Protein 3TQU (pdb70)

Sequence (776 aa):
LEIVLASQNSSKLAEQELLRDLEIKFIPQTEFSVPDIEETGSTFVENAIIKARHAAKQTGLPALADDSGLTIAALNSAPGVFSSRYAGKNATDAERIQKVLEALEAADDSDRSASFHCVIALENENDPAPLICHGVWEGEIAREPRGKNGFGYDPIFYVPSHQRTAAELDPQEKNAISHRGQALEQLSTVLTEALEIVLASQNSSKLAEQELLRDLEIKFIPQTEFSVPDIEETGSTFVENAIIKARHAAKQTGLPALADDSGLTIAALNSAPGVFSSRYAGKNATDAERIQKVLEALEAADDSDRSASFHCVIALENENDPAPLICHGVWEGEIAREPRGKNGFGYDPIFYVPSHQRTAAELDPQEKNAISHRGQALEQLSTVLTEALEIVLASQNSSKLAEQELLRDLEIKFIPQTEFSVPDIEETGSTFVENAIIKARHAAKQTGLPALADDSGLTIAALNSAPGVFSSRYAGKNATDAERIQKVLEALEAADDSDRSASFHCVIALENENDPAPLICHGVWEGEIAREPRGKNGFGYDPIFYVPSHQRTAAELDPQEKNAISHRGQALEQLSTVLTEALEIVLASQNSSKLAEQELLRDLEIKFIPQTEFSVPDIEETGSTFVENAIIKARHAAKQTGLPALADDSGLTIAALNSAPGVFSSRYAGKNATDAERIQKVLEALEAADDSDRSASFHCVIALENENDPAPLICHGVWEGEIAREPRGKNGFGYDPIFYVPSHQRTAAELDPQEKNAISHRGQALEQLSTVLTEA

InterPro domains:
  IPR002637 RdgB/HAM1 [PF01725] (4-191)
  IPR002637 RdgB/HAM1 [PTHR11067] (4-196)
  IPR002637 RdgB/HAM1 [TIGR00042] (3-194)
  IPR002637 RdgB/HAM1 [cd00515] (4-190)
  IPR020922 dITP/XTP pyrophosphatase [MF_01405] (2-196)
  IPR029001 Inosine triphosphate pyrophosphatase-like [G3DSA:3.90.950.10] (1-200)
  IPR029001 Inosine triphosphate pyrophosphatase-like [SSF52972] (1-195)

Nearest PDB structures (foldseek):
  3tqu-assembly2_D  TM=1.002E+00  e=1.047E-41  Coxiella burnetii RSA 493
  1k7k-assembly1_A  TM=9.656E-01  e=2.363E-29  Escherichia coli
  2pyu-assembly1_A-2  TM=9.667E-01  e=3.264E-29  Escherichia coli K-12
  4bnq-assembly1_B  TM=9.479E-01  e=2.314E-22  Staphylococcus aureus
  6wwd-assembly1_B  TM=8.424E-01  e=2.136E-20  Mycobacteroides abscessus ATCC 19977

Foldseek 3Di:
DEEEELDPDPVVLVLVVLQVPPPYDYHYLVVLPQDADDQDDPAFQSSQLVSQLSSQASPVFKYKGKGKAKFWVLVVGPPGSCLVCQQHPPDFLVSSLVSVLVVCVVSVDPGQKMKMKMWMWIGHNPDPDTDIFIFIAIFGFANDFDAQADGRNQRGGQRVVVRHGNRNDDPVVSCCRHSVNRSSVVVSVVSVVD/DEEEELDPDPVVLVVVVLCVVPPYHYHYLVVLPQDADDQPDQAFQSRQLVSQLSSQASPVFKYKGKGKAKAWVLLVGPPHSCLCQQQHVPDALVRSLVSVLVVVVVSPDPRFKMKMKMWMWIGHNPDPDTDIFIFIAIFGFANDFDAQADGRNQRGGGHVVVRHGNRNDDPVVSCCRHRNVRSSVVVSVVSVVD/DEEEELDPDPVLLVVVVLCVVPPYHYHYLVVLPQDDDDQDDPAFQSSQLVSQLSSQASPVFKYKYKGKAKAWVLLVGPPHSCLCQQQHVPDALVSSLVVVLVVVVVSPDPFQKMKMKMWMWIGHNPDPDTDIFMFIAIFGFANDFDADADGRNQRGGQHVVVRHGNRNDDPVVSCCRHSNNRSSVVVSVVSVVD/DEEEEADPDPVVLVVVVLCVPPPYHYHYLVVLVQDADDQPDQAFQSSQLVSQLSSQASPVFKYKGKGKAKAWVLVVGPPHSCLCCCQHPPDALVSSLVSVLVVCVVSPDPAQKMKIKMWMWIGGNPDPDTDIFMFIAIFGFANDFDAQADGRRQRGGQHVVVRHGLRNDDPVVSCCRHSNVRSSVVVSVVSVVD

B-factor: mean 22.66, std 10.91, range [1.34, 74.61]

Organism: Coxiella burnetii (strain RSA 493 / Nine Mile phase I) (NCBI:txid227377)

Secondary structure (DSSP, 8-state):
-EEEE----HHHHH---TTTTSS-EEEEGGGGTPPP-----SSHHHHHHHHHHHHHHHHSS-EEEEEEEEEEGGGTT-BGGGTTTTT-TT--HHHHHHHHHHHHHHHT-S--EEEEEEEEE---TT-SS--EEEEEEEEEE-SS---SSS-TTGGGEEETTTTEETTTS-HHHHHHHSHHHHHHHHHHHHHHH-/-EEEE----HHHHH---TTTTSS-EEEEGGGGTPPP-----SSHHHHHHHHHHHHHHHHSS-EEEEEEEEEEGGGTTEEGGGTTTBTBTT--HHHHHHHHHHHHHHHT-S--EEEEEEEEE---TT-SS--EEEEEEEEEE-SS---SSS-TTGGGEEETTTTEEGGGS-HHHHHHHSHHHHHHHHHHHHHHH-/-EEEE----HHHHH---TTTTSS-EEEEGGGGTPPPPP---SSHHHHHHHHHHHHHHHHSS-EEEEEEEEEEGGGTTEEGGGTTTTT-TT--HHHHHHHHHHHHHHHT-S--EEEEEEEEE---TT-SS--EEEEEEEEEE-SS---SSS-TTGGGEEETTTTEETTTS-HHHHHHHSHHHHHHHHHHHHHHH-/-EEEE----HHHHH---TTTTSS-EEEEGGGGTPPP-----SSHHHHHHHHHHHHHHHHSS-EEEEEEEEEEGGGTT-BGGGTTTTT-TT--HHHHHHHHHHHHHHHT-S--EEEEEEEEE---TT-SS--EEEEEEEEEE-SS---SSS-TTGGGEEETTTTEETTTS-HHHHHHHSHHHHHHHHHHHHHHH-

Radius of gyration: 35.39 Å; Cα contacts (8 Å, |Δi|>4): 1648; chains: 4; bounding box: 60×51×115 Å

Solvent-accessible surface area: 37513 Å² total

Structure (mmCIF, N/CA/C/O backbone):
data_3TQU
#
_entry.id   3TQU
#
_cell.length_a   51.528
_cell.length_b   86.737
_cell.length_c   105.794
_cell.angle_alpha   90.000
_cell.angle_beta   92.490
_cell.angle_gamma   90.000
#
_symmetry.space_group_name_H-M   'P 1 21 1'
#
loop_
_entity.id
_entity.type
_entity.pdbx_description
1 polymer 'Non-canonical purine NTP pyrophosphatase'
2 non-polymer 'CALCIUM ION'
3 non-polymer 1,2-ETHANEDIOL
4 water water
#
loop_
_atom_site.group_PDB
_atom_site.id
_atom_site.type_symbol
_atom_site.label_atom_id
_atom_site.label_alt_id
_atom_site.label_comp_id
_atom_site.label_asym_id
_atom_site.label_entity_id
_atom_site.label_seq_id
_atom_site.pdbx_PDB_ins_code
_atom_site.Cartn_x
_atom_site.Cartn_y
_atom_site.Cartn_z
_atom_site.occupancy
_atom_site.B_iso_or_equiv
_atom_site.auth_seq_id
_atom_site.auth_comp_id
_atom_site.auth_asym_id
_atom_site.auth_atom_id
_atom_site.pdbx_PDB_model_num
ATOM 9 N N . LEU A 1 5 ? 25.619 49.659 124.119 1.00 28.39 2 LEU A N 1
ATOM 10 C CA . LEU A 1 5 ? 26.458 50.070 123.001 1.00 25.98 2 LEU A CA 1
ATOM 11 C C . LEU A 1 5 ? 25.584 50.421 121.802 1.00 25.52 2 LEU A C 1
ATOM 12 O O . LEU A 1 5 ? 24.740 49.628 121.389 1.00 25.42 2 LEU A O 1
ATOM 17 N N . GLU A 1 6 ? 25.786 51.615 121.251 1.00 23.35 3 GLU A N 1
ATOM 18 C CA . GLU A 1 6 ? 25.036 52.060 120.082 1.00 19.87 3 GLU A CA 1
ATOM 19 C C . GLU A 1 6 ? 25.903 52.058 118.826 1.00 16.58 3 GLU A C 1
ATOM 20 O O . GLU A 1 6 ? 26.948 52.708 118.784 1.00 13.87 3 GLU A O 1
ATOM 26 N N . ILE A 1 7 ? 25.467 51.326 117.806 1.00 11.79 4 ILE A N 1
ATOM 27 C CA . ILE A 1 7 ? 26.180 51.303 116.534 1.00 12.85 4 ILE A CA 1
ATOM 28 C C . ILE A 1 7 ? 25.244 51.682 115.393 1.00 12.90 4 ILE A C 1
ATOM 29 O O . ILE A 1 7 ? 24.140 51.159 115.289 1.00 15.36 4 ILE A O 1
ATOM 34 N N . VAL A 1 8 ? 25.689 52.601 114.545 1.00 14.70 5 VAL A N 1
ATOM 35 C CA . VAL A 1 8 ? 24.885 53.044 113.413 1.00 12.50 5 VAL A CA 1
ATOM 36 C C . VAL A 1 8 ? 25.025 52.089 112.237 1.00 12.19 5 VAL A C 1
ATOM 37 O O . VAL A 1 8 ? 26.134 51.700 111.873 1.00 11.71 5 VAL A O 1
ATOM 41 N N . LEU A 1 9 ? 23.892 51.714 111.653 1.00 11.60 6 LEU A N 1
ATOM 42 C CA . LEU A 1 9 ? 23.869 50.885 110.459 1.00 12.15 6 LEU A CA 1
ATOM 43 C C . LEU A 1 9 ? 23.685 51.784 109.243 1.00 14.25 6 LEU A C 1
ATOM 44 O O . LEU A 1 9 ? 22.699 52.513 109.150 1.00 14.20 6 LEU A O 1
ATOM 49 N N . ALA A 1 10 ? 24.632 51.737 108.312 1.00 11.30 7 ALA A N 1
ATOM 50 C CA . ALA A 1 10 ? 24.583 52.612 107.145 1.00 15.08 7 ALA A CA 1
ATOM 51 C C . ALA A 1 10 ? 23.451 52.244 106.181 1.00 19.20 7 ALA A C 1
ATOM 52 O O . ALA A 1 10 ? 22.952 53.092 105.443 1.00 24.69 7 ALA A O 1
ATOM 54 N N . SER A 1 11 ? 23.036 50.983 106.206 1.00 18.74 8 SER A N 1
ATOM 55 C CA . SER A 1 11 ? 22.044 50.476 105.260 1.00 16.12 8 SER A CA 1
ATOM 56 C C . SER A 1 11 ? 20.611 50.942 105.543 1.00 14.29 8 SER A C 1
ATOM 57 O O . SER A 1 11 ? 20.217 51.115 106.693 1.00 13.86 8 SER A O 1
ATOM 60 N N . GLN A 1 12 ? 19.840 51.142 104.478 1.00 13.95 9 GLN A N 1
ATOM 61 C CA . GLN A 1 12 ? 18.417 51.440 104.591 1.00 16.84 9 GLN A CA 1
ATOM 62 C C . GLN A 1 12 ? 17.621 50.158 104.401 1.00 16.44 9 GLN A C 1
ATOM 63 O O . GLN A 1 12 ? 16.391 50.177 104.348 1.00 19.57 9 GLN A O 1
ATOM 69 N N . ASN A 1 13 ? 18.333 49.043 104.287 1.00 14.52 10 ASN A N 1
ATOM 70 C CA . ASN A 1 13 ? 17.709 47.762 103.990 1.00 17.80 10 ASN A CA 1
ATOM 71 C C . ASN A 1 13 ? 17.126 47.123 105.248 1.00 17.05 10 ASN A C 1
ATOM 72 O O . ASN A 1 13 ? 17.863 46.767 106.168 1.00 19.00 10 ASN A O 1
ATOM 77 N N . SER A 1 14 ? 15.803 46.978 105.277 1.00 13.90 11 SER A N 1
ATOM 78 C CA . SER A 1 14 ? 15.100 46.488 106.463 1.00 10.68 11 SER A CA 1
ATOM 79 C C . SER A 1 14 ? 15.442 45.041 106.817 1.00 10.25 11 SER A C 1
ATOM 80 O O . SER A 1 14 ? 15.490 44.678 107.993 1.00 12.65 11 SER A O 1
ATOM 83 N N . SER A 1 15 ? 15.680 44.213 105.806 1.00 13.97 12 SER A N 1
ATOM 84 C CA . SER A 1 15 ? 16.032 42.822 106.060 1.00 17.98 12 SER A CA 1
ATOM 85 C C . SER A 1 15 ? 17.429 42.726 106.677 1.00 17.25 12 SER A C 1
ATOM 86 O O . SER A 1 15 ? 17.691 41.856 107.507 1.00 17.40 12 SER A O 1
ATOM 89 N N . LYS A 1 16 ? 18.319 43.628 106.281 1.00 16.45 13 LYS A N 1
ATOM 90 C CA . LYS A 1 16 ? 19.664 43.651 106.850 1.00 18.56 13 LYS A CA 1
ATOM 91 C C . LYS A 1 16 ? 19.645 44.014 108.336 1.00 19.93 13 LYS A C 1
ATOM 92 O O . LYS A 1 16 ? 20.377 43.430 109.135 1.00 22.10 13 LYS A O 1
ATOM 98 N N . LEU A 1 17 ? 18.806 44.979 108.702 1.00 15.86 14 LEU A N 1
ATOM 99 C CA . LEU A 1 17 ? 18.653 45.363 110.101 1.00 13.71 14 LEU A CA 1
ATOM 100 C C . LEU A 1 17 ? 18.060 44.221 110.919 1.00 17.44 14 LEU A C 1
ATOM 101 O O . LEU A 1 17 ? 18.536 43.917 112.013 1.00 15.97 14 LEU A O 1
ATOM 106 N N . ALA A 1 18 ? 17.020 43.591 110.382 1.00 16.81 15 ALA A N 1
ATOM 107 C CA . ALA A 1 18 ? 16.367 42.478 111.062 1.00 20.33 15 ALA A CA 1
ATOM 108 C C . ALA A 1 18 ? 17.316 41.296 111.253 1.00 22.25 15 ALA A C 1
ATOM 109 O O . ALA A 1 18 ? 17.352 40.686 112.322 1.00 22.51 15 ALA A O 1
ATOM 111 N N . GLU A 1 19 ? 18.082 40.970 110.215 1.00 23.49 16 GLU A N 1
ATOM 112 C CA . GLU A 1 19 ? 19.040 39.871 110.301 1.00 25.63 16 GLU A CA 1
ATOM 113 C C . GLU A 1 19 ? 20.061 40.132 111.408 1.00 26.47 16 GLU A C 1
ATOM 114 O O . GLU A 1 19 ? 20.469 39.217 112.122 1.00 27.74 16 GLU A O 1
ATOM 128 N N . GLN A 1 21 ? 19.690 42.228 114.121 1.00 18.83 18 GLN A N 1
ATOM 129 C CA . GLN A 1 21 ? 19.058 42.193 115.433 1.00 17.20 18 GLN A CA 1
ATOM 130 C C . GLN A 1 21 ? 18.902 40.755 115.908 1.00 20.21 18 GLN A C 1
ATOM 131 O O . GLN A 1 21 ? 19.113 40.451 117.081 1.00 21.60 18 GLN A O 1
ATOM 137 N N . GLU A 1 22 ? 18.527 39.877 114.984 1.00 20.95 19 GLU A N 1
ATOM 138 C CA . GLU A 1 22 ? 18.413 38.453 115.274 1.00 22.99 19 GLU A CA 1
ATOM 139 C C . GLU A 1 22 ? 19.777 37.871 115.647 1.00 19.64 19 GLU A C 1
ATOM 140 O O . GLU A 1 22 ? 19.898 37.078 116.579 1.00 19.63 19 GLU A O 1
ATOM 146 N N . LEU A 1 23 ? 20.801 38.284 114.910 1.00 18.82 20 LEU A N 1
ATOM 147 C CA . LEU A 1 23 ? 22.157 37.784 115.108 1.00 21.93 20 LEU A CA 1
ATOM 148 C C . LEU A 1 23 ? 22.714 38.120 116.485 1.00 20.84 20 LEU A C 1
ATOM 149 O O . LEU A 1 23 ? 23.362 37.286 117.118 1.00 20.97 20 LEU A O 1
ATOM 154 N N . LEU A 1 24 ? 22.468 39.346 116.941 1.00 15.08 21 LEU A N 1
ATOM 155 C CA . LEU A 1 24 ? 23.067 39.836 118.181 1.00 18.00 21 LEU A CA 1
ATOM 156 C C . LEU A 1 24 ? 22.058 39.992 119.313 1.00 16.84 21 LEU A C 1
ATOM 157 O O . LEU A 1 24 ? 22.250 40.804 120.218 1.00 18.12 21 LEU A O 1
ATOM 162 N N . ARG A 1 25 ? 20.998 39.191 119.272 1.00 19.60 22 ARG A N 1
ATOM 163 C CA . ARG A 1 25 ? 19.894 39.320 120.218 1.00 23.17 22 ARG A CA 1
ATOM 164 C C . ARG A 1 25 ? 20.313 39.154 121.679 1.00 23.79 22 ARG A C 1
ATOM 165 O O . ARG A 1 25 ? 19.649 39.666 122.582 1.00 25.08 22 ARG A O 1
ATOM 173 N N . ASP A 1 26 ? 21.412 38.447 121.911 1.00 24.98 23 ASP A N 1
ATOM 174 C CA . ASP A 1 26 ? 21.851 38.168 123.277 1.00 24.74 23 ASP A CA 1
ATOM 175 C C . ASP A 1 26 ? 22.954 39.108 123.758 1.00 25.35 23 ASP A C 1
ATOM 176 O O . ASP A 1 26 ? 23.445 38.978 124.881 1.00 24.98 23 ASP A O 1
ATOM 181 N N . LEU A 1 27 ? 23.332 40.058 122.909 1.00 24.42 24 LEU A N 1
ATOM 182 C CA . LEU A 1 27 ? 24.353 41.044 123.255 1.00 23.01 24 LEU A CA 1
ATOM 183 C C . LEU A 1 27 ? 23.716 42.398 123.554 1.00 21.04 24 LEU A C 1
ATOM 184 O O . LEU A 1 27 ? 22.657 42.724 123.023 1.00 18.37 24 LEU A O 1
ATOM 189 N N . GLU A 1 28 ? 24.358 43.189 124.405 1.00 20.15 25 GLU A N 1
ATOM 190 C CA . GLU A 1 28 ? 23.837 44.512 124.727 1.00 20.03 25 GLU A CA 1
ATOM 191 C C . GLU A 1 28 ? 24.287 45.539 123.696 1.00 20.99 25 GLU A C 1
ATOM 192 O O . GLU A 1 28 ? 25.086 46.429 123.997 1.00 20.94 25 GLU A O 1
ATOM 198 N N . ILE A 1 29 ? 23.771 45.403 122.479 1.00 21.40 26 ILE A N 1
ATOM 199 C CA . ILE A 1 29 ? 24.080 46.330 121.399 1.00 21.93 26 ILE A CA 1
ATOM 200 C C . ILE A 1 29 ? 22.807 46.737 120.667 1.00 20.36 26 ILE A C 1
ATOM 201 O O . ILE A 1 29 ? 21.936 45.905 120.405 1.00 19.12 26 ILE A O 1
ATOM 206 N N . LYS A 1 30 ? 22.704 48.021 120.341 1.00 17.46 27 LYS A N 1
ATOM 207 C CA . LYS A 1 30 ? 21.550 48.535 119.620 1.00 17.98 27 LYS A CA 1
ATOM 208 C C . LYS A 1 30 ? 21.981 49.159 118.302 1.00 17.00 27 LYS A C 1
ATOM 209 O O . LYS A 1 30 ? 22.737 50.132 118.284 1.00 15.50 27 LYS A O 1
ATOM 215 N N . PHE A 1 31 ? 21.503 48.596 117.198 1.00 13.29 28 PHE A N 1
ATOM 216 C CA . PHE A 1 31 ? 21.800 49.160 115.889 1.00 13.24 28 PHE A CA 1
ATOM 217 C C . PHE A 1 31 ? 20.761 50.197 115.478 1.00 18.41 28 PHE A C 1
ATOM 218 O O . PHE A 1 31 ? 19.556 49.972 115.598 1.00 22.15 28 PHE A O 1
ATOM 226 N N . ILE A 1 32 ? 21.243 51.336 114.996 1.00 16.82 29 ILE A N 1
ATOM 227 C CA . ILE A 1 32 ? 20.376 52.426 114.581 1.00 11.81 29 ILE A CA 1
ATOM 228 C C . ILE A 1 32 ? 20.656 52.776 113.128 1.00 12.46 29 ILE A C 1
ATOM 229 O O . ILE A 1 32 ? 21.776 53.152 112.782 1.00 14.70 29 ILE A O 1
ATOM 234 N N . PRO A 1 33 ? 19.642 52.643 112.264 1.00 10.60 30 PRO A N 1
ATOM 235 C CA . PRO A 1 33 ? 19.818 52.986 110.850 1.00 14.95 30 PRO A CA 1
ATOM 236 C C . PRO A 1 33 ? 20.256 54.441 110.714 1.00 12.89 30 PRO A C 1
ATOM 237 O O . PRO A 1 33 ? 19.782 55.295 111.467 1.00 12.96 30 PRO A O 1
ATOM 241 N N . GLN A 1 34 ? 21.157 54.720 109.778 1.00 13.97 31 GLN A N 1
ATOM 242 C CA . GLN A 1 34 ? 21.670 56.075 109.622 1.00 14.26 31 GLN A CA 1
ATOM 243 C C . GLN A 1 34 ? 20.549 57.058 109.314 1.00 14.38 31 GLN A C 1
ATOM 244 O O . GLN A 1 34 ? 20.666 58.248 109.593 1.00 14.82 31 GLN A O 1
ATOM 250 N N . THR A 1 35 ? 19.455 56.554 108.753 1.00 18.33 32 THR A N 1
ATOM 251 C CA . THR A 1 35 ? 18.304 57.398 108.446 1.00 15.18 32 THR A CA 1
ATOM 252 C C . THR A 1 35 ? 17.705 58.049 109.690 1.00 15.85 32 THR A C 1
ATOM 253 O O . THR A 1 35 ? 17.012 59.061 109.593 1.00 13.63 32 THR A O 1
ATOM 257 N N . GLU A 1 36 ? 17.971 57.471 110.857 1.00 16.87 33 GLU A N 1
ATOM 258 C CA . GLU A 1 36 ? 17.451 58.018 112.108 1.00 16.03 33 GLU A CA 1
ATOM 259 C C . GLU A 1 36 ? 18.243 59.240 112.557 1.00 16.06 33 GLU A C 1
ATOM 260 O O . GLU A 1 36 ? 17.870 59.921 113.515 1.00 14.00 33 GLU A O 1
ATOM 266 N N . PHE A 1 37 ? 19.341 59.500 111.853 1.00 16.34 34 PHE A N 1
ATOM 267 C CA . PHE A 1 37 ? 20.170 60.679 112.078 1.00 16.95 34 PHE A CA 1
ATOM 268 C C . PHE A 1 37 ? 20.094 61.588 110.861 1.00 13.97 34 PHE A C 1
ATOM 269 O O . PHE A 1 37 ? 20.833 62.566 110.756 1.00 14.99 34 PHE A O 1
ATOM 277 N N . SER A 1 38 ? 19.204 61.242 109.936 1.00 9.57 35 SER A N 1
ATOM 278 C CA . SER A 1 38 ? 19.053 61.972 108.684 1.00 13.88 35 SER A CA 1
ATOM 279 C C . SER A 1 38 ? 20.347 62.025 107.878 1.00 17.90 35 SER A C 1
ATOM 280 O O . SER A 1 38 ? 20.660 63.039 107.253 1.00 17.93 35 SER A O 1
ATOM 283 N N . VAL A 1 39 ? 21.093 60.924 107.893 1.00 17.21 36 VAL A N 1
ATOM 284 C CA . VAL A 1 39 ? 22.300 60.806 107.086 1.00 17.08 36 VAL A CA 1
ATOM 285 C C . VAL A 1 39 ? 21.940 60.366 105.671 1.00 18.27 36 VAL A C 1
ATOM 286 O O . VAL A 1 39 ? 21.273 59.348 105.485 1.00 20.21 36 VAL A O 1
ATOM 290 N N . PRO A 1 40 ? 22.378 61.135 104.666 1.00 16.68 37 PRO A N 1
ATOM 291 C CA . PRO A 1 40 ? 22.109 60.763 103.274 1.00 22.28 37 PRO A CA 1
ATOM 292 C C . PRO A 1 40 ? 23.026 59.632 102.811 1.00 21.15 37 PRO A C 1
ATOM 293 O O . PRO A 1 40 ? 24.094 59.430 103.393 1.00 17.95 37 PRO A O 1
ATOM 297 N N . ASP A 1 41 ? 22.605 58.897 101.788 1.00 20.75 38 ASP A N 1
ATOM 298 C CA . ASP A 1 41 ? 23.464 57.890 101.176 1.00 22.82 38 ASP A CA 1
ATOM 299 C C . ASP A 1 41 ? 24.688 58.568 100.572 1.00 21.82 38 ASP A C 1
ATOM 300 O O . ASP A 1 41 ? 24.608 59.699 100.090 1.00 20.45 38 ASP A O 1
ATOM 305 N N . ILE A 1 42 ? 25.819 57.872 100.602 1.00 18.62 39 ILE A N 1
ATOM 306 C CA . ILE A 1 42 ? 27.031 58.348 99.952 1.00 20.25 39 ILE A CA 1
ATOM 307 C C . ILE A 1 42 ? 27.346 57.422 98.784 1.00 20.43 39 ILE A C 1
ATOM 308 O O . ILE A 1 42 ? 27.066 56.227 98.844 1.00 19.26 39 ILE A O 1
ATOM 313 N N . GLU A 1 43 ? 27.916 57.974 97.719 1.00 20.24 40 GLU A N 1
ATOM 314 C CA . GLU A 1 43 ? 28.187 57.201 96.510 1.00 20.86 40 GLU A CA 1
ATOM 315 C C . GLU A 1 43 ? 29.288 56.157 96.699 1.00 19.37 40 GLU A C 1
ATOM 316 O O . GLU A 1 43 ? 30.350 56.449 97.246 1.00 20.63 40 GLU A O 1
ATOM 322 N N . GLU A 1 44 ? 29.025 54.936 96.244 1.00 19.95 41 GLU A N 1
ATOM 323 C CA . GLU A 1 44 ? 30.030 53.882 96.257 1.00 18.94 41 GLU A CA 1
ATOM 324 C C . GLU A 1 44 ? 30.950 54.014 95.048 1.00 20.89 41 GLU A C 1
ATOM 325 O O . GLU A 1 44 ? 30.544 53.760 93.915 1.00 25.78 41 GLU A O 1
ATOM 331 N N . THR A 1 45 ? 32.194 54.407 95.298 1.00 15.66 42 THR A N 1
ATOM 332 C CA . THR A 1 45 ? 33.129 54.701 94.220 1.00 18.83 42 THR A CA 1
ATOM 333 C C . THR A 1 45 ? 34.327 53.757 94.204 1.00 16.74 42 THR A C 1
ATOM 334 O O . THR A 1 45 ? 35.229 53.907 93.378 1.00 17.39 42 THR A O 1
ATOM 338 N N . GLY A 1 46 ? 34.334 52.785 95.111 1.00 15.11 43 GLY A N 1
ATOM 339 C CA . GLY A 1 46 ? 35.439 51.848 95.205 1.00 18.56 43 GLY A CA 1
ATOM 340 C C . GLY A 1 46 ? 35.383 50.733 94.176 1.00 19.82 43 GLY A C 1
ATOM 341 O O . GLY A 1 46 ? 34.327 50.441 93.618 1.00 21.43 43 GLY A O 1
ATOM 342 N N . SER A 1 47 ? 36.528 50.106 93.923 1.00 8.92 44 SER A N 1
ATOM 343 C CA . SER A 1 47 ? 36.594 48.994 92.979 1.00 10.69 44 SER A CA 1
ATOM 344 C C . SER A 1 47 ? 36.585 47.640 93.685 1.00 8.70 44 SER A C 1
ATOM 345 O O . SER A 1 47 ? 36.565 46.599 93.037 1.00 12.88 44 SER A O 1
ATOM 348 N N . THR A 1 48 ? 36.593 47.668 95.015 1.00 11.61 45 THR A N 1
ATOM 349 C CA . THR A 1 48 ? 36.447 46.459 95.820 1.00 11.82 45 THR A CA 1
ATOM 350 C C . THR A 1 48 ? 35.299 46.629 96.806 1.00 8.61 45 THR A C 1
ATOM 351 O O . THR A 1 48 ? 34.977 47.749 97.206 1.00 10.72 45 THR A O 1
ATOM 355 N N . PHE A 1 49 ? 34.696 45.516 97.211 1.00 9.49 46 PHE A N 1
ATOM 356 C CA . PHE A 1 49 ? 33.631 45.554 98.207 1.00 12.47 46 PHE A CA 1
ATOM 357 C C . PHE A 1 49 ? 34.128 46.207 99.493 1.00 12.60 46 PHE A C 1
ATOM 358 O O . PHE A 1 49 ? 33.432 47.028 100.096 1.00 9.57 46 PHE A O 1
ATOM 366 N N . VAL A 1 50 ? 35.342 45.856 99.905 1.00 12.48 47 VAL A N 1
ATOM 367 C CA . VAL A 1 50 ? 35.876 46.377 101.157 1.00 11.53 47 VAL A CA 1
ATOM 368 C C . VAL A 1 50 ? 36.000 47.901 101.123 1.00 10.46 47 VAL A C 1
ATOM 369 O O . VAL A 1 50 ? 35.702 48.573 102.106 1.00 10.68 47 VAL A O 1
ATOM 373 N N . GLU A 1 51 ? 36.420 48.447 99.986 1.00 8.19 48 GLU A N 1
ATOM 374 C CA . GLU A 1 51 ? 36.511 49.899 99.838 1.00 10.59 48 GLU A CA 1
ATOM 375 C C . GLU A 1 51 ? 35.154 50.590 99.990 1.00 11.15 48 GLU A C 1
ATOM 376 O O . GLU A 1 51 ? 35.049 51.647 100.615 1.00 12.10 48 GLU A O 1
ATOM 382 N N . ASN A 1 52 ? 34.119 49.998 99.411 1.00 9.85 49 ASN A N 1
ATOM 383 C CA . ASN A 1 52 ? 32.782 50.569 99.508 1.00 11.38 49 ASN A CA 1
ATOM 384 C C . ASN A 1 52 ? 32.218 50.439 100.919 1.00 13.41 49 ASN A C 1
ATOM 385 O O . ASN A 1 52 ? 31.579 51.361 101.433 1.00 7.75 49 ASN A O 1
ATOM 390 N N . ALA A 1 53 ? 32.472 49.295 101.546 1.00 7.40 50 ALA A N 1
ATOM 391 C CA . ALA A 1 53 ? 32.045 49.068 102.920 1.00 11.73 50 ALA A CA 1
ATOM 392 C C . ALA A 1 53 ? 32.638 50.130 103.837 1.00 11.94 50 ALA A C 1
ATOM 393 O O . ALA A 1 53 ? 31.946 50.684 104.693 1.00 12.91 50 ALA A O 1
ATOM 395 N N . ILE A 1 54 ? 33.921 50.425 103.648 1.00 8.48 51 ILE A N 1
ATOM 396 C CA . ILE A 1 54 ? 34.584 51.445 104.456 1.00 8.24 51 ILE A CA 1
ATOM 397 C C . ILE A 1 54 ? 34.040 52.837 104.156 1.00 12.20 51 ILE A C 1
ATOM 398 O O . ILE A 1 54 ? 33.769 53.616 105.072 1.00 9.96 51 ILE A O 1
ATOM 403 N N . ILE A 1 55 ? 33.879 53.142 102.872 1.00 13.32 52 ILE A N 1
ATOM 404 C CA . ILE A 1 55 ? 33.364 54.440 102.454 1.00 13.19 52 ILE A CA 1
ATOM 405 C C . ILE A 1 55 ? 32.044 54.749 103.152 1.00 12.38 52 ILE A C 1
ATOM 406 O O . ILE A 1 55 ? 31.832 55.857 103.636 1.00 10.46 52 ILE A O 1
ATOM 411 N N . LYS A 1 56 ? 31.168 53.753 103.215 1.00 11.83 53 LYS A N 1
ATOM 412 C CA . LYS A 1 56 ? 29.830 53.951 103.756 1.00 16.17 53 LYS A CA 1
ATOM 413 C C . LYS A 1 56 ? 29.823 53.987 105.285 1.00 15.38 53 LYS A C 1
ATOM 414 O O . LYS A 1 56 ? 29.085 54.764 105.890 1.00 11.51 53 LYS A O 1
ATOM 420 N N . ALA A 1 57 ? 30.652 53.157 105.907 1.00 13.41 54 ALA A N 1
ATOM 421 C CA . ALA A 1 57 ? 30.756 53.154 107.361 1.00 10.47 54 ALA A CA 1
ATOM 422 C C . ALA A 1 57 ? 31.413 54.435 107.875 1.00 7.54 54 ALA A C 1
ATOM 423 O O . ALA A 1 57 ? 30.961 55.021 108.858 1.00 8.56 54 ALA A O 1
ATOM 425 N N . ARG A 1 58 ? 32.477 54.872 107.209 1.00 9.94 55 ARG A N 1
ATOM 426 C CA . ARG A 1 58 ? 33.164 56.091 107.618 1.00 12.27 55 ARG A CA 1
ATOM 427 C C . ARG A 1 58 ? 32.243 57.298 107.515 1.00 11.28 55 ARG A C 1
ATOM 428 O O . ARG A 1 58 ? 32.275 58.189 108.365 1.00 11.18 55 ARG A O 1
ATOM 436 N N . HIS A 1 59 ? 31.434 57.324 106.460 1.00 11.93 56 HIS A N 1
ATOM 437 C CA . HIS A 1 59 ? 30.476 58.402 106.243 1.00 14.75 56 HIS A CA 1
ATOM 438 C C . HIS A 1 59 ? 29.476 58.461 107.390 1.00 17.22 56 HIS A C 1
ATOM 439 O O . HIS A 1 59 ? 29.262 59.517 107.989 1.00 20.22 56 HIS A O 1
ATOM 446 N N . ALA A 1 60 ? 28.871 57.318 107.695 1.00 13.64 57 ALA A N 1
ATOM 447 C CA . ALA A 1 60 ? 27.882 57.241 108.762 1.00 11.74 57 ALA A CA 1
ATOM 448 C C . ALA A 1 60 ? 28.473 57.665 110.105 1.00 11.08 57 ALA A C 1
ATOM 449 O O . ALA A 1 60 ? 27.836 58.391 110.875 1.00 13.65 57 ALA A O 1
ATOM 451 N N . ALA A 1 61 ? 29.693 57.213 110.383 1.00 11.55 58 ALA A N 1
ATOM 452 C CA . ALA A 1 61 ? 30.360 57.535 111.641 1.00 10.77 58 ALA A CA 1
ATOM 453 C C . ALA A 1 61 ? 30.675 59.022 111.731 1.00 12.31 58 ALA A C 1
ATOM 454 O O . ALA A 1 61 ? 30.537 59.638 112.788 1.00 12.16 58 ALA A O 1
ATOM 456 N N . LYS A 1 62 ? 31.109 59.587 110.611 1.00 15.00 59 LYS A N 1
ATOM 457 C CA . LYS A 1 62 ? 31.449 60.999 110.545 1.00 15.57 59 LYS A CA 1
ATOM 458 C C . LYS A 1 62 ? 30.245 61.868 110.895 1.00 13.40 59 LYS A C 1
ATOM 459 O O . LYS A 1 62 ? 30.344 62.793 111.701 1.00 15.23 59 LYS A O 1
ATOM 465 N N . GLN A 1 63 ? 29.103 61.563 110.290 1.00 16.00 60 GLN A N 1
ATOM 466 C CA . GLN A 1 63 ? 27.910 62.383 110.465 1.00 19.33 60 GLN A CA 1
ATOM 467 C C . GLN A 1 63 ? 27.236 62.198 111.824 1.00 20.54 60 GLN A C 1
ATOM 468 O O . GLN A 1 63 ? 26.670 63.145 112.373 1.00 24.88 60 GLN A O 1
ATOM 474 N N . THR A 1 64 ? 27.294 60.985 112.365 1.00 15.67 61 THR A N 1
ATOM 475 C CA . THR A 1 64 ? 26.569 60.673 113.595 1.00 12.81 61 THR A CA 1
ATOM 476 C C . THR A 1 64 ? 27.409 60.812 114.864 1.00 16.94 61 THR A C 1
ATOM 477 O O . THR A 1 64 ? 26.873 61.067 115.941 1.00 19.61 61 THR A O 1
ATOM 481 N N . GLY A 1 65 ? 28.721 60.641 114.739 1.00 18.59 62 GLY A N 1
ATOM 482 C CA . GLY A 1 65 ? 29.594 60.679 115.899 1.00 19.03 62 GLY A CA 1
ATOM 483 C C . GLY A 1 65 ? 29.613 59.361 116.655 1.00 16.68 62 GLY A C 1
ATOM 484 O O . GLY A 1 65 ? 30.236 59.251 117.712 1.00 16.45 62 GLY A O 1
ATOM 485 N N . LEU A 1 66 ? 28.928 58.358 116.112 1.00 14.62 63 LEU A N 1
ATOM 486 C CA . LEU A 1 66 ? 28.882 57.032 116.722 1.00 13.13 63 LEU A CA 1
ATOM 487 C C . LEU A 1 66 ? 29.687 56.042 115.886 1.00 13.09 63 LEU A C 1
ATOM 488 O O . LEU A 1 66 ? 30.008 56.328 114.736 1.00 14.52 63 LEU A O 1
ATOM 493 N N . PRO A 1 67 ? 30.016 54.874 116.464 1.00 13.95 64 PRO A N 1
ATOM 494 C CA . PRO A 1 67 ? 30.578 53.784 115.659 1.00 14.32 64 PRO A CA 1
ATOM 495 C C . PRO A 1 67 ? 29.597 53.437 114.547 1.00 15.45 64 PRO A C 1
ATOM 496 O O . PRO A 1 67 ? 28.396 53.598 114.738 1.00 15.36 64 PRO A O 1
ATOM 500 N N . ALA A 1 68 ? 30.088 52.976 113.404 1.00 12.82 65 ALA A N 1
ATOM 501 C CA . ALA A 1 68 ? 29.199 52.698 112.286 1.00 11.88 65 ALA A CA 1
ATOM 502 C C . ALA A 1 68 ? 29.601 51.416 111.579 1.00 14.01 65 ALA A C 1
ATOM 503 O O . ALA A 1 68 ? 30.786 51.093 111.479 1.00 11.95 65 ALA A O 1
ATOM 505 N N . LEU A 1 69 ? 28.602 50.691 111.091 1.00 13.10 66 LEU A N 1
ATOM 506 C CA . LEU A 1 69 ? 28.827 49.426 110.413 1.00 13.57 66 LEU A CA 1
ATOM 507 C C . LEU A 1 69 ? 28.180 49.459 109.038 1.00 11.24 66 LEU A C 1
ATOM 508 O O . LEU A 1 69 ? 27.019 49.857 108.896 1.00 7.49 66 LEU A O 1
ATOM 513 N N . ALA A 1 70 ? 28.934 49.052 108.024 1.00 8.00 67 ALA A N 1
ATOM 514 C CA . ALA A 1 70 ? 28.400 48.990 106.673 1.00 7.39 67 ALA A CA 1
ATOM 515 C C . ALA A 1 70 ? 28.879 47.725 105.979 1.00 15.39 67 ALA A C 1
ATOM 516 O O . ALA A 1 70 ? 29.846 47.099 106.413 1.00 14.09 67 ALA A O 1
ATOM 518 N N . ASP A 1 71 ? 28.197 47.343 104.906 1.00 13.18 68 ASP A N 1
ATOM 519 C CA . ASP A 1 71 ? 28.645 46.208 104.116 1.00 14.20 68 ASP A CA 1
ATOM 520 C C . ASP A 1 71 ? 28.540 46.522 102.636 1.00 15.19 68 ASP A C 1
ATOM 521 O O . ASP A 1 71 ? 27.783 47.404 102.230 1.00 15.38 68 ASP A O 1
ATOM 526 N N . ASP A 1 72 ? 29.315 45.802 101.836 1.00 13.33 69 ASP A N 1
ATOM 527 C CA . ASP A 1 72 ? 29.100 45.783 100.399 1.00 11.30 69 ASP A CA 1
ATOM 528 C C . ASP A 1 72 ? 29.161 44.337 99.926 1.00 12.90 69 ASP A C 1
ATOM 529 O O . ASP A 1 72 ? 29.902 43.520 100.483 1.00 11.54 69 ASP A O 1
ATOM 534 N N . SER A 1 73 ? 28.374 44.015 98.908 1.00 11.06 70 SER A N 1
ATOM 535 C CA . SER A 1 73 ? 28.258 42.637 98.461 1.00 11.51 70 SER A CA 1
ATOM 536 C C . SER A 1 73 ? 28.129 42.554 96.950 1.00 12.89 70 SER A C 1
ATOM 537 O O . SER A 1 73 ? 27.813 43.541 96.286 1.00 13.06 70 SER A O 1
ATOM 540 N N . GLY A 1 74 ? 28.357 41.367 96.406 1.00 11.50 71 GLY A N 1
ATOM 541 C CA . GLY A 1 74 ? 28.218 41.186 94.978 1.00 12.80 71 GLY A CA 1
ATOM 542 C C . GLY A 1 74 ? 28.503 39.775 94.521 1.00 13.45 71 GLY A C 1
ATOM 543 O O . GLY A 1 74 ? 28.894 38.911 95.307 1.00 12.25 71 GLY A O 1
ATOM 544 N N . LEU A 1 75 ? 28.289 39.555 93.230 1.00 14.30 72 LEU A N 1
ATOM 545 C CA . LEU A 1 75 ? 28.534 38.274 92.594 1.00 15.55 72 LEU A CA 1
ATOM 546 C C . LEU A 1 75 ? 29.787 38.412 91.743 1.00 14.29 72 LEU A C 1
ATOM 547 O O . LEU A 1 75 ? 29.921 39.383 91.000 1.00 13.63 72 LEU A O 1
ATOM 552 N N . THR A 1 76 ? 30.709 37.460 91.862 1.00 11.28 73 THR A N 1
ATOM 553 C CA . THR A 1 76 ? 31.900 37.453 91.024 1.00 11.82 73 THR A CA 1
ATOM 554 C C . THR A 1 76 ? 31.925 36.172 90.205 1.00 13.81 73 THR A C 1
ATOM 555 O O . THR A 1 76 ? 31.741 35.084 90.739 1.00 14.84 73 THR A O 1
ATOM 559 N N . ILE A 1 77 ? 32.151 36.307 88.905 1.00 18.12 74 ILE A N 1
ATOM 560 C CA . ILE A 1 77 ? 32.147 35.154 88.013 1.00 17.57 74 ILE A CA 1
ATOM 561 C C . ILE A 1 77 ? 33.510 34.947 87.360 1.00 16.54 74 ILE A C 1
ATOM 562 O O . ILE A 1 77 ? 34.015 35.819 86.655 1.00 17.91 74 ILE A O 1
ATOM 567 N N . ALA A 1 78 ? 34.094 33.778 87.606 1.00 18.20 75 ALA A N 1
ATOM 568 C CA . ALA A 1 78 ? 35.451 33.477 87.163 1.00 21.47 75 ALA A CA 1
ATOM 569 C C . ALA A 1 78 ? 35.662 33.750 85.676 1.00 23.74 75 ALA A C 1
ATOM 570 O O . ALA A 1 78 ? 36.617 34.424 85.293 1.00 21.42 75 ALA A O 1
ATOM 572 N N . ALA A 1 79 ? 34.767 33.231 84.843 1.00 25.90 76 ALA A N 1
ATOM 573 C CA . ALA A 1 79 ? 34.896 33.377 83.397 1.00 27.68 76 ALA A CA 1
ATOM 574 C C . ALA A 1 79 ? 34.761 34.827 82.943 1.00 25.09 76 ALA A C 1
ATOM 575 O O . ALA A 1 79 ? 35.143 35.168 81.826 1.00 25.39 76 ALA A O 1
ATOM 577 N N . LEU A 1 80 ? 34.214 35.675 83.808 1.00 21.49 77 LEU A N 1
ATOM 578 C CA . LEU A 1 80 ? 34.028 37.085 83.476 1.00 18.94 77 LEU A CA 1
ATOM 579 C C . LEU A 1 80 ? 34.985 37.987 84.250 1.00 21.40 77 LEU A C 1
ATOM 580 O O . LEU A 1 80 ? 34.679 39.151 84.507 1.00 20.11 77 LEU A O 1
ATOM 585 N N . ASN A 1 81 ? 36.142 37.445 84.617 1.00 22.96 78 ASN A N 1
ATOM 586 C CA . ASN A 1 81 ? 37.156 38.209 85.338 1.00 22.15 78 ASN A CA 1
ATOM 587 C C . ASN A 1 81 ? 36.586 38.876 86.587 1.00 20.53 78 ASN A C 1
ATOM 588 O O . ASN A 1 81 ? 36.911 40.022 86.893 1.00 22.41 78 ASN A O 1
ATOM 593 N N . SER A 1 82 ? 35.725 38.143 87.290 1.00 20.23 79 SER A N 1
ATOM 594 C CA . SER A 1 82 ? 35.130 38.580 88.557 1.00 18.00 79 SER A CA 1
ATOM 595 C C . SER A 1 82 ? 33.969 39.568 88.425 1.00 17.50 79 SER A C 1
ATOM 596 O O . SER A 1 82 ? 33.408 40.007 89.426 1.00 14.76 79 SER A O 1
ATOM 599 N N . ALA A 1 83 ? 33.608 39.917 87.196 1.00 19.43 80 ALA A N 1
ATOM 600 C CA . ALA A 1 83 ? 32.395 40.694 86.973 1.00 21.38 80 ALA A CA 1
ATOM 601 C C . ALA A 1 83 ? 31.196 39.839 87.378 1.00 19.43 80 ALA A C 1
ATOM 602 O O . ALA A 1 83 ? 31.281 38.612 87.355 1.00 17.16 80 ALA A O 1
ATOM 604 N N . PRO A 1 84 ? 30.070 40.478 87.742 1.00 16.78 81 PRO A N 1
ATOM 605 C CA . PRO A 1 84 ? 29.857 41.931 87.761 1.00 16.08 81 PRO A CA 1
ATOM 606 C C . PRO A 1 84 ? 30.548 42.630 88.931 1.00 14.35 81 PRO A C 1
ATOM 607 O O . PRO A 1 84 ? 30.698 43.850 88.895 1.00 15.61 81 PRO A O 1
ATOM 611 N N . GLY A 1 85 ? 30.955 41.873 89.945 1.00 12.36 82 GLY A N 1
ATOM 612 C CA . GLY A 1 85 ? 31.680 42.430 91.077 1.00 11.26 82 GLY A CA 1
ATOM 613 C C . GLY A 1 85 ? 30.988 43.610 91.737 1.00 14.63 82 GLY A C 1
ATOM 614 O O . GLY A 1 85 ? 29.836 43.505 92.157 1.00 14.30 82 GLY A O 1
ATOM 615 N N . VAL A 1 86 ? 31.690 44.736 91.836 1.00 16.95 83 VAL A N 1
ATOM 616 C CA . VAL A 1 86 ? 31.116 45.924 92.461 1.00 14.71 83 VAL A CA 1
ATOM 617 C C . VAL A 1 86 ? 30.059 46.569 91.568 1.00 19.66 83 VAL A C 1
ATOM 618 O O . VAL A 1 86 ? 29.357 47.488 91.984 1.00 22.81 83 VAL A O 1
ATOM 622 N N . PHE A 1 87 ? 29.951 46.075 90.338 1.00 21.44 84 PHE A N 1
ATOM 623 C CA . PHE A 1 87 ? 28.926 46.535 89.409 1.00 22.03 84 PHE A CA 1
ATOM 624 C C . PHE A 1 87 ? 27.756 45.557 89.378 1.00 21.63 84 PHE A C 1
ATOM 625 O O . PHE A 1 87 ? 26.955 45.572 88.446 1.00 22.76 84 PHE A O 1
ATOM 633 N N . SER A 1 88 ? 27.668 44.705 90.397 1.00 22.13 85 SER A N 1
ATOM 634 C CA . SER A 1 88 ? 26.599 43.708 90.480 1.00 19.49 85 SER A CA 1
ATOM 635 C C . SER A 1 88 ? 25.219 44.337 90.300 1.00 19.95 85 SER A C 1
ATOM 636 O O . SER A 1 88 ? 24.370 43.797 89.591 1.00 18.70 85 SER A O 1
ATOM 639 N N . SER A 1 89 ? 24.999 45.478 90.944 1.00 23.44 86 SER A N 1
ATOM 640 C CA . SER A 1 89 ? 23.701 46.143 90.884 1.00 27.72 86 SER A CA 1
ATOM 641 C C . SER A 1 89 ? 23.528 46.975 89.612 1.00 29.16 86 SER A C 1
ATOM 642 O O . SER A 1 89 ? 22.403 47.266 89.203 1.00 30.05 86 SER A O 1
ATOM 645 N N . ARG A 1 90 ? 24.643 47.345 88.989 1.00 29.30 87 ARG A N 1
ATOM 646 C CA . ARG A 1 90 ? 24.622 48.223 87.818 1.00 29.23 87 ARG A CA 1
ATOM 647 C C . ARG A 1 90 ? 24.813 47.461 86.508 1.00 28.20 87 ARG A C 1
ATOM 648 O O . ARG A 1 90 ? 24.829 48.056 85.430 1.00 29.29 87 ARG A O 1
ATOM 656 N N . TYR A 1 91 ? 24.940 46.143 86.609 1.00 26.36 88 TYR A N 1
ATOM 657 C CA . TYR A 1 91 ? 25.376 45.317 85.487 1.00 28.53 88 TYR A CA 1
ATOM 658 C C . TYR A 1 91 ? 24.507 45.420 84.231 1.00 31.81 88 TYR A C 1
ATOM 659 O O . TYR A 1 91 ? 25.007 45.276 83.116 1.00 33.86 88 TYR A O 1
ATOM 668 N N . ALA A 1 92 ? 23.212 45.666 84.406 1.00 30.29 89 ALA A N 1
ATOM 669 C CA . ALA A 1 92 ? 22.305 45.754 83.264 1.00 28.63 89 ALA A CA 1
ATOM 670 C C . ALA A 1 92 ? 21.787 47.173 83.044 1.00 27.62 89 ALA A C 1
ATOM 671 O O . ALA A 1 92 ? 20.694 47.367 82.520 1.00 27.22 89 ALA A O 1
ATOM 673 N N . GLY A 1 93 ? 22.580 48.159 83.447 1.00 28.78 90 GLY A N 1
ATOM 674 C CA . GLY A 1 93 ? 22.200 49.553 83.308 1.00 31.45 90 GLY A CA 1
ATOM 675 C C . GLY A 1 93 ? 21.390 50.037 84.495 1.00 31.17 90 GLY A C 1
ATOM 676 O O . GLY A 1 93 ? 21.030 49.253 85.370 1.00 24.39 90 GLY A O 1
ATOM 677 N N . LYS A 1 94 ? 21.106 51.334 84.531 1.00 37.19 91 LYS A N 1
ATOM 678 C CA . LYS A 1 94 ? 20.299 51.898 85.606 1.00 42.20 91 LYS A CA 1
ATOM 679 C C . LYS A 1 94 ? 18.817 51.635 85.350 1.00 40.51 91 LYS A C 1
ATOM 680 O O . LYS A 1 94 ? 18.385 51.521 84.203 1.00 39.39 91 LYS A O 1
ATOM 686 N N . ASN A 1 95 ? 18.045 51.537 86.427 1.00 41.29 92 ASN A N 1
ATOM 687 C CA . ASN A 1 95 ? 16.611 51.281 86.332 1.00 41.18 92 ASN A CA 1
ATOM 688 C C . ASN A 1 95 ? 16.273 49.887 85.803 1.00 36.11 92 ASN A C 1
ATOM 689 O O . ASN A 1 95 ? 15.146 49.635 85.379 1.00 37.35 92 ASN A O 1
ATOM 694 N N . ALA A 1 96 ? 17.249 48.983 85.835 1.00 30.85 93 ALA A N 1
ATOM 695 C CA . ALA A 1 96 ? 17.027 47.612 85.391 1.00 25.25 93 ALA A CA 1
ATOM 696 C C . ALA A 1 96 ? 16.496 46.757 86.535 1.00 23.53 93 ALA A C 1
ATOM 697 O O . ALA A 1 96 ? 16.627 47.119 87.702 1.00 24.19 93 ALA A O 1
ATOM 699 N N . THR A 1 97 ? 15.901 45.619 86.191 1.00 19.88 94 THR A N 1
ATOM 700 C CA . THR A 1 97 ? 15.337 44.705 87.177 1.00 17.07 94 THR A CA 1
ATOM 701 C C . THR A 1 97 ? 16.295 43.556 87.480 1.00 18.43 94 THR A C 1
ATOM 702 O O . THR A 1 97 ? 17.319 43.400 86.814 1.00 20.29 94 THR A O 1
ATOM 706 N N . ASP A 1 98 ? 15.956 42.754 88.486 1.00 19.24 95 ASP A N 1
ATOM 707 C CA . ASP A 1 98 ? 16.737 41.563 88.804 1.00 16.41 95 ASP A CA 1
ATOM 708 C C . ASP A 1 98 ? 16.714 40.602 87.624 1.00 17.99 95 ASP A C 1
ATOM 709 O O . ASP A 1 98 ? 17.731 40.006 87.272 1.00 15.14 95 ASP A O 1
ATOM 714 N N . ALA A 1 99 ? 15.542 40.460 87.014 1.00 17.92 96 ALA A N 1
ATOM 715 C CA . ALA A 1 99 ? 15.376 39.588 85.858 1.00 19.54 96 ALA A CA 1
ATOM 716 C C . ALA A 1 99 ? 16.289 39.997 84.706 1.00 21.11 96 ALA A C 1
ATOM 717 O O . ALA A 1 99 ? 16.884 39.148 84.047 1.00 22.53 96 ALA A O 1
ATOM 719 N N . GLU A 1 100 ? 16.383 41.301 84.460 1.00 21.05 97 GLU A N 1
ATOM 720 C CA . GLU A 1 100 ? 17.240 41.823 83.402 1.00 24.49 97 GLU A CA 1
ATOM 721 C C . GLU A 1 100 ? 18.707 41.508 83.669 1.00 21.50 97 GLU A C 1
ATOM 722 O O . GLU A 1 100 ? 19.432 41.078 82.772 1.00 21.49 97 GLU A O 1
ATOM 728 N N . ARG A 1 101 ? 19.139 41.737 84.906 1.00 18.33 98 ARG A N 1
ATOM 729 C CA . ARG A 1 101 ? 20.518 41.468 85.298 1.00 17.86 98 ARG A CA 1
ATOM 730 C C . ARG A 1 101 ? 20.866 39.990 85.138 1.00 17.81 98 ARG A C 1
ATOM 731 O O . ARG A 1 101 ? 21.962 39.647 84.691 1.00 18.18 98 ARG A O 1
ATOM 739 N N . ILE A 1 102 ? 19.930 39.122 85.509 1.00 15.42 99 ILE A N 1
ATOM 740 C CA . ILE A 1 102 ? 20.111 37.683 85.354 1.00 16.49 99 ILE A CA 1
ATOM 741 C C . ILE A 1 102 ? 20.354 37.336 83.889 1.00 23.98 99 ILE A C 1
ATOM 742 O O . ILE A 1 102 ? 21.225 36.525 83.567 1.00 25.29 99 ILE A O 1
ATOM 747 N N . GLN A 1 103 ? 19.588 37.963 83.003 1.00 25.06 100 GLN A N 1
ATOM 748 C CA . GLN A 1 103 ? 19.717 37.700 81.575 1.00 27.75 100 GLN A CA 1
ATOM 749 C C . GLN A 1 103 ? 21.045 38.193 81.014 1.00 26.21 100 GLN A C 1
ATOM 750 O O . GLN A 1 103 ? 21.636 37.547 80.150 1.00 27.32 100 GLN A O 1
ATOM 756 N N . LYS A 1 104 ? 21.515 39.336 81.503 1.00 22.28 101 LYS A N 1
ATOM 757 C CA . LYS A 1 104 ? 22.789 39.872 81.039 1.00 24.54 101 LYS A CA 1
ATOM 758 C C . LYS A 1 104 ? 23.948 38.970 81.459 1.00 24.52 101 LYS A C 1
ATOM 759 O O . LYS A 1 104 ? 24.885 38.749 80.691 1.00 26.83 101 LYS A O 1
ATOM 765 N N . VAL A 1 105 ? 23.881 38.444 82.677 1.00 21.32 102 VAL A N 1
ATOM 766 C CA . VAL A 1 105 ? 24.891 37.502 83.143 1.00 22.19 102 VAL A CA 1
ATOM 767 C C . VAL A 1 105 ? 24.889 36.235 82.294 1.00 24.24 102 VAL A C 1
ATOM 768 O O . VAL A 1 105 ? 25.946 35.740 81.898 1.00 21.89 102 VAL A O 1
ATOM 772 N N . LEU A 1 106 ? 23.697 35.718 82.009 1.00 24.84 103 LEU A N 1
ATOM 773 C CA . LEU A 1 106 ? 23.568 34.513 81.198 1.00 27.25 103 LEU A CA 1
ATOM 774 C C . LEU A 1 106 ? 24.104 34.736 79.784 1.00 29.65 103 LEU A C 1
ATOM 775 O O . LEU A 1 106 ? 24.780 33.871 79.227 1.00 29.18 103 LEU A O 1
ATOM 780 N N . GLU A 1 107 ? 23.805 35.899 79.212 1.00 29.82 104 GLU A N 1
ATOM 781 C CA . GLU A 1 107 ? 24.305 36.247 77.883 1.00 30.78 104 GLU A CA 1
ATOM 782 C C . GLU A 1 107 ? 25.824 36.389 77.883 1.00 29.96 104 GLU A C 1
ATOM 783 O O . GLU A 1 107 ? 26.500 35.927 76.961 1.00 29.43 104 GLU A O 1
ATOM 789 N N . ALA A 1 108 ? 26.351 37.037 78.918 1.00 27.91 105 ALA A N 1
ATOM 790 C CA . ALA A 1 108 ? 27.787 37.258 79.047 1.00 27.10 105 ALA A CA 1
ATOM 791 C C . ALA A 1 108 ? 28.557 35.943 79.093 1.00 27.13 105 ALA A C 1
ATOM 792 O O . ALA A 1 108 ? 29.580 35.791 78.428 1.00 28.05 105 ALA A O 1
ATOM 794 N N . LEU A 1 109 ? 28.068 34.995 79.885 1.00 26.65 106 LEU A N 1
ATOM 795 C CA . LEU A 1 109 ? 28.685 33.675 79.950 1.00 29.41 106 LEU A CA 1
ATOM 796 C C . LEU A 1 109 ? 28.557 32.956 78.611 1.00 34.24 106 LEU A C 1
ATOM 797 O O . LEU A 1 109 ? 29.518 32.367 78.114 1.00 35.09 106 LEU A O 1
ATOM 802 N N . GLU A 1 110 ? 27.363 33.013 78.031 1.00 34.70 107 GLU A N 1
ATOM 803 C CA . GLU A 1 110 ? 27.124 32.449 76.710 1.00 39.79 107 GLU A CA 1
ATOM 804 C C . GLU A 1 110 ? 28.154 32.951 75.703 1.00 40.71 107 GLU A C 1
ATOM 805 O O . GLU A 1 110 ? 28.691 32.177 74.911 1.00 43.98 107 GLU A O 1
ATOM 811 N N . ALA A 1 111 ? 28.423 34.253 75.743 1.00 39.12 108 ALA A N 1
ATOM 812 C CA . ALA A 1 111 ? 29.327 34.886 74.789 1.00 42.01 108 ALA A CA 1
ATOM 813 C C . ALA A 1 111 ? 30.786 34.557 75.084 1.00 43.43 108 ALA A C 1
ATOM 814 O O . ALA A 1 111 ? 31.593 34.398 74.169 1.00 43.89 108 ALA A O 1
ATOM 816 N N . ALA A 1 112 ? 31.122 34.462 76.366 1.00 43.69 109 ALA A N 1
ATOM 817 C CA . ALA A 1 112 ? 32.478 34.113 76.767 1.00 46.12 109 ALA A CA 1
ATOM 818 C C . ALA A 1 112 ? 32.783 32.669 76.389 1.00 50.69 109 ALA A C 1
ATOM 819 O O . ALA A 1 112 ? 33.942 32.257 76.358 1.00 49.73 109 ALA A O 1
ATOM 821 N N . ASP A 1 113 ? 31.726 31.916 76.095 1.00 51.42 110 ASP A N 1
ATOM 822 C CA . ASP A 1 113 ? 31.823 30.486 75.814 1.00 58.50 110 ASP A CA 1
ATOM 823 C C . ASP A 1 113 ? 32.982 29.839 76.566 1.00 60.57 110 ASP A C 1
ATOM 824 O O . ASP A 1 113 ? 33.859 29.215 75.967 1.00 61.84 110 ASP A O 1
ATOM 829 N N . ASP A 1 114 ? 32.978 30.004 77.884 1.00 60.19 111 ASP A N 1
ATOM 830 C CA . ASP A 1 114 ? 34.007 29.431 78.737 1.00 59.14 111 ASP A CA 1
ATOM 831 C C . ASP A 1 114 ? 33.378 28.383 79.646 1.00 57.38 111 ASP A C 1
ATOM 832 O O . ASP A 1 114 ? 32.513 28.696 80.464 1.00 57.30 111 ASP A O 1
ATOM 837 N N . SER A 1 115 ? 33.817 27.138 79.493 1.00 55.89 112 SER A N 1
ATOM 838 C CA . SER A 1 115 ? 33.240 26.012 80.223 1.00 53.80 112 SER A CA 1
ATOM 839 C C . SER A 1 115 ? 33.146 26.252 81.730 1.00 47.53 112 SER A C 1
ATOM 840 O O . SER A 1 115 ? 32.358 25.604 82.419 1.00 46.94 112 SER A O 1
ATOM 843 N N . ASP A 1 116 ? 33.953 27.178 82.236 1.00 41.83 113 ASP A N 1
ATOM 844 C CA . ASP A 1 116 ? 33.976 27.465 83.666 1.00 36.99 113 ASP A CA 1
ATOM 845 C C . ASP A 1 116 ? 32.793 28.337 84.078 1.00 30.14 113 ASP A C 1
ATOM 846 O O . ASP A 1 116 ? 32.721 29.509 83.716 1.00 26.02 113 ASP A O 1
ATOM 851 N N . ARG A 1 117 ? 31.870 27.756 84.839 1.00 27.04 114 ARG A N 1
ATOM 852 C CA . ARG A 1 117 ? 30.701 28.482 85.325 1.00 24.49 114 ARG A CA 1
ATOM 853 C C . ARG A 1 117 ? 30.897 28.897 86.780 1.00 19.85 114 ARG A C 1
ATOM 854 O O . ARG A 1 117 ? 29.952 29.324 87.444 1.00 17.08 114 ARG A O 1
ATOM 862 N N . SER A 1 118 ? 32.123 28.762 87.276 1.00 15.57 115 SER A N 1
ATOM 863 C CA . SER A 1 118 ? 32.417 29.049 88.678 1.00 17.24 115 SER A CA 1
ATOM 864 C C . SER A 1 118 ? 32.076 30.485 89.047 1.00 15.62 115 SER A C 1
ATOM 865 O O . SER A 1 118 ? 32.300 31.404 88.259 1.00 15.55 115 SER A O 1
ATOM 868 N N . ALA A 1 119 ? 31.539 30.666 90.250 1.00 13.20 116 ALA A N 1
ATOM 869 C CA . ALA A 1 119 ? 31.159 31.986 90.727 1.00 15.04 116 ALA A CA 1
ATOM 870 C C . ALA A 1 119 ? 31.143 32.006 92.248 1.00 15.27 116 ALA A C 1
ATOM 871 O O . ALA A 1 119 ? 31.135 30.959 92.890 1.00 14.88 116 ALA A O 1
ATOM 873 N N . SER A 1 120 ? 31.146 33.204 92.819 1.00 14.24 117 SER A N 1
ATOM 874 C CA . SER A 1 120 ? 31.102 33.357 94.264 1.00 14.03 117 SER A CA 1
ATOM 875 C C . SER A 1 120 ? 30.314 34.600 94.639 1.00 13.43 117 SER A C 1
ATOM 876 O O . SER A 1 120 ? 30.377 35.617 93.942 1.00 13.65 117 SER A O 1
ATOM 879 N N . PHE A 1 121 ? 29.553 34.501 95.725 1.00 11.91 118 PHE A N 1
ATOM 880 C CA . PHE A 1 121 ? 28.948 35.666 96.357 1.00 14.32 118 PHE A CA 1
ATOM 881 C C . PHE A 1 121 ? 29.893 36.144 97.448 1.00 14.21 118 PHE A C 1
ATOM 882 O O . PHE A 1 121 ? 30.467 35.326 98.171 1.00 9.53 118 PHE A O 1
ATOM 890 N N . HIS A 1 122 ? 30.043 37.459 97.573 1.00 10.46 119 HIS A N 1
ATOM 891 C CA . HIS A 1 122 ? 30.899 38.035 98.602 1.00 9.52 119 HIS A CA 1
ATOM 892 C C . HIS A 1 122 ? 30.122 39.020 99.454 1.00 10.21 119 HIS A C 1
ATOM 893 O O . HIS A 1 122 ? 29.321 39.803 98.938 1.00 10.33 119 HIS A O 1
ATOM 900 N N . CYS A 1 123 ? 30.367 38.985 100.760 1.00 10.31 120 CYS A N 1
ATOM 901 C CA . CYS A 1 123 ? 29.854 40.008 101.658 1.00 8.77 120 CYS A CA 1
ATOM 902 C C . CYS A 1 123 ? 30.983 40.519 102.537 1.00 10.79 120 CYS A C 1
ATOM 903 O O . CYS A 1 123 ? 31.597 39.751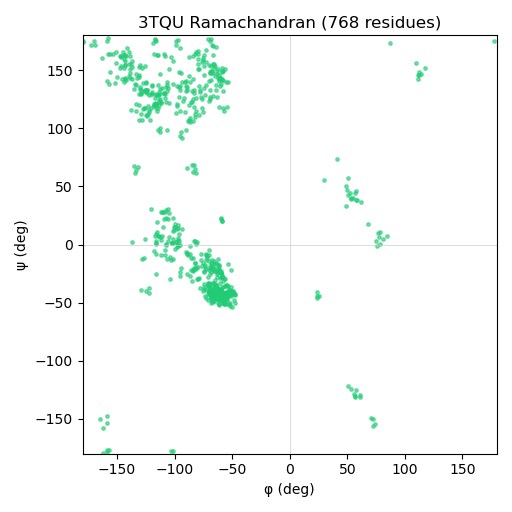 103.281 1.00 13.06 120 CYS A O 1
ATOM 906 N N . VAL A 1 124 ? 31.259 41.814 102.448 1.00 8.65 121 VAL A N 1
ATOM 907 C CA . VAL A 1 124 ? 32.303 42.414 103.263 1.00 10.33 121 VAL A CA 1
ATOM 908 C C . VAL A 1 124 ? 31.677 43.435 104.193 1.00 12.41 121 VAL A C 1
ATOM 909 O O . VAL A 1 124 ? 31.038 44.387 103.744 1.00 10.37 121 VAL A O 1
ATOM 913 N N . ILE A 1 125 ? 31.857 43.215 105.489 1.00 10.77 122 ILE A N 1
ATOM 914 C CA . ILE A 1 125 ? 31.345 44.106 106.516 1.00 9.92 122 ILE A CA 1
ATOM 915 C C . ILE A 1 125 ? 32.501 44.902 107.098 1.00 10.86 122 ILE A C 1
ATOM 916 O O . ILE A 1 125 ? 33.565 44.349 107.387 1.00 11.35 122 ILE A O 1
ATOM 921 N N . ALA A 1 126 ? 32.300 46.204 107.249 1.00 10.15 123 ALA A N 1
ATOM 922 C CA . ALA A 1 126 ? 33.285 47.046 107.910 1.00 10.06 123 ALA A CA 1
ATOM 923 C C . ALA A 1 126 ? 32.652 47.712 109.120 1.00 10.84 123 ALA A C 1
ATOM 924 O O . ALA A 1 126 ? 31.573 48.294 109.023 1.00 13.43 123 ALA A O 1
ATOM 926 N N . LEU A 1 127 ? 33.321 47.604 110.262 1.00 12.63 124 LEU A N 1
ATOM 927 C CA . LEU A 1 127 ? 32.886 48.279 111.479 1.00 10.84 124 LEU A CA 1
ATOM 928 C C . LEU A 1 127 ? 33.943 49.289 111.909 1.00 13.45 124 LEU A C 1
ATOM 929 O O . LEU A 1 127 ? 35.082 48.919 112.200 1.00 14.89 124 LEU A O 1
ATOM 950 N N . GLU A 1 129 ? 35.159 52.356 114.542 1.00 15.67 126 GLU A N 1
ATOM 951 C CA . GLU A 1 129 ? 34.953 52.945 115.861 1.00 16.68 126 GLU A CA 1
ATOM 952 C C . GLU A 1 129 ? 34.554 54.411 115.721 1.00 17.37 126 GLU A C 1
ATOM 953 O O . GLU A 1 129 ? 33.677 54.898 116.432 1.00 19.00 126 GLU A O 1
ATOM 959 N N . ASN A 1 130 ? 35.213 55.107 114.802 1.00 15.52 127 ASN A N 1
ATOM 960 C CA . ASN A 1 130 ? 34.799 56.443 114.382 1.00 17.62 127 ASN A CA 1
ATOM 961 C C . ASN A 1 130 ? 35.352 56.745 112.994 1.00 17.35 127 ASN A C 1
ATOM 962 O O . ASN A 1 130 ? 35.986 55.887 112.381 1.00 15.14 127 ASN A O 1
ATOM 967 N N . GLU A 1 131 ? 35.113 57.951 112.489 1.00 17.25 128 GLU A N 1
ATOM 968 C CA . GLU A 1 131 ? 35.471 58.242 111.102 1.00 19.11 128 GLU A CA 1
ATOM 969 C C . GLU A 1 131 ? 36.980 58.244 110.862 1.00 15.85 128 GLU A C 1
ATOM 970 O O . GLU A 1 131 ? 37.429 58.101 109.726 1.00 15.88 128 GLU A O 1
ATOM 976 N N . ASN 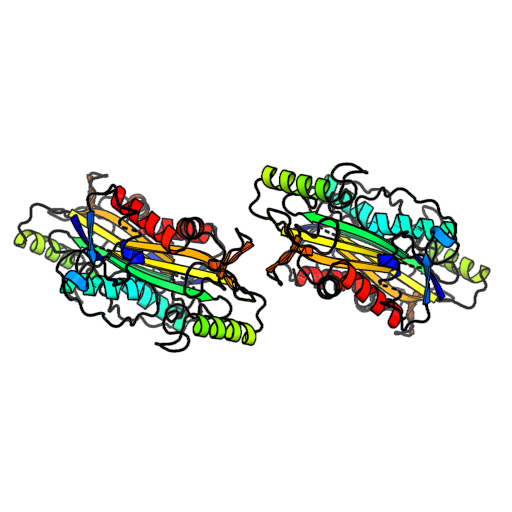A 1 132 ? 37.757 58.395 111.930 1.00 14.81 129 ASN A N 1
ATOM 977 C CA . ASN A 1 132 ? 39.212 58.401 111.816 1.00 12.73 129 ASN A CA 1
ATOM 978 C C . ASN A 1 132 ? 39.861 57.042 112.087 1.00 12.26 129 ASN A C 1
ATOM 979 O O . ASN A 1 132 ? 41.084 56.914 112.016 1.00 14.32 129 ASN A O 1
ATOM 984 N N . ASP A 1 133 ? 39.045 56.034 112.393 1.00 12.31 130 ASP A N 1
ATOM 985 C CA . ASP A 1 133 ? 39.545 54.681 112.635 1.00 12.49 130 ASP A CA 1
ATOM 986 C C . ASP A 1 133 ? 40.313 54.159 111.418 1.00 11.99 130 ASP A C 1
ATOM 987 O O . ASP A 1 133 ? 39.743 54.014 110.336 1.00 14.21 130 ASP A O 1
ATOM 992 N N . PRO A 1 134 ? 41.616 53.883 111.592 1.00 12.31 131 PRO A N 1
ATOM 993 C CA . PRO A 1 134 ? 42.462 53.400 110.496 1.00 13.49 131 PRO A CA 1
ATOM 994 C C . PRO A 1 134 ? 42.461 51.877 110.390 1.00 15.57 131 PRO A C 1
ATOM 995 O O . PRO A 1 134 ? 43.006 51.334 109.424 1.00 8.73 131 PRO A O 1
ATOM 999 N N . ALA A 1 135 ? 41.859 51.206 111.368 1.00 6.76 132 ALA A N 1
ATOM 1000 C CA . ALA A 1 135 ? 41.894 49.750 111.436 1.00 10.55 132 ALA A CA 1
ATOM 1001 C C . ALA A 1 135 ? 40.517 49.173 111.747 1.00 14.20 132 ALA A C 1
ATOM 1002 O O . ALA A 1 135 ? 40.324 48.522 112.781 1.00 10.83 132 ALA A O 1
ATOM 1004 N N . PRO A 1 136 ? 39.551 49.414 110.851 1.00 11.75 133 PRO A N 1
ATOM 1005 C CA . PRO A 1 136 ? 38.194 48.909 111.063 1.00 11.15 133 PRO A CA 1
ATOM 1006 C C . PRO A 1 136 ? 38.185 47.389 111.101 1.00 11.76 133 PRO A C 1
ATOM 1007 O O . PRO A 1 136 ? 39.047 46.750 110.493 1.00 13.03 133 PRO A O 1
ATOM 1011 N N . LEU A 1 137 ? 37.234 46.818 111.830 1.00 10.51 134 LEU A N 1
ATOM 1012 C CA . LEU A 1 137 ? 37.015 45.385 111.769 1.00 10.92 134 LEU A CA 1
ATOM 1013 C C . LEU A 1 137 ? 36.498 45.053 110.380 1.00 11.59 134 LEU A C 1
ATOM 1014 O O . LEU A 1 137 ? 35.537 45.664 109.914 1.00 12.49 134 LEU A O 1
ATOM 1019 N N . ILE A 1 138 ? 37.139 44.099 109.714 1.00 8.20 135 ILE A N 1
ATOM 1020 C CA . ILE A 1 138 ? 36.694 43.667 108.396 1.00 7.64 135 ILE A CA 1
ATOM 1021 C C . ILE A 1 138 ? 36.290 42.199 108.447 1.00 14.99 135 ILE A C 1
ATOM 1022 O O . ILE A 1 138 ? 37.096 41.342 108.805 1.00 15.17 135 ILE A O 1
ATOM 1027 N N . CYS A 1 139 ? 35.038 41.919 108.103 1.00 13.27 136 CYS A N 1
ATOM 1028 C CA . CYS A 1 139 ? 34.555 40.546 108.023 1.00 17.73 136 CYS A CA 1
ATOM 1029 C C . CYS A 1 139 ? 34.235 40.222 106.573 1.00 18.73 136 CYS A C 1
ATOM 1030 O O . CYS A 1 139 ? 33.457 40.927 105.934 1.00 21.43 136 CYS A O 1
ATOM 1033 N N . HIS A 1 140 ? 34.835 39.158 106.051 1.00 16.31 137 HIS A N 1
ATOM 1034 C CA . HIS A 1 140 ? 34.659 38.821 104.645 1.00 13.07 137 HIS A CA 1
ATOM 1035 C C . HIS A 1 140 ? 34.065 37.427 104.458 1.00 15.11 137 HIS A C 1
ATOM 1036 O O . HIS A 1 140 ? 34.745 36.420 104.656 1.00 14.01 137 HIS A O 1
ATOM 1043 N N . GLY A 1 141 ? 32.793 37.379 104.070 1.00 12.58 138 GLY A N 1
ATOM 1044 C CA . GLY A 1 141 ? 32.108 36.121 103.827 1.00 13.34 138 GLY A CA 1
ATOM 1045 C C . GLY A 1 141 ? 32.124 35.754 102.354 1.00 11.05 138 GLY A C 1
ATOM 1046 O O . GLY A 1 141 ? 31.882 36.602 101.488 1.00 10.67 138 GLY A O 1
ATOM 1047 N N . VAL A 1 142 ? 32.414 34.489 102.070 1.00 9.99 139 VAL A N 1
ATOM 1048 C CA . VAL A 1 142 ? 32.483 34.011 100.697 1.00 12.44 139 VAL A CA 1
ATOM 1049 C C . VAL A 1 142 ? 31.644 32.755 100.509 1.00 14.75 139 VAL A C 1
ATOM 1050 O O . VAL A 1 142 ? 31.754 31.798 101.274 1.00 16.28 139 VAL A O 1
ATOM 1054 N N . TRP A 1 143 ? 30.809 32.767 99.477 1.00 13.08 140 TRP A N 1
ATOM 1055 C CA . TRP A 1 143 ? 29.935 31.645 99.176 1.00 14.75 140 TRP A CA 1
ATOM 1056 C C . TRP A 1 143 ? 30.203 31.183 97.746 1.00 13.66 140 TRP A C 1
ATOM 1057 O O . TRP A 1 143 ? 29.883 31.890 96.793 1.00 16.00 140 TRP A O 1
ATOM 1068 N N . GLU A 1 144 ? 30.800 30.001 97.600 1.00 12.01 141 GLU A N 1
ATOM 1069 C CA . GLU A 1 144 ? 31.173 29.475 96.284 1.00 15.32 141 GLU A CA 1
ATOM 1070 C C . GLU A 1 144 ? 30.070 28.632 95.640 1.00 16.16 141 GLU A C 1
ATOM 1071 O O . GLU A 1 144 ? 29.447 27.800 96.297 1.00 19.74 141 GLU A O 1
ATOM 1077 N N . GLY A 1 145 ? 29.841 28.842 94.349 1.00 14.37 142 GLY A N 1
ATOM 1078 C CA . GLY A 1 145 ? 28.862 28.061 93.618 1.00 15.67 142 GLY A CA 1
ATOM 1079 C C . GLY A 1 145 ? 29.100 28.083 92.122 1.00 16.77 142 GLY A C 1
ATOM 1080 O O . GLY A 1 145 ? 30.229 28.261 91.667 1.00 12.77 142 GLY A O 1
ATOM 1081 N N . GLU A 1 146 ? 28.029 27.898 91.356 1.00 17.74 143 GLU A N 1
ATOM 1082 C CA . GLU A 1 146 ? 28.106 27.886 89.901 1.00 21.98 143 GLU A CA 1
ATOM 1083 C C . GLU A 1 146 ? 26.917 28.635 89.328 1.00 23.82 143 GLU A C 1
ATOM 1084 O O . GLU A 1 146 ? 25.850 28.675 89.941 1.00 23.10 143 GLU A O 1
ATOM 1090 N N . ILE A 1 147 ? 27.098 29.227 88.152 1.00 21.54 144 ILE A N 1
ATOM 1091 C CA . ILE A 1 147 ? 26.001 29.907 87.474 1.00 20.64 144 ILE A CA 1
ATOM 1092 C C . ILE A 1 147 ? 25.197 28.913 86.643 1.00 19.11 144 ILE A C 1
ATOM 1093 O O . ILE A 1 147 ? 25.740 28.233 85.772 1.00 20.99 144 ILE A O 1
ATOM 1098 N N . ALA A 1 148 ? 23.900 28.829 86.917 1.00 15.65 145 ALA A N 1
ATOM 1099 C CA . ALA A 1 148 ? 23.035 27.901 86.204 1.00 18.61 145 ALA A CA 1
ATOM 1100 C C . ALA A 1 148 ? 22.778 28.375 84.777 1.00 20.06 145 ALA A C 1
ATOM 1101 O O . ALA A 1 148 ? 23.080 29.517 84.427 1.00 17.28 145 ALA A O 1
ATOM 1103 N N . ARG A 1 149 ? 22.221 27.488 83.959 1.00 22.40 146 ARG A N 1
ATOM 1104 C CA . ARG A 1 149 ? 21.934 27.793 82.564 1.00 27.42 146 ARG A CA 1
ATOM 1105 C C . ARG A 1 149 ? 20.651 28.607 82.450 1.00 27.83 146 ARG A C 1
ATOM 1106 O O . ARG A 1 149 ? 20.487 29.400 81.525 1.00 31.93 146 ARG A O 1
ATOM 1114 N N . GLU A 1 150 ? 19.739 28.397 83.392 1.00 26.61 147 GLU A N 1
ATOM 1115 C CA . GLU A 1 150 ? 18.482 29.138 83.424 1.00 30.44 147 GLU A CA 1
ATOM 1116 C C . GLU A 1 150 ? 18.027 29.355 84.865 1.00 26.87 147 GLU A C 1
ATOM 1117 O O . GLU A 1 150 ? 18.381 28.579 85.752 1.00 26.24 147 GLU A O 1
ATOM 1123 N N . PRO A 1 151 ? 17.247 30.418 85.104 1.00 24.03 148 PRO A N 1
ATOM 1124 C CA . PRO A 1 151 ? 16.785 30.750 86.457 1.00 23.61 148 PRO A CA 1
ATOM 1125 C C . PRO A 1 151 ? 15.873 29.673 87.043 1.00 24.81 148 PRO A C 1
ATOM 1126 O O . PRO A 1 151 ? 15.003 29.156 86.342 1.00 25.23 148 PRO A O 1
ATOM 1130 N N . ARG A 1 152 ? 16.080 29.345 88.316 1.00 24.02 149 ARG A N 1
ATOM 1131 C CA . ARG A 1 152 ? 15.238 28.388 89.032 1.00 22.74 149 ARG A CA 1
ATOM 1132 C C . ARG A 1 152 ? 15.062 28.821 90.483 1.00 16.51 149 ARG A C 1
ATOM 1133 O O . ARG A 1 152 ? 16.009 29.279 91.113 1.00 13.25 149 ARG A O 1
ATOM 1141 N N . GLY A 1 153 ? 13.854 28.670 91.018 1.00 17.75 150 GLY A N 1
ATOM 1142 C CA . GLY A 1 153 ? 13.619 28.977 92.419 1.00 18.70 150 GLY A CA 1
ATOM 1143 C C . GLY A 1 153 ? 12.725 30.180 92.649 1.00 22.16 150 GLY A C 1
ATOM 1144 O O . GLY A 1 153 ? 12.765 31.147 91.888 1.00 19.69 150 GLY A O 1
ATOM 1145 N N . LYS A 1 154 ? 11.933 30.122 93.717 1.00 21.51 151 LYS A N 1
ATOM 1146 C CA . LYS A 1 154 ? 10.917 31.133 93.994 1.00 20.48 151 LYS A CA 1
ATOM 1147 C C . LYS A 1 154 ? 11.338 32.114 95.085 1.00 18.07 151 LYS A C 1
ATOM 1148 O O . LYS A 1 154 ? 10.703 33.151 95.270 1.00 20.58 151 LYS A O 1
ATOM 1154 N N . ASN A 1 155 ? 12.403 31.788 95.810 1.00 14.44 152 ASN A N 1
ATOM 1155 C CA . ASN A 1 155 ? 12.826 32.611 96.942 1.00 17.31 152 ASN A CA 1
ATOM 1156 C C . ASN A 1 155 ? 13.973 33.575 96.638 1.00 16.87 152 ASN A C 1
ATOM 1157 O O . ASN A 1 155 ? 14.539 33.571 95.547 1.00 19.77 152 ASN A O 1
ATOM 1162 N N . GLY A 1 156 ? 14.306 34.406 97.619 1.00 15.77 153 GLY A N 1
ATOM 1163 C CA . GLY A 1 156 ? 15.451 35.289 97.513 1.00 19.10 153 GLY A CA 1
ATOM 1164 C C . GLY A 1 156 ? 15.231 36.460 96.578 1.00 19.25 153 GLY A C 1
ATOM 1165 O O . GLY A 1 156 ? 14.100 36.887 96.352 1.00 19.65 153 GLY A O 1
ATOM 1166 N N . PHE A 1 157 ? 16.328 36.978 96.032 1.00 15.96 154 PHE A N 1
ATOM 1167 C CA . PHE A 1 157 ? 16.292 38.151 95.168 1.00 14.27 154 PHE A CA 1
ATOM 1168 C C . PHE A 1 157 ? 17.548 38.191 94.314 1.00 14.55 154 PHE A C 1
ATOM 1169 O O . PHE A 1 157 ? 18.446 37.366 94.480 1.00 13.07 154 PHE A O 1
ATOM 1177 N N . GLY A 1 158 ? 17.614 39.157 93.406 1.00 14.66 155 GLY A N 1
ATOM 1178 C CA . GLY A 1 158 ? 18.802 39.347 92.596 1.00 11.96 155 GLY A CA 1
ATOM 1179 C C . GLY A 1 158 ? 19.192 38.109 91.813 1.00 14.35 155 GLY A C 1
ATOM 1180 O O . GLY A 1 158 ? 18.355 37.492 91.150 1.00 14.72 155 GLY A O 1
ATOM 1181 N N . TYR A 1 159 ? 20.468 37.744 91.899 1.00 11.85 156 TYR A N 1
ATOM 1182 C CA . TYR A 1 159 ? 21.016 36.647 91.107 1.00 14.49 156 TYR A CA 1
ATOM 1183 C C . TYR A 1 159 ? 20.743 35.270 91.710 1.00 12.45 156 TYR A C 1
ATOM 1184 O O . TYR A 1 159 ? 21.189 34.259 91.174 1.00 12.68 156 TYR A O 1
ATOM 1193 N N . ASP A 1 160 ? 20.008 35.234 92.816 1.00 12.79 157 ASP A N 1
ATOM 1194 C CA . ASP A 1 160 ? 19.717 33.971 93.497 1.00 14.69 157 ASP A CA 1
ATOM 1195 C C . ASP A 1 160 ? 19.234 32.840 92.578 1.00 15.45 157 ASP A C 1
ATOM 1196 O O . ASP A 1 160 ? 19.664 31.696 92.734 1.00 14.48 157 ASP A O 1
ATOM 1201 N N . PRO A 1 161 ? 18.339 33.149 91.621 1.00 15.77 158 PRO A N 1
ATOM 1202 C CA . PRO A 1 161 ? 17.807 32.101 90.740 1.00 16.83 158 PRO A CA 1
ATOM 1203 C C . PRO A 1 161 ? 18.851 31.407 89.855 1.00 18.46 158 PRO A C 1
ATOM 1204 O O . PRO A 1 161 ? 18.594 30.290 89.410 1.00 19.19 158 PRO A O 1
ATOM 1208 N N . ILE A 1 162 ? 19.993 32.041 89.597 1.00 15.45 159 ILE A N 1
ATOM 1209 C CA . ILE A 1 162 ? 21.022 31.404 88.771 1.00 16.31 159 ILE A CA 1
ATOM 1210 C C . ILE A 1 162 ? 22.280 31.015 89.547 1.00 14.76 159 ILE A C 1
ATOM 1211 O O . ILE A 1 162 ? 23.274 30.600 88.953 1.00 15.47 159 ILE A O 1
ATOM 1216 N N . PHE A 1 163 ? 22.240 31.144 90.868 1.00 12.35 160 PHE A N 1
ATOM 1217 C CA . PHE A 1 163 ? 23.384 30.753 91.677 1.00 14.07 160 PHE A CA 1
ATOM 1218 C C . PHE A 1 163 ? 23.220 29.334 92.211 1.00 13.40 160 PHE A C 1
ATOM 1219 O O . PHE A 1 163 ? 22.619 29.119 93.262 1.00 13.21 160 PHE A O 1
ATOM 1227 N N . TYR A 1 164 ? 23.755 28.372 91.467 1.00 11.17 161 TYR A N 1
ATOM 1228 C CA . TYR A 1 164 ? 23.675 26.965 91.840 1.00 12.43 161 TYR A CA 1
ATOM 1229 C C . TYR A 1 164 ? 24.606 26.659 93.007 1.00 13.89 161 TYR A C 1
ATOM 1230 O O . TYR A 1 164 ? 25.793 26.992 92.972 1.00 15.40 161 TYR A O 1
ATOM 1239 N N . VAL A 1 165 ? 24.061 26.026 94.040 1.00 10.76 162 VAL A N 1
ATOM 1240 C CA . VAL A 1 165 ? 24.829 25.699 95.234 1.00 10.72 162 VAL A CA 1
ATOM 1241 C C . VAL A 1 165 ? 25.126 24.206 95.264 1.00 14.75 162 VAL A C 1
ATOM 1242 O O . VAL A 1 165 ? 24.277 23.411 95.662 1.00 15.06 162 VAL A O 1
ATOM 1246 N N . PRO A 1 166 ? 26.339 23.824 94.835 1.00 19.57 163 PRO A N 1
ATOM 1247 C CA . PRO A 1 166 ? 26.758 22.428 94.676 1.00 18.58 163 PRO A CA 1
ATOM 1248 C C . PRO A 1 166 ? 26.464 21.570 95.902 1.00 16.91 163 PRO A C 1
ATOM 1249 O O . PRO A 1 166 ? 26.035 20.425 95.755 1.00 17.58 163 PRO A O 1
ATOM 1253 N N . SER A 1 167 ? 26.683 22.119 97.092 1.00 14.71 164 SER A N 1
ATOM 1254 C CA . SER A 1 167 ? 26.500 21.362 98.328 1.00 15.12 164 SER A CA 1
ATOM 1255 C C . SER A 1 167 ? 25.050 20.930 98.538 1.00 13.12 164 SER A C 1
ATOM 1256 O O . SER A 1 167 ? 24.782 19.918 99.190 1.00 9.61 164 SER A O 1
ATOM 1259 N N . HIS A 1 168 ? 24.123 21.713 97.995 1.00 13.54 165 HIS A N 1
ATOM 1260 C CA . HIS A 1 168 ? 22.695 21.464 98.165 1.00 14.25 165 HIS A CA 1
ATOM 1261 C C . HIS A 1 168 ? 22.035 20.965 96.885 1.00 17.11 165 HIS A C 1
ATOM 1262 O O . HIS A 1 168 ? 20.874 20.554 96.903 1.00 14.94 165 HIS A O 1
ATOM 1269 N N . GLN A 1 169 ? 22.779 20.998 95.783 1.00 14.86 166 GLN A N 1
ATOM 1270 C CA . GLN A 1 169 ? 22.238 20.636 94.475 1.00 17.35 166 GLN A CA 1
ATOM 1271 C C . GLN A 1 169 ? 20.934 21.387 94.218 1.00 17.05 166 GLN A C 1
ATOM 1272 O O . GLN A 1 169 ? 19.959 20.818 93.730 1.00 14.75 166 GLN A O 1
ATOM 1278 N N . ARG A 1 170 ? 20.940 22.671 94.565 1.00 15.91 167 ARG A N 1
ATOM 1279 C CA . ARG A 1 170 ? 19.804 23.566 94.378 1.00 14.70 167 ARG A CA 1
ATOM 1280 C C . ARG A 1 170 ? 20.362 24.973 94.193 1.00 11.45 167 ARG A C 1
ATOM 1281 O O . ARG A 1 170 ? 21.468 25.261 94.645 1.00 10.89 167 ARG A O 1
ATOM 1289 N N . THR A 1 171 ? 19.608 25.850 93.537 1.00 10.69 168 THR A N 1
ATOM 1290 C CA . THR A 1 171 ? 20.032 27.241 93.421 1.00 9.30 168 THR A CA 1
ATOM 1291 C C . THR A 1 171 ? 19.704 27.962 94.721 1.00 11.06 168 THR A C 1
ATOM 1292 O O . THR A 1 171 ? 18.958 27.444 95.548 1.00 12.89 168 THR A O 1
ATOM 1296 N N . ALA A 1 172 ? 20.262 29.155 94.902 1.00 10.10 169 ALA A N 1
ATOM 1297 C CA . ALA A 1 172 ? 20.007 29.940 96.105 1.00 9.94 169 ALA A CA 1
ATOM 1298 C C . ALA A 1 172 ? 18.526 30.271 96.249 1.00 11.87 169 ALA A C 1
ATOM 1299 O O . ALA A 1 172 ? 18.008 30.367 97.361 1.00 12.79 169 ALA A O 1
ATOM 1301 N N . ALA A 1 173 ? 17.851 30.451 95.120 1.00 10.07 170 ALA A N 1
ATOM 1302 C CA . ALA A 1 173 ? 16.436 30.806 95.123 1.00 13.39 170 ALA A CA 1
ATOM 1303 C C . ALA A 1 173 ? 15.558 29.601 95.455 1.00 18.31 170 ALA A C 1
ATOM 1304 O O . ALA A 1 173 ? 14.396 29.760 95.833 1.00 16.62 170 ALA A O 1
ATOM 1306 N N . GLU A 1 174 ? 16.114 28.401 95.306 1.00 16.31 171 GLU A N 1
ATOM 1307 C CA . GLU A 1 174 ? 15.390 27.175 95.631 1.00 14.75 171 GLU A CA 1
ATOM 1308 C C . GLU A 1 174 ? 15.470 26.840 97.113 1.00 14.20 171 GLU A C 1
ATOM 1309 O O . GLU A 1 174 ? 14.636 26.105 97.637 1.00 14.55 171 GLU A O 1
ATOM 1315 N N . LEU A 1 175 ? 16.483 27.369 97.787 1.00 12.32 172 LEU A N 1
ATOM 1316 C CA . LEU A 1 175 ? 16.641 27.123 99.214 1.00 17.77 172 LEU A CA 1
ATOM 1317 C C . LEU A 1 175 ? 15.553 27.826 100.023 1.00 17.84 172 LEU A C 1
ATOM 1318 O O . LEU A 1 175 ? 15.076 28.896 99.640 1.00 17.55 172 LEU A O 1
ATOM 1323 N N . ASP A 1 176 ? 15.158 27.220 101.139 1.00 18.08 173 ASP A N 1
ATOM 1324 C CA . ASP A 1 176 ? 14.341 27.925 102.116 1.00 25.82 173 ASP A CA 1
ATOM 1325 C C . ASP A 1 176 ? 15.138 29.123 102.619 1.00 26.35 173 ASP A C 1
ATOM 1326 O O . ASP A 1 176 ? 16.354 29.034 102.782 1.00 26.37 173 ASP A O 1
ATOM 1331 N N . PRO A 1 177 ? 14.456 30.252 102.855 1.00 27.44 174 PRO A N 1
ATOM 1332 C CA . PRO A 1 177 ? 15.107 31.483 103.315 1.00 25.68 174 PRO A CA 1
ATOM 1333 C C . PRO A 1 177 ? 16.054 31.255 104.491 1.00 23.84 174 PRO A C 1
ATOM 1334 O O . PRO A 1 177 ? 17.187 31.734 104.459 1.00 23.90 174 PRO A O 1
ATOM 1338 N N . GLN A 1 178 ? 15.601 30.530 105.508 1.00 23.79 175 GLN A N 1
ATOM 1339 C CA . GLN A 1 178 ? 16.421 30.294 106.692 1.00 23.28 175 GLN A CA 1
ATOM 1340 C C . GLN A 1 178 ? 17.709 29.554 106.351 1.00 20.52 175 GLN A C 1
ATOM 1341 O O . GLN A 1 178 ? 18.773 29.859 106.893 1.00 20.72 175 GLN A O 1
ATOM 1347 N N . GLU A 1 179 ? 17.611 28.578 105.453 1.00 15.59 176 GLU A N 1
ATOM 1348 C CA . GLU A 1 179 ? 18.780 27.794 105.083 1.00 17.04 176 GLU A CA 1
ATOM 1349 C C . GLU A 1 179 ? 19.772 28.631 104.287 1.00 13.23 176 GLU A C 1
ATOM 1350 O O . GLU A 1 179 ? 20.978 28.516 104.484 1.00 16.17 176 GLU A O 1
ATOM 1356 N N . LYS A 1 180 ? 19.260 29.472 103.394 1.00 13.45 177 LYS A N 1
ATOM 1357 C CA . LYS A 1 180 ? 20.117 30.371 102.628 1.00 16.10 177 LYS A CA 1
ATOM 1358 C C . LYS A 1 180 ? 20.840 31.334 103.559 1.00 13.00 177 LYS A C 1
ATOM 1359 O O . LYS A 1 180 ? 22.044 31.547 103.432 1.00 15.41 177 LYS A O 1
ATOM 1365 N N . ASN A 1 181 ? 20.098 31.920 104.494 1.00 14.38 178 ASN A N 1
ATOM 1366 C CA . ASN A 1 181 ? 20.676 32.905 105.407 1.00 18.80 178 ASN A CA 1
ATOM 1367 C C . ASN A 1 181 ? 21.695 32.296 106.366 1.00 21.52 178 ASN A C 1
ATOM 1368 O O . ASN A 1 181 ? 22.546 33.000 106.908 1.00 21.43 178 ASN A O 1
ATOM 1373 N N . ALA A 1 182 ? 21.620 30.983 106.557 1.00 22.39 179 ALA A N 1
ATOM 1374 C CA . ALA A 1 182 ? 22.550 30.283 107.440 1.00 20.34 179 ALA A CA 1
ATOM 1375 C C . ALA A 1 182 ? 23.904 29.996 106.791 1.00 20.02 179 ALA A C 1
ATOM 1376 O O . ALA A 1 182 ? 24.923 29.937 107.480 1.00 20.30 179 ALA A O 1
ATOM 1378 N N . ILE A 1 183 ? 23.917 29.818 105.473 1.00 12.26 180 ILE A N 1
ATOM 1379 C CA . ILE A 1 183 ? 25.127 29.376 104.786 1.00 12.83 180 ILE A CA 1
ATOM 1380 C C . ILE A 1 183 ? 25.664 30.386 103.771 1.00 10.16 180 ILE A C 1
ATOM 1381 O O . ILE A 1 183 ? 26.726 30.182 103.185 1.00 11.73 180 ILE A O 1
ATOM 1386 N N . SER A 1 184 ? 24.930 31.471 103.558 1.00 11.55 181 SER A N 1
ATOM 1387 C CA . SER A 1 184 ? 25.291 32.424 102.513 1.00 11.88 181 SER A CA 1
ATOM 1388 C C . SER A 1 184 ? 26.539 33.225 102.863 1.00 12.61 181 SER A C 1
ATOM 1389 O O . SER A 1 184 ? 27.106 33.091 103.950 1.00 10.66 181 SER A O 1
ATOM 1392 N N . HIS A 1 185 ? 26.951 34.060 101.916 1.00 13.91 182 HIS A N 1
ATOM 1393 C CA . HIS A 1 185 ? 28.054 34.982 102.113 1.00 14.28 182 HIS A CA 1
ATOM 1394 C C . HIS A 1 185 ? 27.742 35.954 103.245 1.00 11.82 182 HIS A C 1
ATOM 1395 O O . HIS A 1 185 ? 28.621 36.304 104.035 1.00 9.70 182 HIS A O 1
ATOM 1402 N N . ARG A 1 186 ? 26.485 36.387 103.324 1.00 11.33 183 ARG A N 1
ATOM 1403 C CA . ARG A 1 186 ? 26.061 37.260 104.412 1.00 14.42 183 ARG A CA 1
ATOM 1404 C C . ARG A 1 186 ? 26.068 36.514 105.740 1.00 15.57 183 ARG A C 1
ATOM 1405 O O . ARG A 1 186 ? 26.565 37.024 106.743 1.00 14.33 183 ARG A O 1
ATOM 1413 N N . GLY A 1 187 ? 25.510 35.307 105.745 1.00 14.65 184 GLY A N 1
ATOM 1414 C CA . GLY A 1 187 ? 25.499 34.491 106.945 1.00 14.86 184 GLY A CA 1
ATOM 1415 C C . GLY A 1 187 ? 26.894 34.306 107.519 1.00 14.90 184 GLY A C 1
ATOM 1416 O O . GLY A 1 187 ? 27.096 34.417 108.728 1.00 11.45 184 GLY A O 1
ATOM 1417 N N . GLN A 1 188 ? 27.860 34.025 106.649 1.00 14.04 185 GLN A N 1
ATOM 1418 C CA . GLN A 1 188 ? 29.237 33.799 107.083 1.00 12.76 185 GLN A CA 1
ATOM 1419 C C . GLN A 1 188 ? 29.881 35.080 107.615 1.00 16.29 185 GLN A C 1
ATOM 1420 O O . GLN A 1 188 ? 30.546 35.067 108.652 1.00 16.45 185 GLN A O 1
ATOM 1426 N N . ALA A 1 189 ? 29.682 36.186 106.909 1.00 13.15 186 ALA A N 1
ATOM 1427 C CA . ALA A 1 189 ? 30.188 37.468 107.378 1.00 10.61 186 ALA A CA 1
ATOM 1428 C C . ALA A 1 189 ? 29.599 37.790 108.750 1.00 12.12 186 ALA A C 1
ATOM 1429 O O . ALA A 1 189 ? 30.318 38.180 109.673 1.00 10.24 186 ALA A O 1
ATOM 1431 N N . LEU A 1 190 ? 28.288 37.607 108.885 1.00 11.80 187 LEU A N 1
ATOM 1432 C CA . LEU A 1 190 ? 27.600 37.923 110.131 1.00 11.21 187 LEU A CA 1
ATOM 1433 C C . LEU A 1 190 ? 28.085 37.063 111.298 1.00 15.41 187 LEU A C 1
ATOM 1434 O O . LEU A 1 190 ? 28.196 37.546 112.426 1.00 15.63 187 LEU A O 1
ATOM 1439 N N . GLU A 1 191 ? 28.374 35.794 111.032 1.00 16.09 188 GLU A N 1
ATOM 1440 C CA . GLU A 1 191 ? 28.867 34.914 112.086 1.00 19.48 188 GLU A CA 1
ATOM 1441 C C . GLU A 1 191 ? 30.278 35.314 112.521 1.00 17.24 188 GLU A C 1
ATOM 1442 O O . GLU A 1 191 ? 30.612 35.229 113.700 1.00 16.55 188 GLU A O 1
ATOM 1448 N N . GLN A 1 192 ? 31.092 35.766 111.569 1.00 18.55 189 GLN A N 1
ATOM 1449 C CA . GLN A 1 192 ? 32.424 36.285 111.876 1.00 16.53 189 GLN A CA 1
ATOM 1450 C C . GLN A 1 192 ? 32.303 37.517 112.765 1.00 13.70 189 GLN A C 1
ATOM 1451 O O . GLN A 1 192 ? 33.030 37.662 113.750 1.00 10.26 189 GLN A O 1
ATOM 1457 N N . LEU A 1 193 ? 31.380 38.404 112.401 1.00 13.24 190 LEU A N 1
ATOM 1458 C CA . LEU A 1 193 ? 31.101 39.609 113.175 1.00 13.52 190 LEU A CA 1
ATOM 1459 C C . LEU A 1 193 ? 30.619 39.272 114.586 1.00 17.53 190 LEU A C 1
ATOM 1460 O O . LEU A 1 193 ? 31.077 39.862 115.566 1.00 20.61 190 LEU A O 1
ATOM 1465 N N . SER A 1 194 ? 29.691 38.325 114.684 1.00 15.52 191 SER A N 1
ATOM 1466 C CA . SER A 1 194 ? 29.149 37.925 115.979 1.00 15.42 191 SER A CA 1
ATOM 1467 C C . SER A 1 194 ? 30.239 37.375 116.889 1.00 16.38 191 SER A C 1
ATOM 1468 O O . SER A 1 194 ? 30.288 37.689 118.076 1.00 18.25 191 SER A O 1
ATOM 1471 N N . THR A 1 195 ? 31.105 36.541 116.330 1.00 18.47 192 THR A N 1
ATOM 1472 C CA . THR A 1 195 ? 32.199 35.967 117.100 1.00 20.06 192 THR A CA 1
ATOM 1473 C C . THR A 1 195 ? 33.045 37.063 117.742 1.00 22.61 192 THR A C 1
ATOM 1474 O O . THR A 1 195 ? 33.395 36.981 118.921 1.00 26.18 192 THR A O 1
ATOM 1478 N N . VAL A 1 196 ? 33.365 38.094 116.966 1.00 17.69 193 VAL A N 1
ATOM 1479 C CA . VAL A 1 196 ? 34.188 39.187 117.469 1.00 19.13 193 VAL A CA 1
ATOM 1480 C C . VAL A 1 196 ? 33.446 40.008 118.518 1.00 21.29 193 VAL A C 1
ATOM 1481 O O . VAL A 1 196 ? 33.993 40.319 119.574 1.00 25.88 193 VAL A O 1
ATOM 1485 N N . LEU A 1 197 ? 32.194 40.347 118.231 1.00 15.37 194 LEU A N 1
ATOM 1486 C CA . LEU A 1 197 ? 31.406 41.167 119.142 1.00 16.71 194 LEU A CA 1
ATOM 1487 C C . LEU A 1 197 ? 31.093 40.431 120.441 1.00 18.40 194 LEU A C 1
ATOM 1488 O O . LEU A 1 197 ? 31.156 41.010 121.523 1.00 21.65 194 LEU A O 1
ATOM 1493 N N . THR A 1 198 ? 30.755 39.153 120.325 1.00 19.40 195 THR A N 1
ATOM 1494 C CA . THR A 1 198 ? 30.473 38.323 121.488 1.00 19.01 195 THR A CA 1
ATOM 1495 C C . THR A 1 198 ? 31.700 38.207 122.384 1.00 26.78 195 THR A C 1
ATOM 1496 O O . THR A 1 198 ? 31.600 38.305 123.608 1.00 25.83 195 THR A O 1
ATOM 1500 N N . GLU A 1 199 ? 32.857 37.997 121.762 1.00 30.10 196 GLU A N 1
ATOM 1501 C CA . GLU A 1 199 ? 34.115 37.875 122.491 1.00 30.80 196 GLU A CA 1
ATOM 1502 C C . GLU A 1 199 ? 34.440 39.185 123.205 1.00 29.69 196 GLU A C 1
ATOM 1503 O O . GLU A 1 199 ? 34.919 39.183 124.339 1.00 29.50 196 GLU A O 1
ATOM 1509 N N . ALA A 1 200 ? 34.172 40.300 122.531 1.00 28.90 197 ALA A N 1
ATOM 1510 C CA . ALA A 1 200 ? 34.317 41.619 123.134 1.00 27.09 197 ALA A CA 1
ATOM 1511 C C . ALA A 1 200 ? 33.217 41.846 124.168 1.00 27.54 197 ALA A C 1
ATOM 1512 O O . ALA A 1 200 ? 33.433 41.682 125.367 1.00 30.86 197 ALA A O 1
ATOM 1522 N N . LEU B 1 5 ? 53.519 29.495 90.351 1.00 31.63 2 LEU B N 1
ATOM 1523 C CA . LEU B 1 5 ? 52.777 30.726 90.591 1.00 30.72 2 LEU B CA 1
ATOM 1524 C C . LEU B 1 5 ? 53.725 31.875 90.923 1.00 29.86 2 LEU B C 1
ATOM 1525 O O . LEU B 1 5 ? 54.618 31.737 91.761 1.00 30.67 2 LEU B O 1
ATOM 1530 N N . GLU B 1 6 ? 53.530 33.006 90.254 1.00 23.98 3 GLU B N 1
ATOM 1531 C CA . GLU B 1 6 ? 54.349 34.186 90.493 1.00 21.98 3 GLU B CA 1
ATOM 1532 C C . GLU B 1 6 ? 53.486 35.316 91.031 1.00 20.37 3 GLU B C 1
ATOM 1533 O O . GLU B 1 6 ? 52.473 35.674 90.429 1.00 16.19 3 GLU B O 1
ATOM 1539 N N . ILE B 1 7 ? 53.892 35.871 92.168 1.00 19.30 4 ILE B N 1
ATOM 1540 C CA . ILE B 1 7 ? 53.177 36.979 92.785 1.00 17.89 4 ILE B CA 1
ATOM 1541 C C . ILE B 1 7 ? 54.108 38.168 92.986 1.00 20.12 4 ILE B C 1
ATOM 1542 O O . ILE B 1 7 ? 55.204 38.020 93.526 1.00 21.35 4 ILE B O 1
ATOM 1547 N N . VAL B 1 8 ? 53.672 39.346 92.551 1.00 13.08 5 VAL B N 1
ATOM 1548 C CA . VAL B 1 8 ? 54.474 40.554 92.716 1.00 16.25 5 VAL B CA 1
ATOM 1549 C C . VAL B 1 8 ? 54.321 41.132 94.116 1.00 17.61 5 VAL B C 1
ATOM 1550 O O . VAL B 1 8 ? 53.206 41.371 94.580 1.00 16.25 5 VAL B O 1
ATOM 1554 N N . LEU B 1 9 ? 55.446 41.343 94.791 1.00 17.79 6 LEU B N 1
ATOM 1555 C CA . LEU B 1 9 ? 55.446 41.997 96.090 1.00 18.39 6 LEU B CA 1
ATOM 1556 C C . LEU B 1 9 ? 55.622 43.498 95.902 1.00 19.05 6 LEU B C 1
ATOM 1557 O O . LEU B 1 9 ? 56.672 43.955 95.445 1.00 15.57 6 LEU B O 1
ATOM 1562 N N . ALA B 1 10 ? 54.588 44.262 96.245 1.00 18.30 7 ALA B N 1
ATOM 1563 C CA . ALA B 1 10 ? 54.621 45.715 96.100 1.00 20.48 7 ALA B CA 1
ATOM 1564 C C . ALA B 1 10 ? 55.351 46.374 97.268 1.00 25.89 7 ALA B C 1
ATOM 1565 O O . ALA B 1 10 ? 54.770 47.162 98.014 1.00 30.98 7 ALA B O 1
ATOM 1567 N N . SER B 1 11 ? 56.629 46.044 97.417 1.00 22.35 8 SER B N 1
ATOM 1568 C CA . SER B 1 11 ? 57.448 46.576 98.499 1.00 21.72 8 SER B CA 1
ATOM 1569 C C . SER B 1 11 ? 58.913 46.499 98.103 1.00 20.90 8 SER B C 1
ATOM 1570 O O . SER B 1 11 ? 59.351 45.510 97.518 1.00 19.21 8 SER B O 1
ATOM 1573 N N . GLN B 1 12 ? 59.666 47.551 98.408 1.00 20.97 9 GLN B N 1
ATOM 1574 C CA . GLN B 1 12 ? 61.096 47.576 98.119 1.00 20.34 9 GLN B CA 1
ATOM 1575 C C . GLN B 1 12 ? 61.893 47.175 99.353 1.00 17.78 9 GLN B C 1
ATOM 1576 O O . GLN B 1 12 ? 63.113 47.290 99.377 1.00 21.54 9 GLN B O 1
ATOM 1582 N N . ASN B 1 13 ? 61.190 46.708 100.378 1.00 14.22 10 ASN B N 1
ATOM 1583 C CA . ASN B 1 13 ? 61.822 46.318 101.629 1.00 16.27 10 ASN B CA 1
ATOM 1584 C C . ASN B 1 13 ? 62.383 44.900 101.556 1.00 15.70 10 ASN B C 1
ATOM 1585 O O . ASN B 1 13 ? 61.642 43.939 101.369 1.00 17.70 10 ASN B O 1
ATOM 1590 N N . SER B 1 14 ? 63.697 44.776 101.711 1.00 14.47 11 SER B N 1
ATOM 1591 C CA . SER B 1 14 ? 64.369 43.489 101.563 1.00 13.41 11 SER B CA 1
ATOM 1592 C C . SER B 1 14 ? 64.033 42.526 102.698 1.00 15.68 11 SER B C 1
ATOM 1593 O O . SER B 1 14 ? 63.973 41.315 102.488 1.00 19.00 11 SER B O 1
ATOM 1596 N N . SER B 1 15 ? 63.817 43.056 103.897 1.00 15.15 12 SER B N 1
ATOM 1597 C CA . SER B 1 15 ? 63.483 42.201 105.032 1.00 18.28 12 SER B CA 1
ATOM 1598 C C . SER B 1 15 ? 62.090 41.598 104.866 1.00 18.28 12 SER B C 1
ATOM 1599 O O . SER B 1 15 ? 61.867 40.434 105.197 1.00 20.67 12 SER B O 1
ATOM 1602 N N . LYS B 1 16 ? 61.156 42.387 104.346 1.00 14.90 13 LYS B N 1
ATOM 1603 C CA . LYS B 1 16 ? 59.799 41.896 104.124 1.00 16.61 13 LYS B CA 1
ATOM 1604 C C . LYS B 1 16 ? 59.774 40.794 103.070 1.00 16.88 13 LYS B C 1
ATOM 1605 O O . LYS B 1 16 ? 58.998 39.849 103.173 1.00 17.59 13 LYS B O 1
ATOM 1611 N N . LEU B 1 17 ? 60.625 40.922 102.058 1.00 18.11 14 LEU B N 1
ATOM 1612 C CA . LEU B 1 17 ? 60.739 39.898 101.027 1.00 18.19 14 LEU B CA 1
ATOM 1613 C C . LEU B 1 17 ? 61.338 38.625 101.612 1.00 19.06 14 LEU B C 1
ATOM 1614 O O . LEU B 1 17 ? 60.852 37.526 101.352 1.00 17.71 14 LEU B O 1
ATOM 1619 N N . ALA B 1 18 ? 62.398 38.779 102.399 1.00 18.42 15 ALA B N 1
ATOM 1620 C CA . ALA B 1 18 ? 63.035 37.641 103.050 1.00 18.88 15 ALA B CA 1
ATOM 1621 C C . ALA B 1 18 ? 62.067 36.914 103.980 1.00 21.31 15 ALA B C 1
ATOM 1622 O O . ALA B 1 18 ? 62.005 35.686 103.982 1.00 24.38 15 ALA B O 1
ATOM 1624 N N . GLU B 1 19 ? 61.320 37.676 104.774 1.00 23.74 16 GLU B N 1
ATOM 1625 C CA . GLU B 1 19 ? 60.342 37.094 105.691 1.00 27.58 16 GLU B CA 1
ATOM 1626 C C . GLU B 1 19 ? 59.312 36.269 104.933 1.00 25.72 16 GLU B C 1
ATOM 1627 O O . GLU B 1 19 ? 58.899 35.202 105.387 1.00 26.59 16 GLU B O 1
ATOM 1641 N N . GLN B 1 21 ? 59.576 34.887 101.747 1.00 21.89 18 GLN B N 1
ATOM 1642 C CA . GLN B 1 21 ? 60.212 33.700 101.191 1.00 21.66 18 GLN B CA 1
ATOM 1643 C C . GLN B 1 21 ? 60.383 32.636 102.268 1.00 23.42 18 GLN B C 1
ATOM 1644 O O . GLN B 1 21 ? 60.107 31.458 102.042 1.00 22.93 18 GLN B O 1
ATOM 1650 N N . GLU B 1 22 ? 60.841 33.064 103.439 1.00 22.41 19 GLU B N 1
ATOM 1651 C CA . GLU B 1 22 ? 61.008 32.172 104.579 1.00 25.97 19 GLU B CA 1
ATOM 1652 C C . GLU B 1 22 ? 59.672 31.545 104.979 1.00 25.04 19 GLU B C 1
ATOM 1653 O O . GLU B 1 22 ? 59.588 30.347 105.246 1.00 30.12 19 GLU B O 1
ATOM 1659 N N . LEU B 1 23 ? 58.630 32.368 105.005 1.00 20.46 20 LEU B N 1
ATOM 1660 C CA . LEU B 1 23 ? 57.304 31.939 105.437 1.00 22.78 20 LEU B CA 1
ATOM 1661 C C . LEU B 1 23 ? 56.694 30.898 104.506 1.00 24.47 20 LEU B C 1
ATOM 1662 O O . LEU B 1 23 ? 56.101 29.917 104.958 1.00 22.63 20 LEU B O 1
ATOM 1667 N N . LEU B 1 24 ? 56.833 31.119 103.205 1.00 22.09 21 LEU B N 1
ATOM 1668 C CA . LEU B 1 24 ? 56.193 30.255 102.223 1.00 29.03 21 LEU B CA 1
ATOM 1669 C C . LEU B 1 24 ? 57.204 29.361 101.510 1.00 31.91 21 LEU B C 1
ATOM 1670 O O . LEU B 1 24 ? 57.009 28.973 100.357 1.00 34.23 21 LEU B O 1
ATOM 1675 N N . ARG B 1 25 ? 58.278 29.025 102.216 1.00 31.21 22 ARG B N 1
ATOM 1676 C CA . ARG B 1 25 ? 59.365 28.243 101.639 1.00 31.36 22 ARG B CA 1
ATOM 1677 C C . ARG B 1 25 ? 58.912 26.877 101.120 1.00 30.04 22 ARG B C 1
ATOM 1678 O O . ARG B 1 25 ? 59.507 26.335 100.190 1.00 28.05 22 ARG B O 1
ATOM 1686 N N . ASP B 1 26 ? 57.857 26.325 101.713 1.00 29.55 23 ASP B N 1
ATOM 1687 C CA . ASP B 1 26 ? 57.369 25.008 101.308 1.00 33.05 23 ASP B CA 1
ATOM 1688 C C . ASP B 1 26 ? 56.322 25.074 100.197 1.00 32.31 23 ASP B C 1
ATOM 1689 O O . ASP B 1 26 ? 55.908 24.044 99.667 1.00 31.75 23 ASP B O 1
ATOM 1694 N N . LEU B 1 27 ? 55.901 26.284 99.845 1.00 30.88 24 LEU B N 1
ATOM 1695 C CA . LEU B 1 27 ? 54.894 26.466 98.803 1.00 31.18 24 LEU B CA 1
ATOM 1696 C C . LEU B 1 27 ? 55.527 26.751 97.446 1.00 32.54 24 LEU B C 1
ATOM 1697 O O . LEU B 1 27 ? 56.592 27.361 97.363 1.00 35.17 24 LEU B O 1
ATOM 1702 N N . GLU B 1 28 ? 54.864 26.311 96.383 1.00 30.07 25 GLU B N 1
ATOM 1703 C CA . GLU B 1 28 ? 55.337 26.577 95.032 1.00 29.96 25 GLU B CA 1
ATOM 1704 C C . GLU B 1 28 ? 54.884 27.954 94.565 1.00 27.61 25 GLU B C 1
ATOM 1705 O O . GLU B 1 28 ? 54.047 28.077 93.672 1.00 30.07 25 GLU B O 1
ATOM 1711 N N . ILE B 1 29 ? 55.439 28.987 95.191 1.00 23.45 26 ILE B N 1
ATOM 1712 C CA . ILE B 1 29 ? 55.149 30.368 94.830 1.00 19.52 26 ILE B CA 1
ATOM 1713 C C . ILE B 1 29 ? 56.445 31.164 94.781 1.00 22.75 26 ILE B C 1
ATOM 1714 O O . ILE B 1 29 ? 57.281 31.062 95.680 1.00 22.79 26 ILE B O 1
ATOM 1719 N N . LYS B 1 30 ? 56.620 31.945 93.722 1.00 22.59 27 LYS B N 1
ATOM 1720 C CA . LYS B 1 30 ? 57.754 32.850 93.646 1.00 25.04 27 LYS B CA 1
ATOM 1721 C C . LYS B 1 30 ? 57.275 34.279 93.818 1.00 19.87 27 LYS B C 1
ATOM 1722 O O . LYS B 1 30 ? 56.382 34.731 93.102 1.00 17.09 27 LYS B O 1
ATOM 1728 N N . PHE B 1 31 ? 57.868 34.983 94.775 1.00 18.48 28 PHE B N 1
ATOM 1729 C CA . PHE B 1 31 ? 57.570 36.391 94.974 1.00 18.13 28 PHE B CA 1
ATOM 1730 C C . PHE B 1 31 ? 58.596 37.266 94.271 1.00 18.97 28 PHE B C 1
ATOM 1731 O O . PHE B 1 31 ? 59.799 37.114 94.469 1.00 21.15 28 PHE B O 1
ATOM 1739 N N . ILE B 1 32 ? 58.102 38.180 93.446 1.00 14.12 29 ILE B N 1
ATOM 1740 C CA . ILE B 1 32 ? 58.954 39.074 92.679 1.00 18.45 29 ILE B CA 1
ATOM 1741 C C . ILE B 1 32 ? 58.717 40.507 93.116 1.00 17.74 29 ILE B C 1
ATOM 1742 O O . ILE B 1 32 ? 57.609 41.022 92.974 1.00 20.27 29 ILE B O 1
ATOM 1747 N N . PRO B 1 33 ? 59.758 41.161 93.653 1.00 17.25 30 PRO B N 1
ATOM 1748 C CA . PRO B 1 33 ? 59.611 42.566 94.041 1.00 15.65 30 PRO B CA 1
ATOM 1749 C C . PRO B 1 33 ? 59.235 43.406 92.829 1.00 16.60 30 PRO B C 1
ATOM 1750 O O . PRO B 1 33 ? 59.712 43.140 91.727 1.00 16.71 30 PRO B O 1
ATOM 1754 N N . GLN B 1 34 ? 58.381 44.404 93.029 1.00 16.60 31 GLN B N 1
ATOM 1755 C CA . GLN B 1 34 ? 57.876 45.200 91.915 1.00 16.57 31 GLN B CA 1
ATOM 1756 C C . GLN B 1 34 ? 58.999 45.965 91.217 1.00 17.50 31 GLN B C 1
ATOM 1757 O O . GLN B 1 34 ? 58.834 46.432 90.093 1.00 17.77 31 GLN B O 1
ATOM 1763 N N . THR B 1 35 ? 60.142 46.084 91.887 1.00 19.30 32 THR B N 1
ATOM 1764 C CA . THR B 1 35 ? 61.311 46.710 91.284 1.00 19.66 32 THR B CA 1
ATOM 1765 C C . THR B 1 35 ? 61.811 45.936 90.063 1.00 22.69 32 THR B C 1
ATOM 1766 O O . THR B 1 35 ? 62.449 46.509 89.179 1.00 21.94 32 THR B O 1
ATOM 1770 N N . GLU B 1 36 ? 61.527 44.637 90.015 1.00 19.96 33 GLU B N 1
ATOM 1771 C CA . GLU B 1 36 ? 61.917 43.823 88.867 1.00 19.23 33 GLU B CA 1
ATOM 1772 C C . GLU B 1 36 ? 61.093 44.184 87.635 1.00 21.71 33 GLU B C 1
ATOM 1773 O O . GLU B 1 36 ? 61.379 43.733 86.525 1.00 23.43 33 GLU B O 1
ATOM 1779 N N . PHE B 1 37 ? 60.067 45.001 87.842 1.00 22.40 34 PHE B N 1
ATOM 1780 C CA . PHE B 1 37 ? 59.211 45.455 86.755 1.00 21.68 34 PHE B CA 1
ATOM 1781 C C . PHE B 1 37 ? 59.313 46.961 86.580 1.00 22.07 34 PHE B C 1
ATOM 1782 O O . PHE B 1 37 ? 58.643 47.540 85.728 1.00 24.26 34 PHE B O 1
ATOM 1790 N N . SER B 1 38 ? 60.157 47.588 87.394 1.00 30.17 35 SER B N 1
ATOM 1791 C CA . SER B 1 38 ? 60.351 49.033 87.345 1.00 32.18 35 SER B CA 1
ATOM 1792 C C . SER B 1 38 ? 59.062 49.786 87.666 1.00 30.54 35 SER B C 1
ATOM 1793 O O . SER B 1 38 ? 58.786 50.836 87.085 1.00 30.13 35 SER B O 1
ATOM 1796 N N . VAL B 1 39 ? 58.280 49.245 88.594 1.00 27.33 36 VAL B N 1
ATOM 1797 C CA . VAL B 1 39 ? 57.029 49.874 89.003 1.00 27.84 36 VAL B CA 1
ATOM 1798 C C . VAL B 1 39 ? 57.289 51.154 89.786 1.00 32.37 36 VAL B C 1
ATOM 1799 O O . VAL B 1 39 ? 57.995 51.135 90.792 1.00 34.15 36 VAL B O 1
ATOM 1803 N N . PRO B 1 40 ? 56.724 52.277 89.323 1.00 36.64 37 PRO B N 1
ATOM 1804 C CA . PRO B 1 40 ? 56.854 53.522 90.083 1.00 40.39 37 PRO B CA 1
ATOM 1805 C C . PRO B 1 40 ? 56.028 53.441 91.359 1.00 43.35 37 PRO B C 1
ATOM 1806 O O . PRO B 1 40 ? 54.932 52.884 91.337 1.00 39.37 37 PRO B O 1
ATOM 1810 N N . ASP B 1 41 ? 56.547 53.966 92.463 1.00 49.18 38 ASP B N 1
ATOM 1811 C CA . ASP B 1 41 ? 55.782 53.972 93.702 1.00 51.80 38 ASP B CA 1
ATOM 1812 C C . ASP B 1 41 ? 54.577 54.890 93.549 1.00 47.69 38 ASP B C 1
ATOM 1813 O O . ASP B 1 41 ? 54.631 55.887 92.832 1.00 49.02 38 ASP B O 1
ATOM 1818 N N . ILE B 1 42 ? 53.484 54.537 94.215 1.00 41.73 39 ILE B N 1
ATOM 1819 C CA . ILE B 1 42 ? 52.251 55.308 94.136 1.00 38.16 39 ILE B CA 1
ATOM 1820 C C . ILE B 1 42 ? 51.951 55.925 95.497 1.00 37.51 39 ILE B C 1
ATOM 1821 O O . ILE B 1 42 ? 52.511 55.507 96.509 1.00 35.73 39 ILE B O 1
ATOM 1826 N N . GLU B 1 43 ? 51.077 56.923 95.528 1.00 37.94 40 GLU B N 1
ATOM 1827 C CA . GLU B 1 43 ? 50.782 57.611 96.780 1.00 38.73 40 GLU B CA 1
ATOM 1828 C C . GLU B 1 43 ? 49.621 56.980 97.547 1.00 30.92 40 GLU B C 1
ATOM 1829 O O . GLU B 1 43 ? 48.561 56.697 96.982 1.00 26.80 40 GLU B O 1
ATOM 1835 N N . GLU B 1 44 ? 49.842 56.760 98.839 1.00 28.67 41 GLU B N 1
ATOM 1836 C CA . GLU B 1 44 ? 48.818 56.228 99.727 1.00 28.91 41 GLU B CA 1
ATOM 1837 C C . GLU B 1 44 ? 47.899 57.350 100.199 1.00 27.24 41 GLU B C 1
ATOM 1838 O O . GLU B 1 44 ? 48.318 58.235 100.948 1.00 29.16 41 GLU B O 1
ATOM 1844 N N . THR B 1 45 ? 46.647 57.315 99.761 1.00 23.80 42 THR B N 1
ATOM 1845 C CA . THR B 1 45 ? 45.702 58.375 100.091 1.00 22.32 42 THR B CA 1
ATOM 1846 C C . THR B 1 45 ? 44.595 57.888 101.021 1.00 21.33 42 THR B C 1
ATOM 1847 O O . THR B 1 45 ? 43.673 58.632 101.342 1.00 24.52 42 THR B O 1
ATOM 1851 N N . GLY B 1 46 ? 44.689 56.637 101.456 1.00 17.88 43 GLY B N 1
ATOM 1852 C CA . GLY B 1 46 ? 43.664 56.058 102.304 1.00 18.67 43 GLY B CA 1
ATOM 1853 C C . GLY B 1 46 ? 43.731 56.553 103.734 1.00 17.02 43 GLY B C 1
ATOM 1854 O O . GLY B 1 46 ? 44.764 57.047 104.181 1.00 20.48 43 GLY B O 1
ATOM 1855 N N . SER B 1 47 ? 42.621 56.429 104.452 1.00 13.89 44 SER B N 1
ATOM 1856 C CA . SER B 1 47 ? 42.590 56.762 105.869 1.00 14.32 44 SER B CA 1
ATOM 1857 C C . SER B 1 47 ? 42.640 55.480 106.696 1.00 13.45 44 SER B C 1
ATOM 1858 O O . SER B 1 47 ? 42.590 55.518 107.924 1.00 10.18 44 SER B O 1
ATOM 1861 N N . THR B 1 48 ? 42.736 54.343 106.011 1.00 14.73 45 THR B N 1
ATOM 1862 C CA . THR B 1 48 ? 42.864 53.050 106.680 1.00 11.63 45 THR B CA 1
ATOM 1863 C C . THR B 1 48 ? 44.012 52.251 106.070 1.00 10.47 45 THR B C 1
ATOM 1864 O O . THR B 1 48 ? 44.350 52.434 104.900 1.00 11.37 45 THR B O 1
ATOM 1868 N N . PHE B 1 49 ? 44.612 51.368 106.865 1.00 8.65 46 PHE B N 1
ATOM 1869 C CA . PHE B 1 49 ? 45.690 50.521 106.372 1.00 12.58 46 PHE B CA 1
ATOM 1870 C C . PHE B 1 49 ? 45.222 49.681 105.189 1.00 10.60 46 PHE B C 1
ATOM 1871 O O . PHE B 1 49 ? 45.947 49.514 104.207 1.00 9.79 46 PHE B O 1
ATOM 1879 N N . VAL B 1 50 ? 44.005 49.154 105.284 1.00 11.47 47 VAL B N 1
ATOM 1880 C CA . VAL B 1 50 ? 43.474 48.293 104.237 1.00 11.79 47 VAL B CA 1
ATOM 1881 C C . VAL B 1 50 ? 43.359 49.056 102.920 1.00 13.33 47 VAL B C 1
ATOM 1882 O O . VAL B 1 50 ? 43.758 48.555 101.868 1.00 13.31 47 VAL B O 1
ATOM 1886 N N . GLU B 1 51 ? 42.841 50.279 102.981 1.00 7.51 48 GLU B N 1
ATOM 1887 C CA . GLU B 1 51 ? 42.728 51.097 101.777 1.00 8.54 48 GLU B CA 1
ATOM 1888 C C . GLU B 1 51 ? 44.084 51.299 101.103 1.00 6.26 48 GLU B C 1
ATOM 1889 O O . GLU B 1 51 ? 44.194 51.217 99.881 1.00 12.39 48 GLU B O 1
ATOM 1895 N N . ASN B 1 52 ? 45.115 51.564 101.899 1.00 9.17 49 ASN B N 1
ATOM 1896 C CA . ASN B 1 52 ? 46.458 51.777 101.355 1.00 10.84 49 ASN B CA 1
ATOM 1897 C C . ASN B 1 52 ? 47.092 50.501 100.804 1.00 10.07 49 ASN B C 1
ATOM 1898 O O . ASN B 1 52 ? 47.777 50.531 99.777 1.00 11.58 49 ASN B O 1
ATOM 1903 N N . ALA B 1 53 ? 46.878 49.387 101.496 1.00 8.02 50 ALA B N 1
ATOM 1904 C CA . ALA B 1 53 ? 47.365 48.096 101.022 1.00 9.71 50 ALA B CA 1
ATOM 1905 C C . ALA B 1 53 ? 46.767 47.791 99.651 1.00 12.14 50 ALA B C 1
ATOM 1906 O O . ALA B 1 53 ? 47.460 47.344 98.744 1.00 13.87 50 ALA B O 1
ATOM 1908 N N . ILE B 1 54 ? 45.471 48.041 99.509 1.00 11.50 51 ILE B N 1
ATOM 1909 C CA . ILE B 1 54 ? 44.776 47.804 98.247 1.00 9.77 51 ILE B CA 1
ATOM 1910 C C . ILE B 1 54 ? 45.284 48.720 97.139 1.00 9.46 51 ILE B C 1
ATOM 1911 O O . ILE B 1 54 ? 45.520 48.276 96.013 1.00 9.01 51 ILE B O 1
ATOM 1916 N N . ILE B 1 55 ? 45.442 50.000 97.456 1.00 11.48 52 ILE B N 1
ATOM 1917 C CA . ILE B 1 55 ? 46.009 50.945 96.498 1.00 13.83 52 ILE B CA 1
ATOM 1918 C C . ILE B 1 55 ? 47.329 50.414 95.940 1.00 12.14 52 ILE B C 1
ATOM 1919 O O . ILE B 1 55 ? 47.516 50.324 94.727 1.00 8.48 52 ILE B O 1
ATOM 1924 N N . LYS B 1 56 ? 48.236 50.047 96.838 1.00 13.06 53 LYS B N 1
ATOM 1925 C CA . LYS B 1 56 ? 49.561 49.583 96.446 1.00 14.00 53 LYS B CA 1
ATOM 1926 C C . LYS B 1 56 ? 49.512 48.266 95.671 1.00 13.61 53 LYS B C 1
ATOM 1927 O O . LYS B 1 56 ? 50.221 48.099 94.676 1.00 12.23 53 LYS B O 1
ATOM 1933 N N . ALA B 1 57 ? 48.678 47.334 96.128 1.00 12.46 54 ALA B N 1
ATOM 1934 C CA . ALA B 1 57 ? 48.556 46.041 95.461 1.00 15.02 54 ALA B CA 1
ATOM 1935 C C . ALA B 1 57 ? 47.949 46.206 94.073 1.00 15.18 54 ALA B C 1
ATOM 1936 O O . ALA B 1 57 ? 48.455 45.663 93.091 1.00 13.48 54 ALA B O 1
ATOM 1938 N N . ARG B 1 58 ? 46.861 46.966 94.005 1.00 12.01 55 ARG B N 1
ATOM 1939 C CA . ARG B 1 58 ? 46.190 47.251 92.745 1.00 10.40 55 ARG B CA 1
ATOM 1940 C C . ARG B 1 58 ? 47.140 47.859 91.720 1.00 13.40 55 ARG B C 1
ATOM 1941 O O . ARG B 1 58 ? 47.137 47.474 90.552 1.00 12.81 55 ARG B O 1
ATOM 1949 N N . HIS B 1 59 ? 47.940 48.821 92.168 1.00 12.94 56 HIS B N 1
ATOM 1950 C CA . HIS B 1 59 ? 48.899 49.501 91.307 1.00 14.30 56 HIS B CA 1
ATOM 1951 C C . HIS B 1 59 ? 49.937 48.530 90.752 1.00 15.42 56 HIS B C 1
ATOM 1952 O O . HIS B 1 59 ? 50.235 48.541 89.557 1.00 15.90 56 HIS B O 1
ATOM 1959 N N . ALA B 1 60 ? 50.494 47.699 91.627 1.00 13.73 57 ALA B N 1
ATOM 1960 C CA . ALA B 1 60 ? 51.494 46.723 91.214 1.00 15.08 57 ALA B CA 1
ATOM 1961 C C . ALA B 1 60 ? 50.927 45.724 90.203 1.00 15.16 57 ALA B C 1
ATOM 1962 O O . ALA B 1 60 ? 51.598 45.364 89.233 1.00 15.52 57 ALA B O 1
ATOM 1964 N N . ALA B 1 61 ? 49.692 45.282 90.432 1.00 13.29 58 ALA B N 1
ATOM 1965 C CA . ALA B 1 61 ? 49.058 44.310 89.546 1.00 12.55 58 ALA B CA 1
ATOM 1966 C C . ALA B 1 61 ? 48.808 44.908 88.168 1.00 13.71 58 ALA B C 1
ATOM 1967 O O . ALA B 1 61 ? 49.039 44.258 87.151 1.00 16.16 58 ALA B O 1
ATOM 1969 N N . LYS B 1 62 ? 48.338 46.151 88.141 1.00 14.60 59 LYS B N 1
ATOM 1970 C CA . LYS B 1 62 ? 48.065 46.839 86.883 1.00 14.21 59 LYS B CA 1
ATOM 1971 C C . LYS B 1 62 ? 49.342 47.041 86.080 1.00 17.09 59 LYS B C 1
ATOM 1972 O O . LYS B 1 62 ? 49.369 46.813 84.874 1.00 17.38 59 LYS B O 1
ATOM 1978 N N . GLN B 1 63 ? 50.401 47.475 86.752 1.00 18.61 60 GLN B N 1
ATOM 1979 C CA . GLN B 1 63 ? 51.663 47.744 86.072 1.00 22.12 60 GLN B CA 1
ATOM 1980 C C . GLN B 1 63 ? 52.384 46.477 85.606 1.00 21.78 60 GLN B C 1
ATOM 1981 O O . GLN B 1 63 ? 53.123 46.508 84.622 1.00 21.56 60 GLN B O 1
ATOM 1987 N N . THR B 1 64 ? 52.169 45.363 86.300 1.00 20.03 61 THR B N 1
ATOM 1988 C CA . THR B 1 64 ? 52.932 44.148 86.015 1.00 20.44 61 THR B CA 1
ATOM 1989 C C . THR B 1 64 ? 52.156 43.082 85.246 1.00 21.56 61 THR B C 1
ATOM 1990 O O . THR B 1 64 ? 52.743 42.301 84.503 1.00 23.64 61 THR B O 1
ATOM 1994 N N . GLY B 1 65 ? 50.843 43.039 85.437 1.00 21.47 62 GLY B N 1
ATOM 1995 C CA . GLY B 1 65 ? 50.028 42.017 84.808 1.00 18.91 62 GLY B CA 1
ATOM 1996 C C . GLY B 1 65 ? 50.001 40.724 85.601 1.00 18.77 62 GLY B C 1
ATOM 1997 O O . GLY B 1 65 ? 49.475 39.716 85.139 1.00 22.54 62 GLY B O 1
ATOM 1998 N N . LEU B 1 66 ? 50.575 40.755 86.799 1.00 18.30 63 LEU B N 1
ATOM 1999 C CA . LEU B 1 66 ? 50.587 39.595 87.685 1.00 14.66 63 LEU B CA 1
ATOM 2000 C C . LEU B 1 66 ? 49.784 39.867 88.955 1.00 14.90 63 LEU B C 1
ATOM 2001 O O . LEU B 1 66 ? 49.495 41.018 89.271 1.00 14.39 63 LEU B O 1
ATOM 2006 N N . PRO B 1 67 ? 49.418 38.805 89.690 1.00 14.64 64 PRO B N 1
ATOM 2007 C CA . PRO B 1 67 ? 48.822 39.028 91.012 1.00 14.42 64 PRO B CA 1
ATOM 2008 C C . PRO B 1 67 ? 49.812 39.806 91.867 1.00 16.90 64 PRO B C 1
ATOM 2009 O O . PRO B 1 67 ? 51.022 39.658 91.676 1.00 16.01 64 PRO B O 1
ATOM 2013 N N . ALA B 1 68 ? 49.322 40.625 92.789 1.00 13.92 65 ALA B N 1
ATOM 2014 C CA . ALA B 1 68 ? 50.216 41.442 93.601 1.00 11.44 65 ALA B CA 1
ATOM 2015 C C . ALA B 1 68 ? 49.812 41.457 95.066 1.00 13.81 65 ALA B C 1
ATOM 2016 O O . ALA B 1 68 ? 48.622 41.475 95.396 1.00 12.90 65 ALA B O 1
ATOM 2018 N N . LEU B 1 69 ? 50.811 41.454 95.941 1.00 11.02 66 LEU B N 1
ATOM 2019 C CA . LEU B 1 69 ? 50.575 41.512 97.374 1.00 12.74 66 LEU B CA 1
ATOM 2020 C C . LEU B 1 69 ? 51.221 42.757 97.971 1.00 11.97 66 LEU B C 1
ATOM 2021 O O . LEU B 1 69 ? 52.355 43.106 97.637 1.00 13.94 66 LEU B O 1
ATOM 2026 N N . ALA B 1 70 ? 50.488 43.433 98.847 1.00 8.97 67 ALA B N 1
ATOM 2027 C CA . ALA B 1 70 ? 50.999 44.632 99.492 1.00 10.75 67 ALA B CA 1
ATOM 2028 C C . ALA B 1 70 ? 50.535 44.672 100.937 1.00 11.69 67 ALA B C 1
ATOM 2029 O O . ALA B 1 70 ? 49.602 43.964 101.317 1.00 14.04 67 ALA B O 1
ATOM 2031 N N . ASP B 1 71 ? 51.194 45.493 101.746 1.00 10.30 68 ASP B N 1
ATOM 2032 C CA . ASP B 1 71 ? 50.747 45.698 103.115 1.00 12.49 68 ASP B CA 1
ATOM 2033 C C . ASP B 1 71 ? 50.830 47.167 103.501 1.00 13.32 68 ASP B C 1
ATOM 2034 O O . ASP B 1 71 ? 51.587 47.940 102.910 1.00 14.97 68 ASP B O 1
ATOM 2039 N N . ASP B 1 72 ? 50.020 47.550 104.478 1.00 11.25 69 ASP B N 1
ATOM 2040 C CA . ASP B 1 72 ? 50.200 48.822 105.149 1.00 10.04 69 ASP B CA 1
ATOM 2041 C C . ASP B 1 72 ? 50.156 48.556 106.644 1.00 12.08 69 ASP B C 1
ATOM 2042 O O . ASP B 1 72 ? 49.416 47.684 107.101 1.00 13.60 69 ASP B O 1
ATOM 2047 N N . SER B 1 73 ? 50.963 49.291 107.401 1.00 9.55 70 SER B N 1
ATOM 2048 C CA . SER B 1 73 ? 51.099 49.045 108.827 1.00 9.96 70 SER B CA 1
ATOM 2049 C C . SER B 1 73 ? 51.263 50.350 109.585 1.00 8.58 70 SER B C 1
ATOM 2050 O O . SER B 1 73 ? 51.727 51.349 109.034 1.00 7.22 70 SER B O 1
ATOM 2053 N N . GLY B 1 74 ? 50.880 50.337 110.855 1.00 8.38 71 GLY B N 1
ATOM 2054 C CA . GLY B 1 74 ? 50.953 51.528 111.675 1.00 8.05 71 GLY B CA 1
ATOM 2055 C C . GLY B 1 74 ? 50.730 51.243 113.148 1.00 9.40 71 GLY B C 1
ATOM 2056 O O . GLY B 1 74 ? 50.379 50.131 113.536 1.00 12.67 71 GLY B O 1
ATOM 2057 N N . LEU B 1 75 ? 50.947 52.264 113.965 1.00 8.57 72 LEU B N 1
ATOM 2058 C CA . LEU B 1 75 ? 50.727 52.188 115.397 1.00 10.21 72 LEU B CA 1
ATOM 2059 C C . LEU B 1 75 ? 49.508 53.024 115.728 1.00 11.76 72 LEU B C 1
ATOM 2060 O O . LEU B 1 75 ? 49.417 54.169 115.294 1.00 10.63 72 LEU B O 1
ATOM 2065 N N . THR B 1 76 ? 48.573 52.456 116.485 1.00 13.34 73 THR B N 1
ATOM 2066 C CA . THR B 1 76 ? 47.392 53.195 116.923 1.00 15.34 73 THR B CA 1
ATOM 2067 C C . THR B 1 76 ? 47.417 53.361 118.437 1.00 15.95 73 THR B C 1
ATOM 2068 O O . THR B 1 76 ? 47.590 52.393 119.174 1.00 17.42 73 THR B O 1
ATOM 2072 N N . ILE B 1 77 ? 47.249 54.596 118.894 1.00 14.22 74 ILE B N 1
ATOM 2073 C CA . ILE B 1 77 ? 47.290 54.896 120.319 1.00 14.10 74 ILE B CA 1
ATOM 2074 C C . ILE B 1 77 ? 45.937 55.422 120.796 1.00 14.97 74 ILE B C 1
ATOM 2075 O O . ILE B 1 77 ? 45.443 56.442 120.307 1.00 11.85 74 ILE B O 1
ATOM 2080 N N . ALA B 1 78 ? 45.346 54.718 121.757 1.00 14.40 75 ALA B N 1
ATOM 2081 C CA . ALA B 1 78 ? 43.983 55.002 122.199 1.00 17.39 75 ALA B CA 1
ATOM 2082 C C . ALA B 1 78 ? 43.787 56.439 122.681 1.00 17.83 75 ALA B C 1
ATOM 2083 O O . ALA B 1 78 ? 42.803 57.086 122.325 1.00 18.63 75 ALA B O 1
ATOM 2085 N N . ALA B 1 79 ? 44.723 56.934 123.486 1.00 13.76 76 ALA B N 1
ATOM 2086 C CA . ALA B 1 79 ? 44.624 58.282 124.039 1.00 16.56 76 ALA B CA 1
ATOM 2087 C C . ALA B 1 79 ? 44.754 59.359 122.964 1.00 20.56 76 ALA B C 1
ATOM 2088 O O . ALA B 1 79 ? 44.402 60.517 123.190 1.00 17.02 76 ALA B O 1
ATOM 2090 N N . LEU B 1 80 ? 45.263 58.974 121.796 1.00 21.88 77 LEU B N 1
ATOM 2091 C CA . LEU B 1 80 ? 45.432 59.914 120.693 1.00 19.54 77 LEU B CA 1
ATOM 2092 C C . LEU B 1 80 ? 44.437 59.627 119.570 1.00 18.07 77 LEU B C 1
ATOM 2093 O O . LEU B 1 80 ? 44.653 60.018 118.422 1.00 18.96 77 LEU B O 1
ATOM 2098 N N . ASN B 1 81 ? 43.350 58.943 119.912 1.00 25.69 78 ASN B N 1
ATOM 2099 C CA . ASN B 1 81 ? 42.315 58.595 118.942 1.00 24.44 78 ASN B CA 1
ATOM 2100 C C . ASN B 1 81 ? 42.881 57.780 117.781 1.00 22.39 78 ASN B C 1
ATOM 2101 O O . ASN B 1 81 ? 42.596 58.058 116.615 1.00 20.58 78 ASN B O 1
ATOM 2106 N N . SER B 1 82 ? 43.693 56.782 118.121 1.00 20.30 79 SER B N 1
ATOM 2107 C CA . SER B 1 82 ? 44.274 55.846 117.155 1.00 20.62 79 SER B CA 1
ATOM 2108 C C . SER B 1 82 ? 45.413 56.421 116.308 1.00 13.72 79 SER B C 1
ATOM 2109 O O . SER B 1 82 ? 45.948 55.740 115.434 1.00 14.91 79 SER B O 1
ATOM 2112 N N . ALA B 1 83 ? 45.787 57.668 116.570 1.00 14.17 80 ALA B N 1
ATOM 2113 C CA . ALA B 1 83 ? 46.962 58.252 115.930 1.00 20.55 80 ALA B CA 1
ATOM 2114 C C . ALA B 1 83 ? 48.222 57.590 116.496 1.00 20.09 80 ALA B C 1
ATOM 2115 O O . ALA B 1 83 ? 48.200 57.086 117.620 1.00 18.27 80 ALA B O 1
ATOM 2117 N N . PRO B 1 84 ? 49.328 57.584 115.727 1.00 17.23 81 PRO B N 1
ATOM 2118 C CA . PRO B 1 84 ? 49.521 58.167 114.391 1.00 15.83 81 PRO B CA 1
ATOM 2119 C C . PRO B 1 84 ? 48.774 57.451 113.266 1.00 15.44 81 PRO B C 1
ATOM 2120 O O . PRO B 1 84 ? 48.562 58.055 112.219 1.00 14.02 81 PRO B O 1
ATOM 2124 N N . GLY B 1 85 ? 48.406 56.188 113.468 1.00 15.82 82 GLY B N 1
ATOM 2125 C CA . GLY B 1 85 ? 47.604 55.462 112.495 1.00 17.18 82 GLY B CA 1
ATOM 2126 C C . GLY B 1 85 ? 48.209 55.367 111.104 1.00 17.30 82 GLY B C 1
ATOM 2127 O O . GLY B 1 85 ? 49.334 54.897 110.944 1.00 14.23 82 GLY B O 1
ATOM 2128 N N . VAL B 1 86 ? 47.459 55.799 110.092 1.00 20.17 83 VAL B N 1
ATOM 2129 C CA . VAL B 1 86 ? 47.950 55.749 108.714 1.00 20.30 83 VAL B CA 1
ATOM 2130 C C . VAL B 1 86 ? 49.037 56.782 108.461 1.00 18.48 83 VAL B C 1
ATOM 2131 O O . VAL B 1 86 ? 4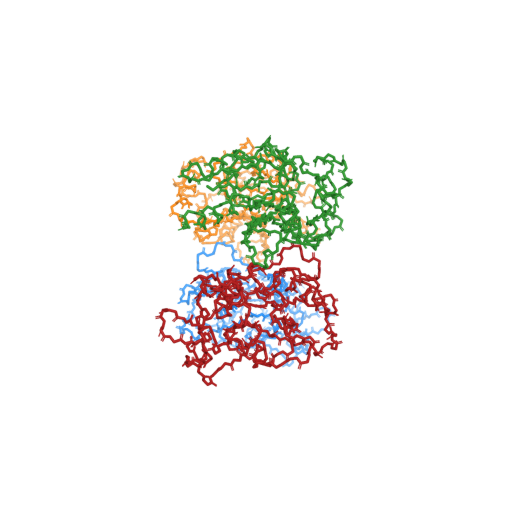9.692 56.765 107.418 1.00 22.20 83 VAL B O 1
ATOM 2135 N N . PHE B 1 87 ? 49.230 57.682 109.418 1.00 16.56 84 PHE B N 1
ATOM 2136 C CA . PHE B 1 87 ? 50.285 58.676 109.310 1.00 18.09 84 PHE B CA 1
ATOM 2137 C C . PHE B 1 87 ? 51.522 58.244 110.098 1.00 19.47 84 PHE B C 1
ATOM 2138 O O . PHE B 1 87 ? 52.429 59.041 110.335 1.00 21.85 84 PHE B O 1
ATOM 2146 N N . SER B 1 88 ? 51.550 56.974 110.494 1.00 20.95 85 SER B N 1
ATOM 2147 C CA . SER B 1 88 ? 52.672 56.423 111.252 1.00 23.61 85 SER B CA 1
ATOM 2148 C C . SER B 1 88 ? 54.006 56.678 110.554 1.00 26.78 85 SER B C 1
ATOM 2149 O O . SER B 1 88 ? 55.008 56.970 111.205 1.00 26.09 85 SER B O 1
ATOM 2152 N N . SER B 1 89 ? 54.012 56.562 109.230 1.00 30.72 86 SER B N 1
ATOM 2153 C CA . SER B 1 89 ? 55.228 56.764 108.446 1.00 34.48 86 SER B CA 1
ATOM 2154 C C . SER B 1 89 ? 55.371 58.201 107.943 1.00 37.74 86 SER B C 1
ATOM 2155 O O . SER B 1 89 ? 56.194 58.482 107.071 1.00 42.00 86 SER B O 1
ATOM 2158 N N . ARG B 1 90 ? 54.567 59.105 108.497 1.00 36.29 87 ARG B N 1
ATOM 2159 C CA . ARG B 1 90 ? 54.618 60.519 108.133 1.00 38.74 87 ARG B CA 1
ATOM 2160 C C . ARG B 1 90 ? 54.531 61.409 109.368 1.00 39.56 87 ARG B C 1
ATOM 2161 O O . ARG B 1 90 ? 54.530 62.634 109.258 1.00 42.91 87 ARG B O 1
ATOM 2169 N N . TYR B 1 91 ? 54.470 60.786 110.542 1.00 37.27 88 TYR B N 1
ATOM 2170 C CA . TYR B 1 91 ? 54.048 61.476 111.762 1.00 38.95 88 TYR B CA 1
ATOM 2171 C C . TYR B 1 91 ? 54.760 62.797 112.092 1.00 42.12 88 TYR B C 1
ATOM 2172 O O . TYR B 1 91 ? 54.123 63.745 112.547 1.00 44.94 88 TYR B O 1
ATOM 2181 N N . ALA B 1 92 ? 56.068 62.862 111.877 1.00 40.70 89 ALA B N 1
ATOM 2182 C CA . ALA B 1 92 ? 56.814 64.084 112.179 1.00 39.50 89 ALA B CA 1
ATOM 2183 C C . ALA B 1 92 ? 57.503 64.637 110.939 1.00 39.66 89 ALA B C 1
ATOM 2184 O O . ALA B 1 92 ? 58.555 65.272 111.028 1.00 40.44 89 ALA B O 1
ATOM 2186 N N . GLY B 1 93 ? 56.891 64.401 109.785 1.00 39.10 90 GLY B N 1
ATOM 2187 C CA . GLY B 1 93 ? 57.478 64.774 108.513 1.00 40.37 90 GLY B CA 1
ATOM 2188 C C . GLY B 1 93 ? 57.863 63.537 107.725 1.00 43.18 90 GLY B C 1
ATOM 2189 O O . GLY B 1 93 ? 58.265 62.525 108.299 1.00 42.23 90 GLY B O 1
ATOM 2190 N N . LYS B 1 94 ? 57.735 63.618 106.405 1.00 46.05 91 LYS B N 1
ATOM 2191 C CA . LYS B 1 94 ? 58.051 62.495 105.530 1.00 47.11 91 LYS B CA 1
ATOM 2192 C C . LYS B 1 94 ? 59.484 62.005 105.732 1.00 42.49 91 LYS B C 1
ATOM 2193 O O . LYS B 1 94 ? 59.775 60.821 105.555 1.00 39.62 91 LYS B O 1
ATOM 2199 N N . ASN B 1 95 ? 60.372 62.920 106.112 1.00 39.38 92 ASN B N 1
ATOM 2200 C CA . ASN B 1 95 ? 61.797 62.616 106.225 1.00 36.27 92 ASN B CA 1
ATOM 2201 C C . ASN B 1 95 ? 62.292 62.455 107.660 1.00 29.83 92 ASN B C 1
ATOM 2202 O O . ASN B 1 95 ? 63.489 62.312 107.893 1.00 31.01 92 ASN B O 1
ATOM 2207 N N . ALA B 1 96 ? 61.371 62.474 108.617 1.00 23.64 93 ALA B N 1
ATOM 2208 C CA . ALA B 1 96 ? 61.740 62.359 110.024 1.00 21.59 93 ALA B CA 1
ATOM 2209 C C . ALA B 1 96 ? 62.358 60.998 110.324 1.00 17.65 93 ALA B C 1
ATOM 2210 O O . ALA B 1 96 ? 61.963 59.987 109.750 1.00 13.33 93 ALA B O 1
ATOM 2212 N N . THR B 1 97 ? 63.330 60.979 111.228 1.00 15.70 94 THR B N 1
ATOM 2213 C CA . THR B 1 97 ? 63.948 59.727 111.652 1.00 17.88 94 THR B CA 1
ATOM 2214 C C . THR B 1 97 ? 63.007 58.964 112.579 1.00 19.69 94 THR B C 1
ATOM 2215 O O . THR B 1 97 ? 62.065 59.540 113.121 1.00 16.92 94 THR B O 1
ATOM 2219 N N . ASP B 1 98 ? 63.264 57.672 112.763 1.00 16.37 95 ASP B N 1
ATOM 2220 C CA . ASP B 1 98 ? 62.479 56.875 113.699 1.00 17.17 95 ASP B CA 1
ATOM 2221 C C . ASP B 1 98 ? 62.511 57.518 115.080 1.00 15.73 95 ASP B C 1
ATOM 2222 O O . ASP B 1 98 ? 61.498 57.575 115.779 1.00 14.01 95 ASP B O 1
ATOM 2227 N N . ALA B 1 99 ? 63.686 58.008 115.459 1.00 12.87 96 ALA B N 1
ATOM 2228 C CA . ALA B 1 99 ? 63.870 58.664 116.747 1.00 14.39 96 ALA B CA 1
ATOM 2229 C C . ALA B 1 99 ? 63.007 59.917 116.857 1.00 13.08 96 ALA B C 1
ATOM 2230 O O . ALA B 1 99 ? 62.441 60.199 117.913 1.00 13.06 96 ALA B O 1
ATOM 2232 N N . GLU B 1 100 ? 62.914 60.670 115.764 1.00 12.82 97 GLU B N 1
ATOM 2233 C CA . GLU B 1 100 ? 62.073 61.862 115.736 1.00 12.81 97 GLU B CA 1
ATOM 2234 C C . GLU B 1 100 ? 60.601 61.520 115.949 1.00 12.80 97 GLU B C 1
ATOM 2235 O O . GLU B 1 100 ? 59.905 62.191 116.714 1.00 15.02 97 GLU B O 1
ATOM 2241 N N . ARG B 1 101 ? 60.127 60.479 115.272 1.00 8.87 98 ARG B N 1
ATOM 2242 C CA . ARG B 1 101 ? 58.732 60.059 115.421 1.00 12.04 98 ARG B CA 1
ATOM 2243 C C . ARG B 1 101 ? 58.433 59.589 116.841 1.00 12.81 98 ARG B C 1
ATOM 2244 O O . ARG B 1 101 ? 57.400 59.931 117.413 1.00 14.31 98 ARG B O 1
ATOM 2252 N N . ILE B 1 102 ? 59.334 58.793 117.402 1.00 13.94 99 ILE B N 1
ATOM 2253 C CA . ILE B 1 102 ? 59.199 58.361 118.788 1.00 13.05 99 ILE B CA 1
ATOM 2254 C C . ILE B 1 102 ? 59.011 59.555 119.735 1.00 14.72 99 ILE B C 1
ATOM 2255 O O . ILE B 1 102 ? 58.079 59.581 120.542 1.00 15.54 99 ILE B O 1
ATOM 2260 N N . GLN B 1 103 ? 59.889 60.546 119.628 1.00 13.91 100 GLN B N 1
ATOM 2261 C CA . GLN B 1 103 ? 59.790 61.731 120.476 1.00 17.27 100 GLN B CA 1
ATOM 2262 C C . GLN B 1 103 ? 58.462 62.464 120.269 1.00 16.25 100 GLN B C 1
ATOM 2263 O O . GLN B 1 103 ? 57.850 62.942 121.223 1.00 18.05 100 GLN B O 1
ATOM 2269 N N . LYS B 1 104 ? 58.019 62.546 119.020 1.00 17.04 101 LYS B N 1
ATOM 2270 C CA . LYS B 1 104 ? 56.754 63.202 118.704 1.00 20.42 101 LYS B CA 1
ATOM 2271 C C . LYS B 1 104 ? 55.584 62.483 119.380 1.00 18.10 101 LYS B C 1
ATOM 2272 O O . LYS B 1 104 ? 54.675 63.120 119.914 1.00 17.39 101 LYS B O 1
ATOM 2278 N N . VAL B 1 105 ? 55.613 61.154 119.360 1.00 15.88 102 VAL B N 1
ATOM 2279 C CA . VAL B 1 105 ? 54.577 60.360 120.016 1.00 16.66 102 VAL B CA 1
ATOM 2280 C C . VAL B 1 105 ? 54.592 60.568 121.529 1.00 18.45 102 VAL B C 1
ATOM 2281 O O . VAL B 1 105 ? 53.549 60.783 122.150 1.00 17.84 102 VAL B O 1
ATOM 2285 N N . LEU B 1 106 ? 55.781 60.513 122.119 1.00 17.93 103 LEU B N 1
ATOM 2286 C CA . LEU B 1 106 ? 55.923 60.728 123.555 1.00 19.06 103 LEU B CA 1
ATOM 2287 C C . LEU B 1 106 ? 55.395 62.102 123.965 1.00 21.14 103 LEU B C 1
ATOM 2288 O O . LEU B 1 106 ? 54.750 62.244 125.002 1.00 21.13 103 LEU B O 1
ATOM 2293 N N . GLU B 1 107 ? 55.665 63.109 123.142 1.00 20.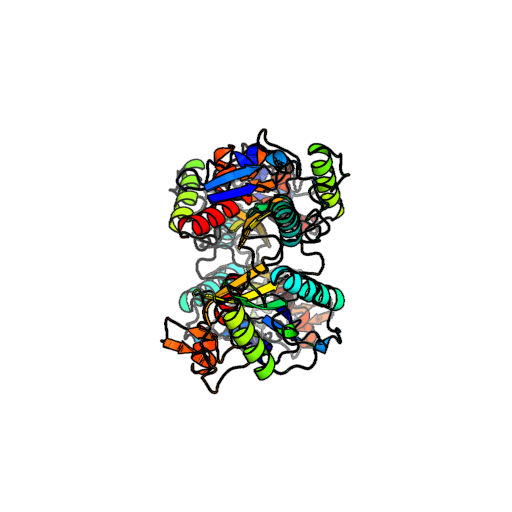64 104 GLU B N 1
ATOM 2294 C CA . GLU B 1 107 ? 55.224 64.469 123.431 1.00 23.78 104 GLU B CA 1
ATOM 2295 C C . GLU B 1 107 ? 53.712 64.604 123.293 1.00 24.16 104 GLU B C 1
ATOM 2296 O O . GLU B 1 107 ? 53.060 65.257 124.111 1.00 26.31 104 GLU B O 1
ATOM 2302 N N . ALA B 1 108 ? 53.155 63.982 122.258 1.00 18.15 105 ALA B N 1
ATOM 2303 C CA . ALA B 1 108 ? 51.712 63.981 122.062 1.00 16.81 105 ALA B CA 1
ATOM 2304 C C . ALA B 1 108 ? 51.010 63.346 123.257 1.00 19.11 105 ALA B C 1
ATOM 2305 O O . ALA B 1 108 ? 49.974 63.831 123.710 1.00 20.60 105 ALA B O 1
ATOM 2307 N N . LEU B 1 109 ? 51.584 62.261 123.769 1.00 16.90 106 LEU B N 1
ATOM 2308 C CA . LEU B 1 109 ? 50.999 61.544 124.898 1.00 19.21 106 LEU B CA 1
ATOM 2309 C C . LEU B 1 109 ? 50.997 62.353 126.192 1.00 24.93 106 LEU B C 1
ATOM 2310 O O . LEU B 1 109 ? 49.995 62.382 126.905 1.00 27.11 106 LEU B O 1
ATOM 2315 N N . GLU B 1 110 ? 52.115 63.001 126.502 1.00 27.74 107 GLU B N 1
ATOM 2316 C CA . GLU B 1 110 ? 52.199 63.777 127.737 1.00 33.62 107 GLU B CA 1
ATOM 2317 C C . GLU B 1 110 ? 51.385 65.064 127.650 1.00 32.72 107 GLU B C 1
ATOM 2318 O O . GLU B 1 110 ? 51.128 65.716 128.661 1.00 34.44 107 GLU B O 1
ATOM 2324 N N . ALA B 1 111 ? 50.976 65.422 126.437 1.00 31.17 108 ALA B N 1
ATOM 2325 C CA . ALA B 1 111 ? 50.129 66.589 126.233 1.00 31.78 108 ALA B CA 1
ATOM 2326 C C . ALA B 1 111 ? 48.657 66.218 126.397 1.00 33.11 108 ALA B C 1
ATOM 2327 O O . ALA B 1 111 ? 47.831 67.059 126.755 1.00 34.36 108 ALA B O 1
ATOM 2329 N N . ALA B 1 112 ? 48.336 64.955 126.137 1.00 29.91 109 ALA B N 1
ATOM 2330 C CA . ALA B 1 112 ? 46.957 64.482 126.234 1.00 30.36 109 ALA B CA 1
ATOM 2331 C C . ALA B 1 112 ? 46.542 64.202 127.677 1.00 32.43 109 ALA B C 1
ATOM 2332 O O . ALA B 1 112 ? 45.352 64.138 127.988 1.00 32.56 109 ALA B O 1
ATOM 2334 N N . ASP B 1 113 ? 47.528 64.030 128.552 1.00 39.55 110 ASP B N 1
ATOM 2335 C CA . ASP B 1 113 ? 47.265 63.816 129.971 1.00 44.38 110 ASP B CA 1
ATOM 2336 C C . ASP B 1 113 ? 46.236 62.704 130.186 1.00 41.09 110 ASP B C 1
ATOM 2337 O O . ASP B 1 113 ? 45.195 62.919 130.807 1.00 42.18 110 ASP B O 1
ATOM 2342 N N . ASP B 1 114 ? 46.537 61.519 129.662 1.00 34.90 111 ASP B N 1
ATOM 2343 C CA . ASP B 1 114 ? 45.639 60.372 129.757 1.00 32.10 111 ASP B CA 1
ATOM 2344 C C . ASP B 1 114 ? 46.390 59.181 130.349 1.00 31.62 111 ASP B C 1
ATOM 2345 O O . ASP B 1 114 ? 47.358 58.698 129.762 1.00 31.14 111 ASP B O 1
ATOM 2350 N N . SER B 1 115 ? 45.945 58.714 131.511 1.00 29.37 112 SER B N 1
ATOM 2351 C CA . SER B 1 115 ? 46.612 57.613 132.197 1.00 28.10 112 SER B CA 1
ATOM 2352 C C . SER B 1 115 ? 46.581 56.347 131.350 1.00 27.49 112 SER B C 1
ATOM 2353 O O . SER B 1 115 ? 47.273 55.375 131.650 1.00 29.88 112 SER B O 1
ATOM 2356 N N . ASP B 1 116 ? 45.766 56.366 130.299 1.00 25.72 113 ASP B N 1
ATOM 2357 C CA . ASP B 1 116 ? 45.588 55.211 129.423 1.00 22.53 113 ASP B CA 1
ATOM 2358 C C . ASP B 1 116 ? 46.614 55.229 128.295 1.00 20.92 113 ASP B C 1
ATOM 2359 O O . ASP B 1 116 ? 46.517 56.029 127.366 1.00 21.41 113 ASP B O 1
ATOM 2364 N N . ARG B 1 117 ? 47.602 54.346 128.386 1.00 16.26 114 ARG B N 1
ATOM 2365 C CA . ARG B 1 117 ? 48.671 54.308 127.393 1.00 15.72 114 ARG B CA 1
ATOM 2366 C C . ARG B 1 117 ? 48.537 53.115 126.453 1.00 15.41 114 ARG B C 1
ATOM 2367 O O . ARG B 1 117 ? 49.510 52.696 125.824 1.00 14.69 114 ARG B O 1
ATOM 2375 N N . SER B 1 118 ? 47.322 52.585 126.354 1.00 17.01 115 SER B N 1
ATOM 2376 C CA . SER B 1 118 ? 47.036 51.467 125.462 1.00 19.22 115 SER B CA 1
ATOM 2377 C C . SER B 1 118 ? 47.321 51.812 124.005 1.00 18.32 115 SER B C 1
ATOM 2378 O O . SER B 1 118 ? 46.979 52.897 123.532 1.00 16.04 115 SER B O 1
ATOM 2381 N N . ALA B 1 119 ? 47.952 50.877 123.303 1.00 14.25 116 ALA B N 1
ATOM 2382 C CA . ALA B 1 119 ? 48.276 51.058 121.899 1.00 15.68 116 ALA B CA 1
ATOM 2383 C C . ALA B 1 119 ? 48.298 49.702 121.215 1.00 15.40 116 ALA B C 1
ATOM 2384 O O . ALA B 1 119 ? 48.327 48.666 121.879 1.00 15.25 116 ALA B O 1
ATOM 2386 N N . SER B 1 120 ? 48.283 49.704 119.888 1.00 13.68 117 SER B N 1
ATOM 2387 C CA . SER B 1 120 ? 48.384 48.452 119.147 1.00 18.51 117 SER B CA 1
ATOM 2388 C C . SER B 1 120 ? 49.018 48.634 117.771 1.00 18.48 117 SER B C 1
ATOM 2389 O O . SER B 1 120 ? 48.738 49.602 117.065 1.00 17.57 117 SER B O 1
ATOM 2392 N N . PHE B 1 121 ? 49.880 47.694 117.403 1.00 13.90 118 PHE B N 1
ATOM 2393 C CA . PHE B 1 121 ? 50.467 47.664 116.073 1.00 11.54 118 PHE B CA 1
ATOM 2394 C C . PHE B 1 121 ? 49.492 46.962 115.134 1.00 13.43 118 PHE B C 1
ATOM 2395 O O . PHE B 1 121 ? 48.833 45.995 115.524 1.00 16.11 118 PHE B O 1
ATOM 2403 N N . HIS B 1 122 ? 49.397 47.444 113.899 1.00 9.41 119 HIS B N 1
ATOM 2404 C CA . HIS B 1 122 ? 48.522 46.821 112.910 1.00 9.44 119 HIS B CA 1
ATOM 2405 C C . HIS B 1 122 ? 49.288 46.512 111.638 1.00 11.19 119 HIS B C 1
ATOM 2406 O O . HIS B 1 122 ? 50.100 47.321 111.185 1.00 12.77 119 HIS B O 1
ATOM 2413 N N . CYS B 1 123 ? 49.023 45.342 111.065 1.00 7.95 120 CYS B N 1
ATOM 2414 C CA . CYS B 1 123 ? 49.547 45.000 109.750 1.00 7.30 120 CYS B CA 1
ATOM 2415 C C . CYS B 1 123 ? 48.437 44.417 108.897 1.00 13.18 120 CYS B C 1
ATOM 2416 O O . CYS B 1 123 ? 47.906 43.346 109.205 1.00 12.44 120 CYS B O 1
ATOM 2419 N N . VAL B 1 124 ? 48.087 45.121 107.826 1.00 12.34 121 VAL B N 1
ATOM 2420 C CA . VAL B 1 124 ? 47.057 44.644 106.919 1.00 8.37 121 VAL B CA 1
ATOM 2421 C C . VAL B 1 124 ? 47.679 44.276 105.584 1.00 14.29 121 VAL B C 1
ATOM 2422 O O . VAL B 1 124 ? 48.328 45.104 104.941 1.00 14.11 121 VAL B O 1
ATOM 2426 N N . ILE B 1 125 ? 47.484 43.024 105.183 1.00 14.68 122 ILE B N 1
ATOM 2427 C CA . ILE B 1 125 ? 47.980 42.534 103.908 1.00 15.92 122 ILE B CA 1
ATOM 2428 C C . ILE B 1 125 ? 46.826 42.366 102.926 1.00 13.13 122 ILE B C 1
ATOM 2429 O O . ILE B 1 125 ? 45.738 41.923 103.302 1.00 11.54 122 ILE B O 1
ATOM 2434 N N . ALA B 1 126 ? 47.062 42.737 101.673 1.00 12.87 123 ALA B N 1
ATOM 2435 C CA . ALA B 1 126 ? 46.063 42.570 100.627 1.00 11.87 123 ALA B CA 1
ATOM 2436 C C . ALA B 1 126 ? 46.669 41.869 99.421 1.00 13.52 123 ALA B C 1
ATOM 2437 O O . ALA B 1 126 ? 47.715 42.276 98.918 1.00 12.56 123 ALA B O 1
ATOM 2439 N N . LEU B 1 127 ? 46.002 40.820 98.956 1.00 10.29 124 LEU B N 1
ATOM 2440 C CA . LEU B 1 127 ? 46.466 40.074 97.797 1.00 11.23 124 LEU B CA 1
ATOM 2441 C C . LEU B 1 127 ? 45.438 40.209 96.689 1.00 13.24 124 LEU B C 1
ATOM 2442 O O . LEU B 1 127 ? 44.293 39.790 96.848 1.00 13.89 124 LEU B O 1
ATOM 2463 N N . GLU B 1 129 ? 44.260 39.458 92.727 1.00 19.63 126 GLU B N 1
ATOM 2464 C CA . GLU B 1 129 ? 44.447 38.570 91.583 1.00 20.98 126 GLU B CA 1
ATOM 2465 C C . GLU B 1 129 ? 44.854 39.369 90.348 1.00 18.06 126 GLU B C 1
ATOM 2466 O O . GLU B 1 129 ? 45.699 38.940 89.561 1.00 18.86 126 GLU B O 1
ATOM 2472 N N . ASN B 1 130 ? 44.224 40.527 90.185 1.00 15.88 127 ASN B N 1
ATOM 2473 C CA . ASN B 1 130 ? 44.621 41.515 89.184 1.00 17.54 127 ASN B CA 1
ATOM 2474 C C . ASN B 1 130 ? 44.072 42.876 89.602 1.00 17.74 127 ASN B C 1
ATOM 2475 O O . ASN B 1 130 ? 43.472 42.988 90.669 1.00 17.47 127 ASN B O 1
ATOM 2480 N N . GLU B 1 131 ? 44.273 43.910 88.790 1.00 15.30 128 GLU B N 1
ATOM 2481 C CA . GLU B 1 131 ? 43.882 45.254 89.217 1.00 13.07 128 GLU B CA 1
ATOM 2482 C C . GLU B 1 131 ? 42.372 45.413 89.377 1.00 12.45 128 GLU B C 1
ATOM 2483 O O . GLU B 1 131 ? 41.911 46.317 90.071 1.00 14.80 128 GLU B O 1
ATOM 2489 N N . ASN B 1 132 ? 41.609 44.535 88.734 1.00 16.38 129 ASN B N 1
ATOM 2490 C CA . ASN B 1 132 ? 40.148 44.618 88.761 1.00 19.86 129 ASN B CA 1
ATOM 2491 C C . ASN B 1 132 ? 39.493 43.708 89.794 1.00 16.38 129 ASN B C 1
ATOM 2492 O O . ASN B 1 132 ? 38.271 43.633 89.875 1.00 16.03 129 ASN B O 1
ATOM 2497 N N . ASP B 1 133 ? 40.308 43.016 90.581 1.00 18.39 130 ASP B N 1
ATOM 2498 C CA . ASP B 1 133 ? 39.796 42.123 91.615 1.00 15.95 130 ASP B CA 1
ATOM 2499 C C . ASP B 1 133 ? 38.974 42.901 92.639 1.00 9.78 130 ASP B C 1
ATOM 2500 O O . ASP B 1 133 ? 39.498 43.788 93.310 1.00 12.35 130 ASP B O 1
ATOM 2505 N N . PRO B 1 134 ? 37.680 42.569 92.767 1.00 9.92 131 PRO B N 1
ATOM 2506 C CA . PRO B 1 134 ? 36.807 43.271 93.711 1.00 8.77 131 PRO B CA 1
ATOM 2507 C C . PRO B 1 134 ? 36.827 42.644 95.104 1.00 12.35 131 PRO B C 1
ATOM 2508 O O . PRO B 1 134 ? 36.278 43.219 96.046 1.00 11.09 131 PRO B O 1
ATOM 2512 N N . ALA B 1 135 ? 37.455 41.479 95.228 1.00 9.67 132 ALA B N 1
ATOM 2513 C CA . ALA B 1 135 ? 37.459 40.745 96.485 1.00 10.63 132 ALA B CA 1
ATOM 2514 C C . ALA B 1 135 ? 38.853 40.222 96.814 1.00 12.62 132 ALA B C 1
ATOM 2515 O O . ALA B 1 135 ? 39.090 39.012 96.799 1.00 10.73 132 ALA B O 1
ATOM 2517 N N . PRO B 1 136 ? 39.790 41.137 97.103 1.00 11.31 133 PRO B N 1
ATOM 2518 C CA . PRO B 1 136 ? 41.144 40.699 97.450 1.00 12.57 133 PRO B CA 1
ATOM 2519 C C . PRO B 1 136 ? 41.155 39.997 98.797 1.00 12.68 133 PRO B C 1
ATOM 2520 O O . PRO B 1 136 ? 40.298 40.261 99.640 1.00 12.12 133 PRO B O 1
ATOM 2524 N N . LEU B 1 137 ? 42.117 39.107 98.991 1.00 10.37 134 LEU B N 1
ATOM 2525 C CA . LEU B 1 137 ? 42.343 38.517 100.298 1.00 13.31 134 LEU B CA 1
ATOM 2526 C C . LEU B 1 137 ? 42.903 39.576 101.237 1.00 14.10 134 LEU B C 1
ATOM 2527 O O . LEU B 1 137 ? 43.910 40.211 100.932 1.00 12.15 134 LEU B O 1
ATOM 2532 N N . ILE B 1 138 ? 42.241 39.765 102.374 1.00 11.78 135 ILE B N 1
ATOM 2533 C CA . ILE B 1 138 ? 42.707 40.693 103.396 1.00 12.00 135 ILE B CA 1
ATOM 2534 C C . ILE B 1 138 ? 43.103 39.930 104.655 1.00 14.42 135 ILE B C 1
ATOM 2535 O O . ILE B 1 138 ? 42.283 39.230 105.246 1.00 17.04 135 ILE B O 1
ATOM 2540 N N . CYS B 1 139 ? 44.365 40.053 105.050 1.00 8.92 136 CYS B N 1
ATOM 2541 C CA . CYS B 1 139 ? 44.824 39.507 106.319 1.00 10.97 136 CYS B CA 1
ATOM 2542 C C . CYS B 1 139 ? 45.149 40.658 107.254 1.00 17.42 136 CYS B C 1
ATOM 2543 O O . CYS B 1 139 ? 45.806 41.618 106.858 1.00 19.12 136 CYS B O 1
ATOM 2546 N N . HIS B 1 140 ? 44.693 40.561 108.496 1.00 17.40 137 HIS B N 1
ATOM 2547 C CA . HIS B 1 140 ? 44.862 41.660 109.437 1.00 17.76 137 HIS B CA 1
ATOM 2548 C C . HIS B 1 140 ? 45.428 41.161 110.760 1.00 16.06 137 HIS B C 1
ATOM 2549 O O . HIS B 1 140 ? 44.738 40.494 111.529 1.00 14.58 137 HIS B O 1
ATOM 2556 N N . GLY B 1 141 ? 46.698 41.475 111.005 1.00 13.12 138 GLY B N 1
ATOM 2557 C CA . GLY B 1 141 ? 47.357 41.105 112.242 1.00 14.14 138 GLY B CA 1
ATOM 2558 C C . GLY B 1 141 ? 47.344 42.263 113.219 1.00 14.10 138 GLY B C 1
ATOM 2559 O O . GLY B 1 141 ? 47.598 43.407 112.834 1.00 11.84 138 GLY B O 1
ATOM 2560 N N . VAL B 1 142 ? 47.040 41.973 114.479 1.00 12.27 139 VAL B N 1
ATOM 2561 C CA . VAL B 1 142 ? 46.966 43.007 115.504 1.00 15.96 139 VAL B CA 1
ATOM 2562 C C . VAL B 1 142 ? 47.797 42.621 116.725 1.00 18.97 139 VAL B C 1
ATOM 2563 O O . VAL B 1 142 ? 47.703 41.492 117.218 1.00 18.65 139 VAL B O 1
ATOM 2567 N N . TRP B 1 143 ? 48.602 43.566 117.205 1.00 14.52 140 TRP B N 1
ATOM 2568 C CA . TRP B 1 143 ? 49.463 43.350 118.361 1.00 13.68 140 TRP B CA 1
ATOM 2569 C C . TRP B 1 143 ? 49.148 44.384 119.438 1.00 13.76 140 TRP B C 1
ATOM 2570 O O . TRP B 1 143 ? 49.392 45.581 119.255 1.00 11.24 140 TRP B O 1
ATOM 2581 N N . GLU B 1 144 ? 48.599 43.925 120.558 1.00 12.40 141 GLU B N 1
ATOM 2582 C CA . GLU B 1 144 ? 48.231 44.828 121.642 1.00 19.48 141 GLU B CA 1
ATOM 2583 C C . GLU B 1 144 ? 49.398 45.088 122.588 1.00 19.39 141 GLU B C 1
ATOM 2584 O O . GLU B 1 144 ? 50.160 44.180 122.921 1.00 18.98 141 GLU B O 1
ATOM 2590 N N . GLY B 1 145 ? 49.527 46.337 123.018 1.00 16.67 142 GLY B N 1
ATOM 2591 C CA . GLY B 1 145 ? 50.551 46.716 123.973 1.00 16.85 142 GLY B CA 1
ATOM 2592 C C . GLY B 1 145 ? 50.276 48.073 124.592 1.00 16.66 142 GLY B C 1
ATOM 2593 O O . GLY B 1 145 ? 49.123 48.486 124.738 1.00 15.66 142 GLY B O 1
ATOM 2594 N N . GLU B 1 146 ? 51.348 48.768 124.955 1.00 16.34 143 GLU B N 1
ATOM 2595 C CA . GLU B 1 146 ? 51.250 50.091 125.554 1.00 20.27 143 GLU B CA 1
ATOM 2596 C C . GLU B 1 146 ? 52.438 50.937 125.127 1.00 18.87 143 GLU B C 1
ATOM 2597 O O . GLU B 1 146 ? 53.460 50.411 124.694 1.00 18.85 143 GLU B O 1
ATOM 2603 N N . ILE B 1 147 ? 52.310 52.249 125.259 1.00 16.19 144 ILE B N 1
ATOM 2604 C CA . ILE B 1 147 ? 53.425 53.130 124.954 1.00 13.87 144 ILE B CA 1
ATOM 2605 C C . ILE B 1 147 ? 54.246 53.395 126.210 1.00 14.64 144 ILE B C 1
ATOM 2606 O O . ILE B 1 147 ? 53.708 53.815 127.237 1.00 16.54 144 ILE B O 1
ATOM 2611 N N . ALA B 1 148 ? 55.547 53.135 126.126 1.00 12.12 145 ALA B N 1
ATOM 2612 C CA . ALA B 1 148 ? 56.464 53.407 127.228 1.00 16.62 145 ALA B CA 1
ATOM 2613 C C . ALA B 1 148 ? 56.630 54.913 127.411 1.00 19.13 145 ALA B C 1
ATOM 2614 O O . ALA B 1 148 ? 56.106 55.700 126.625 1.00 21.21 145 ALA B O 1
ATOM 2616 N N . ARG B 1 149 ? 57.356 55.317 128.447 1.00 21.01 146 ARG B N 1
ATOM 2617 C CA . ARG B 1 149 ? 57.616 56.735 128.677 1.00 21.37 146 ARG B CA 1
ATOM 2618 C C . ARG B 1 149 ? 58.947 57.169 128.076 1.00 20.72 146 ARG B C 1
ATOM 2619 O O . ARG B 1 149 ? 59.177 58.354 127.835 1.00 20.69 146 ARG B O 1
ATOM 2627 N N . GLU B 1 150 ? 59.818 56.198 127.828 1.00 20.53 147 GLU B N 1
ATOM 2628 C CA . GLU B 1 150 ? 61.108 56.459 127.205 1.00 24.16 147 GLU B CA 1
ATOM 2629 C C . GLU B 1 150 ? 61.497 55.263 126.347 1.00 19.90 147 GLU B C 1
ATOM 2630 O O . GLU B 1 150 ? 61.090 54.137 126.631 1.00 18.27 147 GLU B O 1
ATOM 2636 N N . PRO B 1 151 ? 62.282 55.503 125.289 1.00 18.96 148 PRO B N 1
ATOM 2637 C CA . PRO B 1 151 ? 62.714 54.416 124.403 1.00 17.46 148 PRO B CA 1
ATOM 2638 C C . PRO B 1 151 ? 63.687 53.473 125.100 1.00 18.24 148 PRO B C 1
ATOM 2639 O O . PRO B 1 151 ? 64.531 53.938 125.863 1.00 18.55 148 PRO B O 1
ATOM 2643 N N . ARG B 1 152 ? 63.573 52.173 124.843 1.00 18.17 149 ARG B N 1
ATOM 2644 C CA . ARG B 1 152 ? 64.577 51.215 125.310 1.00 18.65 149 ARG B CA 1
ATOM 2645 C C . ARG B 1 152 ? 64.600 49.948 124.456 1.00 13.98 149 ARG B C 1
ATOM 2646 O O . ARG B 1 152 ? 63.579 49.532 123.916 1.00 12.57 149 ARG B O 1
ATOM 2654 N N . GLY B 1 153 ? 65.774 49.343 124.322 1.00 12.59 150 GLY B N 1
ATOM 2655 C CA . GLY B 1 153 ? 65.912 48.156 123.500 1.00 12.78 150 GLY B CA 1
ATOM 2656 C C . GLY B 1 153 ? 66.782 48.407 122.285 1.00 16.37 150 GLY B C 1
ATOM 2657 O O . GLY B 1 153 ? 66.777 49.501 121.718 1.00 16.77 150 GLY B O 1
ATOM 2658 N N . LYS B 1 154 ? 67.519 47.379 121.875 1.00 17.33 151 LYS B N 1
ATOM 2659 C CA . LYS B 1 154 ? 68.530 47.516 120.834 1.00 15.48 151 LYS B CA 1
ATOM 2660 C C . LYS B 1 154 ? 68.079 46.944 119.497 1.00 14.16 151 LYS B C 1
ATOM 2661 O O . LYS B 1 154 ? 68.732 47.152 118.475 1.00 17.84 151 LYS B O 1
ATOM 2667 N N . ASN B 1 155 ? 66.970 46.214 119.501 1.00 12.84 152 ASN B N 1
ATOM 2668 C CA . ASN B 1 155 ? 66.507 45.546 118.289 1.00 11.89 152 ASN B CA 1
ATOM 2669 C C . ASN B 1 155 ? 65.333 46.245 117.610 1.00 12.90 152 ASN B C 1
ATOM 2670 O O . ASN B 1 155 ? 64.888 47.305 118.049 1.00 17.41 152 ASN B O 1
ATOM 2675 N N . GLY B 1 156 ? 64.843 45.648 116.529 1.00 13.08 153 GLY B N 1
ATOM 2676 C CA . GLY B 1 156 ? 63.697 46.182 115.817 1.00 14.29 153 GLY B CA 1
ATOM 2677 C C . GLY B 1 156 ? 63.986 47.462 115.055 1.00 14.57 153 GLY B C 1
ATOM 2678 O O . GLY B 1 156 ? 65.102 47.688 114.594 1.00 14.93 153 GLY B O 1
ATOM 2679 N N . PHE B 1 157 ? 62.963 48.302 114.929 1.00 14.53 154 PHE B N 1
ATOM 2680 C CA . PHE B 1 157 ? 63.050 49.540 114.167 1.00 13.02 154 PHE B CA 1
ATOM 2681 C C . PHE B 1 157 ? 61.795 50.360 114.439 1.00 12.19 154 PHE B C 1
ATOM 2682 O O . PHE B 1 157 ? 60.886 49.895 115.129 1.00 11.80 154 PHE B O 1
ATOM 2690 N N . GLY B 1 158 ? 61.737 51.574 113.896 1.00 13.29 155 GLY B N 1
ATOM 2691 C CA . GLY B 1 158 ? 60.552 52.404 114.041 1.00 10.22 155 GLY B CA 1
ATOM 2692 C C . GLY B 1 158 ? 60.144 52.643 115.483 1.00 9.88 155 GLY B C 1
ATOM 2693 O O . GLY B 1 158 ? 60.962 53.055 116.307 1.00 12.77 155 GLY B O 1
ATOM 2694 N N . TYR B 1 159 ? 58.875 52.381 115.790 1.00 4.72 156 TYR B N 1
ATOM 2695 C CA . TYR B 1 159 ? 58.336 52.649 117.118 1.00 11.18 156 TYR B CA 1
ATOM 2696 C C . TYR B 1 159 ? 58.636 51.565 118.157 1.00 12.85 156 TYR B C 1
ATOM 2697 O O . TYR B 1 159 ? 58.229 51.686 119.318 1.00 11.77 156 TYR B O 1
ATOM 2706 N N . ASP B 1 160 ? 59.350 50.518 117.753 1.00 11.46 157 ASP B N 1
ATOM 2707 C CA . ASP B 1 160 ? 59.609 49.385 118.649 1.00 11.16 157 ASP B CA 1
ATOM 2708 C C . ASP B 1 160 ? 60.145 49.759 120.037 1.00 12.09 157 ASP B C 1
ATOM 2709 O O . ASP B 1 160 ? 59.723 49.177 121.037 1.00 10.05 157 ASP B O 1
ATOM 2714 N N . PRO B 1 161 ? 61.088 50.712 120.105 1.00 11.40 158 PRO B N 1
ATOM 2715 C CA . PRO B 1 161 ? 61.664 51.067 121.408 1.00 12.02 158 PRO B CA 1
ATOM 2716 C C . PRO B 1 161 ? 60.656 51.618 122.425 1.00 13.33 158 PRO B C 1
ATOM 2717 O O . PRO B 1 161 ? 60.968 51.633 123.615 1.00 14.01 158 PRO B O 1
ATOM 2721 N N . ILE B 1 162 ? 59.483 52.064 121.981 1.00 13.54 159 ILE B N 1
ATOM 2722 C CA . ILE B 1 162 ? 58.469 52.548 122.921 1.00 14.12 159 ILE B CA 1
ATOM 2723 C C . ILE B 1 162 ? 57.192 51.708 122.921 1.00 12.73 159 ILE B C 1
ATOM 2724 O O . ILE B 1 162 ? 56.194 52.086 123.536 1.00 10.78 159 ILE B O 1
ATOM 2729 N N . PHE B 1 163 ? 57.217 50.565 122.244 1.00 12.33 160 PHE B N 1
ATOM 2730 C CA . PHE B 1 163 ? 56.053 49.693 122.270 1.00 13.25 160 PHE B CA 1
ATOM 2731 C C . PHE B 1 163 ? 56.212 48.645 123.356 1.00 12.68 160 PHE B C 1
ATOM 2732 O O . PHE B 1 163 ? 56.856 47.616 123.154 1.00 10.38 160 PHE B O 1
ATOM 2740 N N . TYR B 1 164 ? 55.623 48.923 124.513 1.00 10.55 161 TYR B N 1
ATOM 2741 C CA . TYR B 1 164 ? 55.706 48.021 125.651 1.00 11.56 161 TYR B CA 1
ATOM 2742 C C . TYR B 1 164 ? 54.749 46.846 125.479 1.00 14.15 161 TYR B C 1
ATOM 2743 O O . TYR B 1 164 ? 53.571 47.029 125.161 1.00 14.63 161 TYR B O 1
ATOM 2752 N N . VAL B 1 165 ? 55.273 45.644 125.695 1.00 12.72 162 VAL B N 1
ATOM 2753 C CA . VAL B 1 165 ? 54.520 44.413 125.511 1.00 16.41 162 VAL B CA 1
ATOM 2754 C C . VAL B 1 165 ? 54.308 43.756 126.869 1.00 16.49 162 VAL B C 1
ATOM 2755 O O . VAL B 1 165 ? 55.186 43.054 127.364 1.00 15.08 162 VAL B O 1
ATOM 2759 N N . PRO B 1 166 ? 53.138 43.990 127.476 1.00 20.42 163 PRO B N 1
ATOM 2760 C CA . PRO B 1 166 ? 52.817 43.520 128.829 1.00 20.57 163 PRO B CA 1
ATOM 2761 C C . PRO B 1 166 ? 53.109 42.034 129.035 1.00 21.37 163 PRO B C 1
ATOM 2762 O O . PRO B 1 166 ? 53.627 41.645 130.083 1.00 20.91 163 PRO B O 1
ATOM 2766 N N . SER B 1 167 ? 52.787 41.216 128.041 1.00 21.72 164 SER B N 1
ATOM 2767 C CA . SER B 1 167 ? 52.980 39.775 128.157 1.00 21.90 164 SER B CA 1
ATOM 2768 C C . SER B 1 167 ? 54.444 39.398 128.365 1.00 20.25 164 SER B C 1
ATOM 2769 O O . SER B 1 167 ? 54.745 38.320 128.876 1.00 21.96 164 SER B O 1
ATOM 2772 N N . HIS B 1 168 ? 55.350 40.287 127.970 1.00 16.06 165 HIS B N 1
ATOM 2773 C CA . HIS B 1 168 ? 56.778 40.001 128.044 1.00 18.11 165 HIS B CA 1
ATOM 2774 C C . HIS B 1 168 ? 57.538 40.922 128.996 1.00 20.40 165 HIS B C 1
ATOM 2775 O O . HIS B 1 168 ? 58.721 40.699 129.263 1.00 21.03 165 HIS B O 1
ATOM 2782 N N . GLN B 1 169 ? 56.862 41.949 129.506 1.00 16.49 166 GLN B N 1
ATOM 2783 C CA . GLN B 1 169 ? 57.496 42.910 130.405 1.00 16.93 166 GLN B CA 1
ATOM 2784 C C . GLN B 1 169 ? 58.742 43.524 129.777 1.00 18.00 166 GLN B C 1
ATOM 2785 O O . GLN B 1 169 ? 59.757 43.720 130.444 1.00 17.07 166 GLN B O 1
ATOM 2791 N N . ARG B 1 170 ? 58.648 43.817 128.485 1.00 18.00 167 ARG B N 1
ATOM 2792 C CA . ARG B 1 170 ? 59.719 44.462 127.741 1.00 17.78 167 ARG B CA 1
ATOM 2793 C C . ARG B 1 170 ? 59.080 45.217 126.590 1.00 15.75 167 ARG B C 1
ATOM 2794 O O . ARG B 1 170 ? 57.924 44.967 126.251 1.00 12.84 167 ARG B O 1
ATOM 2802 N N . THR B 1 171 ? 59.827 46.134 125.984 1.00 10.25 168 THR B N 1
ATOM 2803 C CA . THR B 1 171 ? 59.376 46.762 124.748 1.00 14.90 168 THR B CA 1
ATOM 2804 C C . THR B 1 171 ? 59.688 45.846 123.575 1.00 13.83 168 THR B C 1
ATOM 2805 O O . THR B 1 171 ? 60.479 44.910 123.704 1.00 14.73 168 THR B O 1
ATOM 2809 N N . ALA B 1 172 ? 59.080 46.129 122.428 1.00 11.61 169 ALA B N 1
ATOM 2810 C CA . ALA B 1 172 ? 59.335 45.365 121.216 1.00 10.98 169 ALA B CA 1
ATOM 2811 C C . ALA B 1 172 ? 60.825 45.335 120.855 1.00 13.39 169 ALA B C 1
ATOM 2812 O O . ALA B 1 172 ? 61.328 44.333 120.348 1.00 16.64 169 ALA B O 1
ATOM 2814 N N . ALA B 1 173 ? 61.524 46.434 121.121 1.00 15.24 170 ALA B N 1
ATOM 2815 C CA . ALA B 1 173 ? 62.941 46.539 120.779 1.00 14.45 170 ALA B CA 1
ATOM 2816 C C . ALA B 1 173 ? 63.832 45.694 121.689 1.00 14.74 170 ALA B C 1
ATOM 2817 O O . ALA B 1 173 ? 64.960 45.360 121.326 1.00 13.20 170 ALA B O 1
ATOM 2819 N N . GLU B 1 174 ? 63.328 45.348 122.868 1.00 12.34 171 GLU B N 1
ATOM 2820 C CA . GLU B 1 174 ? 64.102 44.546 123.811 1.00 12.74 171 GLU B CA 1
ATOM 2821 C C . GLU B 1 174 ? 64.020 43.054 123.516 1.00 14.06 171 GLU B C 1
ATOM 2822 O O . GLU B 1 174 ? 64.869 42.284 123.955 1.00 16.27 171 GLU B O 1
ATOM 2828 N N . LEU B 1 175 ? 62.989 42.649 122.785 1.00 14.48 172 LEU B N 1
ATOM 2829 C CA . LEU B 1 175 ? 62.790 41.243 122.462 1.00 15.89 172 LEU B CA 1
ATOM 2830 C C . LEU B 1 175 ? 63.866 40.757 121.502 1.00 19.07 172 LEU B C 1
ATOM 2831 O O . LEU B 1 175 ? 64.369 41.528 120.685 1.00 16.26 172 LEU B O 1
ATOM 2836 N N . ASP B 1 176 ? 64.220 39.478 121.598 1.00 22.83 173 ASP B N 1
ATOM 2837 C CA . ASP B 1 176 ? 65.020 38.856 120.555 1.00 24.13 173 ASP B CA 1
ATOM 2838 C C . ASP B 1 176 ? 64.210 38.930 119.269 1.00 20.97 173 ASP B C 1
ATOM 2839 O O . ASP B 1 176 ? 62.993 38.743 119.296 1.00 20.13 173 ASP B O 1
ATOM 2844 N N . PRO B 1 177 ? 64.879 39.210 118.141 1.00 20.13 174 PRO B N 1
ATOM 2845 C CA . PRO B 1 177 ? 64.205 39.338 116.845 1.00 19.79 174 PRO B CA 1
ATOM 2846 C C . PRO B 1 177 ? 63.263 38.172 116.538 1.00 20.62 174 PRO B C 1
ATOM 2847 O O . PRO B 1 177 ? 62.169 38.392 116.013 1.00 18.24 174 PRO B O 1
ATOM 2851 N N . GLN B 1 178 ? 63.674 36.951 116.868 1.00 20.69 175 GLN B N 1
ATOM 2852 C CA . GLN B 1 178 ? 62.846 35.783 116.584 1.00 26.00 175 GLN B CA 1
ATOM 2853 C C . GLN B 1 178 ? 61.561 35.766 117.408 1.00 25.13 175 GLN B C 1
ATOM 2854 O O . GLN B 1 178 ? 60.526 35.290 116.943 1.00 24.90 175 GLN B O 1
ATOM 2860 N N . GLU B 1 179 ? 61.626 36.286 118.628 1.00 23.63 176 GLU B N 1
ATOM 2861 C CA . GLU B 1 179 ? 60.447 36.338 119.486 1.00 26.34 176 GLU B CA 1
ATOM 2862 C C . GLU B 1 179 ? 59.463 37.402 119.014 1.00 24.66 176 GLU B C 1
ATOM 2863 O O . GLU B 1 179 ? 58.257 37.163 118.958 1.00 28.65 176 GLU B O 1
ATOM 2869 N N . LYS B 1 180 ? 59.979 38.578 118.675 1.00 20.02 177 LYS B N 1
ATOM 2870 C CA . LYS B 1 180 ? 59.139 39.637 118.132 1.00 17.59 177 LYS B CA 1
ATOM 2871 C C . LYS B 1 180 ? 58.397 39.156 116.893 1.00 17.34 177 LYS B C 1
ATOM 2872 O O . LYS B 1 180 ? 57.179 39.304 116.792 1.00 21.22 177 LYS B O 1
ATOM 2878 N N . ASN B 1 181 ? 59.138 38.581 115.952 1.00 17.56 178 ASN B N 1
ATOM 2879 C CA . ASN B 1 181 ? 58.564 38.139 114.684 1.00 22.41 178 ASN B CA 1
ATOM 2880 C C . ASN B 1 181 ? 57.504 37.055 114.852 1.00 23.46 178 ASN B C 1
ATOM 2881 O O . ASN B 1 181 ? 56.643 36.883 113.993 1.00 27.24 178 ASN B O 1
ATOM 2886 N N . ALA B 1 182 ? 57.570 36.325 115.960 1.00 22.38 179 ALA B N 1
ATOM 2887 C CA . ALA B 1 182 ? 56.623 35.245 116.217 1.00 23.26 179 ALA B CA 1
ATOM 2888 C C . ALA B 1 182 ? 55.296 35.730 116.797 1.00 25.07 179 ALA B C 1
ATOM 2889 O O . ALA B 1 182 ? 54.308 34.995 116.796 1.00 28.34 179 ALA B O 1
ATOM 2891 N N . ILE B 1 183 ? 55.267 36.960 117.297 1.00 20.13 180 ILE B N 1
ATOM 2892 C CA . ILE B 1 183 ? 54.079 37.445 117.992 1.00 20.30 180 ILE B CA 1
ATOM 2893 C C . ILE B 1 183 ? 53.573 38.785 117.465 1.00 18.25 180 ILE B C 1
ATOM 2894 O O . ILE B 1 183 ? 52.464 39.211 117.790 1.00 16.69 180 ILE B O 1
ATOM 2899 N N . SER B 1 184 ? 54.386 39.447 116.651 1.00 18.60 181 SER B N 1
ATOM 2900 C CA . SER B 1 184 ? 54.057 40.792 116.194 1.00 13.06 181 SER B CA 1
ATOM 2901 C C . SER B 1 184 ? 52.845 40.813 115.268 1.00 10.04 181 SER B C 1
ATOM 2902 O O . SER B 1 184 ? 52.335 39.769 114.857 1.00 12.31 181 SER B O 1
ATOM 2905 N N . HIS B 1 185 ? 52.391 42.023 114.959 1.00 11.43 182 HIS B N 1
ATOM 2906 C CA . HIS B 1 185 ? 51.294 42.237 114.024 1.00 15.07 182 HIS B CA 1
ATOM 2907 C C . HIS B 1 185 ? 51.613 41.642 112.652 1.00 15.0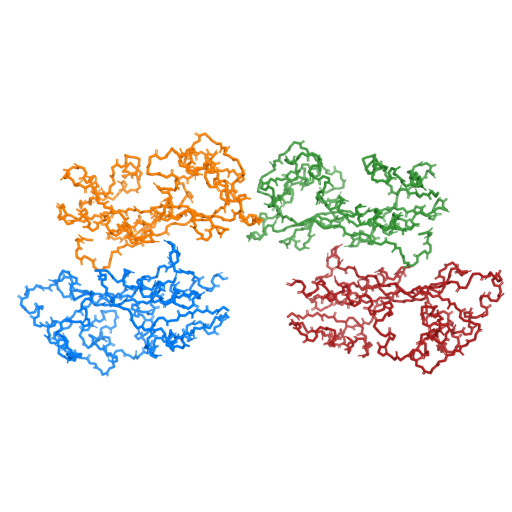9 182 HIS B C 1
ATOM 2908 O O . HIS B 1 185 ? 50.730 41.115 111.975 1.00 15.68 182 HIS B O 1
ATOM 2915 N N . ARG B 1 186 ? 52.878 41.727 112.251 1.00 13.97 183 ARG B N 1
ATOM 2916 C CA . ARG B 1 186 ? 53.314 41.185 110.967 1.00 13.85 183 ARG B CA 1
ATOM 2917 C C . ARG B 1 186 ? 53.348 39.662 110.980 1.00 14.28 183 ARG B C 1
ATOM 2918 O O . ARG B 1 186 ? 52.886 39.017 110.038 1.00 14.57 183 ARG B O 1
ATOM 2926 N N . GLY B 1 187 ? 53.911 39.093 112.040 1.00 13.56 184 GLY B N 1
ATOM 2927 C CA . GLY B 1 187 ? 53.943 37.648 112.191 1.00 13.10 184 GLY B CA 1
ATOM 2928 C C . GLY B 1 187 ? 52.545 37.063 112.129 1.00 14.34 184 GLY B C 1
ATOM 2929 O O . GLY B 1 187 ? 52.319 36.030 111.504 1.00 16.07 184 GLY B O 1
ATOM 2930 N N . GLN B 1 188 ? 51.597 37.733 112.775 1.00 14.80 185 GLN B N 1
ATOM 2931 C CA . GLN B 1 188 ? 50.219 37.258 112.798 1.00 15.16 185 GLN B CA 1
ATOM 2932 C C . GLN B 1 188 ? 49.571 37.354 111.421 1.00 14.98 185 GLN B C 1
ATOM 2933 O O . GLN B 1 188 ? 48.923 36.410 110.966 1.00 13.53 185 GLN B O 1
ATOM 2939 N N . ALA B 1 189 ? 49.757 38.490 110.755 1.00 14.32 186 ALA B N 1
ATOM 2940 C CA . ALA B 1 189 ? 49.236 38.671 109.406 1.00 14.88 186 ALA B CA 1
ATOM 2941 C C . ALA B 1 189 ? 49.831 37.649 108.442 1.00 14.96 186 ALA B C 1
ATOM 2942 O O . ALA B 1 189 ? 49.131 37.117 107.579 1.00 10.95 186 ALA B O 1
ATOM 2944 N N . LEU B 1 190 ? 51.124 37.377 108.589 1.00 12.98 187 LEU B N 1
ATOM 2945 C CA . LEU B 1 190 ? 51.803 36.423 107.719 1.00 14.80 187 LEU B CA 1
ATOM 2946 C C . LEU B 1 190 ? 51.309 34.996 107.944 1.00 15.63 187 LEU B C 1
ATOM 2947 O O . LEU B 1 190 ? 51.163 34.230 106.991 1.00 18.10 187 LEU B O 1
ATOM 2952 N N . GLU B 1 191 ? 51.054 34.639 109.200 1.00 18.80 188 GLU B N 1
ATOM 2953 C CA . GLU B 1 191 ? 50.528 33.312 109.511 1.00 20.57 188 GLU B CA 1
ATOM 2954 C C . GLU B 1 191 ? 49.142 33.127 108.898 1.00 18.73 188 GLU B C 1
ATOM 2955 O O . GLU B 1 191 ? 48.807 32.050 108.406 1.00 19.17 188 GLU B O 1
ATOM 2961 N N . GLN B 1 192 ? 48.339 34.185 108.928 1.00 15.79 189 GLN B N 1
ATOM 2962 C CA . GLN B 1 192 ? 47.017 34.148 108.315 1.00 16.17 189 GLN B CA 1
ATOM 2963 C C . GLN B 1 192 ? 47.144 33.943 106.810 1.00 14.53 189 GLN B C 1
ATOM 2964 O O . GLN B 1 192 ? 46.432 33.132 106.223 1.00 13.77 189 GLN B O 1
ATOM 2970 N N . LEU B 1 193 ? 48.067 34.674 106.192 1.00 15.39 190 LEU B N 1
ATOM 2971 C CA . LEU B 1 193 ? 48.309 34.545 104.758 1.00 15.00 190 LEU B CA 1
ATOM 2972 C C . LEU B 1 193 ? 48.774 33.137 104.401 1.00 18.52 190 LEU B C 1
ATOM 2973 O O . LEU B 1 193 ? 48.297 32.543 103.433 1.00 20.66 190 LEU B O 1
ATOM 2978 N N . SER B 1 194 ? 49.711 32.616 105.189 1.00 14.70 191 SER B N 1
ATOM 2979 C CA . SER B 1 194 ? 50.265 31.287 104.962 1.00 14.05 191 SER B CA 1
ATOM 2980 C C . SER B 1 194 ? 49.199 30.200 105.072 1.00 17.54 191 SER B C 1
ATOM 2981 O O . SER B 1 194 ? 49.175 29.263 104.276 1.00 15.04 191 SER B O 1
ATOM 2984 N N . THR B 1 195 ? 48.326 30.320 106.067 1.00 16.33 192 THR B N 1
ATOM 2985 C CA . THR B 1 195 ? 47.241 29.360 106.239 1.00 17.97 192 THR B CA 1
ATOM 2986 C C . THR B 1 195 ? 46.390 29.321 104.979 1.00 18.77 192 THR B C 1
ATOM 2987 O O . THR B 1 195 ? 46.120 28.250 104.426 1.00 19.27 192 THR B O 1
ATOM 2991 N N . VAL B 1 196 ? 45.986 30.502 104.524 1.00 16.38 193 VAL B N 1
ATOM 2992 C CA . VAL B 1 196 ? 45.154 30.626 103.336 1.00 20.84 193 VAL B CA 1
ATOM 2993 C C . VAL B 1 196 ? 45.855 30.076 102.100 1.00 20.91 193 VAL B C 1
ATOM 2994 O O . VAL B 1 196 ? 45.299 29.249 101.381 1.00 18.96 193 VAL B O 1
ATOM 2998 N N . LEU B 1 197 ? 47.080 30.532 101.861 1.00 19.97 194 LEU B N 1
ATOM 2999 C CA . LEU B 1 197 ? 47.821 30.116 100.676 1.00 21.44 194 LEU B CA 1
ATOM 3000 C C . LEU B 1 197 ? 48.158 28.626 100.692 1.00 24.49 194 LEU B C 1
ATOM 3001 O O . LEU B 1 197 ? 48.145 27.972 99.649 1.00 26.36 194 LEU B O 1
ATOM 3006 N N . THR B 1 198 ? 48.454 28.093 101.875 1.00 22.49 195 THR B N 1
ATOM 3007 C CA . THR B 1 198 ? 48.789 26.679 102.006 1.00 24.73 195 THR B CA 1
ATOM 3008 C C . THR B 1 198 ? 47.576 25.805 101.713 1.00 31.21 195 THR B C 1
ATOM 3009 O O . THR B 1 198 ? 47.660 24.852 100.940 1.00 32.28 195 THR B O 1
ATOM 3013 N N . GLU B 1 199 ? 46.450 26.136 102.335 1.00 33.77 196 GLU B N 1
ATOM 3014 C CA . GLU B 1 199 ? 45.217 25.385 102.131 1.00 38.58 196 GLU B CA 1
ATOM 3015 C C . GLU B 1 199 ? 44.707 25.523 100.699 1.00 41.06 196 GLU B C 1
ATOM 3016 O O . GLU B 1 199 ? 43.952 24.678 100.217 1.00 41.55 196 GLU B O 1
ATOM 3022 N N . ALA B 1 200 ? 45.123 26.589 100.023 1.00 39.23 197 ALA B N 1
ATOM 3023 C CA . ALA B 1 200 ? 44.754 26.799 98.628 1.00 38.79 197 ALA B CA 1
ATOM 3024 C C . ALA B 1 200 ? 45.564 25.889 97.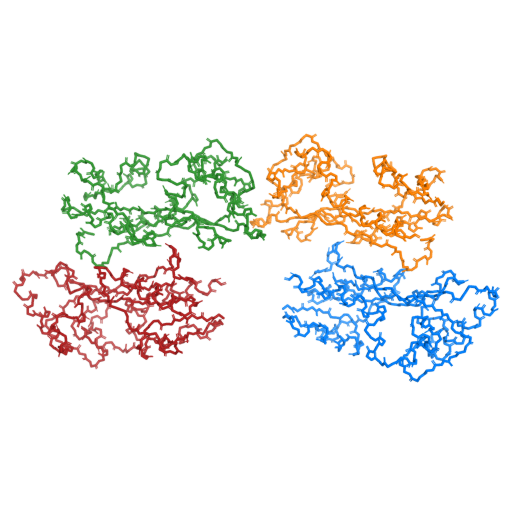709 1.00 40.70 197 ALA B C 1
ATOM 3025 O O . ALA B 1 200 ? 45.037 25.343 96.739 1.00 43.02 197 ALA B O 1
ATOM 3035 N N . LEU C 1 5 ? 50.943 62.677 173.810 1.00 30.65 2 LEU C N 1
ATOM 3036 C CA . LEU C 1 5 ? 50.199 61.447 173.567 1.00 27.14 2 LEU C CA 1
ATOM 3037 C C . LEU C 1 5 ? 51.135 60.299 173.191 1.00 27.25 2 LEU C C 1
ATOM 3038 O O . LEU C 1 5 ? 52.007 60.451 172.335 1.00 25.50 2 LEU C O 1
ATOM 3043 N N . GLU C 1 6 ? 50.952 59.155 173.842 1.00 24.98 3 GLU C N 1
ATOM 3044 C CA . GLU C 1 6 ? 51.758 57.973 173.558 1.00 23.14 3 GLU C CA 1
ATOM 3045 C C . GLU C 1 6 ? 50.893 56.844 173.008 1.00 19.75 3 GLU C C 1
ATOM 3046 O O . GLU C 1 6 ? 49.857 56.505 173.580 1.00 21.45 3 GLU C O 1
ATOM 3052 N N . ILE C 1 7 ? 51.321 56.273 171.887 1.00 12.13 4 ILE C N 1
ATOM 3053 C CA . ILE C 1 7 ? 50.601 55.174 171.258 1.00 15.91 4 ILE C CA 1
ATOM 3054 C C . ILE C 1 7 ? 51.552 54.002 171.057 1.00 15.43 4 ILE C C 1
ATOM 3055 O O . ILE C 1 7 ? 52.678 54.182 170.596 1.00 15.22 4 ILE C O 1
ATOM 3060 N N . VAL C 1 8 ? 51.108 52.804 171.424 1.00 12.76 5 VAL C N 1
ATOM 3061 C CA . VAL C 1 8 ? 51.941 51.618 171.272 1.00 11.95 5 VAL C CA 1
ATOM 3062 C C . VAL C 1 8 ? 51.804 51.062 169.865 1.00 12.06 5 VAL C C 1
ATOM 3063 O O . VAL C 1 8 ? 50.693 50.912 169.364 1.00 12.25 5 VAL C O 1
ATOM 3067 N N . LEU C 1 9 ? 52.935 50.769 169.228 1.00 11.54 6 LEU C N 1
ATOM 3068 C CA . LEU C 1 9 ? 52.942 50.134 167.917 1.00 13.56 6 LEU C CA 1
ATOM 3069 C C . LEU C 1 9 ? 53.101 48.629 168.088 1.00 13.51 6 LEU C C 1
ATOM 3070 O O . LEU C 1 9 ? 54.135 48.158 168.561 1.00 14.25 6 LEU C O 1
ATOM 3075 N N . ALA C 1 10 ? 52.073 47.881 167.703 1.00 13.06 7 ALA C N 1
ATOM 3076 C CA . ALA C 1 10 ? 52.074 46.430 167.861 1.00 17.85 7 ALA C CA 1
ATOM 3077 C C . ALA C 1 10 ? 52.794 45.770 166.693 1.00 23.77 7 ALA C C 1
ATOM 3078 O O . ALA C 1 10 ? 52.201 45.004 165.930 1.00 26.58 7 ALA C O 1
ATOM 3080 N N . SER C 1 11 ? 54.077 46.084 166.562 1.00 22.92 8 SER C N 1
ATOM 3081 C CA . SER C 1 11 ? 54.907 45.564 165.486 1.00 19.15 8 SER C CA 1
ATOM 3082 C C . SER C 1 11 ? 56.366 45.663 165.895 1.00 16.23 8 SER C C 1
ATOM 3083 O O . SER C 1 11 ? 56.774 46.645 166.522 1.00 14.77 8 SER C O 1
ATOM 3086 N N . GLN C 1 12 ? 57.144 44.644 165.541 1.00 18.53 9 GLN C N 1
ATOM 3087 C CA . GLN C 1 12 ? 58.582 44.636 165.793 1.00 23.87 9 GLN C CA 1
ATOM 3088 C C . GLN C 1 12 ? 59.345 45.109 164.563 1.00 21.36 9 GLN C C 1
ATOM 3089 O O . GLN C 1 12 ? 60.574 45.106 164.547 1.00 19.50 9 GLN C O 1
ATOM 3095 N N . ASN C 1 13 ? 58.611 45.499 163.527 1.00 16.85 10 ASN C N 1
ATOM 3096 C CA . ASN C 1 13 ? 59.228 45.902 162.273 1.00 16.16 10 ASN C CA 1
ATOM 3097 C C . ASN C 1 13 ? 59.832 47.298 162.365 1.00 13.38 10 ASN C C 1
ATOM 3098 O O . ASN C 1 13 ? 59.120 48.270 162.594 1.00 10.79 10 ASN C O 1
ATOM 3103 N N . SER C 1 14 ? 61.149 47.391 162.189 1.00 16.21 11 SER C N 1
ATOM 3104 C CA . SER C 1 14 ? 61.850 48.669 162.298 1.00 14.78 11 SER C CA 1
ATOM 3105 C C . SER C 1 14 ? 61.432 49.654 161.206 1.00 13.69 11 SER C C 1
ATOM 3106 O O . SER C 1 14 ? 61.307 50.853 161.458 1.00 15.65 11 SER C O 1
ATOM 3109 N N . SER C 1 15 ? 61.222 49.146 159.995 1.00 10.07 12 SER C N 1
ATOM 3110 C CA . SER C 1 15 ? 60.771 49.978 158.880 1.00 15.68 12 SER C CA 1
ATOM 3111 C C . SER C 1 15 ? 59.418 50.635 159.141 1.00 15.56 12 SER C C 1
ATOM 3112 O O . SER C 1 15 ? 59.225 51.808 158.831 1.00 17.56 12 SER C O 1
ATOM 3115 N N . LYS C 1 16 ? 58.479 49.874 159.693 1.00 15.95 13 LYS C N 1
ATOM 3116 C CA . LYS C 1 16 ? 57.143 50.401 159.954 1.00 14.92 13 LYS C CA 1
ATOM 3117 C C . LYS C 1 16 ? 57.160 51.515 160.999 1.00 16.62 13 LYS C C 1
ATOM 3118 O O . LYS C 1 16 ? 56.440 52.501 160.875 1.00 18.38 13 LYS C O 1
ATOM 3124 N N . LEU C 1 17 ? 57.978 51.351 162.033 1.00 14.37 14 LEU C N 1
ATOM 3125 C CA . LEU C 1 17 ? 58.141 52.396 163.036 1.00 14.11 14 LEU C CA 1
ATOM 3126 C C . LEU C 1 17 ? 58.769 53.635 162.409 1.00 17.76 14 LEU C C 1
ATOM 3127 O O . LEU C 1 17 ? 58.327 54.758 162.655 1.00 14.09 14 LEU C O 1
ATOM 3132 N N . ALA C 1 18 ? 59.800 53.421 161.595 1.00 19.74 15 ALA C N 1
ATOM 3133 C CA . ALA C 1 18 ? 60.504 54.517 160.940 1.00 24.00 15 ALA C CA 1
ATOM 3134 C C . ALA C 1 18 ? 59.569 55.308 160.034 1.00 25.67 15 ALA C C 1
ATOM 3135 O O . ALA C 1 18 ? 59.552 56.537 160.071 1.00 28.04 15 ALA C O 1
ATOM 3137 N N . GLU C 1 19 ? 58.787 54.602 159.224 1.00 25.73 16 GLU C N 1
ATOM 3138 C CA . GLU C 1 19 ? 57.830 55.256 158.335 1.00 27.68 16 GLU C CA 1
ATOM 3139 C C . GLU C 1 19 ? 56.824 56.078 159.134 1.00 26.07 16 GLU C C 1
ATOM 3140 O O . GLU C 1 19 ? 56.468 57.192 158.748 1.00 26.48 16 GLU C O 1
ATOM 3154 N N . GLN C 1 21 ? 57.132 57.373 162.260 1.00 21.58 18 GLN C N 1
ATOM 3155 C CA . GLN C 1 21 ? 57.800 58.545 162.819 1.00 22.05 18 GLN C CA 1
ATOM 3156 C C . GLN C 1 21 ? 58.000 59.639 161.774 1.00 19.77 18 GLN C C 1
ATOM 3157 O O . GLN C 1 21 ? 57.729 60.811 162.034 1.00 19.42 18 GLN C O 1
ATOM 3163 N N . GLU C 1 22 ? 58.481 59.255 160.597 1.00 20.22 19 GLU C N 1
ATOM 3164 C CA . GLU C 1 22 ? 58.655 60.202 159.503 1.00 21.35 19 GLU C CA 1
ATOM 3165 C C . GLU C 1 22 ? 57.320 60.858 159.160 1.00 21.33 19 GLU C C 1
ATOM 3166 O O . GLU C 1 22 ? 57.219 62.082 159.077 1.00 23.95 19 GLU C O 1
ATOM 3172 N N . LEU C 1 23 ? 56.298 60.030 158.972 1.00 19.42 20 LEU C N 1
ATOM 3173 C CA . LEU C 1 23 ? 54.962 60.496 158.610 1.00 21.24 20 LEU C CA 1
ATOM 3174 C C . LEU C 1 23 ? 54.397 61.507 159.606 1.00 21.63 20 LEU C C 1
ATOM 3175 O O . LEU C 1 23 ? 53.862 62.542 159.213 1.00 23.82 20 LEU C O 1
ATOM 3180 N N . LEU C 1 24 ? 54.522 61.211 160.895 1.00 20.82 21 LEU C N 1
ATOM 3181 C CA . LEU C 1 24 ? 53.913 62.045 161.926 1.00 23.11 21 LEU C CA 1
ATOM 3182 C C . LEU C 1 24 ? 54.920 62.916 162.668 1.00 24.03 21 LEU C C 1
ATOM 3183 O O . LEU C 1 24 ? 54.694 63.294 163.817 1.00 24.20 21 LEU C O 1
ATOM 3188 N N . ARG C 1 25 ? 56.022 63.247 162.007 1.00 24.65 22 ARG C N 1
ATOM 3189 C CA . ARG C 1 25 ? 57.096 63.993 162.657 1.00 27.07 22 ARG C CA 1
ATOM 3190 C C . ARG C 1 25 ? 56.638 65.346 163.208 1.00 26.45 22 ARG C C 1
ATOM 3191 O O . ARG C 1 25 ? 57.205 65.850 164.177 1.00 27.38 22 ARG C O 1
ATOM 3199 N N . ASP C 1 26 ? 55.609 65.924 162.596 1.00 25.16 23 ASP C N 1
ATOM 3200 C CA . ASP C 1 26 ? 55.125 67.244 162.996 1.00 28.92 23 ASP C CA 1
ATOM 3201 C C . ASP C 1 26 ? 54.062 67.179 164.088 1.00 28.84 23 ASP C C 1
ATOM 3202 O O . ASP C 1 26 ? 53.654 68.204 164.628 1.00 29.74 23 ASP C O 1
ATOM 3207 N N . LEU C 1 27 ? 53.614 65.970 164.408 1.00 29.48 24 LEU C N 1
ATOM 3208 C CA . LEU C 1 27 ? 52.577 65.787 165.419 1.00 28.69 24 LEU C CA 1
ATOM 3209 C C . LEU C 1 27 ? 53.172 65.499 166.793 1.00 29.74 24 LEU C C 1
ATOM 3210 O O . LEU C 1 27 ? 54.224 64.871 166.903 1.00 34.36 24 LEU C O 1
ATOM 3215 N N . GLU C 1 28 ? 52.494 65.958 167.840 1.00 28.04 25 GLU C N 1
ATOM 3216 C CA . GLU C 1 28 ? 52.931 65.674 169.201 1.00 27.89 25 GLU C CA 1
ATOM 3217 C C . GLU C 1 28 ? 52.464 64.294 169.641 1.00 24.99 25 GLU C C 1
ATOM 3218 O O . GLU C 1 28 ? 51.645 64.161 170.551 1.00 23.57 25 GLU C O 1
ATOM 3224 N N . ILE C 1 29 ? 52.984 63.269 168.973 1.00 23.20 26 ILE C N 1
ATOM 3225 C CA . ILE C 1 29 ? 52.699 61.888 169.334 1.00 20.50 26 ILE C CA 1
ATOM 3226 C C . ILE C 1 29 ? 53.988 61.081 169.368 1.00 22.68 26 ILE C C 1
ATOM 3227 O O . ILE C 1 29 ? 54.842 61.216 168.487 1.00 21.67 26 ILE C O 1
ATOM 3232 N N . LYS C 1 30 ? 54.126 60.241 170.386 1.00 22.86 27 LYS C N 1
ATOM 3233 C CA . LYS C 1 30 ? 55.248 59.318 170.455 1.00 21.24 27 LYS C CA 1
ATOM 3234 C C . LYS C 1 30 ? 54.770 57.880 170.319 1.00 18.25 27 LYS C C 1
ATOM 3235 O O . LYS C 1 30 ? 53.900 57.429 171.066 1.00 14.88 27 LYS C O 1
ATOM 3241 N N . PHE C 1 31 ? 55.339 57.168 169.352 1.00 18.75 28 PHE C N 1
ATOM 3242 C CA . PHE C 1 31 ? 55.000 55.771 169.136 1.00 21.40 28 PHE C CA 1
ATOM 3243 C C . PHE C 1 31 ? 56.024 54.869 169.803 1.00 25.72 28 PHE C C 1
ATOM 3244 O O . PHE C 1 31 ? 57.211 54.909 169.481 1.00 27.42 28 PHE C O 1
ATOM 3252 N N . ILE C 1 32 ? 55.553 54.060 170.742 1.00 25.25 29 ILE C N 1
ATOM 3253 C CA . ILE C 1 32 ? 56.418 53.147 171.470 1.00 22.74 29 ILE C CA 1
ATOM 3254 C C . ILE C 1 32 ? 56.214 51.718 170.976 1.00 19.03 29 ILE C C 1
ATOM 3255 O O . ILE C 1 32 ? 55.102 51.193 171.027 1.00 17.65 29 ILE C O 1
ATOM 3260 N N . PRO C 1 33 ? 57.291 51.081 170.492 1.00 17.50 30 PRO C N 1
ATOM 3261 C CA . PRO C 1 33 ? 57.197 49.688 170.040 1.00 15.88 30 PRO C CA 1
ATOM 3262 C C . PRO C 1 33 ? 56.742 48.816 171.199 1.00 16.56 30 PRO C C 1
ATOM 3263 O O . PRO C 1 33 ? 57.152 49.071 172.332 1.00 18.55 30 PRO C O 1
ATOM 3267 N N . GLN C 1 34 ? 55.912 47.813 170.927 1.00 16.08 31 GLN C N 1
ATOM 3268 C CA . GLN C 1 34 ? 55.371 46.969 171.985 1.00 19.26 31 GLN C CA 1
ATOM 3269 C C . GLN C 1 34 ? 56.462 46.173 172.701 1.00 19.85 31 GLN C C 1
ATOM 3270 O O . GLN C 1 34 ? 56.237 45.639 173.787 1.00 19.04 31 GLN C O 1
ATOM 3276 N N . THR C 1 35 ? 57.640 46.095 172.092 1.00 19.64 32 THR C N 1
ATOM 3277 C CA . THR C 1 35 ? 58.762 45.404 172.719 1.00 18.56 32 THR C CA 1
ATOM 3278 C C . THR C 1 35 ? 59.275 46.151 173.947 1.00 19.99 32 THR C C 1
ATOM 3279 O O . THR C 1 35 ? 59.936 45.568 174.801 1.00 21.81 32 THR C O 1
ATOM 3283 N N . GLU C 1 36 ? 58.963 47.442 174.032 1.00 19.30 33 GLU C N 1
ATOM 3284 C CA . GLU C 1 36 ? 59.348 48.247 175.187 1.00 20.37 33 GLU C CA 1
ATOM 3285 C C . GLU C 1 36 ? 58.526 47.876 176.419 1.00 20.89 33 GLU C C 1
ATOM 3286 O O . GLU C 1 36 ? 58.845 48.288 177.535 1.00 16.50 33 GLU C O 1
ATOM 3292 N N . PHE C 1 37 ? 57.466 47.101 176.209 1.00 21.63 34 PHE C N 1
ATOM 3293 C CA . PHE C 1 37 ? 56.639 46.615 177.309 1.00 22.55 34 PHE C CA 1
ATOM 3294 C C . PHE C 1 37 ? 56.724 45.095 177.413 1.00 21.55 34 PHE C C 1
ATOM 3295 O O . PHE C 1 37 ? 55.945 44.468 178.138 1.00 21.69 34 PHE C O 1
ATOM 3303 N N . SER C 1 38 ? 57.667 44.511 176.682 1.00 26.59 35 SER C N 1
ATOM 3304 C CA . SER C 1 38 ? 57.826 43.060 176.631 1.00 28.75 35 SER C CA 1
ATOM 3305 C C . SER C 1 38 ? 56.517 42.354 176.288 1.00 30.77 35 SER C C 1
ATOM 3306 O O . SER C 1 38 ? 56.167 41.349 176.905 1.00 32.03 35 SER C O 1
ATOM 3309 N N . VAL C 1 39 ? 55.796 42.883 175.305 1.00 30.17 36 VAL C N 1
ATOM 3310 C CA . VAL C 1 39 ? 54.548 42.268 174.867 1.00 30.68 36 VAL C CA 1
ATOM 3311 C C . VAL C 1 39 ? 54.821 41.041 174.001 1.00 36.78 36 VAL C C 1
ATOM 3312 O O . VAL C 1 39 ? 55.557 41.125 173.021 1.00 38.60 36 VAL C O 1
ATOM 3316 N N . PRO C 1 40 ? 54.229 39.893 174.360 1.00 40.82 37 PRO C N 1
ATOM 3317 C CA . PRO C 1 40 ? 54.373 38.681 173.547 1.00 44.31 37 PRO C CA 1
ATOM 3318 C C . PRO C 1 40 ? 53.454 38.719 172.329 1.00 46.36 37 PRO C C 1
ATOM 3319 O O . PRO C 1 40 ? 52.295 39.102 172.458 1.00 43.01 37 PRO C O 1
ATOM 3323 N N . ASP C 1 41 ? 53.970 38.329 171.167 1.00 52.03 38 ASP C N 1
ATOM 3324 C CA . ASP C 1 41 ? 53.175 38.308 169.941 1.00 52.09 38 ASP C CA 1
ATOM 3325 C C . ASP C 1 41 ? 52.030 37.299 170.029 1.00 47.64 38 ASP C C 1
ATOM 3326 O O . ASP C 1 41 ? 52.230 36.151 170.425 1.00 50.01 38 ASP C O 1
ATOM 3331 N N . ILE C 1 42 ? 50.836 37.738 169.645 1.00 40.51 39 ILE C N 1
ATOM 3332 C CA . ILE C 1 42 ? 49.628 36.928 169.769 1.00 35.54 39 ILE C CA 1
ATOM 3333 C C . ILE C 1 42 ? 49.216 36.301 168.433 1.00 32.91 39 ILE C C 1
ATOM 3334 O O . ILE C 1 42 ? 49.589 36.788 167.366 1.00 31.08 39 ILE C O 1
ATOM 3339 N N . GLU C 1 43 ? 48.442 35.221 168.502 1.00 32.11 40 GLU C N 1
ATOM 3340 C CA . GLU C 1 43 ? 48.043 34.471 167.313 1.00 33.68 40 GLU C CA 1
ATOM 3341 C C . GLU C 1 43 ? 46.949 35.163 166.499 1.00 30.75 40 GLU C C 1
ATOM 3342 O O . GLU C 1 43 ? 45.884 35.494 167.020 1.00 26.51 40 GLU C O 1
ATOM 3348 N N . GLU C 1 44 ? 47.222 35.371 165.215 1.00 30.59 41 GLU C N 1
ATOM 3349 C CA . GLU C 1 44 ? 46.256 35.988 164.315 1.00 28.34 41 GLU C CA 1
ATOM 3350 C C . GLU C 1 44 ? 45.328 34.937 163.722 1.00 26.13 41 GLU C C 1
ATOM 3351 O O . GLU C 1 44 ? 45.732 34.139 162.876 1.00 24.39 41 GLU C O 1
ATOM 3357 N N . THR C 1 45 ? 44.077 34.950 164.166 1.00 24.22 42 THR C N 1
ATOM 3358 C CA . THR C 1 45 ? 43.131 33.898 163.824 1.00 23.57 42 THR C CA 1
ATOM 3359 C C . THR C 1 45 ? 42.066 34.348 162.824 1.00 22.46 42 THR C C 1
ATOM 3360 O O . THR C 1 45 ? 41.198 33.565 162.443 1.00 28.13 42 THR C O 1
ATOM 3364 N N . GLY C 1 46 ? 42.136 35.604 162.393 1.00 17.20 43 GLY C N 1
ATOM 3365 C CA . GLY C 1 46 ? 41.119 36.158 161.517 1.00 16.14 43 GLY C CA 1
ATOM 3366 C C . GLY C 1 46 ? 41.193 35.686 160.077 1.00 16.84 43 GLY C C 1
ATOM 3367 O O . GLY C 1 46 ? 42.230 35.195 159.626 1.00 17.93 43 GLY C O 1
ATOM 3368 N N . SER C 1 47 ? 40.085 35.833 159.353 1.00 13.00 44 SER C N 1
ATOM 3369 C CA . SER C 1 47 ? 40.055 35.539 157.924 1.00 13.67 44 SER C CA 1
ATOM 3370 C C . SER C 1 47 ? 40.103 36.838 157.125 1.00 12.42 44 SER C C 1
ATOM 3371 O O . SER C 1 47 ? 40.045 36.830 155.899 1.00 11.38 44 SER C O 1
ATOM 3374 N N . THR C 1 48 ? 40.193 37.958 157.834 1.00 14.73 45 THR C N 1
ATOM 3375 C CA . THR C 1 48 ? 40.335 39.259 157.189 1.00 13.31 45 THR C CA 1
ATOM 3376 C C . THR C 1 48 ? 41.492 40.021 157.811 1.00 12.61 45 THR C C 1
ATOM 3377 O O . THR C 1 48 ? 41.839 39.791 158.972 1.00 11.04 45 THR C O 1
ATOM 3381 N N . PHE C 1 49 ? 42.082 40.931 157.039 1.00 7.32 46 PHE C N 1
ATOM 3382 C CA . PHE C 1 49 ? 43.163 41.764 157.540 1.00 12.58 46 PHE C CA 1
ATOM 3383 C C . PHE C 1 49 ? 42.711 42.576 158.751 1.00 13.14 46 PHE C C 1
ATOM 3384 O O . PHE C 1 49 ? 43.432 42.672 159.741 1.00 10.71 46 PHE C O 1
ATOM 3392 N N . VAL C 1 50 ? 41.512 43.147 158.677 1.00 12.71 47 VAL C N 1
ATOM 3393 C CA . VAL C 1 50 ? 41.028 44.007 159.752 1.00 9.58 47 VAL C CA 1
ATOM 3394 C C . VAL C 1 50 ? 40.840 43.242 161.064 1.00 11.97 47 VAL C C 1
ATOM 3395 O O . VAL C 1 50 ? 41.123 43.764 162.139 1.00 11.79 47 VAL C O 1
ATOM 3399 N N . GLU C 1 51 ? 40.376 42.001 160.976 1.00 8.76 48 GLU C N 1
ATOM 3400 C CA . GLU C 1 51 ? 40.230 41.172 162.168 1.00 11.13 48 GLU C CA 1
ATOM 3401 C C . GLU C 1 51 ? 41.575 40.975 162.864 1.00 10.92 48 GLU C C 1
ATOM 3402 O O . GLU C 1 51 ? 41.669 41.076 164.083 1.00 10.58 48 GLU C O 1
ATOM 3408 N N . ASN C 1 52 ? 42.617 40.705 162.083 1.00 10.07 49 ASN C N 1
ATOM 3409 C CA . ASN C 1 52 ? 43.952 40.506 162.649 1.00 9.43 49 ASN C CA 1
ATOM 3410 C C . ASN C 1 52 ? 44.552 41.794 163.202 1.00 11.47 49 ASN C C 1
ATOM 3411 O O . ASN C 1 52 ? 45.175 41.793 164.268 1.00 11.34 49 ASN C O 1
ATOM 3416 N N . ALA C 1 53 ? 44.357 42.893 162.483 1.00 11.38 50 ALA C N 1
ATOM 3417 C CA . ALA C 1 53 ? 44.829 44.186 162.957 1.00 12.15 50 ALA C CA 1
ATOM 3418 C C . ALA C 1 53 ? 44.210 44.500 164.317 1.00 12.60 50 ALA C C 1
ATOM 3419 O O . ALA C 1 53 ? 44.887 44.991 165.223 1.00 11.93 50 ALA C O 1
ATOM 3421 N N . ILE C 1 54 ? 42.919 44.209 164.452 1.00 10.07 51 ILE C N 1
ATOM 3422 C CA . ILE C 1 54 ? 42.215 44.423 165.711 1.00 12.57 51 ILE C CA 1
ATOM 3423 C C . ILE C 1 54 ? 42.720 43.484 166.807 1.00 16.52 51 ILE C C 1
ATOM 3424 O O . ILE C 1 54 ? 42.921 43.900 167.952 1.00 15.25 51 ILE C O 1
ATOM 3429 N N . ILE C 1 55 ? 42.912 42.216 166.457 1.00 13.68 52 ILE C N 1
ATOM 3430 C CA . ILE C 1 55 ? 43.466 41.245 167.396 1.00 13.87 52 ILE C CA 1
ATOM 3431 C C . ILE C 1 55 ? 44.796 41.733 167.970 1.00 13.54 52 ILE C C 1
ATOM 3432 O O . ILE C 1 55 ? 45.019 41.677 169.180 1.00 12.32 52 ILE C O 1
ATOM 3437 N N . LYS C 1 56 ? 45.673 42.219 167.094 1.00 10.11 53 LYS C N 1
ATOM 3438 C CA . LYS C 1 56 ? 47.001 42.668 167.509 1.00 11.52 53 LYS C CA 1
ATOM 3439 C C . LYS C 1 56 ? 46.945 43.989 168.279 1.00 11.50 53 LYS C C 1
ATOM 3440 O O . LYS C 1 56 ? 47.669 44.179 169.256 1.00 10.89 53 LYS C O 1
ATOM 3446 N N . ALA C 1 57 ? 46.089 44.904 167.841 1.00 12.24 54 ALA C N 1
ATOM 3447 C CA . ALA C 1 57 ? 45.979 46.188 168.523 1.00 14.93 54 ALA C CA 1
ATOM 3448 C C . ALA C 1 57 ? 45.340 46.033 169.905 1.00 15.61 54 ALA C C 1
ATOM 3449 O O . ALA C 1 57 ? 45.795 46.638 170.880 1.00 11.64 54 ALA C O 1
ATOM 3451 N N . ARG C 1 58 ? 44.295 45.213 169.988 1.00 16.29 55 ARG C N 1
ATOM 3452 C CA . ARG C 1 58 ? 43.614 44.983 171.257 1.00 12.57 55 ARG C CA 1
ATOM 3453 C C . ARG C 1 58 ? 44.571 44.379 172.276 1.00 13.52 55 ARG C C 1
ATOM 3454 O O . ARG C 1 58 ? 44.577 44.767 173.446 1.00 12.31 55 ARG C O 1
ATOM 3462 N N . HIS C 1 59 ? 45.373 43.425 171.814 1.00 13.10 56 HIS C N 1
ATOM 3463 C CA . HIS C 1 59 ? 46.344 42.735 172.655 1.00 17.37 56 HIS C CA 1
ATOM 3464 C C . HIS C 1 59 ? 47.399 43.702 173.192 1.00 18.92 56 HIS C C 1
ATOM 3465 O O . HIS C 1 59 ? 47.714 43.689 174.383 1.00 18.42 56 HIS C O 1
ATOM 3472 N N . ALA C 1 60 ? 47.943 44.534 172.308 1.00 17.64 57 ALA C N 1
ATOM 3473 C CA . ALA C 1 60 ? 48.931 45.533 172.704 1.00 17.88 57 ALA C CA 1
ATOM 3474 C C . ALA C 1 60 ? 48.354 46.480 173.749 1.00 18.07 57 ALA C C 1
ATOM 3475 O O . ALA C 1 60 ? 49.000 46.785 174.753 1.00 18.57 57 ALA C O 1
ATOM 3477 N N . ALA C 1 61 ? 47.134 46.946 173.502 1.00 13.24 58 ALA C N 1
ATOM 3478 C CA . ALA C 1 61 ? 46.472 47.883 174.401 1.00 11.86 58 ALA C CA 1
ATOM 3479 C C . ALA C 1 61 ? 46.237 47.258 175.769 1.00 17.80 58 ALA C C 1
ATOM 3480 O O . ALA C 1 61 ? 46.422 47.904 176.802 1.00 17.53 58 ALA C O 1
ATOM 3482 N N . LYS C 1 62 ? 45.821 45.997 175.766 1.00 18.61 59 LYS C N 1
ATOM 3483 C CA . LYS C 1 62 ? 45.530 45.280 176.998 1.00 21.65 59 LYS C CA 1
ATOM 3484 C C . LYS C 1 62 ? 46.788 45.070 177.833 1.00 22.16 59 LYS C C 1
ATOM 3485 O O . LYS C 1 62 ? 46.767 45.215 179.053 1.00 22.51 59 LYS C O 1
ATOM 3491 N N . GLN C 1 63 ? 47.884 44.729 177.165 1.00 23.04 60 GLN C N 1
ATOM 3492 C CA . GLN C 1 63 ? 49.129 44.398 177.848 1.00 25.89 60 GLN C CA 1
ATOM 3493 C C . GLN C 1 63 ? 49.976 45.618 178.211 1.00 25.10 60 GLN C C 1
ATOM 3494 O O . GLN C 1 63 ? 50.941 45.501 178.967 1.00 27.61 60 GLN C O 1
ATOM 3500 N N . THR C 1 64 ? 49.628 46.784 177.675 1.00 20.21 61 THR C N 1
ATOM 3501 C CA . THR C 1 64 ? 50.410 47.987 177.950 1.00 19.92 61 THR C CA 1
ATOM 3502 C C . THR C 1 64 ? 49.624 49.051 178.711 1.00 24.56 61 THR C C 1
ATOM 3503 O O . THR C 1 64 ? 50.212 49.884 179.401 1.00 26.00 61 THR C O 1
ATOM 3507 N N . GLY C 1 65 ? 48.302 49.026 178.578 1.00 22.04 62 GLY C N 1
ATOM 3508 C CA . GLY C 1 65 ? 47.457 50.016 179.224 1.00 21.06 62 GLY C CA 1
ATOM 3509 C C . GLY C 1 65 ? 47.431 51.343 178.488 1.00 20.08 62 GLY C C 1
ATOM 3510 O O . GLY C 1 65 ? 46.926 52.340 179.000 1.00 21.97 62 GLY C O 1
ATOM 3511 N N . LEU C 1 66 ? 47.980 51.354 177.278 1.00 19.27 63 LEU C N 1
ATOM 3512 C CA . LEU C 1 66 ? 47.987 52.547 176.441 1.00 16.45 63 LEU C CA 1
ATOM 3513 C C . LEU C 1 66 ? 47.201 52.292 175.162 1.00 15.47 63 LEU C C 1
ATOM 3514 O O . LEU C 1 66 ? 46.933 51.145 174.820 1.00 16.25 63 LEU C O 1
ATOM 3519 N N . PRO C 1 67 ? 46.829 53.364 174.445 1.00 17.72 64 PRO C N 1
ATOM 3520 C CA . PRO C 1 67 ? 46.245 53.171 173.115 1.00 19.14 64 PRO C CA 1
ATOM 3521 C C . PRO C 1 67 ? 47.244 52.415 172.252 1.00 16.94 64 PRO C C 1
ATOM 3522 O O . PRO C 1 67 ? 48.444 52.526 172.492 1.00 12.87 64 PRO C O 1
ATOM 3526 N N . ALA C 1 68 ? 46.771 51.657 171.270 1.00 14.89 65 ALA C N 1
ATOM 3527 C CA . ALA C 1 68 ? 47.679 50.836 170.477 1.00 15.03 65 ALA C CA 1
ATOM 3528 C C . ALA C 1 68 ? 47.285 50.766 169.008 1.00 17.41 65 ALA C C 1
ATOM 3529 O O . ALA C 1 68 ? 46.105 50.726 168.668 1.00 18.10 65 ALA C O 1
ATOM 3531 N N . LEU C 1 69 ? 48.292 50.742 168.144 1.00 17.61 66 LEU C N 1
ATOM 3532 C CA . LEU C 1 69 ? 48.078 50.706 166.707 1.00 13.76 66 LEU C CA 1
ATOM 3533 C C . LEU C 1 69 ? 48.696 49.447 166.117 1.00 10.94 66 LEU C C 1
ATOM 3534 O O . LEU C 1 69 ? 49.806 49.060 166.481 1.00 8.22 66 LEU C O 1
ATOM 3539 N N . ALA C 1 70 ? 47.975 48.798 165.211 1.00 9.55 67 ALA C N 1
ATOM 3540 C CA . ALA C 1 70 ? 48.520 47.629 164.533 1.00 9.25 67 ALA C CA 1
ATOM 3541 C C . ALA C 1 70 ? 48.035 47.588 163.094 1.00 9.09 67 ALA C C 1
ATOM 3542 O O . ALA C 1 70 ? 47.104 48.304 162.726 1.00 11.39 67 ALA C O 1
ATOM 3544 N N . ASP C 1 71 ? 48.675 46.761 162.276 1.00 8.85 68 ASP C N 1
ATOM 3545 C CA . ASP C 1 71 ? 48.219 46.565 160.909 1.00 13.06 68 ASP C CA 1
ATOM 3546 C C . ASP C 1 71 ? 48.313 45.104 160.513 1.00 13.71 68 ASP C C 1
ATOM 3547 O O . ASP C 1 71 ? 49.081 44.342 161.096 1.00 16.69 68 ASP C O 1
ATOM 3552 N N . ASP C 1 72 ? 47.501 44.714 159.539 1.00 12.50 69 ASP C N 1
ATOM 3553 C CA . ASP C 1 72 ? 47.716 43.463 158.830 1.00 12.06 69 ASP C CA 1
ATOM 3554 C C . ASP C 1 72 ? 47.646 43.750 157.340 1.00 11.08 69 ASP C C 1
ATOM 3555 O O . ASP C 1 72 ? 46.889 44.621 156.908 1.00 10.77 69 ASP C O 1
ATOM 3560 N N . SER C 1 73 ? 48.448 43.033 156.561 1.00 10.32 70 SER C N 1
ATOM 3561 C CA . SER C 1 73 ? 48.589 43.333 155.143 1.00 11.80 70 SER C CA 1
ATOM 3562 C C . SER C 1 73 ? 48.751 42.055 154.339 1.00 11.03 70 SER C C 1
ATOM 3563 O O . SER C 1 73 ? 49.135 41.019 154.877 1.00 9.52 70 SER C O 1
ATOM 3566 N N . GLY C 1 74 ? 48.470 42.128 153.045 1.00 9.07 71 GLY C N 1
ATOM 3567 C CA . GLY C 1 74 ? 48.569 40.949 152.214 1.00 10.14 71 GLY C CA 1
ATOM 3568 C C . GLY C 1 74 ? 48.223 41.191 150.764 1.00 11.64 71 GLY C C 1
ATOM 3569 O O . GLY C 1 74 ? 47.791 42.279 150.386 1.00 13.69 71 GLY C O 1
ATOM 3570 N N . LEU C 1 75 ? 48.419 40.154 149.958 1.00 11.66 72 LEU C N 1
ATOM 3571 C CA . LEU C 1 75 ? 48.181 40.194 148.523 1.00 11.16 72 LEU C CA 1
ATOM 3572 C C . LEU C 1 75 ? 46.952 39.364 148.184 1.00 14.38 72 LEU C C 1
ATOM 3573 O O . LEU C 1 75 ? 46.837 38.220 148.618 1.00 16.09 72 LEU C O 1
ATOM 3578 N N . THR C 1 76 ? 46.031 39.938 147.417 1.00 14.11 73 THR C N 1
ATOM 3579 C CA . THR C 1 76 ? 44.850 39.206 146.978 1.00 14.12 73 THR C CA 1
ATOM 3580 C C . THR C 1 76 ? 44.885 39.043 145.465 1.00 17.02 73 THR C C 1
ATOM 3581 O O . THR C 1 76 ? 45.078 40.016 144.735 1.00 18.49 73 THR C O 1
ATOM 3585 N N . ILE C 1 77 ? 44.711 37.807 145.005 1.00 13.77 74 ILE C N 1
ATOM 3586 C CA . ILE C 1 77 ? 44.759 37.495 143.582 1.00 11.56 74 ILE C CA 1
ATOM 3587 C C . ILE C 1 77 ? 43.391 37.009 143.095 1.00 15.73 74 ILE C C 1
ATOM 3588 O O . ILE C 1 77 ? 42.909 35.958 143.512 1.00 18.18 74 ILE C O 1
ATOM 3593 N N . ALA C 1 78 ? 42.773 37.787 142.211 1.00 14.10 75 ALA C N 1
ATOM 3594 C CA . ALA C 1 78 ? 41.406 37.523 141.768 1.00 19.42 75 ALA C CA 1
ATOM 3595 C C . ALA C 1 78 ? 41.202 36.100 141.254 1.00 22.55 75 ALA C C 1
ATOM 3596 O O . ALA C 1 78 ? 40.197 35.460 141.564 1.00 21.79 75 ALA C O 1
ATOM 3598 N N . ALA C 1 79 ? 42.157 35.611 140.469 1.00 22.32 76 ALA C N 1
ATOM 3599 C CA . ALA C 1 79 ? 42.051 34.283 139.872 1.00 23.61 76 ALA C CA 1
ATOM 3600 C C . ALA C 1 79 ? 42.166 33.183 140.919 1.00 23.01 76 ALA C C 1
ATOM 3601 O O . ALA C 1 79 ? 41.776 32.042 140.676 1.00 22.10 76 ALA C O 1
ATOM 3603 N N . LEU C 1 80 ? 42.703 33.528 142.083 1.00 20.01 77 LEU C N 1
ATOM 3604 C CA . LEU C 1 80 ? 42.885 32.550 143.148 1.00 19.37 77 LEU C CA 1
ATOM 3605 C C . LEU C 1 80 ? 41.891 32.790 144.278 1.00 19.60 77 LEU C C 1
ATOM 3606 O O . LEU C 1 80 ? 42.120 32.379 145.415 1.00 19.39 77 LEU C O 1
ATOM 3611 N N . ASN C 1 81 ? 40.789 33.459 143.953 1.00 24.07 78 ASN C N 1
ATOM 3612 C CA . ASN C 1 81 ? 39.760 33.792 144.932 1.00 23.92 78 ASN C CA 1
ATOM 3613 C C . ASN C 1 81 ? 40.326 34.584 146.108 1.00 23.58 78 ASN C C 1
ATOM 3614 O O . ASN C 1 81 ? 40.021 34.299 147.269 1.00 21.44 78 ASN C O 1
ATOM 3619 N N . SER C 1 82 ? 41.163 35.569 145.787 1.00 19.35 79 SER C N 1
ATOM 3620 C CA . SER C 1 82 ? 41.743 36.487 146.770 1.00 19.14 79 SER C CA 1
ATOM 3621 C C . SER C 1 82 ? 42.901 35.907 147.591 1.00 18.80 79 SER C C 1
ATOM 3622 O O . SER C 1 82 ? 43.387 36.552 148.519 1.00 16.23 79 SER C O 1
ATOM 3625 N N . ALA C 1 83 ? 43.343 34.701 147.250 1.00 16.49 80 ALA C N 1
ATOM 3626 C CA . ALA C 1 83 ? 44.525 34.129 147.885 1.00 17.10 80 ALA C CA 1
ATOM 3627 C C . ALA C 1 83 ? 45.764 34.854 147.367 1.00 15.07 80 ALA C C 1
ATOM 3628 O O . ALA C 1 83 ? 45.725 35.442 146.286 1.00 13.49 80 ALA C O 1
ATOM 3630 N N . PRO C 1 84 ? 46.869 34.823 148.131 1.00 13.16 81 PRO C N 1
ATOM 3631 C CA . PRO C 1 84 ? 47.025 34.167 149.435 1.00 13.98 81 PRO C CA 1
ATOM 3632 C C . PRO C 1 84 ? 46.307 34.928 150.540 1.00 15.10 81 PRO C C 1
ATOM 3633 O O . PRO C 1 84 ? 46.057 34.371 151.609 1.00 15.92 81 PRO C O 1
ATOM 3637 N N . GLY C 1 85 ? 45.990 36.191 150.274 1.00 17.58 82 GLY C N 1
ATOM 3638 C CA . GLY C 1 85 ? 45.211 37.008 151.187 1.00 18.33 82 GLY C CA 1
ATOM 3639 C C . GLY C 1 85 ? 45.726 37.014 152.609 1.00 17.64 82 GLY C C 1
ATOM 3640 O O . GLY C 1 85 ? 46.871 37.387 152.868 1.00 16.62 82 GLY C O 1
ATOM 3641 N N . VAL C 1 86 ? 44.872 36.597 153.537 1.00 18.90 83 VAL C N 1
ATOM 3642 C CA . VAL C 1 86 ? 45.218 36.614 154.950 1.00 14.40 83 VAL C CA 1
ATOM 3643 C C . VAL C 1 86 ? 46.345 35.626 155.253 1.00 17.22 83 VAL C C 1
ATOM 3644 O O . VAL C 1 86 ? 46.971 35.688 156.309 1.00 18.08 83 VAL C O 1
ATOM 3648 N N . PHE C 1 87 ? 46.613 34.730 154.308 1.00 16.31 84 PHE C N 1
ATOM 3649 C CA . PHE C 1 87 ? 47.695 33.761 154.451 1.00 19.64 84 PHE C CA 1
ATOM 3650 C C . PHE C 1 87 ? 48.953 34.183 153.684 1.00 20.60 84 PHE C C 1
ATOM 3651 O O . PHE C 1 87 ? 49.857 33.374 153.466 1.00 22.14 84 PHE C O 1
ATOM 3659 N N . SER C 1 88 ? 49.010 35.450 153.282 1.00 18.05 85 SER C N 1
ATOM 3660 C CA . SER C 1 88 ? 50.139 35.955 152.501 1.00 17.88 85 SER C CA 1
ATOM 3661 C C . SER C 1 88 ? 51.486 35.683 153.169 1.00 17.92 85 SER C C 1
ATOM 3662 O O . SER C 1 88 ? 52.459 35.347 152.497 1.00 16.69 85 SER C O 1
ATOM 3665 N N . SER C 1 89 ? 51.535 35.832 154.490 1.00 20.01 86 SER C N 1
ATOM 3666 C CA . SER C 1 89 ? 52.774 35.652 155.240 1.00 27.40 86 SER C CA 1
ATOM 3667 C C . SER C 1 89 ? 53.039 34.198 155.643 1.00 33.42 86 SER C C 1
ATOM 3668 O O . SER C 1 89 ? 54.059 33.899 156.265 1.00 37.32 86 SER C O 1
ATOM 3671 N N . ARG C 1 90 ? 52.125 33.300 155.287 1.00 31.50 87 ARG C N 1
ATOM 3672 C CA . ARG C 1 90 ? 52.268 31.884 155.620 1.00 32.66 87 ARG C CA 1
ATOM 3673 C C . ARG C 1 90 ? 52.163 31.004 154.378 1.00 34.67 87 ARG C C 1
ATOM 3674 O O . ARG C 1 90 ? 52.194 29.777 154.475 1.00 36.97 87 ARG C O 1
ATOM 3682 N N . TYR C 1 91 ? 52.055 31.638 153.216 1.00 34.42 88 TYR C N 1
ATOM 3683 C CA . TYR C 1 91 ? 51.605 30.968 151.994 1.00 35.47 88 TYR C CA 1
ATOM 3684 C C . TYR C 1 91 ? 52.291 29.643 151.630 1.00 37.65 88 TYR C C 1
ATOM 3685 O O . TYR C 1 91 ? 51.619 28.635 151.415 1.00 43.21 88 TYR C O 1
ATOM 3694 N N . ALA C 1 92 ? 53.616 29.643 151.546 1.00 34.91 89 ALA C N 1
ATOM 3695 C CA . ALA C 1 92 ? 54.337 28.436 151.141 1.00 30.86 89 ALA C CA 1
ATOM 3696 C C . ALA C 1 92 ? 54.950 27.712 152.337 1.00 29.81 89 ALA C C 1
ATOM 3697 O O . ALA C 1 92 ? 55.902 26.943 152.192 1.00 30.52 89 ALA C O 1
ATOM 3699 N N . GLY C 1 93 ? 54.386 27.953 153.515 1.00 30.49 90 GLY C N 1
ATOM 3700 C CA . GLY C 1 93 ? 54.958 27.465 154.757 1.00 34.21 90 GLY C CA 1
ATOM 3701 C C . GLY C 1 93 ? 55.330 28.650 155.628 1.00 35.73 90 GLY C C 1
ATOM 3702 O O . GLY C 1 93 ? 55.632 29.728 155.117 1.00 31.45 90 GLY C O 1
ATOM 3703 N N . LYS C 1 94 ? 55.311 28.460 156.943 1.00 39.81 91 LYS C N 1
ATOM 3704 C CA . LYS C 1 94 ? 55.522 29.570 157.868 1.00 42.51 91 LYS C CA 1
ATOM 3705 C C . LYS C 1 94 ? 56.946 30.124 157.847 1.00 39.96 91 LYS C C 1
ATOM 3706 O O . LYS C 1 94 ? 57.172 31.279 158.209 1.00 40.57 91 LYS C O 1
ATOM 3712 N N . ASN C 1 95 ? 57.901 29.306 157.419 1.00 36.42 92 ASN C N 1
ATOM 3713 C CA . ASN C 1 95 ? 59.291 29.745 157.344 1.00 34.56 92 ASN C CA 1
ATOM 3714 C C . ASN C 1 95 ? 59.827 29.789 155.918 1.00 28.66 92 ASN C C 1
ATOM 3715 O O . ASN C 1 95 ? 61.037 29.793 155.706 1.00 31.82 92 ASN C O 1
ATOM 3720 N N . ALA C 1 96 ? 58.924 29.819 154.945 1.00 22.60 93 ALA C N 1
ATOM 3721 C CA . ALA C 1 96 ? 59.321 29.907 153.544 1.00 22.63 93 ALA C CA 1
ATOM 3722 C C . ALA C 1 96 ? 59.985 31.250 153.263 1.00 18.54 93 ALA C C 1
ATOM 3723 O O . ALA C 1 96 ? 59.702 32.241 153.933 1.00 18.10 93 ALA C O 1
ATOM 3725 N N . THR C 1 97 ? 60.873 31.281 152.275 1.00 13.23 94 THR C N 1
ATOM 3726 C CA . THR C 1 97 ? 61.527 32.527 151.887 1.00 11.56 94 THR C CA 1
ATOM 3727 C C . THR C 1 97 ? 60.596 33.352 151.005 1.00 13.95 94 THR C C 1
ATOM 3728 O O . THR C 1 97 ? 59.605 32.835 150.495 1.00 11.97 94 THR C O 1
ATOM 3732 N N . ASP C 1 98 ? 60.905 34.634 150.833 1.00 13.67 95 ASP C N 1
ATOM 3733 C CA . ASP C 1 98 ? 60.115 35.469 149.937 1.00 14.27 95 ASP C CA 1
ATOM 3734 C C . ASP C 1 98 ? 60.112 34.875 148.533 1.00 13.70 95 ASP C C 1
ATOM 3735 O O . ASP C 1 98 ? 59.075 34.828 147.869 1.00 11.85 95 ASP C O 1
ATOM 3740 N N . ALA C 1 99 ? 61.278 34.420 148.085 1.00 10.31 96 ALA C N 1
ATOM 3741 C CA . ALA C 1 99 ? 61.406 33.835 146.756 1.00 11.29 96 ALA C CA 1
ATOM 3742 C C . ALA C 1 99 ? 60.535 32.586 146.622 1.00 13.40 96 ALA C C 1
ATOM 3743 O O . ALA C 1 99 ? 59.902 32.369 145.590 1.00 14.09 96 ALA C O 1
ATOM 3745 N N . GLU C 1 100 ? 60.499 31.775 147.674 1.00 13.46 97 GLU C N 1
ATOM 3746 C CA . GLU C 1 100 ? 59.647 30.588 147.694 1.00 15.85 97 GLU C CA 1
ATOM 3747 C C . GLU C 1 100 ? 58.173 30.945 147.539 1.00 16.34 97 GLU C C 1
ATOM 3748 O O . GLU C 1 100 ? 57.456 30.314 146.763 1.00 13.52 97 GLU C O 1
ATOM 3754 N N . ARG C 1 101 ? 57.723 31.949 148.284 1.00 16.36 98 ARG C N 1
ATOM 3755 C CA . ARG C 1 101 ? 56.325 32.370 148.223 1.00 13.30 98 ARG C CA 1
ATOM 3756 C C . ARG C 1 101 ? 55.978 32.882 146.830 1.00 12.32 98 ARG C C 1
ATOM 3757 O O . ARG C 1 101 ? 54.901 32.600 146.304 1.00 13.05 98 ARG C O 1
ATOM 3765 N N . ILE C 1 102 ? 56.893 33.641 146.240 1.00 11.06 99 ILE C N 1
ATOM 3766 C CA . ILE C 1 102 ? 56.708 34.142 144.882 1.00 10.31 99 ILE C CA 1
ATOM 3767 C C . ILE C 1 102 ? 56.479 32.997 143.897 1.00 15.14 99 ILE C C 1
ATOM 3768 O O . ILE C 1 102 ? 55.524 33.012 143.120 1.00 17.13 99 ILE C O 1
ATOM 3773 N N . GLN C 1 103 ? 57.351 31.997 143.947 1.00 16.40 100 GLN C N 1
ATOM 3774 C CA . GLN C 1 103 ? 57.253 30.860 143.039 1.00 21.32 100 GLN C CA 1
ATOM 3775 C C . GLN C 1 103 ? 55.934 30.106 143.199 1.00 21.33 100 GLN C C 1
ATOM 3776 O O . GLN C 1 103 ? 55.334 29.677 142.215 1.00 19.60 100 GLN C O 1
ATOM 3782 N N . LYS C 1 104 ? 55.476 29.957 144.437 1.00 20.48 101 LYS C N 1
ATOM 3783 C CA . LYS C 1 104 ? 54.208 29.277 144.688 1.00 19.36 101 LYS C CA 1
ATOM 3784 C C . LYS C 1 104 ? 53.028 30.043 144.088 1.00 18.59 101 LYS C C 1
ATOM 3785 O O . LYS C 1 104 ? 52.079 29.440 143.589 1.00 15.98 101 LYS C O 1
ATOM 3791 N N . VAL C 1 105 ? 53.089 31.370 144.139 1.00 15.85 102 VAL C N 1
ATOM 3792 C CA . VAL C 1 105 ? 52.047 32.196 143.537 1.00 15.12 102 VAL C CA 1
ATOM 3793 C C . VAL C 1 105 ? 52.036 32.041 142.018 1.00 16.43 102 VAL C C 1
ATOM 3794 O O . VAL C 1 105 ? 50.985 31.822 141.419 1.00 17.09 102 VAL C O 1
ATOM 3798 N N . LEU C 1 106 ? 53.208 32.142 141.399 1.00 16.66 103 LEU C N 1
ATOM 3799 C CA . LEU C 1 106 ? 53.308 32.002 139.951 1.00 20.00 103 LEU C CA 1
ATOM 3800 C C . LEU C 1 106 ? 52.803 30.639 139.491 1.00 22.64 103 LEU C C 1
ATOM 3801 O O . LEU C 1 106 ? 52.140 30.528 138.459 1.00 22.89 103 LEU C O 1
ATOM 3806 N N . GLU C 1 107 ? 53.115 29.603 140.262 1.00 20.43 104 GLU C N 1
ATOM 3807 C CA . GLU C 1 107 ? 52.656 28.256 139.944 1.00 22.62 104 GLU C CA 1
ATOM 3808 C C . GLU C 1 107 ? 51.147 28.100 140.143 1.00 24.37 104 GLU C C 1
ATOM 3809 O O . GLU C 1 107 ? 50.478 27.409 139.371 1.00 25.03 104 GLU C O 1
ATOM 3815 N N . ALA C 1 108 ? 50.611 28.750 141.171 1.00 20.57 105 ALA C N 1
ATOM 3816 C CA . ALA C 1 108 ? 49.179 28.681 141.438 1.00 21.24 105 ALA C CA 1
ATOM 3817 C C . ALA C 1 108 ? 48.394 29.338 140.307 1.00 24.01 105 ALA C C 1
ATOM 3818 O O . ALA C 1 108 ? 47.400 28.787 139.827 1.00 23.18 105 ALA C O 1
ATOM 3820 N N . LEU C 1 109 ? 48.846 30.515 139.884 1.00 22.76 106 LEU C N 1
ATOM 3821 C CA . LEU C 1 109 ? 48.213 31.223 138.778 1.00 25.71 106 LEU C CA 1
ATOM 3822 C C . LEU C 1 109 ? 48.314 30.418 137.490 1.00 29.40 106 LEU C C 1
ATOM 3823 O O . LEU C 1 109 ? 47.385 30.395 136.683 1.00 25.68 106 LEU C O 1
ATOM 3828 N N . GLU C 1 110 ? 49.456 29.764 137.307 1.00 33.24 107 GLU C N 1
ATOM 3829 C CA . GLU C 1 110 ? 49.697 28.936 136.134 1.00 35.50 107 GLU C CA 1
ATOM 3830 C C . GLU C 1 110 ? 48.647 27.837 136.009 1.00 35.49 107 GLU C C 1
ATOM 3831 O O . GLU C 1 110 ? 48.118 27.593 134.924 1.00 37.97 107 GLU C O 1
ATOM 3837 N N . ALA C 1 111 ? 48.349 27.179 137.125 1.00 33.01 108 ALA C N 1
ATOM 3838 C CA . ALA C 1 111 ? 47.421 26.052 137.130 1.00 34.34 108 ALA C CA 1
ATOM 3839 C C . ALA C 1 111 ? 45.961 26.496 137.045 1.00 34.15 108 ALA C C 1
ATOM 3840 O O . ALA C 1 111 ? 45.068 25.684 136.795 1.00 31.53 108 ALA C O 1
ATOM 3842 N N . ALA C 1 112 ? 45.719 27.786 137.250 1.00 32.99 109 ALA C N 1
ATOM 3843 C CA . ALA C 1 112 ? 44.362 28.316 137.177 1.00 32.64 109 ALA C CA 1
ATOM 3844 C C . ALA C 1 112 ? 43.932 28.580 135.735 1.00 35.88 109 ALA C C 1
ATOM 3845 O O . ALA C 1 112 ? 42.743 28.693 135.448 1.00 33.90 109 ALA C O 1
ATOM 3847 N N . ASP C 1 113 ? 44.907 28.682 134.835 1.00 40.46 110 ASP C N 1
ATOM 3848 C CA . ASP C 1 113 ? 44.631 28.908 133.419 1.00 45.16 110 ASP C CA 1
ATOM 3849 C C . ASP C 1 113 ? 43.641 30.057 133.233 1.00 43.39 110 ASP C C 1
ATOM 3850 O O . ASP C 1 113 ? 42.635 29.923 132.535 1.00 44.21 110 ASP C O 1
ATOM 3855 N N . ASP C 1 114 ? 43.932 31.187 133.871 1.00 39.01 111 ASP C N 1
ATOM 3856 C CA . ASP C 1 114 ? 43.051 32.346 133.813 1.00 35.90 111 ASP C CA 1
ATOM 3857 C C . ASP C 1 114 ? 43.783 33.537 133.208 1.00 34.77 111 ASP C C 1
ATOM 3858 O O . ASP C 1 114 ? 44.891 33.876 133.623 1.00 35.97 111 ASP C O 1
ATOM 3863 N N . SER C 1 115 ? 43.159 34.169 132.221 1.00 34.10 112 SER C N 1
ATOM 3864 C CA . SER C 1 115 ? 43.754 35.322 131.558 1.00 35.20 112 SER C CA 1
ATOM 3865 C C . SER C 1 115 ? 43.809 36.532 132.486 1.00 33.12 112 SER C C 1
ATOM 3866 O O . SER C 1 115 ? 44.586 37.459 132.261 1.00 33.22 112 SER C O 1
ATOM 3869 N N . ASP C 1 116 ? 42.980 36.519 133.524 1.00 30.60 113 ASP C N 1
ATOM 3870 C CA . ASP C 1 116 ? 42.918 37.629 134.468 1.00 27.88 113 ASP C CA 1
ATOM 3871 C C . ASP C 1 116 ? 43.990 37.513 135.551 1.00 24.92 113 ASP C C 1
ATOM 3872 O O . ASP C 1 116 ? 43.887 36.680 136.451 1.00 23.74 113 ASP C O 1
ATOM 3877 N N . ARG C 1 117 ? 45.017 38.353 135.455 1.00 22.57 114 ARG C N 1
ATOM 3878 C CA . ARG C 1 117 ? 46.108 38.349 136.422 1.00 20.66 114 ARG C CA 1
ATOM 3879 C C . ARG C 1 117 ? 45.886 39.419 137.478 1.00 19.96 114 ARG C C 1
ATOM 3880 O O . ARG C 1 117 ? 46.805 39.759 138.222 1.00 17.44 114 ARG C O 1
ATOM 3888 N N . SER C 1 118 ? 44.670 39.956 137.534 1.00 15.59 115 SER C N 1
ATOM 3889 C CA . SER C 1 118 ? 44.347 41.031 138.474 1.00 16.89 115 SER C CA 1
ATOM 3890 C C . SER C 1 118 ? 44.687 40.678 139.918 1.00 12.77 115 SER C C 1
ATOM 3891 O O . SER C 1 118 ? 44.470 39.557 140.370 1.00 13.65 115 SER C O 1
ATOM 3894 N N . ALA C 1 119 ? 45.218 41.656 140.639 1.00 13.70 116 ALA C N 1
ATOM 3895 C CA . ALA C 1 119 ? 45.597 41.461 142.029 1.00 14.56 116 ALA C CA 1
ATOM 3896 C C . ALA C 1 119 ? 45.639 42.807 142.734 1.00 15.32 116 ALA C C 1
ATOM 3897 O O . ALA C 1 119 ? 45.666 43.853 142.088 1.00 17.50 116 ALA C O 1
ATOM 3899 N N . SER C 1 120 ? 45.635 42.784 144.060 1.00 12.39 117 SER C N 1
ATOM 3900 C CA . SER C 1 120 ? 45.753 44.019 144.819 1.00 14.29 117 SER C CA 1
ATOM 3901 C C . SER C 1 120 ? 46.447 43.784 146.156 1.00 16.40 117 SER C C 1
ATOM 3902 O O . SER C 1 120 ? 46.278 42.736 146.782 1.00 17.80 117 SER C O 1
ATOM 3905 N N . PHE C 1 121 ? 47.245 44.761 146.573 1.00 12.80 118 PHE C N 1
ATOM 3906 C CA . PHE C 1 121 ? 47.838 44.763 147.902 1.00 14.95 118 PHE C CA 1
ATOM 3907 C C . PHE C 1 121 ? 46.860 45.437 148.852 1.00 15.74 118 PHE C C 1
ATOM 3908 O O . PHE C 1 121 ? 46.159 46.374 148.460 1.00 14.79 118 PHE C O 1
ATOM 3916 N N . HIS C 1 122 ? 46.810 44.965 150.094 1.00 11.67 119 HIS C N 1
ATOM 3917 C CA . HIS C 1 122 ? 45.964 45.592 151.108 1.00 13.04 119 HIS C CA 1
ATOM 3918 C C . HIS C 1 122 ? 46.739 45.870 152.387 1.00 13.60 119 HIS C C 1
ATOM 3919 O O . HIS C 1 122 ? 47.497 45.025 152.861 1.00 13.61 119 HIS C O 1
ATOM 3926 N N . CYS C 1 123 ? 46.545 47.063 152.941 1.00 10.62 120 CYS C N 1
ATOM 3927 C CA . CYS C 1 123 ? 47.053 47.375 154.270 1.00 9.17 120 CYS C CA 1
ATOM 3928 C C . CYS C 1 123 ? 45.925 47.925 155.129 1.00 12.06 120 CYS C C 1
ATOM 3929 O O . CYS C 1 123 ? 45.361 48.981 154.825 1.00 14.50 120 CYS C O 1
ATOM 3932 N N . VAL C 1 124 ? 45.592 47.206 156.197 1.00 9.96 121 VAL C N 1
ATOM 3933 C CA . VAL C 1 124 ? 44.550 47.653 157.109 1.00 9.37 121 VAL C CA 1
ATOM 3934 C C . VAL C 1 124 ? 45.151 48.025 158.458 1.00 14.04 121 VAL C C 1
ATOM 3935 O O . VAL C 1 124 ? 45.801 47.202 159.106 1.00 12.34 121 VAL C O 1
ATOM 3939 N N . ILE C 1 125 ? 44.939 49.270 158.872 1.00 10.28 122 ILE C N 1
ATOM 3940 C CA . ILE C 1 125 ? 45.432 49.739 160.157 1.00 11.58 122 ILE C CA 1
ATOM 3941 C C . ILE C 1 125 ? 44.277 49.889 161.138 1.00 14.69 122 ILE C C 1
ATOM 3942 O O . ILE C 1 125 ? 43.213 50.395 160.781 1.00 13.85 122 ILE C O 1
ATOM 3947 N N . ALA C 1 126 ? 44.493 49.442 162.371 1.00 14.09 123 ALA C N 1
ATOM 3948 C CA . ALA C 1 126 ? 43.511 49.608 163.434 1.00 12.72 123 ALA C CA 1
ATOM 3949 C C . ALA C 1 126 ? 44.139 50.326 164.621 1.00 14.32 123 ALA C C 1
ATOM 3950 O O . ALA C 1 126 ? 45.231 49.976 165.061 1.00 12.99 123 ALA C O 1
ATOM 3952 N N . LEU C 1 127 ? 43.441 51.332 165.135 1.00 12.01 124 LEU C N 1
ATOM 3953 C CA . LEU C 1 127 ? 43.901 52.071 166.303 1.00 11.83 124 LEU C CA 1
ATOM 3954 C C . LEU C 1 127 ? 42.900 51.891 167.441 1.00 14.60 124 LEU C C 1
ATOM 3955 O O . LEU C 1 127 ? 41.763 52.358 167.355 1.00 18.38 124 LEU C O 1
ATOM 3976 N N . GLU C 1 129 ? 41.744 52.525 171.322 1.00 17.40 126 GLU C N 1
ATOM 3977 C CA . GLU C 1 129 ? 41.920 53.434 172.450 1.00 22.44 126 GLU C CA 1
ATOM 3978 C C . GLU C 1 129 ? 42.289 52.655 173.712 1.00 20.76 126 GLU C C 1
ATOM 3979 O O . GLU C 1 129 ? 43.116 53.095 174.505 1.00 19.09 126 GLU C O 1
ATOM 3985 N N . ASN C 1 130 ? 41.657 51.500 173.888 1.00 20.91 127 ASN C N 1
ATOM 3986 C CA . ASN C 1 130 ? 42.032 50.540 174.923 1.00 22.64 127 ASN C CA 1
ATOM 3987 C C . ASN C 1 130 ? 41.500 49.157 174.547 1.00 21.57 127 ASN C C 1
ATOM 3988 O O . ASN C 1 130 ? 40.892 49.002 173.492 1.00 16.69 127 ASN C O 1
ATOM 3993 N N . GLU C 1 131 ? 41.724 48.157 175.395 1.00 17.41 128 GLU C N 1
ATOM 3994 C CA . GLU C 1 131 ? 41.333 46.786 175.063 1.00 20.67 128 GLU C CA 1
ATOM 3995 C C . GLU C 1 131 ? 39.841 46.665 174.749 1.00 19.33 128 GLU C C 1
ATOM 3996 O O . GLU C 1 131 ? 39.432 45.806 173.968 1.00 22.49 128 GLU C O 1
ATOM 4002 N N . ASN C 1 132 ? 39.037 47.538 175.347 1.00 19.03 129 ASN C N 1
ATOM 4003 C CA . ASN C 1 132 ? 37.582 47.436 175.249 1.00 18.56 129 ASN C CA 1
ATOM 4004 C C . ASN C 1 132 ? 36.934 48.353 174.206 1.00 17.01 129 ASN C C 1
ATOM 4005 O O . ASN C 1 132 ? 35.713 48.370 174.065 1.00 17.25 129 ASN C O 1
ATOM 4010 N N . ASP C 1 133 ? 37.746 49.112 173.479 1.00 16.93 130 ASP C N 1
ATOM 4011 C CA . ASP C 1 133 ? 37.233 49.979 172.421 1.00 15.95 130 ASP C CA 1
ATOM 4012 C C . ASP C 1 133 ? 36.403 49.169 171.428 1.00 14.30 130 ASP C C 1
ATOM 4013 O O . ASP C 1 133 ? 36.918 48.256 170.788 1.00 17.37 130 ASP C O 1
ATOM 4018 N N . PRO C 1 134 ? 35.106 49.492 171.300 1.00 15.35 131 PRO C N 1
ATOM 4019 C CA . PRO C 1 134 ? 34.276 48.785 170.317 1.00 12.67 131 PRO C CA 1
ATOM 4020 C C . PRO C 1 134 ? 34.361 49.414 168.928 1.00 12.08 131 PRO C C 1
ATOM 4021 O O . PRO C 1 134 ? 33.914 48.822 167.943 1.00 9.76 131 PRO C O 1
ATOM 4025 N N . ALA C 1 135 ? 34.952 50.601 168.850 1.00 11.58 132 ALA C N 1
ATOM 4026 C CA . ALA C 1 135 ? 34.979 51.345 167.599 1.00 10.32 132 ALA C CA 1
ATOM 4027 C C . ALA C 1 135 ? 36.368 51.874 167.261 1.00 10.81 132 ALA C C 1
ATOM 4028 O O . ALA C 1 135 ? 36.588 53.089 167.248 1.00 11.44 132 ALA C O 1
ATOM 4030 N N . PRO C 1 136 ? 37.313 50.967 166.967 1.00 8.90 133 PRO C N 1
ATOM 4031 C CA . PRO C 1 136 ? 38.662 51.436 166.640 1.00 12.80 133 PRO C CA 1
ATOM 4032 C C . PRO C 1 136 ? 38.655 52.200 165.326 1.00 15.41 133 PRO C C 1
ATOM 4033 O O . PRO C 1 136 ? 37.761 51.998 164.498 1.00 16.03 133 PRO C O 1
ATOM 4037 N N . LEU C 1 137 ? 39.624 53.089 165.151 1.00 9.39 134 LEU C N 1
ATOM 4038 C CA . LEU C 1 137 ? 39.832 53.721 163.861 1.00 13.57 134 LEU C CA 1
ATOM 4039 C C . LEU C 1 137 ? 40.346 52.671 162.891 1.00 13.47 134 LEU C C 1
ATOM 4040 O O . LEU C 1 137 ? 41.325 51.984 163.182 1.00 15.41 134 LEU C O 1
ATOM 4045 N N . ILE C 1 138 ? 39.678 52.535 161.749 1.00 10.20 135 ILE C N 1
ATOM 4046 C CA . ILE C 1 138 ? 40.135 51.630 160.702 1.00 9.44 135 ILE C CA 1
ATOM 4047 C C . ILE C 1 138 ? 40.563 52.425 159.476 1.00 12.63 135 ILE C C 1
ATOM 4048 O O . ILE C 1 138 ? 39.782 53.199 158.926 1.00 17.71 135 ILE C O 1
ATOM 4053 N N . CYS C 1 139 ? 41.815 52.243 159.065 1.00 10.35 136 CYS C N 1
ATOM 4054 C CA . CYS C 1 139 ? 42.313 52.804 157.812 1.00 12.80 136 CYS C CA 1
ATOM 4055 C C . CYS C 1 139 ? 42.681 51.658 156.879 1.00 16.87 136 CYS C C 1
ATOM 4056 O O . CYS C 1 139 ? 43.420 50.753 157.260 1.00 19.71 136 CYS C O 1
ATOM 4059 N N . HIS C 1 140 ? 42.165 51.697 155.658 1.00 12.34 137 HIS C N 1
ATOM 4060 C CA . HIS C 1 140 ? 42.338 50.585 154.736 1.00 10.96 137 HIS C CA 1
ATOM 4061 C C . HIS C 1 140 ? 42.868 51.081 153.407 1.00 13.23 137 HIS C C 1
ATOM 4062 O O . HIS C 1 140 ? 42.146 51.710 152.644 1.00 15.51 137 HIS C O 1
ATOM 4069 N N . GLY C 1 141 ? 44.137 50.795 153.138 1.00 12.71 138 GLY C N 1
ATOM 4070 C CA . GLY C 1 141 ? 44.754 51.167 151.881 1.00 10.03 138 GLY C CA 1
ATOM 4071 C C . GLY C 1 141 ? 44.717 50.036 150.874 1.00 11.34 138 GLY C C 1
ATOM 4072 O O . GLY C 1 141 ? 44.990 48.880 151.215 1.00 11.05 138 GLY C O 1
ATOM 4073 N N . VAL C 1 142 ? 44.377 50.370 149.632 1.00 11.41 139 VAL C N 1
ATOM 4074 C CA . VAL C 1 142 ? 44.319 49.391 148.552 1.00 14.43 139 VAL C CA 1
ATOM 4075 C C . VAL C 1 142 ? 45.193 49.825 147.374 1.00 17.64 139 VAL C C 1
ATOM 4076 O O . VAL C 1 142 ? 45.133 50.978 146.942 1.00 19.66 139 VAL C O 1
ATOM 4080 N N . TRP C 1 143 ? 46.003 48.897 146.866 1.00 13.74 140 TRP C N 1
ATOM 4081 C CA . TRP C 1 143 ? 46.877 49.152 145.722 1.00 15.19 140 TRP C CA 1
ATOM 4082 C C . TRP C 1 143 ? 46.542 48.155 144.619 1.00 14.85 140 TRP C C 1
ATOM 4083 O O . TRP C 1 143 ? 46.740 46.954 144.784 1.00 13.44 140 TRP C O 1
ATOM 4094 N N . GLU C 1 144 ? 46.025 48.646 143.497 1.00 16.82 141 GLU C N 1
ATOM 4095 C CA . GLU C 1 144 ? 45.580 47.758 142.425 1.00 19.40 141 GLU C CA 1
ATOM 4096 C C . GLU C 1 144 ? 46.642 47.543 141.352 1.00 17.09 141 GLU C C 1
ATOM 4097 O O . GLU C 1 144 ? 47.255 48.494 140.870 1.00 19.26 141 GLU C O 1
ATOM 4103 N N . GLY C 1 145 ? 46.849 46.285 140.980 1.00 14.68 142 GLY C N 1
ATOM 4104 C CA . GLY C 1 145 ? 47.821 45.945 139.958 1.00 12.88 142 GLY C CA 1
ATOM 4105 C C . GLY C 1 145 ? 47.548 44.590 139.333 1.00 15.44 142 GLY C C 1
ATOM 4106 O O . GLY C 1 145 ? 46.396 44.181 139.192 1.00 12.64 142 GLY C O 1
ATOM 4107 N N . GLU C 1 146 ? 48.614 43.898 138.946 1.00 14.88 143 GLU C N 1
ATOM 4108 C CA . GLU C 1 146 ? 48.495 42.559 138.388 1.00 15.56 143 GLU C CA 1
ATOM 4109 C C . GLU C 1 146 ? 49.640 41.696 138.887 1.00 15.06 143 GLU C C 1
ATOM 4110 O O . GLU C 1 146 ? 50.593 42.196 139.481 1.00 16.45 143 GLU C O 1
ATOM 4116 N N . ILE C 1 147 ? 49.550 40.396 138.645 1.00 16.06 144 ILE C N 1
ATOM 4117 C CA . ILE C 1 147 ? 50.667 39.516 138.940 1.00 16.76 144 ILE C CA 1
ATOM 4118 C C . ILE C 1 147 ? 51.512 39.381 137.685 1.00 17.22 144 ILE C C 1
ATOM 4119 O O . ILE C 1 147 ? 51.006 39.007 136.624 1.00 16.92 144 ILE C O 1
ATOM 4124 N N . ALA C 1 148 ? 52.793 39.711 137.808 1.00 16.28 145 ALA C N 1
ATOM 4125 C CA . ALA C 1 148 ? 53.721 39.628 136.688 1.00 17.97 145 ALA C CA 1
ATOM 4126 C C . ALA C 1 148 ? 53.943 38.181 136.264 1.00 17.92 145 ALA C C 1
ATOM 4127 O O . ALA C 1 148 ? 53.634 37.248 137.006 1.00 12.93 145 ALA C O 1
ATOM 4129 N N . ARG C 1 149 ? 54.480 37.992 135.064 1.00 18.72 146 ARG C N 1
ATOM 4130 C CA . ARG C 1 149 ? 54.774 36.646 134.592 1.00 21.41 146 ARG C CA 1
ATOM 4131 C C . ARG C 1 149 ? 56.180 36.219 135.000 1.00 24.25 146 ARG C C 1
ATOM 4132 O O . ARG C 1 149 ? 56.459 35.030 135.141 1.00 26.88 146 ARG C O 1
ATOM 4140 N N . GLU C 1 150 ? 57.060 37.192 135.209 1.00 24.14 147 GLU C N 1
ATOM 4141 C CA . GLU C 1 150 ? 58.363 36.902 135.796 1.00 27.84 147 GLU C CA 1
ATOM 4142 C C . GLU C 1 150 ? 58.812 38.002 136.753 1.00 21.66 147 GLU C C 1
ATOM 4143 O O . GLU C 1 150 ? 58.580 39.183 136.502 1.00 19.45 147 GLU C O 1
ATOM 4149 N N . PRO C 1 151 ? 59.454 37.603 137.860 1.00 18.74 148 PRO C N 1
ATOM 4150 C CA . PRO C 1 151 ? 59.965 38.512 138.893 1.00 18.62 148 PRO C CA 1
ATOM 4151 C C . PRO C 1 151 ? 60.959 39.515 138.316 1.00 17.13 148 PRO C C 1
ATOM 4152 O O . PRO C 1 151 ? 61.864 39.126 137.580 1.00 18.99 148 PRO C O 1
ATOM 4156 N N . ARG C 1 152 ? 60.787 40.790 138.649 1.00 15.66 149 ARG C N 1
ATOM 4157 C CA . ARG C 1 152 ? 61.736 41.827 138.259 1.00 17.55 149 ARG C CA 1
ATOM 4158 C C . ARG C 1 152 ? 61.859 42.855 139.376 1.00 14.52 149 ARG C C 1
ATOM 4159 O O . ARG C 1 152 ? 60.918 43.063 140.131 1.00 11.30 149 ARG C O 1
ATOM 4167 N N . GLY C 1 153 ? 63.016 43.503 139.476 1.00 16.56 150 GLY C N 1
ATOM 4168 C CA . GLY C 1 153 ? 63.196 44.577 140.438 1.00 9.32 150 GLY C CA 1
ATOM 4169 C C . GLY C 1 153 ? 64.150 44.243 141.568 1.00 14.63 150 GLY C C 1
ATOM 4170 O O . GLY C 1 153 ? 64.167 43.116 142.067 1.00 17.84 150 GLY C O 1
ATOM 4171 N N . LYS C 1 154 ? 64.935 45.236 141.978 1.00 15.93 151 LYS C N 1
ATOM 4172 C CA . LYS C 1 154 ? 65.949 45.059 143.013 1.00 17.74 151 LYS C CA 1
ATOM 4173 C C . LYS C 1 154 ? 65.503 45.592 144.372 1.00 14.97 151 LYS C C 1
ATOM 4174 O O . LYS C 1 154 ? 66.138 45.320 145.391 1.00 18.40 151 LYS C O 1
ATOM 4180 N N . ASN C 1 155 ? 64.417 46.356 144.393 1.00 11.27 152 ASN C N 1
ATOM 4181 C CA . ASN C 1 155 ? 63.964 46.976 145.635 1.00 12.70 152 ASN C CA 1
ATOM 4182 C C . ASN C 1 155 ? 62.798 46.251 146.299 1.00 14.18 152 ASN C C 1
ATOM 4183 O O . ASN C 1 155 ? 62.352 45.207 145.829 1.00 15.63 152 ASN C O 1
ATOM 4188 N N . GLY C 1 156 ? 62.318 46.811 147.405 1.00 14.64 153 GLY C N 1
ATOM 4189 C CA . GLY C 1 156 ? 61.171 46.259 148.098 1.00 13.31 153 GLY C CA 1
ATOM 4190 C C . GLY C 1 156 ? 61.478 44.967 148.829 1.00 16.33 153 GLY C C 1
ATOM 4191 O O . GLY C 1 156 ? 62.605 44.749 149.273 1.00 17.29 153 GLY C O 1
ATOM 4192 N N . PHE C 1 157 ? 60.465 44.112 148.947 1.00 13.41 154 PHE C N 1
ATOM 4193 C CA . PHE C 1 157 ? 60.557 42.868 149.702 1.00 13.72 154 PHE C CA 1
ATOM 4194 C C . PHE C 1 157 ? 59.279 42.071 149.462 1.00 14.98 154 PHE C C 1
ATOM 4195 O O . PHE C 1 157 ? 58.331 42.581 148.866 1.00 12.29 154 PHE C O 1
ATOM 4203 N N . GLY C 1 158 ? 59.247 40.826 149.927 1.00 15.15 155 GLY C N 1
ATOM 4204 C CA . GLY C 1 158 ? 58.053 40.008 149.800 1.00 9.20 155 GLY C CA 1
ATOM 4205 C C . GLY C 1 158 ? 57.645 39.776 148.359 1.00 8.83 155 GLY C C 1
ATOM 4206 O O . GLY C 1 158 ? 58.475 39.420 147.520 1.00 7.77 155 GLY C O 1
ATOM 4207 N N . TYR C 1 159 ? 56.366 39.988 148.064 1.00 7.96 156 TYR C N 1
ATOM 4208 C CA . TYR C 1 159 ? 55.846 39.734 146.726 1.00 12.09 156 TYR C CA 1
ATOM 4209 C C . TYR C 1 159 ? 56.143 40.858 145.736 1.00 12.42 156 TYR C C 1
ATOM 4210 O O . TYR C 1 159 ? 55.729 40.785 144.578 1.00 11.96 156 TYR C O 1
ATOM 4219 N N . ASP C 1 160 ? 56.857 41.889 146.185 1.00 10.00 157 ASP C N 1
ATOM 4220 C CA . ASP C 1 160 ? 57.116 43.062 145.342 1.00 9.89 157 ASP C CA 1
ATOM 4221 C C . ASP C 1 160 ? 57.598 42.755 143.915 1.00 9.74 157 ASP C C 1
ATOM 4222 O O . ASP C 1 160 ? 57.139 43.387 142.965 1.00 11.82 157 ASP C O 1
ATOM 4227 N N . PRO C 1 161 ? 58.534 41.802 143.761 1.00 11.33 158 PRO C N 1
ATOM 4228 C CA . PRO C 1 161 ? 59.096 41.495 142.437 1.00 12.62 158 PRO C CA 1
ATOM 4229 C C . PRO C 1 161 ? 58.076 40.994 141.406 1.00 17.34 158 PRO C C 1
ATOM 4230 O O . PRO C 1 161 ? 58.368 41.035 140.209 1.00 15.89 158 PRO C O 1
ATOM 4234 N N . ILE C 1 162 ? 56.912 40.528 141.852 1.00 14.39 159 ILE C N 1
ATOM 4235 C CA . ILE C 1 162 ? 55.890 40.069 140.917 1.00 13.22 159 ILE C CA 1
ATOM 4236 C C . ILE C 1 162 ? 54.607 40.886 140.976 1.00 11.30 159 ILE C C 1
ATOM 4237 O O . ILE C 1 162 ? 53.622 40.529 140.333 1.00 11.85 159 ILE C O 1
ATOM 4242 N N . PHE C 1 163 ? 54.606 41.977 141.736 1.00 11.59 160 PHE C N 1
ATOM 4243 C CA . PHE C 1 163 ? 53.437 42.852 141.735 1.00 11.15 160 PHE C CA 1
ATOM 4244 C C . PHE C 1 163 ? 53.592 43.916 140.661 1.00 11.62 160 PHE C C 1
ATOM 4245 O O . PHE C 1 163 ? 54.270 44.918 140.869 1.00 13.42 160 PHE C O 1
ATOM 4253 N N . TYR C 1 164 ? 52.966 43.681 139.512 1.00 9.64 161 TYR C N 1
ATOM 4254 C CA . TYR C 1 164 ? 53.017 44.617 138.397 1.00 16.71 161 TYR C CA 1
ATOM 4255 C C . TYR C 1 164 ? 52.076 45.793 138.624 1.00 16.28 161 TYR C C 1
ATOM 4256 O O . TYR C 1 164 ? 50.911 45.615 138.987 1.00 14.00 161 TYR C O 1
ATOM 4265 N N . VAL C 1 165 ? 52.595 46.994 138.396 1.00 14.27 162 VAL C N 1
ATOM 4266 C CA . VAL C 1 165 ? 51.842 48.222 138.592 1.00 14.73 162 VAL C CA 1
ATOM 4267 C C . VAL C 1 165 ? 51.608 48.877 137.235 1.00 17.55 162 VAL C C 1
ATOM 4268 O O . VAL C 1 165 ? 52.499 49.533 136.697 1.00 20.00 162 VAL C O 1
ATOM 4272 N N . PRO C 1 166 ? 50.405 48.690 136.671 1.00 19.77 163 PRO C N 1
ATOM 4273 C CA . PRO C 1 166 ? 50.093 49.140 135.308 1.00 21.89 163 PRO C CA 1
ATOM 4274 C C . PRO C 1 166 ? 50.368 50.625 135.097 1.00 20.67 163 PRO C C 1
ATOM 4275 O O . PRO C 1 166 ? 50.786 51.027 134.010 1.00 21.92 163 PRO C O 1
ATOM 4279 N N . SER C 1 167 ? 50.137 51.430 136.126 1.00 21.13 164 SER C N 1
ATOM 4280 C CA . SER C 1 167 ? 50.338 52.868 136.016 1.00 23.29 164 SER C CA 1
ATOM 4281 C C . SER C 1 167 ? 51.807 53.222 135.779 1.00 23.35 164 SER C C 1
ATOM 4282 O O . SER C 1 167 ? 52.115 54.289 135.250 1.00 25.38 164 SER C O 1
ATOM 4285 N N . HIS C 1 168 ? 52.709 52.323 136.162 1.00 17.98 165 HIS C N 1
ATOM 4286 C CA . HIS C 1 168 ? 54.143 52.579 136.030 1.00 20.28 165 HIS C CA 1
ATOM 4287 C C . HIS C 1 168 ? 54.839 51.615 135.073 1.00 22.38 165 HIS C C 1
ATOM 4288 O O . HIS C 1 168 ? 56.048 51.705 134.865 1.00 23.59 165 HIS C O 1
ATOM 4295 N N . GLN C 1 169 ? 54.076 50.693 134.495 1.00 19.52 166 GLN C N 1
ATOM 4296 C CA . GLN C 1 169 ? 54.638 49.689 133.596 1.00 18.82 166 GLN C CA 1
ATOM 4297 C C . GLN C 1 169 ? 55.861 49.014 134.209 1.00 19.92 166 GLN C C 1
ATOM 4298 O O . GLN C 1 169 ? 56.801 48.645 133.504 1.00 24.02 166 GLN C O 1
ATOM 4304 N N . ARG C 1 170 ? 55.839 48.863 135.529 1.00 16.77 167 ARG C N 1
ATOM 4305 C CA . ARG C 1 170 ? 56.930 48.238 136.269 1.00 13.64 167 ARG C CA 1
ATOM 4306 C C . ARG C 1 170 ? 56.344 47.493 137.459 1.00 11.84 167 ARG C C 1
ATOM 4307 O O . ARG C 1 170 ? 55.206 47.755 137.855 1.00 10.47 167 ARG C O 1
ATOM 4315 N N . THR C 1 171 ? 57.120 46.572 138.027 1.00 12.51 168 THR C N 1
ATOM 4316 C CA . THR C 1 171 ? 56.725 45.888 139.255 1.00 12.85 168 THR C CA 1
ATOM 4317 C C . THR C 1 171 ? 57.056 46.758 140.462 1.00 12.78 168 THR C C 1
ATOM 4318 O O . THR C 1 171 ? 57.842 47.699 140.359 1.00 14.10 168 THR C O 1
ATOM 4322 N N . ALA C 1 172 ? 56.468 46.433 141.609 1.00 10.05 169 ALA C N 1
ATOM 4323 C CA . ALA C 1 172 ? 56.724 47.183 142.835 1.00 9.07 169 ALA C CA 1
ATOM 4324 C C . ALA C 1 172 ? 58.212 47.224 143.169 1.00 12.09 169 ALA C C 1
ATOM 4325 O O . ALA C 1 172 ? 58.715 48.227 143.674 1.00 14.64 169 ALA C O 1
ATOM 4327 N N . ALA C 1 173 ? 58.911 46.129 142.887 1.00 11.51 170 ALA C N 1
ATOM 4328 C CA . ALA C 1 173 ? 60.338 46.031 143.188 1.00 10.75 170 ALA C CA 1
ATOM 4329 C C . ALA C 1 173 ? 61.206 46.854 142.233 1.00 12.12 170 ALA C C 1
ATOM 4330 O O . ALA C 1 173 ? 62.356 47.162 142.549 1.00 13.42 170 ALA C O 1
ATOM 4332 N N . GLU C 1 174 ? 60.659 47.202 141.071 1.00 12.36 171 GLU C N 1
ATOM 4333 C CA . GLU C 1 174 ? 61.391 47.997 140.085 1.00 14.36 171 GLU C CA 1
ATOM 4334 C C . GLU C 1 174 ? 61.314 49.489 140.373 1.00 15.87 171 GLU C C 1
ATOM 4335 O O . GLU C 1 174 ? 62.160 50.262 139.923 1.00 17.35 171 GLU C O 1
ATOM 4341 N N . LEU C 1 175 ? 60.289 49.896 141.112 1.00 15.23 172 LEU C N 1
ATOM 4342 C CA . LEU C 1 175 ? 60.116 51.301 141.457 1.00 17.36 172 LEU C CA 1
ATOM 4343 C C . LEU C 1 175 ? 61.193 51.754 142.438 1.00 18.97 172 LEU C C 1
ATOM 4344 O O . LEU C 1 175 ? 61.667 50.964 143.255 1.00 13.53 172 LEU C O 1
ATOM 4349 N N . ASP C 1 176 ? 61.586 53.023 142.354 1.00 19.80 173 ASP C N 1
ATOM 4350 C CA . ASP C 1 176 ? 62.415 53.607 143.398 1.00 18.59 173 ASP C CA 1
ATOM 4351 C C . ASP C 1 176 ? 61.633 53.528 144.702 1.00 18.68 173 ASP C C 1
ATOM 4352 O O . ASP C 1 176 ? 60.414 53.681 144.705 1.00 17.99 173 ASP C O 1
ATOM 4357 N N . PRO C 1 177 ? 62.331 53.282 145.818 1.00 18.86 174 PRO C N 1
ATOM 4358 C CA . PRO C 1 177 ? 61.665 53.145 147.116 1.00 16.16 174 PRO C CA 1
ATOM 4359 C C . PRO C 1 177 ? 60.721 54.309 147.403 1.00 22.21 174 PRO C C 1
ATOM 4360 O O . PRO C 1 177 ? 59.657 54.113 147.989 1.00 23.00 174 PRO C O 1
ATOM 4364 N N . GLN C 1 178 ? 61.106 55.509 146.983 1.00 25.15 175 GLN C N 1
ATOM 4365 C CA . GLN C 1 178 ? 60.308 56.695 147.270 1.00 29.57 175 GLN C CA 1
ATOM 4366 C C . GLN C 1 178 ? 59.006 56.733 146.469 1.00 27.65 175 GLN C C 1
ATOM 4367 O O . GLN C 1 178 ? 57.992 57.231 146.956 1.00 27.91 175 GLN C O 1
ATOM 4373 N N . GLU C 1 179 ? 59.023 56.208 145.247 1.00 23.79 176 GLU C N 1
ATOM 4374 C CA . GLU C 1 179 ? 57.797 56.168 144.455 1.00 24.20 176 GLU C CA 1
ATOM 4375 C C . GLU C 1 179 ? 56.857 55.035 144.874 1.00 22.12 176 GLU C C 1
ATOM 4376 O O . GLU C 1 179 ? 55.641 55.158 144.743 1.00 23.71 176 GLU C O 1
ATOM 4382 N N . LYS C 1 180 ? 57.416 53.945 145.393 1.00 14.14 177 LYS C N 1
ATOM 4383 C CA . LYS C 1 180 ? 56.590 52.877 145.950 1.00 15.21 177 LYS C CA 1
ATOM 4384 C C . LYS C 1 180 ? 55.864 53.350 147.208 1.00 17.98 177 LYS C C 1
ATOM 4385 O O . LYS C 1 180 ? 54.655 53.165 147.348 1.00 19.22 177 LYS C O 1
ATOM 4391 N N . ASN C 1 181 ? 56.611 53.956 148.123 1.00 20.11 178 ASN C N 1
ATOM 4392 C CA . ASN C 1 181 ? 56.049 54.429 149.385 1.00 24.57 178 ASN C CA 1
ATOM 4393 C C . ASN C 1 181 ? 54.928 55.447 149.204 1.00 25.58 178 ASN C C 1
ATOM 4394 O O . ASN C 1 181 ? 54.039 55.556 150.046 1.00 27.84 178 ASN C O 1
ATOM 4399 N N . ALA C 1 182 ? 54.976 56.189 148.104 1.00 26.13 179 ALA C N 1
ATOM 4400 C CA . ALA C 1 182 ? 54.015 57.258 147.863 1.00 27.66 179 ALA C CA 1
ATOM 4401 C C . ALA C 1 182 ? 52.699 56.758 147.274 1.00 25.75 179 ALA C C 1
ATOM 4402 O O . ALA C 1 182 ? 51.699 57.477 147.282 1.00 27.14 179 ALA C O 1
ATOM 4404 N N . ILE C 1 183 ? 52.695 55.533 146.759 1.00 19.43 180 ILE C N 1
ATOM 4405 C CA . ILE C 1 183 ? 51.509 55.023 146.078 1.00 18.36 180 ILE C CA 1
ATOM 4406 C C . ILE C 1 183 ? 51.020 53.681 146.614 1.00 14.67 180 ILE C C 1
ATOM 4407 O O . ILE C 1 183 ? 49.921 53.240 146.279 1.00 13.89 180 ILE C O 1
ATOM 4412 N N . SER C 1 184 ? 51.832 53.031 147.439 1.00 12.96 181 SER C N 1
ATOM 4413 C CA . SER C 1 184 ? 51.509 51.681 147.895 1.00 13.80 181 SER C CA 1
ATOM 4414 C C . SER C 1 184 ? 50.279 51.648 148.793 1.00 12.29 181 SER C C 1
ATOM 4415 O O . SER C 1 184 ? 49.759 52.688 149.200 1.00 14.08 181 SER C O 1
ATOM 4418 N N . HIS C 1 185 ? 49.820 50.436 149.090 1.00 11.39 182 HIS C N 1
ATOM 4419 C CA . HIS C 1 185 ? 48.756 50.230 150.060 1.00 12.72 182 HIS C CA 1
ATOM 4420 C C . HIS C 1 185 ? 49.150 50.802 151.419 1.00 12.59 182 HIS C C 1
ATOM 4421 O O . HIS C 1 185 ? 48.344 51.448 152.087 1.00 12.89 182 HIS C O 1
ATOM 4428 N N . ARG C 1 186 ? 50.393 50.559 151.824 1.00 15.28 183 ARG C N 1
ATOM 4429 C CA . ARG C 1 186 ? 50.896 51.093 153.088 1.00 18.20 183 ARG C CA 1
ATOM 4430 C C . ARG C 1 186 ? 50.888 52.618 153.099 1.00 16.68 183 ARG C C 1
ATOM 4431 O O . ARG C 1 186 ? 50.436 53.237 154.063 1.00 16.16 183 ARG C O 1
ATOM 4439 N N . GLY C 1 187 ? 51.405 53.220 152.032 1.00 14.87 184 GLY C N 1
ATOM 4440 C CA . GLY C 1 187 ? 51.438 54.668 151.929 1.00 15.32 184 GLY C CA 1
ATOM 4441 C C . GLY C 1 187 ? 50.049 55.270 152.039 1.00 14.73 184 GLY C C 1
ATOM 4442 O O . GLY C 1 187 ? 49.853 56.283 152.709 1.00 14.41 184 GLY C O 1
ATOM 4443 N N . GLN C 1 188 ? 49.080 54.640 151.381 1.00 12.38 185 GLN C N 1
ATOM 4444 C CA . GLN C 1 188 ? 47.711 55.145 151.370 1.00 15.78 185 GLN C CA 1
ATOM 4445 C C . GLN C 1 188 ? 47.051 55.042 152.741 1.00 13.49 185 GLN C C 1
ATOM 4446 O O . GLN C 1 188 ? 46.384 55.975 153.191 1.00 13.27 185 GLN C O 1
ATOM 4452 N N . ALA C 1 189 ? 47.232 53.899 153.398 1.00 10.22 186 ALA C N 1
ATOM 4453 C CA . ALA C 1 189 ? 46.690 53.700 154.734 1.00 10.98 186 ALA C CA 1
ATOM 4454 C C . ALA C 1 189 ? 47.292 54.724 155.689 1.00 10.05 186 ALA C C 1
ATOM 4455 O O . ALA C 1 189 ? 46.590 55.301 156.514 1.00 11.25 186 ALA C O 1
ATOM 4457 N N . LEU C 1 190 ? 48.595 54.954 155.561 1.00 12.04 187 LEU C N 1
ATOM 4458 C CA . LEU C 1 190 ? 49.301 55.889 156.436 1.00 12.33 187 LEU C CA 1
ATOM 4459 C C . LEU C 1 190 ? 48.821 57.326 156.268 1.00 15.94 187 LEU C C 1
ATOM 4460 O O . LEU C 1 190 ? 48.716 58.071 157.243 1.00 15.50 187 LEU C O 1
ATOM 4465 N N . GLU C 1 191 ? 48.536 57.717 155.031 1.00 17.62 188 GLU C N 1
ATOM 4466 C CA . GLU C 1 191 ? 48.029 59.059 154.774 1.00 20.59 188 GLU C CA 1
ATOM 4467 C C . GLU C 1 191 ? 46.643 59.244 155.389 1.00 16.74 188 GLU C C 1
ATOM 4468 O O . GLU C 1 191 ? 46.339 60.301 155.947 1.00 15.00 188 GLU C O 1
ATOM 4474 N N . GLN C 1 192 ? 45.810 58.211 155.293 1.00 16.60 189 GLN C N 1
ATOM 4475 C CA . GLN C 1 192 ? 44.486 58.237 155.908 1.00 15.81 189 GLN C CA 1
ATOM 4476 C C . GLN C 1 192 ? 44.628 58.422 157.415 1.00 15.01 189 GLN C C 1
ATOM 4477 O O . GLN C 1 192 ? 43.912 59.214 158.028 1.00 14.60 189 GLN C O 1
ATOM 4483 N N . LEU C 1 193 ? 45.557 57.676 158.005 1.00 15.28 190 LEU C N 1
ATOM 4484 C CA . LEU C 1 193 ? 45.821 57.762 159.434 1.00 11.89 190 LEU C CA 1
ATOM 4485 C C . LEU C 1 193 ? 46.311 59.154 159.819 1.00 14.96 190 LEU C C 1
ATOM 4486 O O . LEU C 1 193 ? 45.847 59.734 160.802 1.00 16.27 190 LEU C O 1
ATOM 4491 N N . SER C 1 194 ? 47.252 59.687 159.043 1.00 14.21 191 SER C N 1
ATOM 4492 C CA . SER C 1 194 ? 47.788 61.017 159.307 1.00 13.29 191 SER C CA 1
ATOM 4493 C C . SER C 1 194 ? 46.699 62.085 159.252 1.00 17.98 191 SER C C 1
ATOM 4494 O O . SER C 1 194 ? 46.661 62.990 160.089 1.00 15.94 191 SER C O 1
ATOM 4497 N N . THR C 1 195 ? 45.813 61.980 158.268 1.00 18.18 192 THR C N 1
ATOM 4498 C CA . THR C 1 195 ? 44.714 62.930 158.141 1.00 18.33 192 THR C CA 1
ATOM 4499 C C . THR C 1 195 ? 43.876 62.951 159.415 1.00 19.65 192 THR C C 1
ATOM 4500 O O . THR C 1 195 ? 43.612 64.014 159.986 1.00 18.33 192 THR C O 1
ATOM 4504 N N . VAL C 1 196 ? 43.467 61.768 159.860 1.00 18.58 193 VAL C N 1
ATOM 4505 C CA . VAL C 1 196 ? 42.691 61.631 161.086 1.00 21.73 193 VAL C CA 1
ATOM 4506 C C . VAL C 1 196 ? 43.443 62.184 162.298 1.00 21.75 193 VAL C C 1
ATOM 4507 O O . VAL C 1 196 ? 42.889 62.947 163.082 1.00 23.00 193 VAL C O 1
ATOM 4511 N N . LEU C 1 197 ? 44.709 61.804 162.443 1.00 19.30 194 LEU C N 1
ATOM 4512 C CA . LEU C 1 197 ? 45.501 62.220 163.600 1.00 20.91 194 LEU C CA 1
ATOM 4513 C C . LEU C 1 197 ? 45.861 63.705 163.566 1.00 27.27 194 LEU C C 1
ATOM 4514 O O . LEU C 1 197 ? 45.932 64.354 164.610 1.00 30.52 194 LEU C O 1
ATOM 4519 N N . THR C 1 198 ? 46.088 64.239 162.370 1.00 25.66 195 THR C N 1
ATOM 4520 C CA . THR C 1 198 ? 46.403 65.657 162.224 1.00 28.30 195 THR C CA 1
ATOM 4521 C C . THR C 1 198 ? 45.165 66.500 162.511 1.00 33.57 195 THR C C 1
ATOM 4522 O O . THR C 1 198 ? 45.265 67.600 163.052 1.00 35.44 195 THR C O 1
ATOM 4526 N N . GLU C 1 199 ? 44.000 65.973 162.150 1.00 36.43 196 GLU C N 1
ATOM 4527 C CA . GLU C 1 199 ? 42.738 66.664 162.389 1.00 42.27 196 GLU C CA 1
ATOM 4528 C C . GLU C 1 199 ? 42.460 66.771 163.886 1.00 43.97 196 GLU C C 1
ATOM 4529 O O . GLU C 1 199 ? 42.014 67.811 164.372 1.00 44.71 196 GLU C O 1
ATOM 4535 N N . ALA C 1 200 ? 42.724 65.689 164.610 1.00 42.67 197 ALA C N 1
ATOM 4536 C CA . ALA C 1 200 ? 42.525 65.670 166.054 1.00 42.59 197 ALA C CA 1
ATOM 4537 C C . ALA C 1 200 ? 43.561 66.539 166.757 1.00 42.81 197 ALA C C 1
ATOM 4538 O O . ALA C 1 200 ? 43.215 67.386 167.580 1.00 44.35 197 ALA C O 1
ATOM 4548 N N . LEU D 1 5 ? 23.211 42.882 139.628 1.00 29.42 2 LEU D N 1
ATOM 4549 C CA . LEU D 1 5 ? 24.009 42.500 140.786 1.00 26.93 2 LEU D CA 1
ATOM 4550 C C . LEU D 1 5 ? 23.125 42.219 141.997 1.00 24.31 2 LEU D C 1
ATOM 4551 O O . LEU D 1 5 ? 22.281 43.038 142.366 1.00 24.21 2 LEU D O 1
ATOM 4556 N N . GLU D 1 6 ? 23.325 41.058 142.610 1.00 20.21 3 GLU D N 1
ATOM 4557 C CA . GLU D 1 6 ? 22.558 40.664 143.786 1.00 19.40 3 GLU D CA 1
ATOM 4558 C C . GLU D 1 6 ? 23.450 40.603 145.020 1.00 16.11 3 GLU D C 1
ATOM 4559 O O . GLU D 1 6 ? 24.516 39.990 145.001 1.00 17.44 3 GLU D O 1
ATOM 4565 N N . ILE D 1 7 ? 23.012 41.253 146.090 1.00 14.86 4 ILE D N 1
ATOM 4566 C CA . ILE D 1 7 ? 23.746 41.249 147.345 1.00 12.32 4 ILE D CA 1
ATOM 4567 C C . ILE D 1 7 ? 22.811 40.806 148.457 1.00 11.93 4 ILE D C 1
ATOM 4568 O O . ILE D 1 7 ? 21.689 41.301 148.560 1.00 13.56 4 ILE D O 1
ATOM 4573 N N . VAL D 1 8 ? 23.268 39.868 149.281 1.00 10.99 5 VAL D N 1
ATOM 4574 C CA . VAL D 1 8 ? 22.458 39.369 150.387 1.00 14.86 5 VAL D CA 1
ATOM 4575 C C . VAL D 1 8 ? 22.565 40.285 151.601 1.00 14.57 5 VAL D C 1
ATOM 4576 O O . VAL D 1 8 ? 23.664 40.650 152.016 1.00 15.01 5 VAL D O 1
ATOM 4580 N N . LEU D 1 9 ? 21.415 40.658 152.159 1.00 12.22 6 LEU D N 1
ATOM 4581 C CA . LEU D 1 9 ? 21.369 41.476 153.365 1.00 12.07 6 LEU D CA 1
ATOM 4582 C C . LEU D 1 9 ? 21.140 40.589 154.584 1.00 14.10 6 LEU D C 1
ATOM 4583 O O . LEU D 1 9 ? 20.073 39.996 154.740 1.00 13.41 6 LEU D O 1
ATOM 4588 N N . ALA D 1 10 ? 22.138 40.498 155.455 1.00 16.50 7 ALA D N 1
ATOM 4589 C CA . ALA D 1 10 ? 22.032 39.633 156.624 1.00 18.90 7 ALA D CA 1
ATOM 4590 C C . ALA D 1 10 ? 20.875 40.023 157.555 1.00 20.77 7 ALA D C 1
ATOM 4591 O O . ALA D 1 10 ? 20.295 39.169 158.231 1.00 24.37 7 ALA D O 1
ATOM 4593 N N . SER D 1 11 ? 20.529 41.307 157.573 1.00 18.52 8 SER D N 1
ATOM 4594 C CA . SER D 1 11 ? 19.521 41.826 158.503 1.00 15.15 8 SER D CA 1
ATOM 4595 C C . SER D 1 11 ? 18.096 41.345 158.218 1.00 13.30 8 SER D C 1
ATOM 4596 O O . SER D 1 11 ? 17.727 41.121 157.069 1.00 15.32 8 SER D O 1
ATOM 4599 N N . GLN D 1 12 ? 17.307 41.189 159.281 1.00 11.30 9 GLN D N 1
ATOM 4600 C CA . GLN D 1 12 ? 15.882 40.907 159.161 1.00 13.30 9 GLN D CA 1
ATOM 4601 C C . GLN D 1 12 ? 15.084 42.182 159.403 1.00 14.81 9 GLN D C 1
ATOM 4602 O O . GLN D 1 12 ? 13.855 42.163 159.444 1.00 18.61 9 GLN D O 1
ATOM 4608 N N . ASN D 1 13 ? 15.799 43.286 159.578 1.00 11.17 10 ASN D N 1
ATOM 4609 C CA . ASN D 1 13 ? 15.181 44.573 159.876 1.00 15.14 10 ASN D CA 1
ATOM 4610 C C . ASN D 1 13 ? 14.541 45.186 158.630 1.00 12.38 10 ASN D C 1
ATOM 4611 O O . ASN D 1 13 ? 15.231 45.534 157.676 1.00 12.38 10 ASN D O 1
ATOM 4616 N N . SER D 1 14 ? 13.216 45.312 158.638 1.00 11.66 11 SER D N 1
ATOM 4617 C CA . SER D 1 14 ? 12.497 45.780 157.459 1.00 11.96 11 SER D CA 1
ATOM 4618 C C . SER D 1 14 ? 12.857 47.219 157.081 1.00 16.28 11 SER D C 1
ATOM 4619 O O . SER D 1 14 ? 12.928 47.566 155.899 1.00 16.37 11 SER D O 1
ATOM 4622 N N . SER D 1 15 ? 13.075 48.059 158.083 1.00 17.33 12 SER D N 1
ATOM 4623 C CA . SER D 1 15 ? 13.381 49.458 157.820 1.00 19.72 12 SER D CA 1
ATOM 4624 C C . SER D 1 15 ? 14.779 49.609 157.218 1.00 19.39 12 SER D C 1
ATOM 4625 O O . SER D 1 15 ? 14.998 50.457 156.354 1.00 19.32 12 SER D O 1
ATOM 4628 N N . LYS D 1 16 ? 15.714 48.776 157.663 1.00 18.25 13 LYS D N 1
ATOM 4629 C CA . LYS D 1 16 ? 17.068 48.790 157.113 1.00 19.42 13 LYS D CA 1
ATOM 4630 C C . LYS D 1 16 ? 17.071 48.416 155.632 1.00 19.49 13 LYS D C 1
ATOM 4631 O O . LYS D 1 16 ? 17.733 49.065 154.823 1.00 20.94 13 LYS D O 1
ATOM 4637 N N . LEU D 1 17 ? 16.327 47.371 155.284 1.00 15.68 14 LEU D N 1
ATOM 4638 C CA . LEU D 1 17 ? 16.148 47.002 153.886 1.00 15.04 14 LEU D CA 1
ATOM 4639 C C . LEU D 1 17 ? 15.574 48.176 153.103 1.00 14.04 14 LEU D C 1
ATOM 4640 O O . LEU D 1 17 ? 16.067 48.520 152.030 1.00 10.73 14 LEU D O 1
ATOM 4645 N N . ALA D 1 18 ? 14.530 48.789 153.649 1.00 14.57 15 ALA D N 1
ATOM 4646 C CA . ALA D 1 18 ? 13.865 49.908 152.987 1.00 17.94 15 ALA D CA 1
ATOM 4647 C C . ALA D 1 18 ? 14.808 51.092 152.787 1.00 19.01 15 ALA D C 1
ATOM 4648 O O . ALA D 1 18 ? 14.814 51.718 151.725 1.00 16.42 15 ALA D O 1
ATOM 4650 N N . GLU D 1 19 ? 15.599 51.400 153.810 1.00 24.42 16 GLU D N 1
ATOM 4651 C CA . GLU D 1 19 ? 16.576 52.479 153.716 1.00 28.02 16 GLU D CA 1
ATOM 4652 C C . GLU D 1 19 ? 17.551 52.210 152.580 1.00 23.61 16 GLU D C 1
ATOM 4653 O O . GLU D 1 19 ? 17.912 53.114 151.830 1.00 22.78 16 GLU D O 1
ATOM 4667 N N . GLN D 1 21 ? 17.169 50.141 149.850 1.00 13.76 18 GLN D N 1
ATOM 4668 C CA . GLN D 1 21 ? 16.500 50.233 148.558 1.00 14.46 18 GLN D CA 1
ATOM 4669 C C . GLN D 1 21 ? 16.348 51.688 148.113 1.00 15.34 18 GLN D C 1
ATOM 4670 O O . GLN D 1 21 ? 16.594 52.019 146.955 1.00 15.37 18 GLN D O 1
ATOM 4676 N N . GLU D 1 22 ? 15.946 52.554 149.037 1.00 15.78 19 GLU D N 1
ATOM 4677 C CA . GLU D 1 22 ? 15.808 53.976 148.739 1.00 18.28 19 GLU D CA 1
ATOM 4678 C C . GLU D 1 22 ? 17.159 54.570 148.347 1.00 17.96 19 GLU D C 1
ATOM 4679 O O . GLU D 1 22 ? 17.271 55.303 147.362 1.00 20.33 19 GLU D O 1
ATOM 4685 N N . LEU D 1 23 ? 18.180 54.240 149.132 1.00 15.19 20 LEU D N 1
ATOM 4686 C CA . LEU D 1 23 ? 19.537 54.735 148.924 1.00 18.68 20 LEU D CA 1
ATOM 4687 C C . LEU D 1 23 ? 20.050 54.453 147.517 1.00 19.62 20 LEU D C 1
ATOM 4688 O O . LEU D 1 23 ? 20.532 55.353 146.831 1.00 21.58 20 LEU D O 1
ATOM 4693 N N . LEU D 1 24 ? 19.935 53.199 147.092 1.00 14.82 21 LEU D N 1
ATOM 4694 C CA . LEU D 1 24 ? 20.514 52.759 145.828 1.00 20.15 21 LEU D CA 1
ATOM 4695 C C . LEU D 1 24 ? 19.468 52.552 144.730 1.00 20.52 21 LEU D C 1
ATOM 4696 O O . LEU D 1 24 ? 19.645 51.720 143.838 1.00 20.38 21 LEU D O 1
ATOM 4701 N N . ARG D 1 25 ? 18.394 53.331 144.786 1.00 19.84 22 ARG D N 1
ATOM 4702 C CA . ARG D 1 25 ? 17.289 53.175 143.845 1.00 21.75 22 ARG D CA 1
ATOM 4703 C C . ARG D 1 25 ? 17.699 53.366 142.382 1.00 19.99 22 ARG D C 1
ATOM 4704 O O . ARG D 1 25 ? 17.048 52.837 141.481 1.00 22.34 22 ARG D O 1
ATOM 4712 N N . ASP D 1 26 ? 18.776 54.110 142.148 1.00 21.11 23 ASP D N 1
ATOM 4713 C CA . ASP D 1 26 ? 19.199 54.428 140.784 1.00 22.44 23 ASP D CA 1
ATOM 4714 C C . ASP D 1 26 ? 20.300 53.514 140.244 1.00 24.22 23 ASP D C 1
ATOM 4715 O O . ASP D 1 26 ? 20.733 53.666 139.102 1.00 24.32 23 ASP D O 1
ATOM 4720 N N . LEU D 1 27 ? 20.752 52.567 141.058 1.00 24.64 24 LEU D N 1
ATOM 4721 C CA . LEU D 1 27 ? 21.774 51.624 140.618 1.00 23.21 24 LEU D CA 1
ATOM 4722 C C . LEU D 1 27 ? 21.149 50.272 140.292 1.00 25.36 24 LEU D C 1
ATOM 4723 O O . LEU D 1 27 ? 20.035 49.977 140.720 1.00 25.40 24 LEU D O 1
ATOM 4728 N N . GLU D 1 28 ? 21.868 49.449 139.535 1.00 23.49 25 GLU D N 1
ATOM 4729 C CA . GLU D 1 28 ? 21.384 48.113 139.205 1.00 25.00 25 GLU D CA 1
ATOM 4730 C C . GLU D 1 28 ? 21.824 47.096 140.251 1.00 20.67 25 GLU D C 1
ATOM 4731 O O . GLU D 1 28 ? 22.612 46.194 139.964 1.00 20.54 25 GLU D O 1
ATOM 4737 N N . ILE D 1 29 ? 21.313 47.254 141.467 1.00 19.98 26 ILE D N 1
ATOM 4738 C CA . ILE D 1 29 ? 21.616 46.334 142.556 1.00 19.95 26 ILE D CA 1
ATOM 4739 C C . ILE D 1 29 ? 20.333 45.877 143.236 1.00 20.64 26 ILE D C 1
ATOM 4740 O O . ILE D 1 29 ? 19.456 46.687 143.533 1.00 23.10 26 ILE D O 1
ATOM 4745 N N . LYS D 1 30 ? 20.230 44.575 143.481 1.00 17.28 27 LYS D N 1
ATOM 4746 C CA . LYS D 1 30 ? 19.086 44.016 144.185 1.00 18.24 27 LYS D CA 1
ATOM 4747 C C . LYS D 1 30 ? 19.534 43.356 145.478 1.00 18.02 27 LYS D C 1
ATOM 4748 O O . LYS D 1 30 ? 20.338 42.422 145.464 1.00 18.10 27 LYS D O 1
ATOM 4754 N N . PHE D 1 31 ? 19.019 43.858 146.596 1.00 16.89 28 PHE D N 1
ATOM 4755 C CA . PHE D 1 31 ? 19.312 43.279 147.899 1.00 17.79 28 PHE D CA 1
ATOM 4756 C C . PHE D 1 31 ? 18.308 42.186 148.250 1.00 20.67 28 PHE D C 1
ATOM 4757 O O . PHE D 1 31 ? 17.103 42.345 148.053 1.00 24.11 28 PHE D O 1
ATOM 4765 N N . ILE D 1 32 ? 18.812 41.069 148.761 1.00 17.46 29 ILE D N 1
ATOM 4766 C CA . ILE D 1 32 ? 17.958 39.948 149.129 1.00 16.64 29 ILE D CA 1
ATOM 4767 C C . ILE D 1 32 ? 18.200 39.549 150.575 1.00 14.28 29 ILE D C 1
ATOM 4768 O O . ILE D 1 32 ? 19.301 39.132 150.929 1.00 15.60 29 ILE D O 1
ATOM 4773 N N . PRO D 1 33 ? 17.167 39.669 151.420 1.00 14.90 30 PRO D N 1
ATOM 4774 C CA . PRO D 1 33 ? 17.314 39.286 152.827 1.00 11.38 30 PRO D CA 1
ATOM 4775 C C . PRO D 1 33 ? 17.799 37.851 152.909 1.00 11.73 30 PRO D C 1
ATOM 4776 O O . PRO D 1 33 ? 17.341 37.020 152.124 1.00 11.50 30 PRO D O 1
ATOM 4780 N N . GLN D 1 34 ? 18.707 37.561 153.835 1.00 10.20 31 GLN D N 1
ATOM 4781 C CA . GLN D 1 34 ? 19.223 36.203 153.979 1.00 12.13 31 GLN D CA 1
ATOM 4782 C C . GLN D 1 34 ? 18.095 35.214 154.270 1.00 12.05 31 GLN D C 1
ATOM 4783 O O . GLN D 1 34 ? 18.196 34.027 153.955 1.00 11.27 31 GLN D O 1
ATOM 4789 N N . THR D 1 35 ? 17.019 35.710 154.870 1.00 12.75 32 THR D N 1
ATOM 4790 C CA . THR D 1 35 ? 15.861 34.872 155.164 1.00 13.62 32 THR D CA 1
ATOM 4791 C C . THR D 1 35 ? 15.253 34.260 153.899 1.00 14.36 32 THR D C 1
ATOM 4792 O O . THR D 1 35 ? 14.564 33.241 153.962 1.00 13.78 32 THR D O 1
ATOM 4796 N N . GLU D 1 36 ? 15.508 34.884 152.753 1.00 11.82 33 GLU D N 1
ATOM 4797 C CA . GLU D 1 36 ? 15.051 34.345 151.474 1.00 15.50 33 GLU D CA 1
ATOM 4798 C C . GLU D 1 36 ? 15.860 33.116 151.059 1.00 17.21 33 GLU D C 1
ATOM 4799 O O . GLU D 1 36 ? 15.521 32.436 150.090 1.00 19.36 33 GLU D O 1
ATOM 4805 N N . PHE D 1 37 ? 16.932 32.846 151.799 1.00 15.60 34 PHE D N 1
ATOM 4806 C CA . PHE D 1 37 ? 17.761 31.660 151.583 1.00 15.59 34 PHE D CA 1
ATOM 4807 C C . PHE D 1 37 ? 17.679 30.726 152.789 1.00 13.55 34 PHE D C 1
ATOM 4808 O O . PHE D 1 37 ? 18.409 29.739 152.874 1.00 13.94 34 PHE D O 1
ATOM 4816 N N . SER D 1 38 ? 16.785 31.051 153.717 1.00 13.48 35 SER D N 1
ATOM 4817 C CA . SER D 1 38 ? 16.634 30.299 154.960 1.00 13.11 35 SER D CA 1
ATOM 4818 C C . SER D 1 38 ? 17.926 30.265 155.764 1.00 15.93 35 SER D C 1
ATOM 4819 O O . SER D 1 38 ? 18.272 29.248 156.368 1.00 13.20 35 SER D O 1
ATOM 4822 N N . VAL D 1 39 ? 18.636 31.386 155.763 1.00 15.43 36 VAL D N 1
ATOM 4823 C CA . VAL D 1 39 ? 19.852 31.524 156.548 1.00 18.20 36 VAL D CA 1
ATOM 4824 C C . VAL D 1 39 ? 19.490 31.943 157.965 1.00 19.91 36 VAL D C 1
ATOM 4825 O O . VAL D 1 39 ? 18.835 32.965 158.167 1.00 19.70 36 VAL D O 1
ATOM 4829 N N . PRO D 1 40 ? 19.908 31.143 158.954 1.00 22.37 37 PRO D N 1
ATOM 4830 C CA . PRO D 1 40 ? 19.665 31.459 160.364 1.00 24.79 37 PRO D CA 1
ATOM 4831 C C . PRO D 1 40 ? 20.579 32.574 160.868 1.00 25.64 37 PRO D C 1
ATOM 4832 O O . PRO D 1 40 ? 21.673 32.768 160.331 1.00 23.98 37 PRO D O 1
ATOM 4836 N N . ASP D 1 41 ? 20.131 33.304 161.884 1.00 27.19 38 ASP D N 1
ATOM 4837 C CA . ASP D 1 41 ? 20.974 34.316 162.511 1.00 26.58 38 ASP D CA 1
ATOM 4838 C C . ASP D 1 41 ? 22.210 33.657 163.110 1.00 24.77 38 ASP D C 1
ATOM 4839 O O . ASP D 1 41 ? 22.153 32.521 163.585 1.00 24.58 38 ASP D O 1
ATOM 4844 N N . ILE D 1 42 ? 23.329 34.370 163.083 1.00 22.38 39 ILE D N 1
ATOM 4845 C CA . ILE D 1 42 ? 24.540 33.890 163.732 1.00 21.70 39 ILE D CA 1
ATOM 4846 C C . ILE D 1 42 ? 24.892 34.820 164.886 1.00 23.49 39 ILE D C 1
ATOM 4847 O O . ILE D 1 42 ? 24.792 36.041 164.763 1.00 24.39 39 ILE D O 1
ATOM 4852 N N . GLU D 1 43 ? 25.285 34.232 166.011 1.00 21.98 40 GLU D N 1
ATOM 4853 C CA . GLU D 1 43 ? 25.579 34.993 167.220 1.00 23.28 40 GLU D CA 1
ATOM 4854 C C . GLU D 1 43 ? 26.699 36.008 167.016 1.00 19.48 40 GLU D C 1
ATOM 4855 O O . GLU D 1 43 ? 27.709 35.719 166.377 1.00 19.84 40 GLU D O 1
ATOM 4861 N N . GLU D 1 44 ? 26.511 37.198 167.572 1.00 20.25 41 GLU D N 1
ATOM 4862 C CA . GLU D 1 44 ? 27.540 38.230 167.556 1.00 20.91 41 GLU D CA 1
ATOM 4863 C C . GLU D 1 44 ? 28.495 38.065 168.737 1.00 21.10 41 GLU D C 1
ATOM 4864 O O . GLU D 1 44 ? 28.150 38.380 169.875 1.00 23.91 41 GLU D O 1
ATOM 4870 N N . THR D 1 45 ? 29.698 37.575 168.457 1.00 19.98 42 THR D N 1
ATOM 4871 C CA . THR D 1 45 ? 30.670 37.273 169.503 1.00 24.48 42 THR D CA 1
ATOM 4872 C C . THR D 1 45 ? 31.831 38.265 169.544 1.00 23.60 42 THR D C 1
ATOM 4873 O O . THR D 1 45 ? 32.731 38.139 170.373 1.00 24.36 42 THR D O 1
ATOM 4877 N N . GLY D 1 46 ? 31.810 39.246 168.650 1.00 18.91 43 GLY D N 1
ATOM 4878 C CA . GLY D 1 46 ? 32.895 40.206 168.558 1.00 18.29 43 GLY D CA 1
ATOM 4879 C C . GLY D 1 46 ? 32.822 41.296 169.608 1.00 17.00 43 GLY D C 1
ATOM 4880 O O . GLY D 1 46 ? 31.746 41.606 170.126 1.00 16.35 43 GLY D O 1
ATOM 4881 N N . SER D 1 47 ? 33.975 41.882 169.920 1.00 11.85 44 SER D N 1
ATOM 4882 C CA . SER D 1 47 ? 34.051 42.969 170.888 1.00 15.10 44 SER D CA 1
ATOM 4883 C C . SER D 1 47 ? 34.051 44.329 170.201 1.00 12.10 44 SER D C 1
ATOM 4884 O O . SER D 1 47 ? 34.098 45.366 170.860 1.00 12.96 44 SER D O 1
ATOM 4887 N N . THR D 1 48 ? 34.010 44.322 168.872 1.00 10.20 45 THR D N 1
ATOM 4888 C CA . THR D 1 48 ? 33.892 45.563 168.113 1.00 13.82 45 THR D CA 1
ATOM 4889 C C . THR D 1 48 ? 32.748 45.451 167.119 1.00 12.39 45 THR D C 1
ATOM 4890 O O . THR D 1 48 ? 32.424 44.353 166.667 1.00 12.61 45 THR D O 1
ATOM 4894 N N . PHE D 1 49 ? 32.143 46.586 166.776 1.00 11.27 46 PHE D N 1
ATOM 4895 C CA . PHE D 1 49 ? 31.088 46.601 165.770 1.00 10.50 46 PHE D CA 1
ATOM 4896 C C . PHE D 1 49 ? 31.606 45.996 164.471 1.00 8.82 46 PHE D C 1
ATOM 4897 O O . PHE D 1 49 ? 30.909 45.217 163.820 1.00 11.48 46 PHE D O 1
ATOM 4905 N N . VAL D 1 50 ? 32.831 46.361 164.099 1.00 10.47 47 VAL D N 1
ATOM 4906 C CA . VAL D 1 50 ? 33.438 45.858 162.871 1.00 12.57 47 VAL D CA 1
ATOM 4907 C C . VAL D 1 50 ? 33.481 44.337 162.855 1.00 12.59 47 VAL D C 1
ATOM 4908 O O . VAL D 1 50 ? 33.105 43.710 161.864 1.00 12.59 47 VAL D O 1
ATOM 4912 N N . GLU D 1 51 ? 33.937 43.748 163.959 1.00 8.10 48 GLU D N 1
ATOM 4913 C CA . GLU D 1 51 ? 34.049 42.295 164.050 1.00 10.24 48 GLU D CA 1
ATOM 4914 C C . GLU D 1 51 ? 32.701 41.600 163.874 1.00 11.21 48 GLU D C 1
ATOM 4915 O O . GLU D 1 51 ? 32.604 40.581 163.192 1.00 10.88 48 GLU D O 1
ATOM 4921 N N . ASN D 1 52 ? 31.665 42.153 164.494 1.00 10.04 49 ASN D N 1
ATOM 4922 C CA . ASN D 1 52 ? 30.328 41.585 164.386 1.00 10.82 49 ASN D CA 1
ATOM 4923 C C . ASN D 1 52 ? 29.747 41.721 162.985 1.00 8.22 49 ASN D C 1
ATOM 4924 O O . ASN D 1 52 ? 29.107 40.802 162.478 1.00 9.68 49 ASN D O 1
ATOM 4929 N N . ALA D 1 53 ? 29.974 42.870 162.361 1.00 8.89 50 ALA D N 1
ATOM 4930 C CA . ALA D 1 53 ? 29.513 43.090 160.998 1.00 8.40 50 ALA D CA 1
ATOM 4931 C C . ALA D 1 53 ? 30.126 42.041 160.076 1.00 10.82 50 ALA D C 1
ATOM 4932 O O . ALA D 1 53 ? 29.448 41.491 159.207 1.00 10.72 50 ALA D O 1
ATOM 4934 N N . ILE D 1 54 ? 31.406 41.746 160.286 1.00 8.40 51 ILE D N 1
ATOM 4935 C CA . ILE D 1 54 ? 32.100 40.747 159.465 1.00 7.26 51 ILE D CA 1
ATOM 4936 C C . ILE D 1 54 ? 31.595 39.335 159.737 1.00 7.47 51 ILE D C 1
ATOM 4937 O O . ILE D 1 54 ? 31.401 38.546 158.811 1.00 12.97 51 ILE D O 1
ATOM 4942 N N . ILE D 1 55 ? 31.380 39.015 161.006 1.00 6.95 52 ILE D N 1
ATOM 4943 C CA . ILE D 1 55 ? 30.821 37.717 161.364 1.00 12.87 52 ILE D CA 1
ATOM 4944 C C . ILE D 1 55 ? 29.508 37.476 160.619 1.00 11.78 52 ILE D C 1
ATOM 4945 O O . ILE D 1 55 ? 29.306 36.418 160.016 1.00 8.81 52 ILE D O 1
ATOM 4950 N N . LYS D 1 56 ? 28.631 38.473 160.641 1.00 8.27 53 LYS D N 1
ATOM 4951 C CA . LYS D 1 56 ? 27.312 38.335 160.036 1.00 11.28 53 LYS D CA 1
ATOM 4952 C C . LYS D 1 56 ? 27.354 38.267 158.505 1.00 13.83 53 LYS D C 1
ATOM 4953 O O . LYS D 1 56 ? 26.665 37.446 157.901 1.00 13.84 53 LYS D O 1
ATOM 4959 N N . ALA D 1 57 ? 28.166 39.116 157.880 1.00 14.74 54 ALA D N 1
ATOM 4960 C CA . ALA D 1 57 ? 28.278 39.118 156.420 1.00 14.53 54 ALA D CA 1
ATOM 4961 C C . ALA D 1 57 ? 28.936 37.840 155.900 1.00 14.44 54 ALA D C 1
ATOM 4962 O O . ALA D 1 57 ? 28.534 37.294 154.870 1.00 9.79 54 ALA D O 1
ATOM 4964 N N . ARG D 1 58 ? 29.950 37.372 156.620 1.00 15.10 55 ARG D N 1
ATOM 4965 C CA . ARG D 1 58 ? 30.666 36.159 156.249 1.00 12.99 55 ARG D CA 1
ATOM 4966 C C . ARG D 1 58 ? 29.734 34.955 156.268 1.00 15.17 55 ARG D C 1
ATOM 4967 O O . ARG D 1 58 ? 29.779 34.103 155.380 1.00 16.16 55 ARG D O 1
ATOM 4975 N N . HIS D 1 59 ? 28.896 34.892 157.296 1.00 12.95 56 HIS D N 1
ATOM 4976 C CA . HIS D 1 59 ? 27.945 33.801 157.457 1.00 14.98 56 HIS D CA 1
ATOM 4977 C C . HIS D 1 59 ? 26.915 33.786 156.330 1.00 14.15 56 HIS D C 1
ATOM 4978 O O . HIS D 1 59 ? 26.621 32.731 155.763 1.00 15.21 56 HIS D O 1
ATOM 4985 N N . ALA D 1 60 ? 26.373 34.956 156.001 1.00 10.98 57 ALA D N 1
ATOM 4986 C CA . ALA D 1 60 ? 25.381 35.064 154.936 1.00 10.95 57 ALA D CA 1
ATOM 4987 C C . ALA D 1 60 ? 25.983 34.713 153.580 1.00 14.54 57 ALA D C 1
ATOM 4988 O O . ALA D 1 60 ? 25.348 34.043 152.761 1.00 15.80 57 ALA D O 1
ATOM 4990 N N . ALA D 1 61 ? 27.211 35.167 153.350 1.00 12.16 58 ALA D N 1
ATOM 4991 C CA . ALA D 1 61 ? 27.908 34.896 152.098 1.00 13.98 58 ALA D CA 1
ATOM 4992 C C . ALA D 1 61 ? 28.212 33.412 151.956 1.00 14.65 58 ALA D C 1
ATOM 4993 O O . ALA D 1 61 ? 28.080 32.837 150.876 1.00 16.72 58 ALA D O 1
ATOM 4995 N N . LYS D 1 62 ? 28.624 32.798 153.058 1.00 15.12 59 LYS D N 1
ATOM 4996 C CA . LYS D 1 62 ? 28.988 31.391 153.059 1.00 14.29 59 LYS D CA 1
ATOM 4997 C C . LYS D 1 62 ? 27.794 30.510 152.707 1.00 11.83 59 LYS D C 1
ATOM 4998 O O . LYS D 1 62 ? 27.916 29.566 151.932 1.00 13.86 59 LYS D O 1
ATOM 5004 N N . GLN D 1 63 ? 26.636 30.827 153.274 1.00 13.32 60 GLN D N 1
ATOM 5005 C CA . GLN D 1 63 ? 25.439 30.019 153.062 1.00 18.82 60 GLN D CA 1
ATOM 5006 C C . GLN D 1 63 ? 24.812 30.211 151.681 1.00 19.79 60 GLN D C 1
ATOM 5007 O O . GLN D 1 63 ? 24.338 29.250 151.069 1.00 22.11 60 GLN D O 1
ATOM 5013 N N . THR D 1 64 ? 24.825 31.446 151.189 1.00 15.32 61 THR D N 1
ATOM 5014 C CA . THR D 1 64 ? 24.119 31.788 149.955 1.00 13.74 61 THR D CA 1
ATOM 5015 C C . THR D 1 64 ? 24.983 31.751 148.695 1.00 17.32 61 THR D C 1
ATOM 5016 O O . THR D 1 64 ? 24.462 31.616 147.588 1.00 18.37 61 THR D O 1
ATOM 5020 N N . GLY D 1 65 ? 26.293 31.895 148.858 1.00 20.11 62 GLY D N 1
ATOM 5021 C CA . GLY D 1 65 ? 27.193 31.941 147.720 1.00 19.58 62 GLY D CA 1
ATOM 5022 C C . GLY D 1 65 ? 27.157 33.278 146.999 1.00 17.88 62 GLY D C 1
ATOM 5023 O O . GLY D 1 65 ? 27.719 33.425 145.914 1.00 14.45 62 GLY D O 1
ATOM 5024 N N . LEU D 1 66 ? 26.488 34.257 147.599 1.00 14.37 63 LEU D N 1
ATOM 5025 C CA . LEU D 1 66 ? 26.439 35.599 147.031 1.00 14.10 63 LEU D CA 1
ATOM 5026 C C . LEU D 1 66 ? 27.285 36.549 147.866 1.00 13.56 63 LEU D C 1
ATOM 5027 O O . LEU D 1 66 ? 27.616 36.240 149.010 1.00 15.20 63 LEU D O 1
ATOM 5032 N N . PRO D 1 67 ? 27.647 37.711 147.297 1.00 15.71 64 PRO D N 1
ATOM 5033 C CA . PRO D 1 67 ? 28.195 38.763 148.158 1.00 16.14 64 PRO D CA 1
ATOM 5034 C C . PRO D 1 67 ? 27.177 39.062 149.250 1.00 13.96 64 PRO D C 1
ATOM 5035 O O . PRO D 1 67 ? 25.983 38.870 149.019 1.00 12.19 64 PRO D O 1
ATOM 5039 N N . ALA D 1 68 ? 27.628 39.505 150.418 1.00 12.69 65 ALA D N 1
ATOM 5040 C CA . ALA D 1 68 ? 26.711 39.769 151.522 1.00 12.15 65 ALA D CA 1
ATOM 5041 C C . ALA D 1 68 ? 27.081 41.045 152.253 1.00 13.92 65 ALA D C 1
ATOM 5042 O O . ALA D 1 68 ? 28.258 41.381 152.374 1.00 13.92 65 ALA D O 1
ATOM 5044 N N . LEU D 1 69 ? 26.065 41.734 152.760 1.00 13.10 66 LEU D N 1
ATOM 5045 C CA . LEU D 1 69 ? 26.256 42.986 153.473 1.00 13.05 66 LEU D CA 1
ATOM 5046 C C . LEU D 1 69 ? 25.632 42.886 154.859 1.00 10.93 66 LEU D C 1
ATOM 5047 O O . LEU D 1 69 ? 24.506 42.415 155.014 1.00 11.54 66 LEU D O 1
ATOM 5052 N N . ALA D 1 70 ? 26.379 43.312 155.870 1.00 8.21 67 ALA D N 1
ATOM 5053 C CA . ALA D 1 70 ? 25.872 43.323 157.236 1.00 9.68 67 ALA D CA 1
ATOM 5054 C C . ALA D 1 70 ? 26.323 44.595 157.937 1.00 12.46 67 ALA D C 1
ATOM 5055 O O . ALA D 1 70 ? 27.205 45.302 157.445 1.00 14.90 67 ALA D O 1
ATOM 5057 N N . ASP D 1 71 ? 25.707 44.889 159.077 1.00 9.92 68 ASP D N 1
ATOM 5058 C CA . ASP D 1 71 ? 26.122 46.027 159.887 1.00 13.78 68 ASP D CA 1
ATOM 5059 C C . ASP D 1 71 ? 26.010 45.710 161.370 1.00 10.94 68 ASP D C 1
ATOM 5060 O O . ASP D 1 71 ? 25.226 44.850 161.781 1.00 10.96 68 ASP D O 1
ATOM 5065 N N . ASP D 1 72 ? 26.812 46.403 162.167 1.00 8.49 69 ASP D N 1
ATOM 5066 C CA . ASP D 1 72 ? 26.645 46.402 163.612 1.00 9.74 69 ASP D CA 1
ATOM 5067 C C . ASP D 1 72 ? 26.703 47.846 164.110 1.00 11.97 69 ASP D C 1
ATOM 5068 O O . ASP D 1 72 ? 27.453 48.669 163.578 1.00 11.30 69 ASP D O 1
ATOM 5073 N N . SER D 1 73 ? 25.899 48.156 165.120 1.00 11.25 70 SER D N 1
ATOM 5074 C CA . SER D 1 73 ? 25.780 49.527 165.587 1.00 12.78 70 SER D CA 1
ATOM 5075 C C . SER D 1 73 ? 25.610 49.582 167.096 1.00 13.31 70 SER D C 1
ATOM 5076 O O . SER D 1 73 ? 25.278 48.582 167.737 1.00 10.33 70 SER D O 1
ATOM 5079 N N . GLY D 1 74 ? 25.831 50.757 167.667 1.00 10.14 71 GLY D N 1
ATOM 5080 C CA . GLY D 1 74 ? 25.694 50.905 169.098 1.00 12.82 71 GLY D CA 1
ATOM 5081 C C . GLY D 1 74 ? 26.040 52.288 169.595 1.00 13.43 71 GLY D C 1
ATOM 5082 O O . GLY D 1 74 ? 26.492 53.144 168.838 1.00 14.13 71 GLY D O 1
ATOM 5083 N N . LEU D 1 75 ? 25.821 52.490 170.887 1.00 12.63 72 LEU D N 1
ATOM 5084 C CA . LEU D 1 75 ? 26.096 53.753 171.546 1.00 12.23 72 LEU D CA 1
ATOM 5085 C C . LEU D 1 75 ? 27.316 53.600 172.448 1.00 11.54 72 LEU D C 1
ATOM 5086 O O . LEU D 1 75 ? 27.386 52.665 173.240 1.00 12.80 72 LEU D O 1
ATOM 5091 N N . THR D 1 76 ? 28.281 54.505 172.319 1.00 10.30 73 THR D N 1
ATOM 5092 C CA . THR D 1 76 ? 29.444 54.501 173.199 1.00 13.23 73 THR D CA 1
ATOM 5093 C C . THR D 1 76 ? 29.415 55.741 174.089 1.00 14.85 73 THR D C 1
ATOM 5094 O O . THR D 1 76 ? 29.166 56.843 173.616 1.00 15.63 73 THR D O 1
ATOM 5098 N N . ILE D 1 77 ? 29.658 55.553 175.380 1.00 17.09 74 ILE D N 1
ATOM 5099 C CA . ILE D 1 77 ? 29.592 56.653 176.338 1.00 16.22 74 ILE D CA 1
ATOM 5100 C C . ILE D 1 77 ? 30.922 56.816 177.067 1.00 15.49 74 ILE D C 1
ATOM 5101 O O . ILE D 1 77 ? 31.348 55.931 177.805 1.00 15.84 74 ILE D O 1
ATOM 5106 N N . ALA D 1 78 ? 31.565 57.958 176.847 1.00 13.87 75 ALA D N 1
ATOM 5107 C CA . ALA D 1 78 ? 32.902 58.222 177.366 1.00 18.47 75 ALA D CA 1
ATOM 5108 C C . ALA D 1 78 ? 33.048 57.874 178.843 1.00 21.55 75 ALA D C 1
ATOM 5109 O O . ALA D 1 78 ? 33.984 57.174 179.231 1.00 23.63 75 ALA D O 1
ATOM 5111 N N . ALA D 1 79 ? 32.120 58.363 179.659 1.00 19.57 76 ALA D N 1
ATOM 5112 C CA . ALA D 1 79 ? 32.190 58.178 181.106 1.00 20.41 76 ALA D CA 1
ATOM 5113 C C . ALA D 1 79 ? 31.993 56.723 181.525 1.00 20.74 76 ALA D C 1
ATOM 5114 O O . ALA D 1 79 ? 32.265 56.358 182.667 1.00 18.98 76 ALA D O 1
ATOM 5116 N N . LEU D 1 80 ? 31.517 55.894 180.605 1.00 19.59 77 LEU D N 1
ATOM 5117 C CA . LEU D 1 80 ? 31.307 54.485 180.907 1.00 20.29 77 LEU D CA 1
ATOM 5118 C C . LEU D 1 80 ? 32.294 53.622 180.129 1.00 20.07 77 LEU D C 1
ATOM 5119 O O . LEU D 1 80 ? 32.006 52.469 179.811 1.00 19.81 77 LEU D O 1
ATOM 5124 N N . ASN D 1 81 ? 33.458 54.191 179.826 1.00 24.43 78 ASN D N 1
ATOM 5125 C CA . ASN D 1 81 ? 34.481 53.496 179.050 1.00 26.18 78 ASN D CA 1
ATOM 5126 C C . ASN D 1 81 ? 33.900 52.883 177.779 1.00 24.47 78 ASN D C 1
ATOM 5127 O O . ASN D 1 81 ? 34.152 51.718 177.472 1.00 22.48 78 ASN D O 1
ATOM 5132 N N . SER D 1 82 ? 33.109 53.677 177.061 1.00 19.96 79 SER D N 1
ATOM 5133 C CA . SER D 1 82 ? 32.527 53.278 175.777 1.00 19.27 79 SER D CA 1
ATOM 5134 C C . SER D 1 82 ? 31.352 52.307 175.879 1.00 15.99 79 SER D C 1
ATOM 5135 O O . SER D 1 82 ? 30.768 51.925 174.864 1.00 14.10 79 SER D O 1
ATOM 5138 N N . ALA D 1 83 ? 30.997 51.910 177.096 1.00 16.69 80 ALA D N 1
ATOM 5139 C CA . ALA D 1 83 ? 29.790 51.118 177.284 1.00 18.21 80 ALA D CA 1
ATOM 5140 C C . ALA D 1 83 ? 28.588 51.977 176.902 1.00 16.09 80 ALA D C 1
ATOM 5141 O O . ALA D 1 83 ? 28.652 53.204 176.986 1.00 14.02 80 ALA D O 1
ATOM 5143 N N . PRO D 1 84 ? 27.483 51.343 176.484 1.00 15.40 81 PRO D N 1
ATOM 5144 C CA . PRO D 1 84 ? 27.259 49.895 176.363 1.00 14.18 81 PRO D CA 1
ATOM 5145 C C . PRO D 1 84 ? 27.972 49.235 175.174 1.00 11.94 81 PRO D C 1
ATOM 5146 O O . PRO D 1 84 ? 28.212 48.028 175.211 1.00 15.05 81 PRO D O 1
ATOM 5150 N N . GLY D 1 85 ? 28.301 50.003 174.141 1.00 11.07 82 GLY D N 1
ATOM 5151 C CA . GLY D 1 85 ? 29.086 49.477 173.033 1.00 10.96 82 GLY D CA 1
ATOM 5152 C C . GLY D 1 85 ? 28.403 48.333 172.304 1.00 14.98 82 GLY D C 1
ATOM 5153 O O . GLY D 1 85 ? 27.240 48.453 171.913 1.00 17.09 82 GLY D O 1
ATOM 5154 N N . VAL D 1 86 ? 29.123 47.227 172.112 1.00 17.38 83 VAL D N 1
ATOM 5155 C CA . VAL D 1 86 ? 28.565 46.062 171.426 1.00 16.25 83 VAL D CA 1
ATOM 5156 C C . VAL D 1 86 ? 27.501 45.379 172.275 1.00 19.16 83 VAL D C 1
ATOM 5157 O O . VAL D 1 86 ? 26.858 44.425 171.837 1.00 23.30 83 VAL D O 1
ATOM 5161 N N . PHE D 1 87 ? 27.321 45.876 173.495 1.00 16.20 84 PHE D N 1
ATOM 5162 C CA . PHE D 1 87 ? 26.268 45.382 174.372 1.00 17.16 84 PHE D CA 1
ATOM 5163 C C . PHE D 1 87 ? 25.066 46.319 174.357 1.00 14.73 84 PHE D C 1
ATOM 5164 O O . PHE D 1 87 ? 24.179 46.203 175.198 1.00 16.33 84 PHE D O 1
ATOM 5172 N N . SER D 1 88 ? 25.036 47.243 173.401 1.00 15.10 85 SER D N 1
ATOM 5173 C CA . SER D 1 88 ? 23.959 48.233 173.335 1.00 16.16 85 SER D CA 1
ATOM 5174 C C . SER D 1 88 ? 22.565 47.609 173.425 1.00 19.99 85 SER D C 1
ATOM 5175 O O . SER D 1 88 ? 21.680 48.153 174.080 1.00 17.07 85 SER D O 1
ATOM 5178 N N . SER D 1 89 ? 22.376 46.465 172.776 1.00 23.41 86 SER D N 1
ATOM 5179 C CA . SER D 1 89 ? 21.064 45.825 172.730 1.00 26.29 86 SER D CA 1
ATOM 5180 C C . SER D 1 89 ? 20.809 44.923 173.935 1.00 28.85 86 SER D C 1
ATOM 5181 O O . SER D 1 89 ? 19.662 44.627 174.265 1.00 29.71 86 SER D O 1
ATOM 5184 N N . ARG D 1 90 ? 21.883 44.490 174.586 1.00 27.59 87 ARG D N 1
ATOM 5185 C CA . ARG D 1 90 ? 21.779 43.572 175.713 1.00 29.51 87 ARG D CA 1
ATOM 5186 C C . ARG D 1 90 ? 22.038 44.292 177.027 1.00 27.52 87 ARG D C 1
ATOM 5187 O O . ARG D 1 90 ? 22.054 43.673 178.093 1.00 27.07 87 ARG D O 1
ATOM 5195 N N . TYR D 1 91 ? 22.236 45.602 176.941 1.00 23.53 88 TYR D N 1
ATOM 5196 C CA . TYR D 1 91 ? 22.659 46.402 178.085 1.00 21.59 88 TYR D CA 1
ATOM 5197 C C . TYR D 1 91 ? 21.844 46.144 179.355 1.00 25.82 88 TYR D C 1
ATOM 5198 O O . TYR D 1 91 ? 22.407 46.044 180.444 1.00 29.10 88 TYR D O 1
ATOM 5207 N N . ALA D 1 92 ? 20.525 46.031 179.216 1.00 24.95 89 ALA D N 1
ATOM 5208 C CA . ALA D 1 92 ? 19.654 45.887 180.382 1.00 23.92 89 ALA D CA 1
ATOM 5209 C C . ALA D 1 92 ? 19.032 44.497 180.509 1.00 25.02 89 ALA D C 1
ATOM 5210 O O . ALA D 1 92 ? 18.085 44.302 181.269 1.00 24.28 89 ALA D O 1
ATOM 5212 N N . GLY D 1 93 ? 19.570 43.534 179.769 1.00 27.01 90 GLY D N 1
ATOM 5213 C CA . GLY D 1 93 ? 19.076 42.169 179.825 1.00 30.84 90 GLY D CA 1
ATOM 5214 C C . GLY D 1 93 ? 18.342 41.758 178.563 1.00 35.75 90 GLY D C 1
ATOM 5215 O O . GLY D 1 93 ? 17.819 42.599 177.835 1.00 34.00 90 GLY D O 1
ATOM 5216 N N . LYS D 1 94 ? 18.296 40.455 178.308 1.00 43.70 91 LYS D N 1
ATOM 5217 C CA . LYS D 1 94 ? 17.675 39.928 177.096 1.00 48.80 91 LYS D CA 1
ATOM 5218 C C . LYS D 1 94 ? 16.230 40.383 176.905 1.00 48.44 91 LYS D C 1
ATOM 5219 O O . LYS D 1 94 ? 15.791 40.616 175.778 1.00 48.96 91 LYS D O 1
ATOM 5225 N N . ASN D 1 95 ? 15.494 40.506 178.005 1.00 46.01 92 ASN D N 1
ATOM 5226 C CA . ASN D 1 95 ? 14.073 40.828 177.935 1.00 45.77 92 ASN D CA 1
ATOM 5227 C C . ASN D 1 95 ? 13.784 42.299 178.212 1.00 41.14 92 ASN D C 1
ATOM 5228 O O . ASN D 1 95 ? 12.640 42.676 178.460 1.00 44.02 92 ASN D O 1
ATOM 5233 N N . ALA D 1 96 ? 14.820 43.129 178.168 1.00 34.05 93 ALA D N 1
ATOM 5234 C CA . ALA D 1 96 ? 14.666 44.539 178.504 1.00 29.13 93 ALA D CA 1
ATOM 5235 C C . ALA D 1 96 ? 14.054 45.353 177.368 1.00 25.01 93 ALA D C 1
ATOM 5236 O O . ALA D 1 96 ? 14.212 45.028 176.194 1.00 26.36 93 ALA D O 1
ATOM 5238 N N . THR D 1 97 ? 13.349 46.416 177.736 1.00 22.14 94 THR D N 1
ATOM 5239 C CA . THR D 1 97 ? 12.740 47.306 176.761 1.00 21.66 94 THR D CA 1
ATOM 5240 C C . THR D 1 97 ? 13.668 48.483 176.497 1.00 21.77 94 THR D C 1
ATOM 5241 O O . THR D 1 97 ? 14.652 48.675 177.214 1.00 22.09 94 THR D O 1
ATOM 5245 N N . ASP D 1 98 ? 13.354 49.268 175.471 1.00 17.56 95 ASP D N 1
ATOM 5246 C CA . ASP D 1 98 ? 14.093 50.499 175.204 1.00 17.39 95 ASP D CA 1
ATOM 5247 C C . ASP D 1 98 ? 14.063 51.417 176.428 1.00 14.71 95 ASP D C 1
ATOM 5248 O O . ASP D 1 98 ? 15.069 52.032 176.780 1.00 12.33 95 ASP D O 1
ATOM 5253 N N . ALA D 1 99 ? 12.902 51.510 177.070 1.00 14.30 96 ALA D N 1
ATOM 5254 C CA . ALA D 1 99 ? 12.755 52.339 178.263 1.00 17.95 96 ALA D CA 1
ATOM 5255 C C . ALA D 1 99 ? 13.674 51.862 179.387 1.00 17.03 96 ALA D C 1
ATOM 5256 O O . ALA D 1 99 ? 14.288 52.671 180.085 1.00 17.62 96 ALA D O 1
ATOM 5258 N N . GLU D 1 100 ? 13.765 50.546 179.555 1.00 15.76 97 GLU D N 1
ATOM 5259 C CA . GLU D 1 100 ? 14.655 49.955 180.554 1.00 18.43 97 GLU D CA 1
ATOM 5260 C C . GLU D 1 100 ? 16.124 50.273 180.274 1.00 15.78 97 GLU D C 1
ATOM 5261 O O . GLU D 1 100 ? 16.885 50.604 181.188 1.00 13.92 97 GLU D O 1
ATOM 5267 N N . ARG D 1 101 ? 16.523 50.153 179.012 1.00 12.94 98 ARG D N 1
ATOM 5268 C CA . ARG D 1 101 ? 17.902 50.424 178.619 1.00 12.08 98 ARG D CA 1
ATOM 5269 C C . ARG D 1 101 ? 18.259 51.887 178.859 1.00 13.94 98 ARG D C 1
ATOM 5270 O O . ARG D 1 101 ? 19.350 52.202 179.333 1.00 12.39 98 ARG D O 1
ATOM 5278 N N . ILE D 1 102 ? 17.329 52.778 178.536 1.00 13.19 99 ILE D N 1
ATOM 5279 C CA . ILE D 1 102 ? 17.532 54.198 178.787 1.00 17.67 99 ILE D CA 1
ATOM 5280 C C . ILE D 1 102 ? 17.758 54.448 180.275 1.00 16.12 99 ILE D C 1
ATOM 5281 O O . ILE D 1 102 ? 18.673 55.175 180.660 1.00 16.15 99 ILE D O 1
ATOM 5286 N N . GLN D 1 103 ? 16.933 53.828 181.113 1.00 13.68 100 GLN D N 1
ATOM 5287 C CA . GLN D 1 103 ? 17.035 54.036 182.553 1.00 12.24 100 GLN D CA 1
ATOM 5288 C C . GLN D 1 103 ? 18.350 53.498 183.112 1.00 13.93 100 GLN D C 1
ATOM 5289 O O . GLN D 1 103 ? 18.953 54.108 183.991 1.00 14.44 100 GLN D O 1
ATOM 5295 N N . LYS D 1 104 ? 18.800 52.360 182.594 1.00 14.75 101 LYS D N 1
ATOM 5296 C CA . LYS D 1 104 ? 20.058 51.776 183.049 1.00 17.16 101 LYS D CA 1
ATOM 5297 C C . LYS D 1 104 ? 21.227 52.703 182.723 1.00 17.05 101 LYS D C 1
ATOM 5298 O O . LYS D 1 104 ? 22.143 52.864 183.527 1.00 18.90 101 LYS D O 1
ATOM 5304 N N . VAL D 1 105 ? 21.185 53.313 181.543 1.00 16.21 102 VAL D N 1
ATOM 5305 C CA . VAL D 1 105 ? 22.218 54.263 181.134 1.00 17.92 102 VAL D CA 1
ATOM 5306 C C . VAL D 1 105 ? 22.231 55.496 182.033 1.00 18.44 102 VAL D C 1
ATOM 5307 O O . VAL D 1 105 ? 23.290 55.945 182.474 1.00 14.36 102 VAL D O 1
ATOM 5311 N N . LEU D 1 106 ? 21.052 56.046 182.300 1.00 17.89 103 LEU D N 1
ATOM 5312 C CA . LEU D 1 106 ? 20.952 57.228 183.147 1.00 18.64 103 LEU D CA 1
ATOM 5313 C C . LEU D 1 106 ? 21.489 56.935 184.541 1.00 19.77 103 LEU D C 1
ATOM 5314 O O . LEU D 1 106 ? 22.225 57.739 185.115 1.00 18.05 103 LEU D O 1
ATOM 5319 N N . GLU D 1 107 ? 21.126 55.776 185.078 1.00 20.46 104 GLU D N 1
ATOM 5320 C CA . GLU D 1 107 ? 21.574 55.380 186.407 1.00 21.25 104 GLU D CA 1
ATOM 5321 C C . GLU D 1 107 ? 23.089 55.176 186.444 1.00 20.47 104 GLU D C 1
ATOM 5322 O O . GLU D 1 107 ? 23.744 55.518 187.429 1.00 23.86 104 GLU D O 1
ATOM 5328 N N . ALA D 1 108 ? 23.643 54.632 185.364 1.00 19.80 105 ALA D N 1
ATOM 5329 C CA . ALA D 1 108 ? 25.082 54.392 185.284 1.00 20.84 105 ALA D CA 1
ATOM 5330 C C . ALA D 1 108 ? 25.872 55.698 185.300 1.00 23.43 105 ALA D C 1
ATOM 5331 O O . ALA D 1 108 ? 26.892 55.808 185.981 1.00 21.80 105 ALA D O 1
ATOM 5333 N N . LEU D 1 109 ? 25.397 56.689 184.553 1.00 24.54 106 LEU D N 1
ATOM 5334 C CA . LEU D 1 109 ? 26.065 57.987 184.502 1.00 25.82 106 LEU D CA 1
ATOM 5335 C C . LEU D 1 109 ? 25.998 58.709 185.843 1.00 26.80 106 LEU D C 1
ATOM 5336 O O . LEU D 1 109 ? 26.919 59.437 186.211 1.00 25.94 106 LEU D O 1
ATOM 5341 N N . GLU D 1 110 ? 24.907 58.504 186.573 1.00 30.34 107 GLU D N 1
ATOM 5342 C CA . GLU D 1 110 ? 24.750 59.110 187.891 1.00 36.04 107 GLU D CA 1
ATOM 5343 C C . GLU D 1 110 ? 25.756 58.537 188.881 1.00 36.42 107 GLU D C 1
ATOM 5344 O O . GLU D 1 110 ? 26.406 59.277 189.621 1.00 37.25 107 GLU D O 1
ATOM 5350 N N . ALA D 1 111 ? 25.880 57.215 188.892 1.00 35.03 108 ALA D N 1
ATOM 5351 C CA . ALA D 1 111 ? 26.840 56.553 189.767 1.00 36.12 108 ALA D CA 1
ATOM 5352 C C . ALA D 1 111 ? 28.272 56.909 189.377 1.00 35.63 108 ALA D C 1
ATOM 5353 O O . ALA D 1 111 ? 29.151 5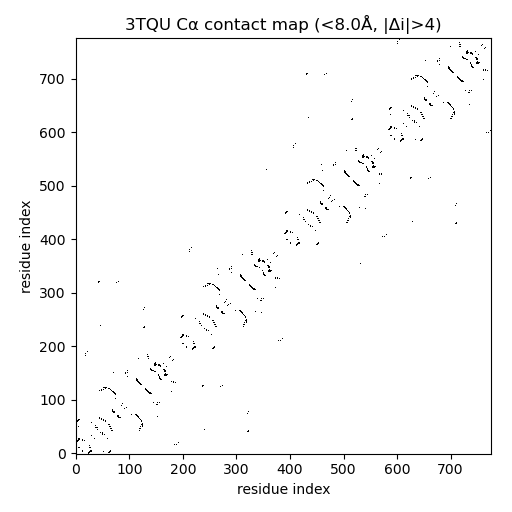7.023 190.231 1.00 36.95 108 ALA D O 1
ATOM 5355 N N . ALA D 1 112 ? 28.494 57.101 188.081 1.00 32.55 109 ALA D N 1
ATOM 5356 C CA . ALA D 1 112 ? 29.825 57.404 187.562 1.00 31.63 109 ALA D CA 1
ATOM 5357 C C . ALA D 1 112 ? 30.342 58.743 188.066 1.00 34.83 109 ALA D C 1
ATOM 5358 O O . ALA D 1 112 ? 31.537 58.929 188.233 1.00 34.19 109 ALA D O 1
ATOM 5360 N N . ASP D 1 113 ? 29.419 59.666 188.303 1.00 48.19 110 ASP D N 1
ATOM 5361 C CA . ASP D 1 113 ? 29.736 61.044 188.663 1.00 54.83 110 ASP D CA 1
ATOM 5362 C C . ASP D 1 113 ? 30.906 61.552 187.832 1.00 55.73 110 ASP D C 1
ATOM 5363 O O . ASP D 1 113 ? 32.032 61.670 188.325 1.00 55.84 110 ASP D O 1
ATOM 5368 N N . ASP D 1 114 ? 30.632 61.822 186.561 1.00 55.40 111 ASP D N 1
ATOM 5369 C CA . ASP D 1 114 ? 31.617 62.394 185.654 1.00 53.61 111 ASP D CA 1
ATOM 5370 C C . ASP D 1 114 ? 30.924 63.466 184.824 1.00 51.08 111 ASP D C 1
ATOM 5371 O O . ASP D 1 114 ? 30.010 63.175 184.053 1.00 50.24 111 ASP D O 1
ATOM 5376 N N . SER D 1 115 ? 31.358 64.710 184.993 1.00 50.09 112 SER D N 1
ATOM 5377 C CA . SER D 1 115 ? 30.731 65.843 184.322 1.00 47.95 112 SER D CA 1
ATOM 5378 C C . SER D 1 115 ? 30.641 65.668 182.806 1.00 43.15 112 SER D C 1
ATOM 5379 O O . SER D 1 115 ? 29.882 66.373 182.140 1.00 43.31 112 SER D O 1
ATOM 5382 N N . ASP D 1 116 ? 31.417 64.734 182.266 1.00 37.75 113 ASP D N 1
ATOM 5383 C CA . ASP D 1 116 ? 31.452 64.519 180.824 1.00 33.74 113 ASP D CA 1
ATOM 5384 C C . ASP D 1 116 ? 30.374 63.537 180.378 1.00 24.30 113 ASP D C 1
ATOM 5385 O O . ASP D 1 116 ? 30.484 62.336 180.611 1.00 21.27 113 ASP D O 1
ATOM 5390 N N . ARG D 1 117 ? 29.336 64.058 179.732 1.00 19.19 114 ARG D N 1
ATOM 5391 C CA . ARG D 1 117 ? 28.233 63.231 179.254 1.00 18.54 114 ARG D CA 1
ATOM 5392 C C . ARG D 1 117 ? 28.402 62.878 177.778 1.00 17.49 114 ARG D C 1
ATOM 5393 O O . ARG D 1 117 ? 27.445 62.471 177.123 1.00 13.49 114 ARG D O 1
ATOM 5401 N N . SER D 1 118 ? 29.613 63.042 177.253 1.00 15.07 115 SER D N 1
ATOM 5402 C CA . SER D 1 118 ? 29.861 62.790 175.835 1.00 16.03 115 SER D CA 1
ATOM 5403 C C . SER D 1 118 ? 29.524 61.358 175.434 1.00 13.74 115 SER D C 1
ATOM 5404 O O . SER D 1 118 ? 29.649 60.432 176.235 1.00 15.33 115 SER D O 1
ATOM 5407 N N . ALA D 1 119 ? 29.096 61.190 174.188 1.00 15.06 116 ALA D N 1
ATOM 5408 C CA . ALA D 1 119 ? 28.753 59.879 173.659 1.00 16.31 116 ALA D CA 1
ATOM 5409 C C . ALA D 1 119 ? 28.707 59.945 172.140 1.00 18.05 116 ALA D C 1
ATOM 5410 O O . ALA D 1 119 ? 28.589 61.025 171.567 1.00 14.70 116 ALA D O 1
ATOM 5412 N N . SER D 1 120 ? 28.813 58.790 171.492 1.00 12.70 117 SER D N 1
ATOM 5413 C CA . SER D 1 120 ? 28.725 58.718 170.040 1.00 11.54 117 SER D CA 1
ATOM 5414 C C . SER D 1 120 ? 27.906 57.506 169.626 1.00 12.09 117 SER D C 1
ATOM 5415 O O . SER D 1 120 ? 27.970 56.462 170.272 1.00 13.48 117 SER D O 1
ATOM 5418 N N . PHE D 1 121 ? 27.122 57.654 168.562 1.00 10.17 118 PHE D N 1
ATOM 5419 C CA . PHE D 1 121 ? 26.506 56.508 167.904 1.00 11.03 118 PHE D CA 1
ATOM 5420 C C . PHE D 1 121 ? 27.458 56.033 166.815 1.00 10.26 118 PHE D C 1
ATOM 5421 O O . PHE D 1 121 ? 28.068 56.849 166.127 1.00 12.50 118 PHE D O 1
ATOM 5429 N N . HIS D 1 122 ? 27.580 54.718 166.662 1.00 8.45 119 HIS D N 1
ATOM 5430 C CA . HIS D 1 122 ? 28.420 54.132 165.622 1.00 9.79 119 HIS D CA 1
ATOM 5431 C C . HIS D 1 122 ? 27.625 53.161 164.756 1.00 11.76 119 HIS D C 1
ATOM 5432 O O . HIS D 1 122 ? 26.796 52.404 165.256 1.00 14.59 119 HIS D O 1
ATOM 5439 N N . CYS D 1 123 ? 27.883 53.191 163.453 1.00 7.11 120 CYS D N 1
ATOM 5440 C CA . CYS D 1 123 ? 27.346 52.197 162.532 1.00 6.85 120 CYS D CA 1
ATOM 5441 C C . CYS D 1 123 ? 28.469 51.730 161.623 1.00 14.29 120 CYS D C 1
ATOM 5442 O O . CYS D 1 123 ? 29.071 52.537 160.915 1.00 15.29 120 CYS D O 1
ATOM 5445 N N . VAL D 1 124 ? 28.752 50.432 161.649 1.00 11.67 121 VAL D N 1
ATOM 5446 C CA . VAL D 1 124 ? 29.804 49.861 160.819 1.00 9.99 121 VAL D CA 1
ATOM 5447 C C . VAL D 1 124 ? 29.202 48.870 159.833 1.00 13.16 121 VAL D C 1
ATOM 5448 O O . VAL D 1 124 ? 28.541 47.911 160.229 1.00 11.23 121 VAL D O 1
ATOM 5452 N N . ILE D 1 125 ? 29.423 49.120 158.548 1.00 11.08 122 ILE D N 1
ATOM 5453 C CA . ILE D 1 125 ? 28.917 48.251 157.498 1.00 10.90 122 ILE D CA 1
ATOM 5454 C C . ILE D 1 125 ? 30.046 47.448 156.878 1.00 10.51 122 ILE D C 1
ATOM 5455 O O . ILE D 1 125 ? 31.117 47.988 156.584 1.00 11.71 122 ILE D O 1
ATOM 5460 N N . ALA D 1 126 ? 29.801 46.158 156.674 1.00 8.00 123 ALA D N 1
ATOM 5461 C CA . ALA D 1 126 ? 30.776 45.295 156.025 1.00 9.49 123 ALA D CA 1
ATOM 5462 C C . ALA D 1 126 ? 30.166 44.656 154.787 1.00 12.33 123 ALA D C 1
ATOM 5463 O O . ALA D 1 126 ? 29.082 44.076 154.846 1.00 12.41 123 ALA D O 1
ATOM 5465 N N . LEU D 1 127 ? 30.868 44.772 153.667 1.00 11.97 124 LEU D N 1
ATOM 5466 C CA . LEU D 1 127 ? 30.432 44.154 152.421 1.00 15.62 124 LEU D CA 1
ATOM 5467 C C . LEU D 1 127 ? 31.478 43.148 151.968 1.00 14.74 124 LEU D C 1
ATOM 5468 O O . LEU D 1 127 ? 32.624 43.509 151.712 1.00 15.05 124 LEU D O 1
ATOM 5489 N N . GLU D 1 129 ? 32.655 40.092 149.257 1.00 15.52 126 GLU D N 1
ATOM 5490 C CA . GLU D 1 129 ? 32.441 39.529 147.926 1.00 19.55 126 GLU D CA 1
ATOM 5491 C C . GLU D 1 129 ? 32.025 38.068 148.056 1.00 18.83 126 GLU D C 1
ATOM 5492 O O . GLU D 1 129 ? 31.183 37.575 147.304 1.00 19.65 126 GLU D O 1
ATOM 5498 N N . ASN D 1 130 ? 32.631 37.387 149.022 1.00 15.95 127 ASN D N 1
ATOM 5499 C CA . ASN D 1 130 ? 32.254 36.030 149.400 1.00 16.71 127 ASN D CA 1
ATOM 5500 C C . ASN D 1 130 ? 32.818 35.736 150.786 1.00 17.92 127 ASN D C 1
ATOM 5501 O O . ASN D 1 130 ? 33.453 36.600 151.387 1.00 17.49 127 ASN D O 1
ATOM 5506 N N . GLU D 1 131 ? 32.595 34.531 151.301 1.00 16.10 128 GLU D N 1
ATOM 5507 C CA . GLU D 1 131 ? 32.979 34.245 152.682 1.00 17.91 128 GLU D CA 1
ATOM 5508 C C . GLU D 1 131 ? 34.490 34.175 152.900 1.00 15.45 128 GLU D C 1
ATOM 5509 O O . GLU D 1 131 ? 34.954 34.198 154.039 1.00 17.74 128 GLU D O 1
ATOM 5515 N N . ASN D 1 132 ? 35.254 34.091 151.816 1.00 15.83 129 ASN D N 1
ATOM 5516 C CA . ASN D 1 132 ? 36.711 34.035 151.925 1.00 18.59 129 ASN D CA 1
ATOM 5517 C C . ASN D 1 132 ? 37.389 35.388 151.703 1.00 18.63 129 ASN D C 1
ATOM 5518 O O . ASN D 1 132 ? 38.610 35.500 151.802 1.00 18.99 129 ASN D O 1
ATOM 5523 N N . ASP D 1 133 ? 36.589 36.407 151.405 1.00 15.85 130 ASP D N 1
ATOM 5524 C CA . ASP D 1 133 ? 37.087 37.763 151.189 1.00 16.79 130 ASP D CA 1
ATOM 5525 C C . ASP D 1 133 ? 37.858 38.252 152.409 1.00 10.14 130 ASP D C 1
ATOM 5526 O O . ASP D 1 133 ? 37.274 38.430 153.475 1.00 10.17 130 ASP D O 1
ATOM 5531 N N . PRO D 1 134 ? 39.172 38.480 152.259 1.00 10.44 131 PRO D N 1
ATOM 5532 C CA . PRO D 1 134 ? 39.984 38.950 153.386 1.00 11.30 131 PRO D CA 1
ATOM 5533 C C . PRO D 1 134 ? 39.969 40.467 153.519 1.00 14.04 131 PRO D C 1
ATOM 5534 O O . PRO D 1 134 ? 40.485 41.002 154.503 1.00 10.13 131 PRO D O 1
ATOM 5538 N N . ALA D 1 135 ? 39.384 41.146 152.538 1.00 9.84 132 ALA D N 1
ATOM 5539 C CA . ALA D 1 135 ? 39.391 42.602 152.511 1.00 11.70 132 ALA D CA 1
ATOM 5540 C C . ALA D 1 135 ? 38.013 43.186 152.197 1.00 13.00 132 ALA D C 1
ATOM 5541 O O . ALA D 1 135 ? 37.825 43.836 151.165 1.00 15.12 132 ALA D O 1
ATOM 5543 N N . PRO D 1 136 ? 37.043 42.961 153.093 1.00 10.71 133 PRO D N 1
ATOM 5544 C CA . PRO D 1 136 ? 35.702 43.511 152.879 1.00 10.90 133 PRO D CA 1
ATOM 5545 C C . PRO D 1 136 ? 35.718 45.037 152.866 1.00 11.89 133 PRO D C 1
ATOM 5546 O O . PRO D 1 136 ? 36.555 45.646 153.526 1.00 13.73 133 PRO D O 1
ATOM 5550 N N . LEU D 1 137 ? 34.816 45.643 152.103 1.00 12.96 134 LEU D N 1
ATOM 5551 C CA . LEU D 1 137 ? 34.581 47.073 152.217 1.00 11.90 134 LEU D CA 1
ATOM 5552 C C . LEU D 1 137 ? 34.047 47.350 153.615 1.00 12.78 134 LEU D C 1
ATOM 5553 O O . LEU D 1 137 ? 33.085 46.718 154.048 1.00 13.63 134 LEU D O 1
ATOM 5558 N N . ILE D 1 138 ? 34.686 48.276 154.321 1.00 10.74 135 ILE D N 1
ATOM 5559 C CA . ILE D 1 138 ? 34.230 48.700 155.640 1.00 10.90 135 ILE D CA 1
ATOM 5560 C C . ILE D 1 138 ? 33.827 50.170 155.603 1.00 13.12 135 ILE D C 1
ATOM 5561 O O . ILE D 1 138 ? 34.633 51.032 155.254 1.00 13.97 135 ILE D O 1
ATOM 5566 N N . CYS D 1 139 ? 32.573 50.450 155.941 1.00 10.59 136 CYS D N 1
ATOM 5567 C CA . CYS D 1 139 ? 32.118 51.825 156.094 1.00 12.05 136 CYS D CA 1
ATOM 5568 C C . CYS D 1 139 ? 31.778 52.048 157.554 1.00 16.68 136 CYS D C 1
ATOM 5569 O O . CYS D 1 139 ? 31.070 51.243 158.161 1.00 17.64 136 CYS D O 1
ATOM 5572 N N . HIS D 1 140 ? 32.280 53.140 158.116 1.00 13.64 137 HIS D N 1
ATOM 5573 C CA . HIS D 1 140 ? 32.077 53.420 159.526 1.00 13.18 137 HIS D CA 1
ATOM 5574 C C . HIS D 1 140 ? 31.547 54.833 159.716 1.00 12.54 137 HIS D C 1
ATOM 5575 O O . HIS D 1 140 ? 32.249 55.808 159.457 1.00 12.37 137 HIS D O 1
ATOM 5582 N N . GLY D 1 141 ? 30.299 54.931 160.158 1.00 10.53 138 GLY D N 1
ATOM 5583 C CA . GLY D 1 141 ? 29.669 56.212 160.408 1.00 8.08 138 GLY D CA 1
ATOM 5584 C C . GLY D 1 141 ? 29.670 56.516 161.891 1.00 12.55 138 GLY D C 1
ATOM 5585 O O . GLY D 1 141 ? 29.412 55.632 162.712 1.00 10.33 138 GLY D O 1
ATOM 5586 N N . VAL D 1 142 ? 29.970 57.764 162.234 1.00 7.99 139 VAL D N 1
ATOM 5587 C CA . VAL D 1 142 ? 30.074 58.169 163.626 1.00 11.89 139 VAL D CA 1
ATOM 5588 C C . VAL D 1 142 ? 29.266 59.436 163.853 1.00 13.51 139 VAL D C 1
ATOM 5589 O O . VAL D 1 142 ? 29.403 60.408 163.114 1.00 15.08 139 VAL D O 1
ATOM 5593 N N . TRP D 1 143 ? 28.422 59.418 164.876 1.00 11.09 140 TRP D N 1
ATOM 5594 C CA . TRP D 1 143 ? 27.575 60.560 165.188 1.00 9.35 140 TRP D CA 1
ATOM 5595 C C . TRP D 1 143 ? 27.822 60.972 166.634 1.00 11.07 140 TRP D C 1
ATOM 5596 O O . TRP D 1 143 ? 27.474 60.241 167.556 1.00 12.50 140 TRP D O 1
ATOM 5607 N N . GLU D 1 144 ? 28.426 62.140 166.830 1.00 12.10 141 GLU D N 1
ATOM 5608 C CA . GLU D 1 144 ? 28.800 62.588 168.171 1.00 14.31 141 GLU D CA 1
ATOM 5609 C C . GLU D 1 144 ? 27.704 63.403 168.863 1.00 11.58 141 GLU D C 1
ATOM 5610 O O . GLU D 1 144 ? 27.025 64.212 168.233 1.00 11.90 141 GLU D O 1
ATOM 5616 N N . GLY D 1 145 ? 27.539 63.186 170.165 1.00 12.65 142 GLY D N 1
ATOM 5617 C CA . GLY D 1 145 ? 26.538 63.904 170.935 1.00 12.86 142 GLY D CA 1
ATOM 5618 C C . GLY D 1 145 ? 26.773 63.842 172.433 1.00 14.54 142 GLY D C 1
ATOM 5619 O O . GLY D 1 145 ? 27.892 63.605 172.891 1.00 16.74 142 GLY D O 1
ATOM 5620 N N . GLU D 1 146 ? 25.706 64.057 173.195 1.00 14.24 143 GLU D N 1
ATOM 5621 C CA . GLU D 1 146 ? 25.761 64.037 174.653 1.00 19.75 143 GLU D CA 1
ATOM 5622 C C . GLU D 1 146 ? 24.558 63.276 175.199 1.00 19.72 143 GLU D C 1
ATOM 5623 O O . GLU D 1 146 ? 23.509 63.225 174.561 1.00 17.10 143 GLU D O 1
ATOM 5629 N N . ILE D 1 147 ? 24.705 62.686 176.379 1.00 14.55 144 ILE D N 1
ATOM 5630 C CA . ILE D 1 147 ? 23.587 61.992 177.003 1.00 14.92 144 ILE D CA 1
ATOM 5631 C C . ILE D 1 147 ? 22.758 62.966 177.825 1.00 15.77 144 ILE D C 1
ATOM 5632 O O . ILE D 1 147 ? 23.261 63.599 178.752 1.00 14.59 144 ILE D O 1
ATOM 5637 N N . ALA D 1 148 ? 21.486 63.093 177.467 1.00 16.39 145 ALA D N 1
ATOM 5638 C CA . ALA D 1 148 ? 20.570 63.967 178.187 1.00 16.44 145 ALA D CA 1
ATOM 5639 C C . ALA D 1 148 ? 20.382 63.487 179.626 1.00 17.79 145 ALA D C 1
ATOM 5640 O O . ALA D 1 148 ? 20.816 62.391 179.983 1.00 14.14 145 ALA D O 1
ATOM 5642 N N . ARG D 1 149 ? 19.742 64.316 180.446 1.00 20.76 146 ARG D N 1
ATOM 5643 C CA . ARG D 1 149 ? 19.459 63.963 181.833 1.00 26.16 146 ARG D CA 1
ATOM 5644 C C . ARG D 1 149 ? 18.164 63.164 181.920 1.00 24.37 146 ARG D C 1
ATOM 5645 O O . ARG D 1 149 ? 18.001 62.312 182.794 1.00 22.91 146 ARG D O 1
ATOM 5653 N N . GLU D 1 150 ? 17.242 63.459 181.009 1.00 21.89 147 GLU D N 1
ATOM 5654 C CA . GLU D 1 150 ? 15.982 62.733 180.919 1.00 26.05 147 GLU D CA 1
ATOM 5655 C C . GLU D 1 150 ? 15.570 62.579 179.455 1.00 21.70 147 GLU D C 1
ATOM 5656 O O . GLU D 1 150 ? 16.021 63.340 178.602 1.00 22.59 147 GLU D O 1
ATOM 5662 N N . PRO D 1 151 ? 14.716 61.586 179.159 1.00 19.50 148 PRO D N 1
ATOM 5663 C CA . PRO D 1 151 ? 14.325 61.294 177.775 1.00 17.81 148 PRO D CA 1
ATOM 5664 C C . PRO D 1 151 ? 13.389 62.349 177.199 1.00 19.90 148 PRO D C 1
ATOM 5665 O O . PRO D 1 151 ? 12.467 62.782 177.888 1.00 22.50 148 PRO D O 1
ATOM 5669 N N . ARG D 1 152 ? 13.624 62.746 175.951 1.00 20.65 149 ARG D N 1
ATOM 5670 C CA . ARG D 1 152 ? 12.751 63.691 175.257 1.00 22.39 149 ARG D CA 1
ATOM 5671 C C . ARG D 1 152 ? 12.628 63.332 173.780 1.00 17.94 149 ARG D C 1
ATOM 5672 O O . ARG D 1 152 ? 13.598 62.906 173.158 1.00 15.90 149 ARG D O 1
ATOM 5680 N N . GLY D 1 153 ? 11.438 63.515 173.219 1.00 16.48 150 GLY D N 1
ATOM 5681 C CA . GLY D 1 153 ? 11.225 63.257 171.806 1.00 16.18 150 GLY D CA 1
ATOM 5682 C C . GLY D 1 153 ? 10.320 62.065 171.563 1.00 20.75 150 GLY D C 1
ATOM 5683 O O . GLY D 1 153 ? 10.316 61.113 172.343 1.00 23.30 150 GLY D O 1
ATOM 5684 N N . LYS D 1 154 ? 9.563 62.115 170.470 1.00 15.51 151 LYS D N 1
ATOM 5685 C CA . LYS D 1 154 ? 8.551 61.103 170.187 1.00 16.20 151 LYS D CA 1
ATOM 5686 C C . LYS D 1 154 ? 8.960 60.146 169.070 1.00 16.63 151 LYS D C 1
ATOM 5687 O O . LYS D 1 154 ? 8.323 59.114 168.871 1.00 22.72 151 LYS D O 1
ATOM 5693 N N . ASN D 1 155 ? 10.014 60.495 168.339 1.00 12.85 152 ASN D N 1
ATOM 5694 C CA . ASN D 1 155 ? 10.448 59.701 167.196 1.00 14.81 152 ASN D CA 1
ATOM 5695 C C . ASN D 1 155 ? 11.590 58.728 167.501 1.00 15.15 152 ASN D C 1
ATOM 5696 O O . ASN D 1 155 ? 12.120 58.697 168.610 1.00 14.04 152 ASN D O 1
ATOM 5701 N N . GLY D 1 156 ? 11.958 57.934 166.502 1.00 16.68 153 GLY D N 1
ATOM 5702 C CA . GLY D 1 156 ? 13.087 57.029 166.614 1.00 14.85 153 GLY D CA 1
ATOM 5703 C C . GLY D 1 156 ? 12.832 55.839 167.515 1.00 16.68 153 GLY D C 1
ATOM 5704 O O . GLY D 1 156 ? 11.688 55.443 167.741 1.00 19.34 153 GLY D O 1
ATOM 5705 N N . PHE D 1 157 ? 13.914 55.270 168.035 1.00 15.96 154 PHE D N 1
ATOM 5706 C CA . PHE D 1 157 ? 13.848 54.068 168.850 1.00 14.34 154 PHE D CA 1
ATOM 5707 C C . PHE D 1 157 ? 15.102 53.987 169.711 1.00 11.98 154 PHE D C 1
ATOM 5708 O O . PHE D 1 157 ? 15.984 54.837 169.611 1.00 12.82 154 PHE D O 1
ATOM 5716 N N . GLY D 1 158 ? 15.182 52.963 170.553 1.00 12.12 155 GLY D N 1
ATOM 5717 C CA . GLY D 1 158 ? 16.371 52.737 171.354 1.00 11.67 155 GLY D CA 1
ATOM 5718 C C . GLY D 1 158 ? 16.734 53.934 172.212 1.00 14.19 155 GLY D C 1
ATOM 5719 O O . GLY D 1 158 ? 15.880 54.494 172.903 1.00 14.31 155 GLY D O 1
ATOM 5720 N N . TYR D 1 159 ? 18.001 54.334 172.151 1.00 12.54 156 TYR D N 1
ATOM 5721 C CA . TYR D 1 159 ? 18.524 55.408 172.992 1.00 11.95 156 TYR D CA 1
ATOM 5722 C C . TYR D 1 159 ? 18.263 56.818 172.456 1.00 11.52 156 TYR D C 1
ATOM 5723 O O . TYR D 1 159 ? 18.712 57.802 173.049 1.00 10.49 156 TYR D O 1
ATOM 5732 N N . ASP D 1 160 ? 17.548 56.923 171.340 1.00 13.28 157 ASP D N 1
ATOM 5733 C CA . ASP D 1 160 ? 17.314 58.228 170.720 1.00 8.84 157 ASP D CA 1
ATOM 5734 C C . ASP D 1 160 ? 16.825 59.320 171.687 1.00 9.49 157 ASP D C 1
ATOM 5735 O O . ASP D 1 160 ? 17.283 60.462 171.613 1.00 10.26 157 ASP D O 1
ATOM 5740 N N . PRO D 1 161 ? 15.902 58.977 172.599 1.00 11.51 158 PRO D N 1
ATOM 5741 C CA . PRO D 1 161 ? 15.340 60.003 173.488 1.00 12.81 158 PRO D CA 1
ATOM 5742 C C . PRO D 1 161 ? 16.359 60.649 174.431 1.00 13.55 158 PRO D C 1
ATOM 5743 O O . PRO D 1 161 ? 16.103 61.741 174.942 1.00 13.99 158 PRO D O 1
ATOM 5747 N N . ILE D 1 162 ? 17.490 59.992 174.665 1.00 12.34 159 ILE D N 1
ATOM 5748 C CA . ILE D 1 162 ? 18.515 60.567 175.532 1.00 12.29 159 ILE D CA 1
ATOM 5749 C C . ILE D 1 162 ? 19.795 60.941 174.781 1.00 10.89 159 ILE D C 1
ATOM 5750 O O . ILE D 1 162 ? 20.783 61.329 175.395 1.00 11.63 159 ILE D O 1
ATOM 5755 N N . PHE D 1 163 ? 19.783 60.832 173.456 1.00 10.11 160 PHE D N 1
ATOM 5756 C CA . PHE D 1 163 ? 20.956 61.231 172.682 1.00 10.22 160 PHE D CA 1
ATOM 5757 C C . PHE D 1 163 ? 20.814 62.672 172.220 1.00 10.63 160 PHE D C 1
ATOM 5758 O O . PHE D 1 163 ? 20.248 62.941 171.165 1.00 10.87 160 PHE D O 1
ATOM 5766 N N . TYR D 1 164 ? 21.321 63.594 173.030 1.00 10.39 161 TYR D N 1
ATOM 5767 C CA . TYR D 1 164 ? 21.243 65.015 172.722 1.00 11.42 161 TYR D CA 1
ATOM 5768 C C . TYR D 1 164 ? 22.235 65.365 171.622 1.00 13.01 161 TYR D C 1
ATOM 5769 O O . TYR D 1 164 ? 23.392 64.938 171.662 1.00 11.63 161 TYR D O 1
ATOM 5778 N N . VAL D 1 165 ? 21.775 66.144 170.646 1.00 13.77 162 VAL D N 1
ATOM 5779 C CA . VAL D 1 165 ? 22.582 66.516 169.487 1.00 9.81 162 VAL D CA 1
ATOM 5780 C C . VAL D 1 165 ? 22.839 68.019 169.499 1.00 11.90 162 VAL D C 1
ATOM 5781 O O . VAL D 1 165 ? 21.991 68.798 169.068 1.00 14.12 162 VAL D O 1
ATOM 5785 N N . PRO D 1 166 ? 24.016 68.433 169.990 1.00 16.01 163 PRO D N 1
ATOM 5786 C CA . PRO D 1 166 ? 24.345 69.854 170.158 1.00 14.20 163 PRO D CA 1
ATOM 5787 C C . PRO D 1 166 ? 24.136 70.693 168.896 1.00 17.28 163 PRO D C 1
ATOM 5788 O O . PRO D 1 166 ? 23.664 71.827 169.000 1.00 16.91 163 PRO D O 1
ATOM 5792 N N . SER D 1 167 ? 24.471 70.150 167.728 1.00 16.27 164 SER D N 1
ATOM 5793 C CA . SER D 1 167 ? 24.336 70.902 166.484 1.00 13.43 164 SER D CA 1
ATOM 5794 C C . SER D 1 167 ? 22.899 71.342 166.249 1.00 11.49 164 SER D C 1
ATOM 5795 O O . SER D 1 167 ? 22.653 72.353 165.597 1.00 10.08 164 SER D O 1
ATOM 5798 N N . HIS D 1 168 ? 21.954 70.574 166.776 1.00 13.36 165 HIS D N 1
ATOM 5799 C CA . HIS D 1 168 ? 20.537 70.850 166.561 1.00 12.54 165 HIS D CA 1
ATOM 5800 C C . HIS D 1 168 ? 19.834 71.306 167.840 1.00 15.88 165 HIS D C 1
ATOM 5801 O O . HIS D 1 168 ? 18.684 71.740 167.796 1.00 17.18 165 HIS D O 1
ATOM 5808 N N . GLN D 1 169 ? 20.535 71.211 168.967 1.00 14.05 166 GLN D N 1
ATOM 5809 C CA . GLN D 1 169 ? 19.968 71.526 170.282 1.00 13.37 166 GLN D CA 1
ATOM 5810 C C . GLN D 1 169 ? 18.670 70.764 170.535 1.00 14.48 166 GLN D C 1
ATOM 5811 O O . GLN D 1 169 ? 17.720 71.292 171.116 1.00 14.41 166 GLN D O 1
ATOM 5817 N N . ARG D 1 170 ? 18.659 69.511 170.092 1.00 14.49 167 ARG D N 1
ATOM 5818 C CA . ARG D 1 170 ? 17.531 68.605 170.253 1.00 12.79 167 ARG D CA 1
ATOM 5819 C C . ARG D 1 170 ? 18.077 67.187 170.406 1.00 11.65 167 ARG D C 1
ATOM 5820 O O . ARG D 1 170 ? 19.228 66.926 170.057 1.00 11.26 167 ARG D O 1
ATOM 5828 N N . THR D 1 171 ? 17.260 66.273 170.921 1.00 10.52 168 THR D N 1
ATOM 5829 C CA . THR D 1 171 ? 17.657 64.868 170.979 1.00 10.10 168 THR D CA 1
ATOM 5830 C C . THR D 1 171 ? 17.350 64.190 169.655 1.00 10.87 168 THR D C 1
ATOM 5831 O O . THR D 1 171 ? 16.562 64.698 168.858 1.00 13.12 168 THR D O 1
ATOM 5835 N N . ALA D 1 172 ? 17.966 63.035 169.426 1.00 12.09 169 ALA D N 1
ATOM 5836 C CA . ALA D 1 172 ? 17.702 62.269 168.215 1.00 10.74 169 ALA D CA 1
ATOM 5837 C C . ALA D 1 172 ? 16.206 62.009 168.047 1.00 11.21 169 ALA D C 1
ATOM 5838 O O . ALA D 1 172 ? 15.691 62.002 166.928 1.00 12.17 169 ALA D O 1
ATOM 5840 N N . ALA D 1 173 ? 15.513 61.806 169.163 1.00 9.15 170 ALA D N 1
ATOM 5841 C CA . ALA D 1 173 ? 14.085 61.499 169.132 1.00 9.45 170 ALA D CA 1
ATOM 5842 C C . ALA D 1 173 ? 13.224 62.721 168.811 1.00 12.83 170 ALA D C 1
ATOM 5843 O O . ALA D 1 173 ? 12.088 62.581 168.348 1.00 11.99 170 ALA D O 1
ATOM 5845 N N . GLU D 1 174 ? 13.759 63.913 169.061 1.00 12.24 171 GLU D N 1
ATOM 5846 C CA . GLU D 1 174 ? 13.036 65.150 168.771 1.00 13.80 171 GLU D CA 1
ATOM 5847 C C . GLU D 1 174 ? 13.178 65.574 167.313 1.00 16.53 171 GLU D C 1
ATOM 5848 O O . GLU D 1 174 ? 12.375 66.355 166.809 1.00 15.98 171 GLU D O 1
ATOM 5854 N N . LEU D 1 175 ? 14.209 65.073 166.640 1.00 13.51 172 LEU D N 1
ATOM 5855 C CA . LEU D 1 175 ? 14.403 65.377 165.228 1.00 16.34 172 LEU D CA 1
ATOM 5856 C C . LEU D 1 175 ? 13.305 64.760 164.372 1.00 16.27 172 LEU D C 1
ATOM 5857 O O . LEU D 1 175 ? 12.759 63.706 164.709 1.00 15.89 172 LEU D O 1
ATOM 5862 N N . ASP D 1 176 ? 12.981 65.419 163.263 1.00 15.95 173 ASP D N 1
ATOM 5863 C CA . ASP D 1 176 ? 12.162 64.791 162.237 1.00 18.83 173 ASP D CA 1
ATOM 5864 C C . ASP D 1 176 ? 12.947 63.598 161.716 1.00 18.51 173 ASP D C 1
ATOM 5865 O O . ASP D 1 176 ? 14.170 63.668 161.598 1.00 21.91 173 ASP D O 1
ATOM 5870 N N . PRO D 1 177 ? 12.248 62.500 161.402 1.00 18.79 174 PRO D N 1
ATOM 5871 C CA . PRO D 1 177 ? 12.886 61.253 160.966 1.00 22.98 174 PRO D CA 1
ATOM 5872 C C . PRO D 1 177 ? 13.803 61.446 159.761 1.00 23.73 174 PRO D C 1
ATOM 5873 O O . PRO D 1 177 ? 14.910 60.911 159.754 1.00 21.44 174 PRO D O 1
ATOM 5877 N N . GLN D 1 178 ? 13.349 62.195 158.760 1.00 23.42 175 GLN D N 1
ATOM 5878 C CA . GLN D 1 178 ? 14.168 62.461 157.582 1.00 25.66 175 GLN D CA 1
ATOM 5879 C C . GLN D 1 178 ? 15.465 63.172 157.951 1.00 25.36 175 GLN D C 1
ATOM 5880 O O . GLN D 1 178 ? 16.519 62.894 157.375 1.00 25.09 17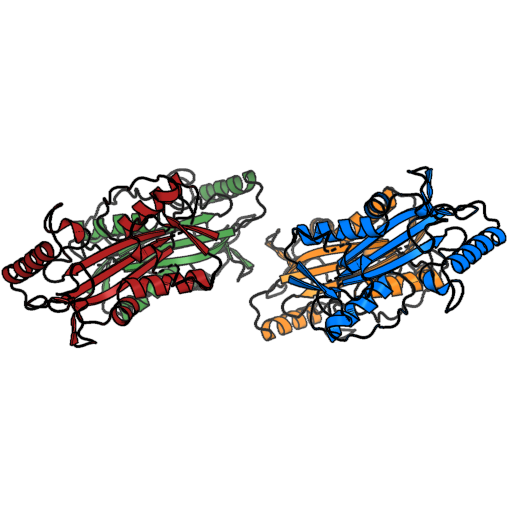5 GLN D O 1
ATOM 5886 N N . GLU D 1 179 ? 15.387 64.091 158.910 1.00 20.11 176 GLU D N 1
ATOM 5887 C CA . GLU D 1 179 ? 16.567 64.831 159.335 1.00 21.11 176 GLU D CA 1
ATOM 5888 C C . GLU D 1 179 ? 17.531 63.939 160.109 1.00 18.76 176 GLU D C 1
ATOM 5889 O O . GLU D 1 179 ? 18.741 63.999 159.895 1.00 20.17 176 GLU D O 1
ATOM 5895 N N . LYS D 1 180 ? 17.000 63.108 161.002 1.00 14.72 177 LYS D N 1
ATOM 5896 C CA . LYS D 1 180 ? 17.844 62.178 161.747 1.00 16.76 177 LYS D CA 1
ATOM 5897 C C . LYS D 1 180 ? 18.538 61.183 160.813 1.00 15.18 177 LYS D C 1
ATOM 5898 O O . LYS D 1 180 ? 19.756 60.995 160.880 1.00 12.28 177 LYS D O 1
ATOM 5904 N N . ASN D 1 181 ? 17.758 60.555 159.941 1.00 15.80 178 ASN D N 1
ATOM 5905 C CA . ASN D 1 181 ? 18.287 59.529 159.050 1.00 20.40 178 ASN D CA 1
ATOM 5906 C C . ASN D 1 181 ? 19.339 60.066 158.085 1.00 20.37 178 ASN D C 1
ATOM 5907 O O . ASN D 1 181 ? 20.179 59.318 157.594 1.00 22.54 178 ASN D O 1
ATOM 5912 N N . ALA D 1 182 ? 19.298 61.367 157.828 1.00 20.59 179 ALA D N 1
ATOM 5913 C CA . ALA D 1 182 ? 20.284 61.994 156.958 1.00 23.25 179 ALA D CA 1
ATOM 5914 C C . ALA D 1 182 ? 21.637 62.161 157.649 1.00 23.37 179 ALA D C 1
ATOM 5915 O O . ALA D 1 182 ? 22.680 61.937 157.038 1.00 26.27 179 ALA D O 1
ATOM 5917 N N . ILE D 1 183 ? 21.616 62.540 158.924 1.00 16.35 180 ILE D N 1
ATOM 5918 C CA . ILE D 1 183 ? 22.839 62.945 159.615 1.00 15.19 180 ILE D CA 1
ATOM 5919 C C . ILE D 1 183 ? 23.331 61.938 160.651 1.00 12.49 180 ILE D C 1
ATOM 5920 O O . ILE D 1 183 ? 24.391 62.122 161.252 1.00 11.68 180 ILE D O 1
ATOM 5925 N N . SER D 1 184 ? 22.562 60.880 160.872 1.00 13.87 181 SER D N 1
ATOM 5926 C CA . SER D 1 184 ? 22.915 59.915 161.907 1.00 10.22 181 SER D CA 1
ATOM 5927 C C . SER D 1 184 ? 24.166 59.127 161.535 1.00 10.23 181 SER D C 1
ATOM 5928 O O . SER D 1 184 ? 24.731 59.297 160.453 1.00 9.00 181 SER D O 1
ATOM 5931 N N . HIS D 1 185 ? 24.593 58.265 162.451 1.00 11.85 182 HIS D N 1
ATOM 5932 C CA . HIS D 1 185 ? 25.686 57.344 162.187 1.00 11.67 182 HIS D CA 1
ATOM 5933 C C . HIS D 1 185 ? 25.354 56.440 161.000 1.00 13.25 182 HIS D C 1
ATOM 5934 O O . HIS D 1 185 ? 26.232 56.109 160.204 1.00 14.80 182 HIS D O 1
ATOM 5941 N N . ARG D 1 186 ? 24.087 56.048 160.881 1.00 11.61 183 ARG D N 1
ATOM 5942 C CA . ARG D 1 186 ? 23.654 55.201 159.769 1.00 14.45 183 ARG D CA 1
ATOM 5943 C C . ARG D 1 186 ? 23.639 55.949 158.442 1.00 13.92 183 ARG D C 1
ATOM 5944 O O . ARG D 1 186 ? 24.140 55.448 157.435 1.00 14.15 183 ARG D O 1
ATOM 5952 N N . GLY D 1 187 ? 23.050 57.139 158.435 1.00 14.04 184 GLY D N 1
ATOM 5953 C CA . GLY D 1 187 ? 23.034 57.958 157.237 1.00 14.47 184 GLY D CA 1
ATOM 5954 C C . GLY D 1 187 ? 24.440 58.161 156.699 1.00 13.85 184 GLY D C 1
ATOM 5955 O O . GLY D 1 187 ? 24.676 58.102 155.492 1.00 12.70 184 GLY D O 1
ATOM 5956 N N . GLN D 1 188 ? 25.382 58.393 157.605 1.00 12.76 185 GLN D N 1
ATOM 5957 C CA . GLN D 1 188 ? 26.771 58.610 157.218 1.00 11.90 185 GLN D CA 1
ATOM 5958 C C . GLN D 1 188 ? 27.406 57.348 156.637 1.00 11.10 185 GLN D C 1
ATOM 5959 O O . GLN D 1 188 ? 28.026 57.395 155.574 1.00 11.03 185 GLN D O 1
ATOM 5965 N N . ALA D 1 189 ? 27.247 56.223 157.328 1.00 10.52 186 ALA D N 1
ATOM 5966 C CA . ALA D 1 189 ? 27.773 54.955 156.835 1.00 13.45 186 ALA D CA 1
ATOM 5967 C C . ALA D 1 189 ? 27.176 54.619 155.472 1.00 14.16 186 ALA D C 1
ATOM 5968 O O . ALA D 1 189 ? 27.889 54.206 154.559 1.00 8.71 186 ALA D O 1
ATOM 5970 N N . LEU D 1 190 ? 25.867 54.810 155.332 1.00 12.25 187 LEU D N 1
ATOM 5971 C CA . LEU D 1 190 ? 25.193 54.537 154.064 1.00 9.17 187 LEU D CA 1
ATOM 5972 C C . LEU D 1 190 ? 25.690 55.463 152.953 1.00 12.19 187 LEU D C 1
ATOM 5973 O O . LEU D 1 190 ? 25.780 55.054 151.797 1.00 12.14 187 LEU D O 1
ATOM 5978 N N . GLU D 1 191 ? 26.015 56.703 153.310 1.00 14.19 188 GLU D N 1
ATOM 5979 C CA . GLU D 1 191 ? 26.594 57.651 152.359 1.00 20.01 188 GLU D CA 1
ATOM 5980 C C . GLU D 1 191 ? 27.918 57.136 151.807 1.00 19.33 188 GLU D C 1
ATOM 5981 O O . GLU D 1 191 ? 28.167 57.193 150.602 1.00 17.39 188 GLU D O 1
ATOM 5987 N N . GLN D 1 192 ? 28.771 56.643 152.698 1.00 18.95 189 GLN D N 1
ATOM 5988 C CA . GLN D 1 192 ? 30.064 56.109 152.297 1.00 17.11 189 GLN D CA 1
ATOM 5989 C C . GLN D 1 192 ? 29.857 54.911 151.377 1.00 11.88 189 GLN D C 1
ATOM 5990 O O . GLN D 1 192 ? 30.528 54.773 150.353 1.00 10.13 189 GLN D O 1
ATOM 5996 N N . LEU D 1 193 ? 28.912 54.056 151.747 1.00 12.83 190 LEU D N 1
ATOM 5997 C CA . LEU D 1 193 ? 28.587 52.871 150.961 1.00 11.84 190 LEU D CA 1
ATOM 5998 C C . LEU D 1 193 ? 28.119 53.228 149.551 1.00 13.81 190 LEU D C 1
ATOM 5999 O O . LEU D 1 193 ? 28.572 52.642 148.569 1.00 14.91 190 LEU D O 1
ATOM 6004 N N . SER D 1 194 ? 27.207 54.192 149.458 1.00 14.44 191 SER D N 1
ATOM 6005 C CA . SER D 1 194 ? 26.667 54.609 148.168 1.00 12.74 191 SER D CA 1
ATOM 6006 C C . SER D 1 194 ? 27.742 55.201 147.268 1.00 14.85 191 SER D C 1
ATOM 6007 O O . SER D 1 194 ? 27.729 54.998 146.058 1.00 15.81 191 SER D O 1
ATOM 6010 N N . THR D 1 195 ? 28.669 55.946 147.856 1.00 15.20 192 THR D N 1
ATOM 6011 C CA . THR D 1 195 ? 29.742 56.546 147.077 1.00 19.00 192 THR D CA 1
ATOM 6012 C C . THR D 1 195 ? 30.571 55.468 146.380 1.00 19.39 192 THR D C 1
ATOM 6013 O O . THR D 1 195 ? 30.888 55.580 145.194 1.00 20.53 192 THR D O 1
ATOM 6017 N N . VAL D 1 196 ? 30.898 54.413 147.118 1.00 14.94 193 VAL D N 1
ATOM 6018 C CA . VAL D 1 196 ? 31.709 53.329 146.577 1.00 17.27 193 VAL D CA 1
ATOM 6019 C C . VAL D 1 196 ? 30.944 52.540 145.518 1.00 20.47 193 VAL D C 1
ATOM 6020 O O . VAL D 1 196 ? 31.448 52.311 144.423 1.00 22.53 193 VAL D O 1
ATOM 6024 N N . LEU D 1 197 ? 29.724 52.126 145.843 1.00 20.81 194 LEU D N 1
ATOM 6025 C CA . LEU D 1 197 ? 28.923 51.346 144.908 1.00 21.45 194 LEU D CA 1
ATOM 6026 C C . LEU D 1 197 ? 28.584 52.127 143.640 1.00 23.38 194 LEU D C 1
ATOM 6027 O O . LEU D 1 197 ? 28.520 51.559 142.552 1.00 25.73 194 LEU D O 1
ATOM 6032 N N . THR D 1 198 ? 28.358 53.428 143.784 1.00 24.50 195 THR D N 1
ATOM 6033 C CA . THR D 1 198 ? 28.008 54.267 142.643 1.00 23.86 195 THR D CA 1
ATOM 6034 C C . THR D 1 198 ? 29.187 54.419 141.689 1.00 25.98 195 THR D C 1
ATOM 6035 O O . THR D 1 198 ? 29.022 54.372 140.470 1.00 25.98 195 THR D O 1
ATOM 6039 N N . GLU D 1 199 ? 30.375 54.602 142.255 1.00 26.33 196 GLU D N 1
ATOM 6040 C CA . GLU D 1 199 ? 31.594 54.709 141.465 1.00 29.48 196 GLU D CA 1
ATOM 6041 C C . GLU D 1 199 ? 31.862 53.399 140.734 1.00 30.16 196 GLU D C 1
ATOM 6042 O O . GLU D 1 199 ? 32.312 53.395 139.588 1.00 32.45 196 GLU D O 1
ATOM 6048 N N . ALA D 1 200 ? 31.581 52.286 141.405 1.00 29.35 197 ALA D N 1
ATOM 6049 C CA . ALA D 1 200 ? 31.811 50.967 140.829 1.00 29.71 197 ALA D CA 1
ATOM 6050 C C . ALA D 1 200 ? 30.905 50.716 139.631 1.00 31.08 197 ALA D C 1
ATOM 6051 O O . ALA D 1 200 ? 31.348 50.192 138.609 1.00 33.89 197 ALA D O 1
#

CATH classification: 3.90.950.10